Protein AF-0000000081911818 (afdb_homodimer)

InterPro domains:
  IPR008829 SepSecS/SepCysS family [PF05889] (25-423)
  IPR015421 Pyridoxal phosphate-dependent transferase, major domain [G3DSA:3.40.640.10] (1-427)
  IPR015424 Pyridoxal phosphate-dependent transferase [SSF53383] (3-424)
  IPR019872 O-phosphoseryl-tRNA(Sec) selenium transferase [PIRSF017689] (2-434)
  IPR019872 O-phosphoseryl-tRNA(Sec) selenium transferase [PTHR12944] (2-434)
  IPR019872 O-phosphoseryl-tRNA(Sec) selenium transferase [TIGR03531] (2-422)

Structure (mmCIF, N/CA/C/O backbone):
data_AF-0000000081911818-model_v1
#
loop_
_entity.id
_entity.type
_entity.pdbx_description
1 polymer 'O-phosphoseryl-tRNA(Sec) selenium transferase'
#
loop_
_atom_site.group_PDB
_atom_site.id
_atom_site.type_symbol
_atom_site.label_atom_id
_atom_site.label_alt_id
_atom_site.label_comp_id
_atom_site.label_asym_id
_atom_site.label_entity_id
_atom_site.label_seq_id
_atom_site.pdbx_PDB_ins_code
_atom_site.Cartn_x
_atom_site.Cartn_y
_atom_site.Cartn_z
_atom_site.occupancy
_atom_site.B_iso_or_equiv
_atom_site.auth_seq_id
_atom_site.auth_comp_id
_atom_site.auth_asym_id
_atom_site.auth_atom_id
_atom_site.pdbx_PDB_model_num
ATOM 1 N N . MET A 1 1 ? -21.469 -10.562 15.719 1 64.5 1 MET A N 1
ATOM 2 C CA . MET A 1 1 ? -20.5 -11.32 14.93 1 64.5 1 MET A CA 1
ATOM 3 C C . MET A 1 1 ? -19.344 -11.797 15.805 1 64.5 1 MET A C 1
ATOM 5 O O . MET A 1 1 ? -18.688 -12.781 15.477 1 64.5 1 MET A O 1
ATOM 9 N N . LYS A 1 2 ? -19.312 -11.328 17.125 1 68.12 2 LYS A N 1
ATOM 10 C CA . LYS A 1 2 ? -18.328 -11.68 18.141 1 68.12 2 LYS A CA 1
ATOM 11 C C . LYS A 1 2 ? -16.969 -11.984 17.516 1 68.12 2 LYS A C 1
ATOM 13 O O . LYS A 1 2 ? -16.312 -12.969 17.875 1 68.12 2 LYS A O 1
ATOM 18 N N . GLY A 1 3 ? -16.734 -11.398 16.344 1 78.81 3 GLY A N 1
ATOM 19 C CA . GLY A 1 3 ? -15.43 -11.477 15.703 1 78.81 3 GLY A CA 1
ATOM 20 C C . GLY A 1 3 ? -15.289 -12.68 14.789 1 78.81 3 GLY A C 1
ATOM 21 O O . GLY A 1 3 ? -14.203 -12.938 14.266 1 78.81 3 GLY A O 1
ATOM 22 N N . LYS A 1 4 ? -16.281 -13.406 14.57 1 90.69 4 LYS A N 1
ATOM 23 C CA . LYS A 1 4 ? -16.25 -14.594 13.719 1 90.69 4 LYS A CA 1
ATOM 24 C C . LYS A 1 4 ? -17.016 -14.359 12.422 1 90.69 4 LYS A C 1
ATOM 26 O O . LYS A 1 4 ? -17.938 -13.539 12.367 1 90.69 4 LYS A O 1
ATOM 31 N N . CYS A 1 5 ? -16.578 -15.109 11.43 1 95.88 5 CYS A N 1
ATOM 32 C CA . CYS A 1 5 ? -17.328 -15.086 10.172 1 95.88 5 CYS A CA 1
ATOM 33 C C . CYS A 1 5 ? -18.703 -15.742 10.344 1 95.88 5 CYS A C 1
ATOM 35 O O . CYS A 1 5 ? -18.797 -16.844 10.891 1 95.88 5 CYS A O 1
ATOM 37 N N . PRO A 1 6 ? -19.766 -15.062 9.945 1 97.06 6 PRO A N 1
ATOM 38 C CA . PRO A 1 6 ? -21.062 -15.727 10.008 1 97.06 6 PRO A CA 1
ATOM 39 C C . PRO A 1 6 ? -21.109 -17.031 9.219 1 97.06 6 PRO A C 1
ATOM 41 O O . PRO A 1 6 ? -20.5 -17.125 8.156 1 97.06 6 PRO A O 1
ATOM 44 N N . GLU A 1 7 ? -21.844 -17.969 9.719 1 97.19 7 GLU A N 1
ATOM 45 C CA . GLU A 1 7 ? -21.938 -19.266 9.047 1 97.19 7 GLU A CA 1
ATOM 46 C C . GLU A 1 7 ? -22.578 -19.141 7.676 1 97.19 7 GLU A C 1
ATOM 48 O O . GLU A 1 7 ? -22.062 -19.656 6.684 1 97.19 7 GLU A O 1
ATOM 53 N N . ASP A 1 8 ? -23.734 -18.438 7.664 1 97.56 8 ASP A N 1
ATOM 54 C CA . ASP A 1 8 ? -24.453 -18.234 6.414 1 97.56 8 ASP A CA 1
ATOM 55 C C . ASP A 1 8 ? -24.203 -16.828 5.863 1 97.56 8 ASP A C 1
ATOM 57 O O . ASP A 1 8 ? -24.109 -15.867 6.625 1 97.56 8 ASP A O 1
ATOM 61 N N . GLY A 1 9 ? -24.188 -16.75 4.543 1 97.62 9 GLY A N 1
ATOM 62 C CA . GLY A 1 9 ? -23.953 -15.469 3.877 1 97.62 9 GLY A CA 1
ATOM 63 C C . GLY A 1 9 ? -25.094 -14.492 4.062 1 97.62 9 GLY A C 1
ATOM 64 O O . GLY A 1 9 ? -26.25 -14.898 4.211 1 97.62 9 GLY A O 1
ATOM 65 N N . TRP A 1 10 ? -24.734 -13.211 4.09 1 98.06 10 TRP A N 1
ATOM 66 C CA . TRP A 1 10 ? -25.719 -12.133 4.129 1 98.06 10 TRP A CA 1
ATOM 67 C C . TRP A 1 10 ? -26.109 -11.695 2.721 1 98.06 10 TRP A C 1
ATOM 69 O O . TRP A 1 10 ? -25.312 -11.82 1.785 1 98.06 10 TRP A O 1
ATOM 79 N N . ASP A 1 11 ? -27.297 -11.258 2.535 1 97.69 11 ASP A N 1
ATOM 80 C CA . ASP A 1 11 ? -27.688 -10.688 1.245 1 97.69 11 ASP A CA 1
ATOM 81 C C . ASP A 1 11 ? -27.094 -9.289 1.064 1 97.69 11 ASP A C 1
ATOM 83 O O . ASP A 1 11 ? -26.672 -8.664 2.035 1 97.69 11 ASP A O 1
ATOM 87 N N . GLU A 1 12 ? -27.062 -8.797 -0.113 1 97.88 12 GLU A N 1
ATOM 88 C CA . GLU A 1 12 ? -26.391 -7.543 -0.457 1 97.88 12 GLU A CA 1
ATOM 89 C C . GLU A 1 12 ? -27 -6.367 0.304 1 97.88 12 GLU A C 1
ATOM 91 O O . GLU A 1 12 ? -26.281 -5.477 0.758 1 97.88 12 GLU A O 1
ATOM 96 N N . SER A 1 13 ? -28.328 -6.344 0.421 1 97.88 13 SER A N 1
ATOM 97 C CA . SER A 1 13 ? -29 -5.242 1.097 1 97.88 13 SER A CA 1
ATOM 98 C C . SER A 1 13 ? -28.594 -5.164 2.566 1 97.88 13 SER A C 1
ATOM 100 O O . SER A 1 13 ? -28.406 -4.074 3.107 1 97.88 13 SER A O 1
ATOM 102 N N . THR A 1 14 ? -28.531 -6.297 3.182 1 98.25 14 THR A N 1
ATOM 103 C CA . THR A 1 14 ? -28.141 -6.367 4.582 1 98.25 14 THR A CA 1
ATOM 104 C C . THR A 1 14 ? -26.688 -5.895 4.754 1 98.25 14 THR A C 1
ATOM 106 O O . THR A 1 14 ? -26.375 -5.168 5.699 1 98.25 14 THR A O 1
ATOM 109 N N . ILE A 1 15 ? -25.828 -6.285 3.879 1 98.56 15 ILE A N 1
ATOM 110 C CA . ILE A 1 15 ? -24.422 -5.887 3.932 1 98.56 15 ILE A CA 1
ATOM 111 C C . ILE A 1 15 ? -24.312 -4.371 3.77 1 98.56 15 ILE A C 1
ATOM 113 O O . ILE A 1 15 ? -23.578 -3.715 4.516 1 98.56 15 ILE A O 1
ATOM 117 N N . GLU A 1 16 ? -25 -3.799 2.811 1 98.12 16 GLU A N 1
ATOM 118 C CA . GLU A 1 16 ? -24.953 -2.357 2.582 1 98.12 16 GLU A CA 1
ATOM 119 C C . GLU A 1 16 ? -25.453 -1.59 3.797 1 98.12 16 GLU A C 1
ATOM 121 O O . GLU A 1 16 ? -24.891 -0.56 4.172 1 98.12 16 GLU A O 1
ATOM 126 N N . LEU A 1 17 ? -26.562 -2.111 4.395 1 98.06 17 LEU A N 1
ATOM 127 C CA . LEU A 1 17 ? -27.078 -1.487 5.605 1 98.06 17 LEU A CA 1
ATOM 128 C C . LEU A 1 17 ? -26.031 -1.496 6.715 1 98.06 17 LEU A C 1
ATOM 130 O O . LEU A 1 17 ? -25.844 -0.491 7.402 1 98.06 17 LEU A O 1
ATOM 134 N N . PHE A 1 18 ? -25.453 -2.623 6.867 1 98 18 PHE A N 1
ATOM 135 C CA . PHE A 1 18 ? -24.406 -2.777 7.867 1 98 18 PHE A CA 1
ATOM 136 C C . PHE A 1 18 ? -23.281 -1.78 7.629 1 98 18 PHE A C 1
ATOM 138 O O . PHE A 1 18 ? -22.812 -1.128 8.562 1 98 18 PHE A O 1
ATOM 145 N N . LEU A 1 19 ? -22.781 -1.618 6.371 1 98.44 19 LEU A N 1
ATOM 146 C CA . LEU A 1 19 ? -21.703 -0.699 6.02 1 98.44 19 LEU A CA 1
ATOM 147 C C . LEU A 1 19 ? -22.125 0.747 6.277 1 98.44 19 LEU A C 1
ATOM 149 O O . LEU A 1 19 ? -21.312 1.555 6.742 1 98.44 19 LEU A O 1
ATOM 153 N N . HIS A 1 20 ? -23.344 1.082 5.98 1 97.62 20 HIS A N 1
ATOM 154 C CA . HIS A 1 20 ? -23.844 2.43 6.238 1 97.62 20 HIS A CA 1
ATOM 155 C C . HIS A 1 20 ? -23.906 2.723 7.73 1 97.62 20 HIS A C 1
ATOM 157 O O . HIS A 1 20 ? -23.641 3.852 8.156 1 97.62 20 HIS A O 1
ATOM 163 N N . GLU A 1 21 ? -24.219 1.699 8.516 1 97 21 GLU A N 1
ATOM 164 C CA . GLU A 1 21 ? -24.219 1.85 9.961 1 97 21 GLU A CA 1
ATOM 165 C C . GLU A 1 21 ? -22.812 2.156 10.484 1 97 21 GLU A C 1
ATOM 167 O O . GLU A 1 21 ? -22.641 2.971 11.391 1 97 21 GLU A O 1
ATOM 172 N N . LEU A 1 22 ? -21.859 1.485 9.93 1 97.12 22 LEU A N 1
ATOM 173 C CA . LEU A 1 22 ? -20.484 1.77 10.312 1 97.12 22 LEU A CA 1
ATOM 174 C C . LEU A 1 22 ? -20.078 3.172 9.875 1 97.12 22 LEU A C 1
ATOM 176 O O . LEU A 1 22 ? -19.422 3.893 10.625 1 97.12 22 LEU A O 1
ATOM 180 N N . ALA A 1 23 ? -20.5 3.58 8.664 1 97.31 23 ALA A N 1
ATOM 181 C CA . ALA A 1 23 ? -20.078 4.844 8.055 1 97.31 23 ALA A CA 1
ATOM 182 C C . ALA A 1 23 ? -20.562 6.031 8.883 1 97.31 23 ALA A C 1
ATOM 184 O O . ALA A 1 23 ? -19.875 7.047 8.984 1 97.31 23 ALA A O 1
ATOM 185 N N . ILE A 1 24 ? -21.719 5.949 9.484 1 95.44 24 ILE A N 1
ATOM 186 C CA . ILE A 1 24 ? -22.297 7.074 10.203 1 95.44 24 ILE A CA 1
ATOM 187 C C . ILE A 1 24 ? -21.531 7.301 11.508 1 95.44 24 ILE A C 1
ATOM 189 O O . ILE A 1 24 ? -21.688 8.336 12.156 1 95.44 24 ILE A O 1
ATOM 193 N N . MET A 1 25 ? -20.641 6.375 11.867 1 94.56 25 MET A N 1
ATOM 194 C CA . MET A 1 25 ? -19.828 6.527 13.07 1 94.56 25 MET A CA 1
ATOM 195 C C . MET A 1 25 ? -18.594 7.375 12.781 1 94.56 25 MET A C 1
ATOM 197 O O . MET A 1 25 ? -17.891 7.789 13.711 1 94.56 25 MET A O 1
ATOM 201 N N . ASP A 1 26 ? -18.281 7.641 11.578 1 94 26 ASP A N 1
ATOM 202 C CA . ASP A 1 26 ? -17.141 8.484 11.195 1 94 26 ASP A CA 1
ATOM 203 C C . ASP A 1 26 ? -17.531 9.961 11.219 1 94 26 ASP A C 1
ATOM 205 O O . ASP A 1 26 ? -18.594 10.336 10.727 1 94 26 ASP A O 1
ATOM 209 N N . SER A 1 27 ? -16.688 10.805 11.703 1 90.94 27 SER A N 1
ATOM 210 C CA . SER A 1 27 ? -17 12.203 11.992 1 90.94 27 SER A CA 1
ATOM 211 C C . SER A 1 27 ? -17.344 12.969 10.719 1 90.94 27 SER A C 1
ATOM 213 O O . SER A 1 27 ? -18.141 13.906 10.742 1 90.94 27 SER A O 1
ATOM 215 N N . ASN A 1 28 ? -16.734 12.57 9.664 1 91.06 28 ASN A N 1
ATOM 216 C CA . ASN A 1 28 ? -16.984 13.281 8.414 1 91.06 28 ASN A CA 1
ATOM 217 C C . ASN A 1 28 ? -18.438 13.117 7.949 1 91.06 28 ASN A C 1
ATOM 219 O O . ASN A 1 28 ? -18.906 13.867 7.086 1 91.06 28 ASN A O 1
ATOM 223 N N . ASN A 1 29 ? -19.125 12.148 8.508 1 93.25 29 ASN A N 1
ATOM 224 C CA . ASN A 1 29 ? -20.5 11.898 8.102 1 93.25 29 ASN A CA 1
ATOM 225 C C . ASN A 1 29 ? -21.5 12.453 9.109 1 93.25 29 ASN A C 1
ATOM 227 O O . ASN A 1 29 ? -22.719 12.297 8.953 1 93.25 29 ASN A O 1
ATOM 231 N N . PHE A 1 30 ? -21.031 13.062 10.188 1 91.81 30 PHE A N 1
ATOM 232 C CA . PHE A 1 30 ? -21.906 13.656 11.18 1 91.81 30 PHE A CA 1
ATOM 233 C C . PHE A 1 30 ? -22.609 14.883 10.617 1 91.81 30 PHE A C 1
ATOM 235 O O . PHE A 1 30 ? -22.016 15.664 9.875 1 91.81 30 PHE A O 1
ATOM 242 N N . LEU A 1 31 ? -23.828 14.945 11.102 1 87.5 31 LEU A N 1
ATOM 243 C CA . LEU A 1 31 ? -24.547 16.172 10.773 1 87.5 31 LEU A CA 1
ATOM 244 C C . LEU A 1 31 ? -23.938 17.359 11.492 1 87.5 31 LEU A C 1
ATOM 246 O O . LEU A 1 31 ? -23.719 17.312 12.711 1 87.5 31 LEU A O 1
ATOM 250 N N . GLY A 1 32 ? -23.469 18.406 10.883 1 86.12 32 GLY A N 1
ATOM 251 C CA . GLY A 1 32 ? -22.938 19.609 11.508 1 86.12 32 GLY A CA 1
ATOM 252 C C . GLY A 1 32 ? -21.422 19.578 11.648 1 86.12 32 GLY A C 1
ATOM 253 O O . GLY A 1 32 ? -20.844 20.469 12.281 1 86.12 32 GLY A O 1
ATOM 254 N N . ASN A 1 33 ? -20.875 18.484 11.141 1 90.44 33 ASN A N 1
ATOM 255 C CA . ASN A 1 33 ? -19.422 18.438 11.195 1 90.44 33 ASN A CA 1
ATOM 256 C C . ASN A 1 33 ? -18.797 19.625 10.484 1 90.44 33 ASN A C 1
ATOM 258 O O . ASN A 1 33 ? -19.266 20.047 9.43 1 90.44 33 ASN A O 1
ATOM 262 N N . CYS A 1 34 ? -17.891 20.281 11.172 1 92.38 34 CYS A N 1
ATOM 263 C CA . CYS A 1 34 ? -17.094 21.328 10.547 1 92.38 34 CYS A CA 1
ATOM 264 C C . CYS A 1 34 ? -15.609 20.984 10.562 1 92.38 34 CYS A C 1
ATOM 266 O O . CYS A 1 34 ? -15.039 20.75 11.633 1 92.38 34 CYS A O 1
ATOM 268 N N . GLY A 1 35 ? -15 20.906 9.43 1 92.69 35 GLY A N 1
ATOM 269 C CA . GLY A 1 35 ? -13.617 20.484 9.289 1 92.69 35 GLY A CA 1
ATOM 270 C C . GLY A 1 35 ? -12.672 21.625 8.984 1 92.69 35 GLY A C 1
ATOM 271 O O . GLY A 1 35 ? -12.781 22.266 7.941 1 92.69 35 GLY A O 1
ATOM 272 N N . VAL A 1 36 ? -11.711 21.906 9.898 1 95.19 36 VAL A N 1
ATOM 273 C CA . VAL A 1 36 ? -10.719 22.969 9.703 1 95.19 36 VAL A CA 1
ATOM 274 C C . VAL A 1 36 ? -9.312 22.391 9.852 1 95.19 36 VAL A C 1
ATOM 276 O O . VAL A 1 36 ? -8.492 22.922 10.609 1 95.19 36 VAL A O 1
ATOM 279 N N . GLY A 1 37 ? -9.055 21.312 9.125 1 90.81 37 GLY A N 1
ATOM 280 C CA . GLY A 1 37 ? -7.781 20.609 9.094 1 90.81 37 GLY A CA 1
ATOM 281 C C . GLY A 1 37 ? -7.344 20.219 7.691 1 90.81 37 GLY A C 1
ATOM 282 O O . GLY A 1 37 ? -7.898 20.703 6.707 1 90.81 37 GLY A O 1
ATOM 283 N N . GLU A 1 38 ? -6.395 19.25 7.539 1 83.75 38 GLU A N 1
ATOM 284 C CA . GLU A 1 38 ? -5.742 18.906 6.281 1 83.75 38 GLU A CA 1
ATOM 285 C C . GLU A 1 38 ? -6.715 18.203 5.336 1 83.75 38 GLU A C 1
ATOM 287 O O . GLU A 1 38 ? -6.688 18.438 4.125 1 83.75 38 GLU A O 1
ATOM 292 N N . ARG A 1 39 ? -7.496 17.359 5.699 1 82.5 39 ARG A N 1
ATOM 293 C CA . ARG A 1 39 ? -8.383 16.641 4.789 1 82.5 39 ARG A CA 1
ATOM 294 C C . ARG A 1 39 ? -9.805 16.594 5.344 1 82.5 39 ARG A C 1
ATOM 296 O O . ARG A 1 39 ? -10.758 16.953 4.66 1 82.5 39 ARG A O 1
ATOM 303 N N . GLU A 1 40 ? -10.188 16.406 6.457 1 88.81 40 GLU A N 1
ATOM 304 C CA . GLU A 1 40 ? -11.438 16.344 7.215 1 88.81 40 GLU A CA 1
ATOM 305 C C . GLU A 1 40 ? -12.414 15.367 6.574 1 88.81 40 GLU A C 1
ATOM 307 O O . GLU A 1 40 ? -13.633 15.5 6.73 1 88.81 40 GLU A O 1
ATOM 312 N N . GLY A 1 41 ? -11.852 14.406 5.707 1 93 41 GLY A N 1
ATOM 313 C CA . GLY A 1 41 ? -12.68 13.398 5.07 1 93 41 GLY A CA 1
ATOM 314 C C . GLY A 1 41 ? -13.531 13.953 3.943 1 93 41 GLY A C 1
ATOM 315 O O . GLY A 1 41 ? -14.633 13.453 3.684 1 93 41 GLY A O 1
ATOM 316 N N . ARG A 1 42 ? -13.094 14.953 3.287 1 95.06 42 ARG A N 1
ATOM 317 C CA . ARG A 1 42 ? -13.836 15.562 2.188 1 95.06 42 ARG A CA 1
ATOM 318 C C . ARG A 1 42 ? -13.688 14.742 0.909 1 95.06 42 ARG A C 1
ATOM 320 O O . ARG A 1 42 ? -12.602 14.25 0.606 1 95.06 42 ARG A O 1
ATOM 327 N N . VAL A 1 43 ? -14.797 14.57 0.214 1 96.88 43 VAL A N 1
ATOM 328 C CA . VAL A 1 43 ? -14.82 13.867 -1.063 1 96.88 43 VAL A CA 1
ATOM 329 C C . VAL A 1 43 ? -15.586 14.695 -2.094 1 96.88 43 VAL A C 1
ATOM 331 O O . VAL A 1 43 ? -16.719 15.133 -1.834 1 96.88 43 VAL A O 1
ATOM 334 N N . ALA A 1 44 ? -15 14.867 -3.273 1 97.69 44 ALA A N 1
ATOM 335 C CA . ALA A 1 44 ? -15.602 15.742 -4.273 1 97.69 44 ALA A CA 1
ATOM 336 C C . ALA A 1 44 ? -16.625 14.984 -5.125 1 97.69 44 ALA A C 1
ATOM 338 O O . ALA A 1 44 ? -17.656 15.531 -5.484 1 97.69 44 ALA A O 1
ATOM 339 N N . SER A 1 45 ? -16.312 13.727 -5.461 1 98.31 45 SER A N 1
ATOM 340 C CA . SER A 1 45 ? -17.125 12.961 -6.391 1 98.31 45 SER A CA 1
ATOM 341 C C . SER A 1 45 ? -18.125 12.078 -5.652 1 98.31 45 SER A C 1
ATOM 343 O O . SER A 1 45 ? -17.734 11.289 -4.781 1 98.31 45 SER A O 1
ATOM 345 N N . GLY A 1 46 ? -19.375 12.164 -6.07 1 97.94 46 GLY A N 1
ATOM 346 C CA . GLY A 1 46 ? -20.391 11.273 -5.52 1 97.94 46 GLY A CA 1
ATOM 347 C C . GLY A 1 46 ? -20.125 9.812 -5.832 1 97.94 46 GLY A C 1
ATOM 348 O O . GLY A 1 46 ? -20.406 8.938 -5.008 1 97.94 46 GLY A O 1
ATOM 349 N N . LEU A 1 47 ? -19.594 9.492 -7.031 1 98.38 47 LEU A N 1
ATOM 350 C CA . LEU A 1 47 ? -19.25 8.133 -7.418 1 98.38 47 LEU A CA 1
ATOM 351 C C . LEU A 1 47 ? -18.219 7.539 -6.453 1 98.38 47 LEU A C 1
ATOM 353 O O . LEU A 1 47 ? -18.359 6.395 -6.02 1 98.38 47 LEU A O 1
ATOM 357 N N . VAL A 1 48 ? -17.188 8.406 -6.098 1 98.56 48 VAL A N 1
ATOM 358 C CA . VAL A 1 48 ? -16.141 7.961 -5.191 1 98.56 48 VAL A CA 1
ATOM 359 C C . VAL A 1 48 ? -16.719 7.762 -3.791 1 98.56 48 VAL A C 1
ATOM 361 O O . VAL A 1 48 ? -16.406 6.773 -3.121 1 98.56 48 VAL A O 1
ATOM 364 N N . ALA A 1 49 ? -17.578 8.68 -3.35 1 98.06 49 ALA A N 1
ATOM 365 C CA . ALA A 1 49 ? -18.219 8.562 -2.035 1 98.06 49 ALA A CA 1
ATOM 366 C C . ALA A 1 49 ? -19.016 7.273 -1.924 1 98.06 49 ALA A C 1
ATOM 368 O O . ALA A 1 49 ? -18.938 6.57 -0.914 1 98.06 49 ALA A O 1
ATOM 369 N N . ARG A 1 50 ? -19.719 6.926 -2.947 1 97.56 50 ARG A N 1
ATOM 370 C CA . ARG A 1 50 ? -20.594 5.762 -2.93 1 97.56 50 ARG A CA 1
ATOM 371 C C . ARG A 1 50 ? -19.797 4.465 -2.971 1 97.56 50 ARG A C 1
ATOM 373 O O . ARG A 1 50 ? -20.141 3.496 -2.291 1 97.56 50 ARG A O 1
ATOM 380 N N . ARG A 1 51 ? -18.766 4.461 -3.758 1 97 51 ARG A N 1
ATOM 381 C CA . ARG A 1 51 ? -18.047 3.199 -3.902 1 97 51 ARG A CA 1
ATOM 382 C C . ARG A 1 51 ? -17.297 2.838 -2.617 1 97 51 ARG A C 1
ATOM 384 O O . ARG A 1 51 ? -16.938 1.681 -2.412 1 97 51 ARG A O 1
ATOM 391 N N . HIS A 1 52 ? -17.156 3.857 -1.748 1 98.25 52 HIS A N 1
ATOM 392 C CA . HIS A 1 52 ? -16.5 3.588 -0.47 1 98.25 52 HIS A CA 1
ATOM 393 C C . HIS A 1 52 ? -17.516 3.588 0.671 1 98.25 52 HIS A C 1
ATOM 395 O O . HIS A 1 52 ? -17.141 3.555 1.844 1 98.25 52 HIS A O 1
ATOM 401 N N . TYR A 1 53 ? -18.828 3.705 0.369 1 98.06 53 TYR A N 1
ATOM 402 C CA . TYR A 1 53 ? -19.906 3.742 1.354 1 98.06 53 TYR A CA 1
ATOM 403 C C . TYR A 1 53 ? -19.688 4.871 2.355 1 98.06 53 TYR A C 1
ATOM 405 O O . TYR A 1 53 ? -20 4.73 3.537 1 98.06 53 TYR A O 1
ATOM 413 N N . ARG A 1 54 ? -18.891 5.918 1.953 1 97.12 54 ARG A N 1
ATOM 414 C CA . ARG A 1 54 ? -18.625 7.152 2.686 1 97.12 54 ARG A CA 1
ATOM 415 C C . ARG A 1 54 ? -17.641 6.91 3.826 1 97.12 54 ARG A C 1
ATOM 417 O O . ARG A 1 54 ? -17.5 7.746 4.719 1 97.12 54 ARG A O 1
ATOM 424 N N . LEU A 1 55 ? -17.031 5.77 3.848 1 97.69 55 LEU A N 1
ATOM 425 C CA . LEU A 1 55 ? -15.875 5.527 4.719 1 97.69 55 LEU A CA 1
ATOM 426 C C . LEU A 1 55 ? -14.602 6.09 4.105 1 97.69 55 LEU A C 1
ATOM 428 O O . LEU A 1 55 ? -13.906 5.395 3.363 1 97.69 55 LEU A O 1
ATOM 432 N N . ILE A 1 56 ? -14.234 7.285 4.527 1 96.81 56 ILE A N 1
ATOM 433 C CA . ILE A 1 56 ? -13.297 8.062 3.729 1 96.81 56 ILE A CA 1
ATOM 434 C C . ILE A 1 56 ? -11.969 8.188 4.473 1 96.81 56 ILE A C 1
ATOM 436 O O . ILE A 1 56 ? -10.938 8.523 3.873 1 96.81 56 ILE A O 1
ATOM 440 N N . HIS A 1 57 ? -11.82 7.758 5.676 1 95.88 57 HIS A N 1
ATOM 441 C CA . HIS A 1 57 ? -10.664 8.07 6.516 1 95.88 57 HIS A CA 1
ATOM 442 C C . HIS A 1 57 ? -9.586 6.996 6.391 1 95.88 57 HIS A C 1
ATOM 444 O O . HIS A 1 57 ? -8.523 7.105 7 1 95.88 57 HIS A O 1
ATOM 450 N N . GLY A 1 58 ? -9.844 5.953 5.617 1 96.25 58 GLY A N 1
ATOM 451 C CA . GLY A 1 58 ? -8.867 4.879 5.555 1 96.25 58 GLY A CA 1
ATOM 452 C C . GLY A 1 58 ? -8.727 4.121 6.859 1 96.25 58 GLY A C 1
ATOM 453 O O . GLY A 1 58 ? -9.672 4.055 7.648 1 96.25 58 GLY A O 1
ATOM 454 N N . ILE A 1 59 ? -7.59 3.453 6.992 1 95.75 59 ILE A N 1
ATOM 455 C CA . ILE A 1 59 ? -7.359 2.672 8.203 1 95.75 59 ILE A CA 1
ATOM 456 C C . ILE A 1 59 ? -6.043 3.098 8.852 1 95.75 59 ILE A C 1
ATOM 458 O O . ILE A 1 59 ? -5.145 3.602 8.172 1 95.75 59 ILE A O 1
ATOM 462 N N . GLY A 1 60 ? -5.996 2.873 10.164 1 93.44 60 GLY A N 1
ATOM 463 C CA . GLY A 1 60 ? -4.766 3.088 10.906 1 93.44 60 GLY A CA 1
ATOM 464 C C . GLY A 1 60 ? -4.512 4.547 11.242 1 93.44 60 GLY A C 1
ATOM 465 O O . GLY A 1 60 ? -5.34 5.41 10.93 1 93.44 60 GLY A O 1
ATOM 466 N N . ARG A 1 61 ? -3.43 4.723 11.992 1 91.06 61 ARG A N 1
ATOM 467 C CA . ARG A 1 61 ? -2.891 6.035 12.336 1 91.06 61 ARG A CA 1
ATOM 468 C C . ARG A 1 61 ? -1.405 6.121 11.992 1 91.06 61 ARG A C 1
ATOM 470 O O . ARG A 1 61 ? -0.831 5.176 11.453 1 91.06 61 ARG A O 1
ATOM 477 N N . SER A 1 62 ? -0.827 7.188 12.242 1 86.38 62 SER A N 1
ATOM 478 C CA . SER A 1 62 ? 0.554 7.469 11.859 1 86.38 62 SER A CA 1
ATOM 479 C C . SER A 1 62 ? 1.512 6.453 12.477 1 86.38 62 SER A C 1
ATOM 481 O O . SER A 1 62 ? 2.57 6.168 11.914 1 86.38 62 SER A O 1
ATOM 483 N N . GLY A 1 63 ? 1.097 5.781 13.578 1 84.75 63 GLY A N 1
ATOM 484 C CA . GLY A 1 63 ? 2.041 4.926 14.281 1 84.75 63 GLY A CA 1
ATOM 485 C C . GLY A 1 63 ? 1.756 3.447 14.094 1 84.75 63 GLY A C 1
ATOM 486 O O . GLY A 1 63 ? 2.623 2.607 14.344 1 84.75 63 GLY A O 1
ATOM 487 N N . ASP A 1 64 ? 0.571 3.18 13.695 1 90.31 64 ASP A N 1
ATOM 488 C CA . ASP A 1 64 ? 0.113 1.797 13.617 1 90.31 64 ASP A CA 1
ATOM 489 C C . ASP A 1 64 ? -1.067 1.664 12.656 1 90.31 64 ASP A C 1
ATOM 491 O O . ASP A 1 64 ? -2.127 2.252 12.883 1 90.31 64 ASP A O 1
ATOM 495 N N . ILE A 1 65 ? -0.915 0.762 11.688 1 92.56 65 ILE A N 1
ATOM 496 C CA . ILE A 1 65 ? -1.923 0.637 10.641 1 92.56 65 ILE A CA 1
ATOM 497 C C . ILE A 1 65 ? -3.172 -0.037 11.203 1 92.56 65 ILE A C 1
ATOM 499 O O . ILE A 1 65 ? -4.25 0.046 10.617 1 92.56 65 ILE A O 1
ATOM 503 N N . SER A 1 66 ? -3.08 -0.638 12.375 1 90.94 66 SER A N 1
ATOM 504 C CA . SER A 1 66 ? -4.227 -1.304 12.984 1 90.94 66 SER A CA 1
ATOM 505 C C . SER A 1 66 ? -4.836 -0.45 14.086 1 90.94 66 SER A C 1
ATOM 507 O O . SER A 1 66 ? -5.805 -0.859 14.734 1 90.94 66 SER A O 1
ATOM 509 N N . ALA A 1 67 ? -4.273 0.741 14.258 1 90.44 67 ALA A N 1
ATOM 510 C CA . ALA A 1 67 ? -4.723 1.599 15.352 1 90.44 67 ALA A CA 1
ATOM 511 C C . ALA A 1 67 ? -6.109 2.166 15.07 1 90.44 67 ALA A C 1
ATOM 513 O O . ALA A 1 67 ? -6.453 2.438 13.914 1 90.44 67 ALA A O 1
ATOM 514 N N . VAL A 1 68 ? -6.82 2.42 16.109 1 91.44 68 VAL A N 1
ATOM 515 C CA . VAL A 1 68 ? -8.148 3.023 16.031 1 91.44 68 VAL A CA 1
ATOM 516 C C . VAL A 1 68 ? -8.016 4.539 15.867 1 91.44 68 VAL A C 1
ATOM 518 O O . VAL A 1 68 ? -7.16 5.16 16.5 1 91.44 68 VAL A O 1
ATOM 521 N N . GLN A 1 69 ? -8.852 5.07 15.055 1 89.69 69 GLN A N 1
ATOM 522 C CA . GLN A 1 69 ? -8.938 6.512 14.852 1 89.69 69 GLN A CA 1
ATOM 523 C C . GLN A 1 69 ? -10.141 7.098 15.578 1 89.69 69 GLN A C 1
ATOM 525 O O . GLN A 1 69 ? -11.289 6.805 15.227 1 89.69 69 GLN A O 1
ATOM 530 N N . PRO A 1 70 ? -9.914 8.008 16.438 1 85.12 70 PRO A N 1
ATOM 531 C CA . PRO A 1 70 ? -11.047 8.602 17.156 1 85.12 70 PRO A CA 1
ATOM 532 C C . PRO A 1 70 ? -12.055 9.266 16.219 1 85.12 70 PRO A C 1
ATOM 534 O O . PRO A 1 70 ? -13.266 9.195 16.469 1 85.12 70 PRO A O 1
ATOM 537 N N . LYS A 1 71 ? -11.633 9.875 15.195 1 88.31 71 LYS A N 1
ATOM 538 C CA . LYS A 1 71 ? -12.531 10.562 14.266 1 88.31 71 LYS A CA 1
ATOM 539 C C . LYS A 1 71 ? -13.148 9.578 13.273 1 88.31 71 LYS A C 1
ATOM 541 O O . LYS A 1 71 ? -14.023 9.953 12.484 1 88.31 71 LYS A O 1
ATOM 546 N N . ALA A 1 72 ? -12.688 8.367 13.227 1 93.38 72 ALA A N 1
ATOM 547 C CA . ALA A 1 72 ? -13.125 7.367 12.266 1 93.38 72 ALA A CA 1
ATOM 548 C C . ALA A 1 72 ? -13.414 6.035 12.953 1 93.38 72 ALA A C 1
ATOM 550 O O . ALA A 1 72 ? -12.82 5.012 12.609 1 93.38 72 ALA A O 1
ATOM 551 N N . ALA A 1 73 ? -14.391 6.102 13.836 1 93.75 73 ALA A N 1
ATOM 552 C CA . ALA A 1 73 ? -14.734 4.926 14.633 1 93.75 73 ALA A CA 1
ATOM 553 C C . ALA A 1 73 ? -15.281 3.807 13.742 1 93.75 73 ALA A C 1
ATOM 555 O O . ALA A 1 73 ? -15 2.629 13.969 1 93.75 73 ALA A O 1
ATOM 556 N N . GLY A 1 74 ? -16.156 4.156 12.789 1 96.25 74 GLY A N 1
ATOM 557 C CA . GLY A 1 74 ? -16.719 3.17 11.875 1 96.25 74 GLY A CA 1
ATOM 558 C C . GLY A 1 74 ? -15.664 2.467 11.039 1 96.25 74 GLY A C 1
ATOM 559 O O . GLY A 1 74 ? -15.656 1.237 10.945 1 96.25 74 GLY A O 1
ATOM 560 N N . SER A 1 75 ? -14.789 3.268 10.43 1 96.38 75 SER A N 1
ATOM 561 C CA . SER A 1 75 ? -13.688 2.711 9.641 1 96.38 75 SER A CA 1
ATOM 562 C C . SER A 1 75 ? -12.789 1.821 10.492 1 96.38 75 SER A C 1
ATOM 564 O O . SER A 1 75 ? -12.328 0.776 10.031 1 96.38 75 SER A O 1
ATOM 566 N N . SER A 1 76 ? -12.539 2.273 11.719 1 96.5 76 SER A N 1
ATOM 567 C CA . SER A 1 76 ? -11.703 1.498 12.633 1 96.5 76 SER A CA 1
ATOM 568 C C . SER A 1 76 ? -12.359 0.167 12.984 1 96.5 76 SER A C 1
ATOM 570 O O . SER A 1 76 ? -11.695 -0.87 13.023 1 96.5 76 SER A O 1
ATOM 572 N N . LEU A 1 77 ? -13.633 0.239 13.273 1 96.25 77 LEU A N 1
ATOM 573 C CA . LEU A 1 77 ? -14.383 -0.972 13.594 1 96.25 77 LEU A CA 1
ATOM 574 C C . LEU A 1 77 ? -14.398 -1.93 12.406 1 96.25 77 LEU A C 1
ATOM 576 O O . LEU A 1 77 ? -14.273 -3.143 12.586 1 96.25 77 LEU A O 1
ATOM 580 N N . LEU A 1 78 ? -14.641 -1.397 11.266 1 97.19 78 LEU A N 1
ATOM 581 C CA . LEU A 1 78 ? -14.609 -2.209 10.055 1 97.19 78 LEU A CA 1
ATOM 582 C C . LEU A 1 78 ? -13.289 -2.953 9.922 1 97.19 78 LEU A C 1
ATOM 584 O O . LEU A 1 78 ? -13.266 -4.148 9.625 1 97.19 78 LEU A O 1
ATOM 588 N N . ASN A 1 79 ? -12.195 -2.256 10.094 1 97 79 ASN A N 1
ATOM 589 C CA . ASN A 1 79 ? -10.867 -2.857 9.984 1 97 79 ASN A CA 1
ATOM 590 C C . ASN A 1 79 ? -10.656 -3.951 11.023 1 97 79 ASN A C 1
ATOM 592 O O . ASN A 1 79 ? -10.148 -5.027 10.711 1 97 79 ASN A O 1
ATOM 596 N N . LYS A 1 80 ? -11.023 -3.666 12.242 1 96.56 80 LYS A N 1
ATOM 597 C CA . LYS A 1 80 ? -10.875 -4.633 13.328 1 96.56 80 LYS A CA 1
ATOM 598 C C . LYS A 1 80 ? -11.719 -5.879 13.07 1 96.56 80 LYS A C 1
ATOM 600 O O . LYS A 1 80 ? -11.25 -7 13.281 1 96.56 80 LYS A O 1
ATOM 605 N N . LEU A 1 81 ? -12.961 -5.641 12.703 1 97.12 81 LEU A N 1
ATOM 606 C CA . LEU A 1 81 ? -13.859 -6.742 12.391 1 97.12 81 LEU A CA 1
ATOM 607 C C . LEU A 1 81 ? -13.312 -7.594 11.25 1 97.12 81 LEU A C 1
ATOM 609 O O . LEU A 1 81 ? -13.375 -8.828 11.297 1 97.12 81 LEU A O 1
ATOM 613 N N . THR A 1 82 ? -12.844 -6.949 10.227 1 98.25 82 THR A N 1
ATOM 614 C CA . THR A 1 82 ? -12.266 -7.664 9.094 1 98.25 82 THR A CA 1
ATOM 615 C C . THR A 1 82 ? -11.125 -8.57 9.547 1 98.25 82 THR A C 1
ATOM 617 O O . THR A 1 82 ? -11.047 -9.727 9.141 1 98.25 82 THR A O 1
ATOM 620 N N . ASN A 1 83 ? -10.211 -8.023 10.336 1 98 83 ASN A N 1
ATOM 621 C CA . ASN A 1 83 ? -9.094 -8.812 10.836 1 98 83 ASN A CA 1
ATOM 622 C C . ASN A 1 83 ? -9.57 -10.039 11.617 1 98 83 ASN A C 1
ATOM 624 O O . ASN A 1 83 ? -9.008 -11.125 11.477 1 98 83 ASN A O 1
ATOM 628 N N . SER A 1 84 ? -10.586 -9.867 12.406 1 97.94 84 SER A N 1
ATOM 629 C CA . SER A 1 84 ? -11.141 -10.969 13.195 1 97.94 84 SER A CA 1
ATOM 630 C C . SER A 1 84 ? -11.781 -12.023 12.305 1 97.94 84 SER A C 1
ATOM 632 O O . SER A 1 84 ? -11.609 -13.227 12.531 1 97.94 84 SER A O 1
ATOM 634 N N . VAL A 1 85 ? -12.523 -11.57 11.352 1 98.38 85 VAL A N 1
ATOM 635 C CA . VAL A 1 85 ? -13.227 -12.469 10.438 1 98.38 85 VAL A CA 1
ATOM 636 C C . VAL A 1 85 ? -12.219 -13.266 9.617 1 98.38 85 VAL A C 1
ATOM 638 O O . VAL A 1 85 ? -12.375 -14.469 9.43 1 98.38 85 VAL A O 1
ATOM 641 N N . VAL A 1 86 ? -11.227 -12.625 9.164 1 98.44 86 VAL A N 1
ATOM 642 C CA . VAL A 1 86 ? -10.195 -13.281 8.352 1 98.44 86 VAL A CA 1
ATOM 643 C C . VAL A 1 86 ? -9.422 -14.281 9.211 1 98.44 86 VAL A C 1
ATOM 645 O O . VAL A 1 86 ? -9.078 -15.367 8.742 1 98.44 86 VAL A O 1
ATOM 648 N N . LEU A 1 87 ? -9.102 -13.867 10.422 1 98.44 87 LEU A N 1
ATOM 649 C CA . LEU A 1 87 ? -8.445 -14.797 11.344 1 98.44 87 LEU A CA 1
ATOM 650 C C . LEU A 1 87 ? -9.266 -16.062 11.516 1 98.44 87 LEU A C 1
ATOM 652 O O . LEU A 1 87 ? -8.711 -17.172 11.5 1 98.44 87 LEU A O 1
ATOM 656 N N . ASP A 1 88 ? -10.523 -15.922 11.695 1 98.31 88 ASP A N 1
ATOM 657 C CA . ASP A 1 88 ? -11.43 -17.047 11.836 1 98.31 88 ASP A CA 1
ATOM 658 C C . ASP A 1 88 ? -11.375 -17.953 10.602 1 98.31 88 ASP A C 1
ATOM 660 O O . ASP A 1 88 ? -11.336 -19.188 10.727 1 98.31 88 ASP A O 1
ATOM 664 N N . ILE A 1 89 ? -11.383 -17.375 9.469 1 98.56 89 ILE A N 1
ATOM 665 C CA . ILE A 1 89 ? -11.375 -18.125 8.211 1 98.56 89 ILE A CA 1
ATOM 666 C C . ILE A 1 89 ? -10.047 -18.875 8.062 1 98.56 89 ILE A C 1
ATOM 668 O O . ILE A 1 89 ? -10.016 -20 7.586 1 98.56 89 ILE A O 1
ATOM 672 N N . ILE A 1 90 ? -8.922 -18.219 8.406 1 98.56 90 ILE A N 1
ATOM 673 C CA . ILE A 1 90 ? -7.613 -18.844 8.328 1 98.56 90 ILE A CA 1
ATOM 674 C C . ILE A 1 90 ? -7.57 -20.062 9.25 1 98.56 90 ILE A C 1
ATOM 676 O O . ILE A 1 90 ? -7.035 -21.109 8.883 1 98.56 90 ILE A O 1
ATOM 680 N N . LYS A 1 91 ? -8.156 -19.938 10.445 1 98.12 91 LYS A N 1
ATOM 681 C CA . LYS A 1 91 ? -8.25 -21.062 11.367 1 98.12 91 LYS A CA 1
ATOM 682 C C . LYS A 1 91 ? -9.062 -22.203 10.758 1 98.12 91 LYS A C 1
ATOM 684 O O . LYS A 1 91 ? -8.641 -23.359 10.797 1 98.12 91 LYS A O 1
ATOM 689 N N . GLN A 1 92 ? -10.125 -21.875 10.172 1 97.5 92 GLN A N 1
ATOM 690 C CA . GLN A 1 92 ? -11.016 -22.875 9.578 1 97.5 92 GLN A CA 1
ATOM 691 C C . GLN A 1 92 ? -10.359 -23.531 8.367 1 97.5 92 GLN A C 1
ATOM 693 O O . GLN A 1 92 ? -10.641 -24.703 8.062 1 97.5 92 GLN A O 1
ATOM 698 N N . ALA A 1 93 ? -9.539 -22.797 7.707 1 97.75 93 ALA A N 1
ATOM 699 C CA . ALA A 1 93 ? -8.898 -23.297 6.496 1 97.75 93 ALA A CA 1
ATOM 700 C C . ALA A 1 93 ? -7.754 -24.25 6.832 1 97.75 93 ALA A C 1
ATOM 702 O O . ALA A 1 93 ? -7.219 -24.922 5.949 1 97.75 93 ALA A O 1
ATOM 703 N N . GLY A 1 94 ? -7.27 -24.25 8.148 1 97.62 94 GLY A N 1
ATOM 704 C CA . GLY A 1 94 ? -6.355 -25.344 8.469 1 97.62 94 GLY A CA 1
ATOM 705 C C . GLY A 1 94 ? -5.277 -24.938 9.461 1 97.62 94 GLY A C 1
ATOM 706 O O . GLY A 1 94 ? -4.566 -25.797 9.992 1 97.62 94 GLY A O 1
ATOM 707 N N . VAL A 1 95 ? -5.082 -23.656 9.664 1 98.5 95 VAL A N 1
ATOM 708 C CA . VAL A 1 95 ? -4.09 -23.234 10.641 1 98.5 95 VAL A CA 1
ATOM 709 C C . VAL A 1 95 ? -4.789 -22.828 11.945 1 98.5 95 VAL A C 1
ATOM 711 O O . VAL A 1 95 ? -4.906 -21.641 12.258 1 98.5 95 VAL A O 1
ATOM 714 N N . ARG A 1 96 ? -5.023 -23.75 12.75 1 97.88 96 ARG A N 1
ATOM 715 C CA . ARG A 1 96 ? -5.902 -23.609 13.906 1 97.88 96 ARG A CA 1
ATOM 716 C C . ARG A 1 96 ? -5.219 -22.828 15.023 1 97.88 96 ARG A C 1
ATOM 718 O O . ARG A 1 96 ? -5.879 -22.125 15.797 1 97.88 96 ARG A O 1
ATOM 725 N N . THR A 1 97 ? -3.934 -22.875 15.07 1 98.19 97 THR A N 1
ATOM 726 C CA . THR A 1 97 ? -3.225 -22.328 16.219 1 98.19 97 THR A CA 1
ATOM 727 C C . THR A 1 97 ? -2.777 -20.891 15.938 1 98.19 97 THR A C 1
ATOM 729 O O . THR A 1 97 ? -2.119 -20.266 16.781 1 98.19 97 THR A O 1
ATOM 732 N N . VAL A 1 98 ? -3.076 -20.406 14.742 1 98.44 98 VAL A N 1
ATOM 733 C CA . VAL A 1 98 ? -2.729 -19.016 14.453 1 98.44 98 VAL A CA 1
ATOM 734 C C . VAL A 1 98 ? -3.34 -18.094 15.508 1 98.44 98 VAL A C 1
ATOM 736 O O . VAL A 1 98 ? -4.473 -18.312 15.945 1 98.44 98 VAL A O 1
ATOM 739 N N . THR A 1 99 ? -2.627 -17.031 15.922 1 97.88 99 THR A N 1
ATOM 740 C CA . THR A 1 99 ? -3.102 -16.234 17.047 1 97.88 99 THR A CA 1
ATOM 741 C C . THR A 1 99 ? -3.475 -14.82 16.594 1 97.88 99 THR A C 1
ATOM 743 O O . THR A 1 99 ? -4.254 -14.133 17.25 1 97.88 99 THR A O 1
ATOM 746 N N . SER A 1 100 ? -2.814 -14.43 15.508 1 97.5 100 SER A N 1
ATOM 747 C CA . SER A 1 100 ? -3.018 -13.039 15.102 1 97.5 100 SER A CA 1
ATOM 748 C C . SER A 1 100 ? -2.822 -12.867 13.602 1 97.5 100 SER A C 1
ATOM 750 O O . SER A 1 100 ? -2.066 -13.617 12.977 1 97.5 100 SER A O 1
ATOM 752 N N . CYS A 1 101 ? -3.559 -11.992 13.078 1 98.38 101 CYS A N 1
ATOM 753 C CA . CYS A 1 101 ? -3.352 -11.57 11.695 1 98.38 101 CYS A CA 1
ATOM 754 C C . CYS A 1 101 ? -3.936 -10.188 11.453 1 98.38 101 CYS A C 1
ATOM 756 O O . CYS A 1 101 ? -4.652 -9.656 12.297 1 98.38 101 CYS A O 1
ATOM 758 N N . PHE A 1 102 ? -3.584 -9.578 10.391 1 98.44 102 PHE A N 1
ATOM 759 C CA . PHE A 1 102 ? -4.234 -8.352 9.93 1 98.44 102 PHE A CA 1
ATOM 760 C C . PHE A 1 102 ? -4.172 -8.242 8.414 1 98.44 102 PHE A C 1
ATOM 762 O O . PHE A 1 102 ? -3.262 -8.781 7.785 1 98.44 102 PHE A O 1
ATOM 769 N N . VAL A 1 103 ? -5.195 -7.625 7.879 1 98.56 103 VAL A N 1
ATOM 770 C CA . VAL A 1 103 ? -5.23 -7.316 6.453 1 98.56 103 VAL A CA 1
ATOM 771 C C . VAL A 1 103 ? -4.348 -6.102 6.168 1 98.56 103 VAL A C 1
ATOM 773 O O . VAL A 1 103 ? -4.48 -5.062 6.812 1 98.56 103 VAL A O 1
ATOM 776 N N . VAL A 1 104 ? -3.447 -6.27 5.258 1 97.81 104 VAL A N 1
ATOM 777 C CA . VAL A 1 104 ? -2.562 -5.176 4.875 1 97.81 104 VAL A CA 1
ATOM 778 C C . VAL A 1 104 ? -2.934 -4.676 3.48 1 97.81 104 VAL A C 1
ATOM 780 O O . VAL A 1 104 ? -3.125 -5.473 2.559 1 97.81 104 VAL A O 1
ATOM 783 N N . PRO A 1 105 ? -3.115 -3.377 3.299 1 96.62 105 PRO A N 1
ATOM 784 C CA . PRO A 1 105 ? -3.523 -2.828 2.004 1 96.62 105 PRO A CA 1
ATOM 785 C C . PRO A 1 105 ? -2.367 -2.732 1.012 1 96.62 105 PRO A C 1
ATOM 787 O O . PRO A 1 105 ? -2.186 -1.696 0.368 1 96.62 105 PRO A O 1
ATOM 790 N N . MET A 1 106 ? -1.602 -3.717 0.898 1 97.69 106 MET A N 1
ATOM 791 C CA . MET A 1 106 ? -0.541 -3.994 -0.065 1 97.69 106 MET A CA 1
ATOM 792 C C . MET A 1 106 ? -0.593 -5.445 -0.529 1 97.69 106 MET A C 1
ATOM 794 O O . MET A 1 106 ? -0.909 -6.34 0.257 1 97.69 106 MET A O 1
ATOM 798 N N . ALA A 1 107 ? -0.312 -5.621 -1.795 1 97.25 107 ALA A N 1
ATOM 799 C CA . ALA A 1 107 ? -0.285 -7 -2.283 1 97.25 107 ALA A CA 1
ATOM 800 C C . ALA A 1 107 ? 0.883 -7.773 -1.68 1 97.25 107 ALA A C 1
ATOM 802 O O . ALA A 1 107 ? 1.579 -7.266 -0.795 1 97.25 107 ALA A O 1
ATOM 803 N N . THR A 1 108 ? 1.092 -9.008 -2.105 1 97.12 108 THR A N 1
ATOM 804 C CA . THR A 1 108 ? 1.974 -9.977 -1.46 1 97.12 108 THR A CA 1
ATOM 805 C C . THR A 1 108 ? 3.402 -9.445 -1.397 1 97.12 108 THR A C 1
ATOM 807 O O . THR A 1 108 ? 4.035 -9.477 -0.338 1 97.12 108 THR A O 1
ATOM 810 N N . GLY A 1 109 ? 3.939 -8.922 -2.527 1 97.44 109 GLY A N 1
ATOM 811 C CA . GLY A 1 109 ? 5.328 -8.492 -2.59 1 97.44 109 GLY A CA 1
ATOM 812 C C . GLY A 1 109 ? 5.676 -7.441 -1.553 1 97.44 109 GLY A C 1
ATOM 813 O O . GLY A 1 109 ? 6.629 -7.609 -0.786 1 97.44 109 GLY A O 1
ATOM 814 N N . MET A 1 110 ? 4.918 -6.387 -1.504 1 98 110 MET A N 1
ATOM 815 C CA . MET A 1 110 ? 5.188 -5.297 -0.569 1 98 110 MET A CA 1
ATOM 816 C C . MET A 1 110 ? 4.91 -5.73 0.866 1 98 110 MET A C 1
ATOM 818 O O . MET A 1 110 ? 5.535 -5.227 1.803 1 98 110 MET A O 1
ATOM 822 N N . SER A 1 111 ? 3.98 -6.629 1.054 1 98.5 111 SER A N 1
ATOM 823 C CA . SER A 1 111 ? 3.721 -7.172 2.385 1 98.5 111 SER A CA 1
ATOM 824 C C . SER A 1 111 ? 4.914 -7.969 2.9 1 98.5 111 SER A C 1
ATOM 826 O O . SER A 1 111 ? 5.27 -7.875 4.078 1 98.5 111 SER A O 1
ATOM 828 N N . LEU A 1 112 ? 5.516 -8.758 2.029 1 98.75 112 LEU A N 1
ATOM 829 C CA . LEU A 1 112 ? 6.738 -9.469 2.391 1 98.75 112 LEU A CA 1
ATOM 830 C C . LEU A 1 112 ? 7.855 -8.484 2.738 1 98.75 112 LEU A C 1
ATOM 832 O O . LEU A 1 112 ? 8.562 -8.672 3.729 1 98.75 112 LEU A O 1
ATOM 836 N N . THR A 1 113 ? 7.977 -7.449 1.931 1 98.62 113 THR A N 1
ATOM 837 C CA . THR A 1 113 ? 8.969 -6.414 2.195 1 98.62 113 THR A CA 1
ATOM 838 C C . THR A 1 113 ? 8.797 -5.848 3.602 1 98.62 113 THR A C 1
ATOM 840 O O . THR A 1 113 ? 9.773 -5.672 4.328 1 98.62 113 THR A O 1
ATOM 843 N N . LEU A 1 114 ? 7.586 -5.547 3.945 1 98.44 114 LEU A N 1
ATOM 844 C CA . LEU A 1 114 ? 7.297 -5.004 5.27 1 98.44 114 LEU A CA 1
ATOM 845 C C . LEU A 1 114 ? 7.75 -5.965 6.363 1 98.44 114 LEU A C 1
ATOM 847 O O . LEU A 1 114 ? 8.281 -5.535 7.391 1 98.44 114 LEU A O 1
ATOM 851 N N . CYS A 1 115 ? 7.523 -7.266 6.156 1 98.81 115 CYS A N 1
ATOM 852 C CA . CYS A 1 115 ? 7.98 -8.266 7.109 1 98.81 115 CYS A CA 1
ATOM 853 C C . CYS A 1 115 ? 9.5 -8.234 7.25 1 98.81 115 CYS A C 1
ATOM 855 O O . CYS A 1 115 ? 10.023 -8.273 8.359 1 98.81 115 CYS A O 1
ATOM 857 N N . PHE A 1 116 ? 10.211 -8.172 6.133 1 98.81 116 PHE A N 1
ATOM 858 C CA . PHE A 1 116 ? 11.672 -8.164 6.148 1 98.81 116 PHE A CA 1
ATOM 859 C C . PHE A 1 116 ? 12.195 -6.906 6.836 1 98.81 116 PHE A C 1
ATOM 861 O O . PHE A 1 116 ? 13.141 -6.969 7.621 1 98.81 116 PHE A O 1
ATOM 868 N N . LEU A 1 117 ? 11.555 -5.797 6.523 1 98.19 117 LEU A N 1
ATOM 869 C CA . LEU A 1 117 ? 11.969 -4.543 7.141 1 98.19 117 LEU A CA 1
ATOM 870 C C . LEU A 1 117 ? 11.773 -4.586 8.656 1 98.19 117 LEU A C 1
ATOM 872 O O . LEU A 1 117 ? 12.57 -4.012 9.406 1 98.19 117 LEU A O 1
ATOM 876 N N . THR A 1 118 ? 10.734 -5.195 9.109 1 98.19 118 THR A N 1
ATOM 877 C CA . THR A 1 118 ? 10.492 -5.34 10.539 1 98.19 118 THR A CA 1
ATOM 878 C C . THR A 1 118 ? 11.578 -6.199 11.188 1 98.19 118 THR A C 1
ATOM 880 O O . THR A 1 118 ? 12.078 -5.863 12.258 1 98.19 118 THR A O 1
ATOM 883 N N . LEU A 1 119 ? 11.922 -7.301 10.508 1 98.5 119 LEU A N 1
ATOM 884 C CA . LEU A 1 119 ? 12.93 -8.211 11.031 1 98.5 119 LEU A CA 1
ATOM 885 C C . LEU A 1 119 ? 14.297 -7.523 11.102 1 98.5 119 LEU A C 1
ATOM 887 O O . LEU A 1 119 ? 15.125 -7.867 11.945 1 98.5 119 LEU A O 1
ATOM 891 N N . ARG A 1 120 ? 14.539 -6.57 10.195 1 96.81 120 ARG A N 1
ATOM 892 C CA . ARG A 1 120 ? 15.789 -5.82 10.219 1 96.81 120 ARG A CA 1
ATOM 893 C C . ARG A 1 120 ? 16.047 -5.211 11.594 1 96.81 120 ARG A C 1
ATOM 895 O O . ARG A 1 120 ? 17.172 -5.191 12.078 1 96.81 120 ARG A O 1
ATOM 902 N N . HIS A 1 121 ? 15.008 -4.691 12.172 1 93.25 121 HIS A N 1
ATOM 903 C CA . HIS A 1 121 ? 15.133 -4.023 13.461 1 93.25 121 HIS A CA 1
ATOM 904 C C . HIS A 1 121 ? 15.422 -5.027 14.578 1 93.25 121 HIS A C 1
ATOM 906 O O . HIS A 1 121 ? 16.016 -4.672 15.594 1 93.25 121 HIS A O 1
ATOM 912 N N . LYS A 1 122 ? 15.047 -6.258 14.352 1 94.56 122 LYS A N 1
ATOM 913 C CA . LYS A 1 122 ? 15.305 -7.316 15.32 1 94.56 122 LYS A CA 1
ATOM 914 C C . LYS A 1 122 ? 16.688 -7.926 15.109 1 94.56 122 LYS A C 1
ATOM 916 O O . LYS A 1 122 ? 17.297 -8.438 16.062 1 94.56 122 LYS A O 1
ATOM 921 N N . ARG A 1 123 ? 17.094 -7.891 13.883 1 97.12 123 ARG A N 1
ATOM 922 C CA . ARG A 1 123 ? 18.391 -8.43 13.508 1 97.12 123 ARG A CA 1
ATOM 923 C C . ARG A 1 123 ? 19.188 -7.426 12.688 1 97.12 123 ARG A C 1
ATOM 925 O O . ARG A 1 123 ? 19.422 -7.633 11.492 1 97.12 123 ARG A O 1
ATOM 932 N N . PRO A 1 124 ? 19.688 -6.41 13.289 1 93.12 124 PRO A N 1
ATOM 933 C CA . PRO A 1 124 ? 20.281 -5.281 12.57 1 93.12 124 PRO A CA 1
ATOM 934 C C . PRO A 1 124 ? 21.562 -5.664 11.828 1 93.12 124 PRO A C 1
ATOM 936 O O . PRO A 1 124 ? 21.953 -4.977 10.883 1 93.12 124 PRO A O 1
ATOM 939 N N . LYS A 1 125 ? 22.172 -6.793 12.172 1 94.56 125 LYS A N 1
ATOM 940 C CA . LYS A 1 125 ? 23.438 -7.191 11.539 1 94.56 125 LYS A CA 1
ATOM 941 C C . LYS A 1 125 ? 23.172 -8.133 10.367 1 94.56 125 LYS A C 1
ATOM 943 O O . LYS A 1 125 ? 24.078 -8.398 9.57 1 94.56 125 LYS A O 1
ATOM 948 N N . ALA A 1 126 ? 21.953 -8.594 10.273 1 97.81 126 ALA A N 1
ATOM 949 C CA . ALA A 1 126 ? 21.641 -9.594 9.258 1 97.81 126 ALA A CA 1
ATOM 950 C C . ALA A 1 126 ? 21.719 -9 7.855 1 97.81 126 ALA A C 1
ATOM 952 O O . ALA A 1 126 ? 21.328 -7.848 7.645 1 97.81 126 ALA A O 1
ATOM 953 N N . LYS A 1 127 ? 22.125 -9.836 6.922 1 97.38 127 LYS A N 1
ATOM 954 C CA . LYS A 1 127 ? 22.328 -9.375 5.551 1 97.38 127 LYS A CA 1
ATOM 955 C C . LYS A 1 127 ? 21.641 -10.297 4.551 1 97.38 127 LYS A C 1
ATOM 957 O O . LYS A 1 127 ? 21.25 -9.859 3.467 1 97.38 127 LYS A O 1
ATOM 962 N N . TYR A 1 128 ? 21.516 -11.531 4.895 1 98.75 128 TYR A N 1
ATOM 963 C CA . TYR A 1 128 ? 21.125 -12.547 3.92 1 98.75 128 TYR A CA 1
ATOM 964 C C . TYR A 1 128 ? 19.719 -13.055 4.18 1 98.75 128 TYR A C 1
ATOM 966 O O . TYR A 1 128 ? 19.25 -13.07 5.324 1 98.75 128 TYR A O 1
ATOM 974 N N . ILE A 1 129 ? 19.047 -13.383 3.172 1 98.88 129 ILE A N 1
ATOM 975 C CA . ILE A 1 129 ? 17.812 -14.148 3.236 1 98.88 129 ILE A CA 1
ATOM 976 C C . ILE A 1 129 ? 17.969 -15.461 2.48 1 98.88 129 ILE A C 1
ATOM 978 O O . ILE A 1 129 ? 18.281 -15.461 1.284 1 98.88 129 ILE A O 1
ATOM 982 N N . ILE A 1 130 ? 17.875 -16.547 3.15 1 98.94 130 ILE A N 1
ATOM 983 C CA . ILE A 1 130 ? 17.938 -17.859 2.506 1 98.94 130 ILE A CA 1
ATOM 984 C C . ILE A 1 130 ? 16.625 -18.141 1.781 1 98.94 130 ILE A C 1
ATOM 986 O O . ILE A 1 130 ? 15.547 -18.094 2.387 1 98.94 130 ILE A O 1
ATOM 990 N N . TRP A 1 131 ? 16.719 -18.484 0.53 1 98.75 131 TRP A N 1
ATOM 991 C CA . TRP A 1 131 ? 15.523 -18.516 -0.295 1 98.75 131 TRP A CA 1
ATOM 992 C C . TRP A 1 131 ? 15.539 -19.719 -1.235 1 98.75 131 TRP A C 1
ATOM 994 O O . TRP A 1 131 ? 16.156 -19.672 -2.301 1 98.75 131 TRP A O 1
ATOM 1004 N N . PRO A 1 132 ? 14.812 -20.859 -0.805 1 98.62 132 PRO A N 1
ATOM 1005 C CA . PRO A 1 132 ? 14.586 -21.859 -1.851 1 98.62 132 PRO A CA 1
ATOM 1006 C C . PRO A 1 132 ? 13.945 -21.266 -3.104 1 98.62 132 PRO A C 1
ATOM 1008 O O . PRO A 1 132 ? 12.914 -20.594 -3.014 1 98.62 132 PRO A O 1
ATOM 1011 N N . ARG A 1 133 ? 14.516 -21.516 -4.199 1 97.94 133 ARG A N 1
ATOM 1012 C CA . ARG A 1 133 ? 14.234 -20.812 -5.441 1 97.94 133 ARG A CA 1
ATOM 1013 C C . ARG A 1 133 ? 12.773 -20.969 -5.852 1 97.94 133 ARG A C 1
ATOM 1015 O O . ARG A 1 133 ? 12.234 -22.078 -5.824 1 97.94 133 ARG A O 1
ATOM 1022 N N . ILE A 1 134 ? 12.148 -19.922 -6.09 1 96.56 134 ILE A N 1
ATOM 1023 C CA . ILE A 1 134 ? 10.875 -19.828 -6.801 1 96.56 134 ILE A CA 1
ATOM 1024 C C . ILE A 1 134 ? 10.961 -18.734 -7.871 1 96.56 134 ILE A C 1
ATOM 1026 O O . ILE A 1 134 ? 11.438 -17.641 -7.609 1 96.56 134 ILE A O 1
ATOM 1030 N N . ASP A 1 135 ? 10.57 -19.109 -9.047 1 94.12 135 ASP A N 1
ATOM 1031 C CA . ASP A 1 135 ? 10.664 -18.156 -10.148 1 94.12 135 ASP A CA 1
ATOM 1032 C C . ASP A 1 135 ? 9.438 -17.25 -10.211 1 94.12 135 ASP A C 1
ATOM 1034 O O . ASP A 1 135 ? 8.672 -17.297 -11.18 1 94.12 135 ASP A O 1
ATOM 1038 N N . GLN A 1 136 ? 9.227 -16.469 -9.227 1 92 136 GLN A N 1
ATOM 1039 C CA . GLN A 1 136 ? 8.25 -15.398 -9.094 1 92 136 GLN A CA 1
ATOM 1040 C C . GLN A 1 136 ? 8.93 -14.062 -8.789 1 92 136 GLN A C 1
ATOM 1042 O O . GLN A 1 136 ? 9.484 -13.875 -7.707 1 92 136 GLN A O 1
ATOM 1047 N N . LYS A 1 137 ? 8.828 -13.164 -9.656 1 92.06 137 LYS A N 1
ATOM 1048 C CA . LYS A 1 137 ? 9.609 -11.93 -9.594 1 92.06 137 LYS A CA 1
ATOM 1049 C C . LYS A 1 137 ? 9.266 -11.125 -8.352 1 92.06 137 LYS A C 1
ATOM 1051 O O . LYS A 1 137 ? 10.148 -10.547 -7.711 1 92.06 137 LYS A O 1
ATOM 1056 N N . SER A 1 138 ? 7.969 -11.062 -7.969 1 93 138 SER A N 1
ATOM 1057 C CA . SER A 1 138 ? 7.543 -10.25 -6.832 1 93 138 SER A CA 1
ATOM 1058 C C . SER A 1 138 ? 8.211 -10.719 -5.543 1 93 138 SER A C 1
ATOM 1060 O O . SER A 1 138 ? 8.617 -9.898 -4.719 1 93 138 SER A O 1
ATOM 1062 N N . CYS A 1 139 ? 8.273 -12.023 -5.414 1 93.25 139 CYS A N 1
ATOM 1063 C CA . CYS A 1 139 ? 8.883 -12.594 -4.223 1 93.25 139 CYS A CA 1
ATOM 1064 C C . CYS A 1 139 ? 10.359 -12.242 -4.141 1 93.25 139 CYS A C 1
ATOM 1066 O O . CYS A 1 139 ? 10.844 -11.812 -3.094 1 93.25 139 CYS A O 1
ATOM 1068 N N . PHE A 1 140 ? 11.062 -12.453 -5.223 1 96.44 140 PHE A N 1
ATOM 1069 C CA . PHE A 1 140 ? 12.492 -12.156 -5.277 1 96.44 140 PHE A CA 1
ATOM 1070 C C . PHE A 1 140 ? 12.742 -10.664 -5.074 1 96.44 140 PHE A C 1
ATOM 1072 O O . PHE A 1 140 ? 13.602 -10.273 -4.289 1 96.44 140 PHE A O 1
ATOM 1079 N N . LYS A 1 141 ? 12.016 -9.852 -5.691 1 96.44 141 LYS A N 1
ATOM 1080 C CA . LYS A 1 141 ? 12.172 -8.398 -5.648 1 96.44 141 LYS A CA 1
ATOM 1081 C C . LYS A 1 141 ? 11.875 -7.859 -4.25 1 96.44 141 LYS A C 1
ATOM 1083 O O . LYS A 1 141 ? 12.438 -6.84 -3.842 1 96.44 141 LYS A O 1
ATOM 1088 N N . SER A 1 142 ? 10.953 -8.469 -3.564 1 97.88 142 SER A N 1
ATOM 1089 C CA . SER A 1 142 ? 10.633 -8.031 -2.209 1 97.88 142 SER A CA 1
ATOM 1090 C C . SER A 1 142 ? 11.867 -8.055 -1.315 1 97.88 142 SER A C 1
ATOM 1092 O O . SER A 1 142 ? 12.055 -7.164 -0.486 1 97.88 142 SER A O 1
ATOM 1094 N N . MET A 1 143 ? 12.742 -9.07 -1.49 1 98.25 143 MET A N 1
ATOM 1095 C CA . MET A 1 143 ? 13.969 -9.18 -0.703 1 98.25 143 MET A CA 1
ATOM 1096 C C . MET A 1 143 ? 14.961 -8.094 -1.083 1 98.25 143 MET A C 1
ATOM 1098 O O . MET A 1 143 ? 15.586 -7.484 -0.211 1 98.25 143 MET A O 1
ATOM 1102 N N . ILE A 1 144 ? 15.039 -7.863 -2.393 1 97.25 144 ILE A N 1
ATOM 1103 C CA . ILE A 1 144 ? 15.961 -6.852 -2.902 1 97.25 144 ILE A CA 1
ATOM 1104 C C . ILE A 1 144 ? 15.492 -5.465 -2.463 1 97.25 144 ILE A C 1
ATOM 1106 O O . ILE A 1 144 ? 16.297 -4.652 -1.996 1 97.25 144 ILE A O 1
ATOM 1110 N N . THR A 1 145 ? 14.25 -5.195 -2.631 1 97 145 THR A N 1
ATOM 1111 C CA . THR A 1 145 ? 13.672 -3.914 -2.242 1 97 145 THR A CA 1
ATOM 1112 C C . THR A 1 145 ? 13.922 -3.633 -0.763 1 97 145 THR A C 1
ATOM 1114 O O . THR A 1 145 ? 14.211 -2.496 -0.382 1 97 145 THR A O 1
ATOM 1117 N N . ALA A 1 146 ? 13.828 -4.668 0.042 1 97.38 146 ALA A N 1
ATOM 1118 C CA . ALA A 1 146 ? 14.055 -4.52 1.478 1 97.38 146 ALA A CA 1
ATOM 1119 C C . ALA A 1 146 ? 15.531 -4.289 1.782 1 97.38 146 ALA A C 1
ATOM 1121 O O . ALA A 1 146 ? 15.891 -3.928 2.904 1 97.38 146 ALA A O 1
ATOM 1122 N N . GLY A 1 147 ? 16.422 -4.492 0.778 1 95.81 147 GLY A N 1
ATOM 1123 C CA . GLY A 1 147 ? 17.828 -4.176 0.923 1 95.81 147 GLY A CA 1
ATOM 1124 C C . GLY A 1 147 ? 18.672 -5.355 1.385 1 95.81 147 GLY A C 1
ATOM 1125 O O . GLY A 1 147 ? 19.75 -5.18 1.95 1 95.81 147 GLY A O 1
ATOM 1126 N N . PHE A 1 148 ? 18.141 -6.574 1.202 1 97.56 148 PHE A N 1
ATOM 1127 C CA . PHE A 1 148 ? 18.859 -7.758 1.646 1 97.56 148 PHE A CA 1
ATOM 1128 C C . PHE A 1 148 ? 19.391 -8.539 0.454 1 97.56 148 PHE A C 1
ATOM 1130 O O . PHE A 1 148 ? 19.016 -8.281 -0.689 1 97.56 148 PHE A O 1
ATOM 1137 N N . GLU A 1 149 ? 20.297 -9.391 0.704 1 97.81 149 GLU A N 1
ATOM 1138 C CA . GLU A 1 149 ? 20.891 -10.25 -0.317 1 97.81 149 GLU A CA 1
ATOM 1139 C C . GLU A 1 149 ? 20.266 -11.641 -0.293 1 97.81 149 GLU A C 1
ATOM 1141 O O . GLU A 1 149 ? 20.547 -12.43 0.614 1 97.81 149 GLU A O 1
ATOM 1146 N N . PRO A 1 150 ? 19.531 -11.977 -1.298 1 98.25 150 PRO A N 1
ATOM 1147 C CA . PRO A 1 150 ? 18.969 -13.328 -1.359 1 98.25 150 PRO A CA 1
ATOM 1148 C C . PRO A 1 150 ? 20.047 -14.391 -1.603 1 98.25 150 PRO A C 1
ATOM 1150 O O . PRO A 1 150 ? 20.922 -14.203 -2.445 1 98.25 150 PRO A O 1
ATOM 1153 N N . VAL A 1 151 ? 20.031 -15.367 -0.804 1 98.62 151 VAL A N 1
ATOM 1154 C CA . VAL A 1 151 ? 20.828 -16.578 -1.02 1 98.62 151 VAL A CA 1
ATOM 1155 C C . VAL A 1 151 ? 19.953 -17.656 -1.64 1 98.62 151 VAL A C 1
ATOM 1157 O O . VAL A 1 151 ? 19.219 -18.359 -0.933 1 98.62 151 VAL A O 1
ATOM 1160 N N . VAL A 1 152 ? 20.141 -17.828 -2.939 1 98.31 152 VAL A N 1
ATOM 1161 C CA . VAL A 1 152 ? 19.281 -18.719 -3.717 1 98.31 152 VAL A CA 1
ATOM 1162 C C . VAL A 1 152 ? 19.703 -20.172 -3.506 1 98.31 152 VAL A C 1
ATOM 1164 O O . VAL A 1 152 ? 20.859 -20.516 -3.723 1 98.31 152 VAL A O 1
ATOM 1167 N N . ILE A 1 153 ? 18.797 -20.969 -3.062 1 98.69 153 ILE A N 1
ATOM 1168 C CA . ILE A 1 153 ? 19.016 -22.406 -2.93 1 98.69 153 ILE A CA 1
ATOM 1169 C C . ILE A 1 153 ? 18.359 -23.141 -4.086 1 98.69 153 ILE A C 1
ATOM 1171 O O . ILE A 1 153 ? 17.125 -23.125 -4.207 1 98.69 153 ILE A O 1
ATOM 1175 N N . GLU A 1 154 ? 19.109 -23.781 -4.902 1 98.12 154 GLU A N 1
ATOM 1176 C CA . GLU A 1 154 ? 18.578 -24.562 -6.02 1 98.12 154 GLU A CA 1
ATOM 1177 C C . GLU A 1 154 ? 17.734 -25.734 -5.523 1 98.12 154 GLU A C 1
ATOM 1179 O O . GLU A 1 154 ? 18.094 -26.391 -4.543 1 98.12 154 GLU A O 1
ATOM 1184 N N . ASN A 1 155 ? 16.656 -25.953 -6.203 1 98.06 155 ASN A N 1
ATOM 1185 C CA . ASN A 1 155 ? 15.812 -27.094 -5.848 1 98.06 155 ASN A CA 1
ATOM 1186 C C . ASN A 1 155 ? 16.422 -28.406 -6.324 1 98.06 155 ASN A C 1
ATOM 1188 O O . ASN A 1 155 ? 17.312 -28.406 -7.168 1 98.06 155 ASN A O 1
ATOM 1192 N N . VAL A 1 156 ? 15.93 -29.516 -5.734 1 97.88 156 VAL A N 1
ATOM 1193 C CA . VAL A 1 156 ? 16.359 -30.844 -6.137 1 97.88 156 VAL A CA 1
ATOM 1194 C C . VAL A 1 156 ? 15.219 -31.562 -6.855 1 97.88 156 VAL A C 1
ATOM 1196 O O . VAL A 1 156 ? 14.055 -31.438 -6.469 1 97.88 156 VAL A O 1
ATOM 1199 N N . LEU A 1 157 ? 15.562 -32.25 -7.922 1 97.94 157 LEU A N 1
ATOM 1200 C CA . LEU A 1 157 ? 14.578 -33 -8.688 1 97.94 157 LEU A CA 1
ATOM 1201 C C . LEU A 1 157 ? 14.344 -34.375 -8.07 1 97.94 157 LEU A C 1
ATOM 1203 O O . LEU A 1 157 ? 15.281 -35.156 -7.902 1 97.94 157 LEU A O 1
ATOM 1207 N N . GLU A 1 158 ? 13.25 -34.656 -7.609 1 97.81 158 GLU A N 1
ATOM 1208 C CA . GLU A 1 158 ? 12.781 -35.969 -7.16 1 97.81 158 GLU A CA 1
ATOM 1209 C C . GLU A 1 158 ? 11.617 -36.469 -8.016 1 97.81 158 GLU A C 1
ATOM 1211 O O . GLU A 1 158 ? 10.469 -36.094 -7.789 1 97.81 158 GLU A O 1
ATOM 1216 N N . GLY A 1 159 ? 11.922 -37.5 -8.914 1 97.5 159 GLY A N 1
ATOM 1217 C CA . GLY A 1 159 ? 10.922 -37.781 -9.93 1 97.5 159 GLY A CA 1
ATOM 1218 C C . GLY A 1 159 ? 10.641 -36.625 -10.844 1 97.5 159 GLY A C 1
ATOM 1219 O O . GLY A 1 159 ? 11.562 -36.062 -11.43 1 97.5 159 GLY A O 1
ATOM 1220 N N . ASP A 1 160 ? 9.367 -36.219 -10.922 1 98.19 160 ASP A N 1
ATOM 1221 C CA . ASP A 1 160 ? 9.016 -35.062 -11.703 1 98.19 160 ASP A CA 1
ATOM 1222 C C . ASP A 1 160 ? 8.984 -33.812 -10.828 1 98.19 160 ASP A C 1
ATOM 1224 O O . ASP A 1 160 ? 8.883 -32.688 -11.344 1 98.19 160 ASP A O 1
ATOM 1228 N N . GLU A 1 161 ? 9.133 -33.938 -9.562 1 98.06 161 GLU A N 1
ATOM 1229 C CA . GLU A 1 161 ? 8.891 -32.844 -8.641 1 98.06 161 GLU A CA 1
ATOM 1230 C C . GLU A 1 161 ? 10.188 -32.094 -8.32 1 98.06 161 GLU A C 1
ATOM 1232 O O . GLU A 1 161 ? 11.25 -32.719 -8.203 1 98.06 161 GLU A O 1
ATOM 1237 N N . LEU A 1 162 ? 10.156 -30.828 -8.312 1 98.25 162 LEU A N 1
ATOM 1238 C CA . LEU A 1 162 ? 11.211 -30 -7.746 1 98.25 162 LEU A CA 1
ATOM 1239 C C . LEU A 1 162 ? 10.961 -29.734 -6.266 1 98.25 162 LEU A C 1
ATOM 1241 O O . LEU A 1 162 ? 9.922 -29.188 -5.895 1 98.25 162 LEU A O 1
ATOM 1245 N N . ARG A 1 163 ? 11.922 -30.094 -5.426 1 98 163 ARG A N 1
ATOM 1246 C CA . ARG A 1 163 ? 11.727 -30.078 -3.982 1 98 163 ARG A CA 1
ATOM 1247 C C . ARG A 1 163 ? 12.828 -29.281 -3.291 1 98 163 ARG A C 1
ATOM 1249 O O . ARG A 1 163 ? 13.898 -29.078 -3.867 1 98 163 ARG A O 1
ATOM 1256 N N . THR A 1 164 ? 12.578 -28.906 -2.064 1 98.44 164 THR A N 1
ATOM 1257 C CA . THR A 1 164 ? 13.516 -28.125 -1.271 1 98.44 164 THR A CA 1
ATOM 1258 C C . THR A 1 164 ? 14.773 -28.922 -0.966 1 98.44 164 THR A C 1
ATOM 1260 O O . THR A 1 164 ? 14.695 -30.094 -0.57 1 98.44 164 THR A O 1
ATOM 1263 N N . ASP A 1 165 ? 15.898 -28.375 -1.194 1 98.69 165 ASP A N 1
ATOM 1264 C CA . ASP A 1 165 ? 17.172 -28.969 -0.8 1 98.69 165 ASP A CA 1
ATOM 1265 C C . ASP A 1 165 ? 17.516 -28.609 0.645 1 98.69 165 ASP A C 1
ATOM 1267 O O . ASP A 1 165 ? 18.281 -27.688 0.895 1 98.69 165 ASP A O 1
ATOM 1271 N N . ILE A 1 166 ? 17.109 -29.438 1.545 1 98.75 166 ILE A N 1
ATOM 1272 C CA . ILE A 1 166 ? 17.234 -29.172 2.973 1 98.75 166 ILE A CA 1
ATOM 1273 C C . ILE A 1 166 ? 18.719 -29.141 3.359 1 98.75 166 ILE A C 1
ATOM 1275 O O . ILE A 1 166 ? 19.141 -28.297 4.148 1 98.75 166 ILE A O 1
ATOM 1279 N N . GLU A 1 167 ? 19.453 -30.047 2.842 1 98.56 167 GLU A N 1
ATOM 1280 C CA . GLU A 1 167 ? 20.875 -30.109 3.158 1 98.56 167 GLU A CA 1
ATOM 1281 C C . GLU A 1 167 ? 21.594 -28.844 2.715 1 98.56 167 GLU A C 1
ATOM 1283 O O . GLU A 1 167 ? 22.438 -28.312 3.445 1 98.56 167 GLU A O 1
ATOM 1288 N N . ALA A 1 168 ? 21.281 -28.391 1.55 1 98.69 168 ALA A N 1
ATOM 1289 C CA . ALA A 1 168 ? 21.906 -27.172 1.039 1 98.69 168 ALA A CA 1
ATOM 1290 C C . ALA A 1 168 ? 21.531 -25.969 1.897 1 98.69 168 ALA A C 1
ATOM 1292 O O . ALA A 1 168 ? 22.359 -25.062 2.105 1 98.69 168 ALA A O 1
ATOM 1293 N N . VAL A 1 169 ? 20.297 -25.875 2.377 1 98.81 169 VAL A N 1
ATOM 1294 C CA . VAL A 1 169 ? 19.859 -24.781 3.24 1 98.81 169 VAL A CA 1
ATOM 1295 C C . VAL A 1 169 ? 20.672 -24.766 4.523 1 98.81 169 VAL A C 1
ATOM 1297 O O . VAL A 1 169 ? 21.219 -23.734 4.914 1 98.81 169 VAL A O 1
ATOM 1300 N N . GLU A 1 170 ? 20.75 -25.891 5.133 1 98.75 170 GLU A N 1
ATOM 1301 C CA . GLU A 1 170 ? 21.469 -25.969 6.402 1 98.75 170 GLU A CA 1
ATOM 1302 C C . GLU A 1 170 ? 22.953 -25.688 6.207 1 98.75 170 GLU A C 1
ATOM 1304 O O . GLU A 1 170 ? 23.594 -25.062 7.059 1 98.75 170 GLU A O 1
ATOM 1309 N N . ALA A 1 171 ? 23.5 -26.203 5.113 1 98.69 171 ALA A N 1
ATOM 1310 C CA . ALA A 1 171 ? 24.891 -25.922 4.809 1 98.69 171 ALA A CA 1
ATOM 1311 C C . ALA A 1 171 ? 25.141 -24.422 4.684 1 98.69 171 ALA A C 1
ATOM 1313 O O . ALA A 1 171 ? 26.172 -23.922 5.148 1 98.69 171 ALA A O 1
ATOM 1314 N N . LYS A 1 172 ? 24.25 -23.703 3.994 1 98.69 172 LYS A N 1
ATOM 1315 C CA . LYS A 1 172 ? 24.391 -22.266 3.842 1 98.69 172 LYS A CA 1
ATOM 1316 C C . LYS A 1 172 ? 24.25 -21.547 5.188 1 98.69 172 LYS A C 1
ATOM 1318 O O . LYS A 1 172 ? 24.922 -20.547 5.434 1 98.69 172 LYS A O 1
ATOM 1323 N N . VAL A 1 173 ? 23.312 -22.031 6.027 1 98.69 173 VAL A N 1
ATOM 1324 C CA . VAL A 1 173 ? 23.156 -21.469 7.363 1 98.69 173 VAL A CA 1
ATOM 1325 C C . VAL A 1 173 ? 24.469 -21.547 8.125 1 98.69 173 VAL A C 1
ATOM 1327 O O . VAL A 1 173 ? 24.891 -20.578 8.758 1 98.69 173 VAL A O 1
ATOM 1330 N N . LYS A 1 174 ? 25.109 -22.703 8.039 1 98.5 174 LYS A N 1
ATOM 1331 C CA . LYS A 1 174 ? 26.375 -22.922 8.734 1 98.5 174 LYS A CA 1
ATOM 1332 C C . LYS A 1 174 ? 27.484 -22.062 8.141 1 98.5 174 LYS A C 1
ATOM 1334 O O . LYS A 1 174 ? 28.281 -21.484 8.867 1 98.5 174 LYS A O 1
ATOM 1339 N N . THR A 1 175 ? 27.531 -21.953 6.863 1 98.56 175 THR A N 1
ATOM 1340 C CA . THR A 1 175 ? 28.594 -21.234 6.172 1 98.56 175 THR A CA 1
ATOM 1341 C C . THR A 1 175 ? 28.484 -19.734 6.414 1 98.56 175 THR A C 1
ATOM 1343 O O . THR A 1 175 ? 29.484 -19.062 6.633 1 98.56 175 THR A O 1
ATOM 1346 N N . LEU A 1 176 ? 27.312 -19.172 6.379 1 98.44 176 LEU A N 1
ATOM 1347 C CA . LEU A 1 176 ? 27.094 -17.734 6.477 1 98.44 176 LEU A CA 1
ATOM 1348 C C . LEU A 1 176 ? 27.047 -17.281 7.934 1 98.44 176 LEU A C 1
ATOM 1350 O O . LEU A 1 176 ? 27.359 -16.125 8.242 1 98.44 176 LEU A O 1
ATOM 1354 N N . GLY A 1 177 ? 26.672 -18.219 8.844 1 98.5 177 GLY A N 1
ATOM 1355 C CA . GLY A 1 177 ? 26.438 -17.859 10.227 1 98.5 177 GLY A CA 1
ATOM 1356 C C . GLY A 1 177 ? 25.016 -17.375 10.484 1 98.5 177 GLY A C 1
ATOM 1357 O O . GLY A 1 177 ? 24.547 -16.453 9.82 1 98.5 177 GLY A O 1
ATOM 1358 N N . ALA A 1 178 ? 24.375 -17.938 11.438 1 98.12 178 ALA A N 1
ATOM 1359 C CA . ALA A 1 178 ? 22.969 -17.672 11.734 1 98.12 178 ALA A CA 1
ATOM 1360 C C . ALA A 1 178 ? 22.734 -16.203 12.016 1 98.12 178 ALA A C 1
ATOM 1362 O O . ALA A 1 178 ? 21.672 -15.656 11.688 1 98.12 178 ALA A O 1
ATOM 1363 N N . GLU A 1 179 ? 23.672 -15.516 12.617 1 97.81 179 GLU A N 1
ATOM 1364 C CA . GLU A 1 179 ? 23.516 -14.117 13.008 1 97.81 179 GLU A CA 1
ATOM 1365 C C . GLU A 1 179 ? 23.484 -13.203 11.789 1 97.81 179 GLU A C 1
ATOM 1367 O O . GLU A 1 179 ? 22.969 -12.086 11.859 1 97.81 179 GLU A O 1
ATOM 1372 N N . ASN A 1 180 ? 24 -13.672 10.648 1 98.5 180 ASN A N 1
ATOM 1373 C CA . ASN A 1 180 ? 24.078 -12.883 9.43 1 98.5 180 ASN A CA 1
ATOM 1374 C C . ASN A 1 180 ? 22.859 -13.117 8.539 1 98.5 180 ASN A C 1
ATOM 1376 O O . ASN A 1 180 ? 22.719 -12.477 7.496 1 98.5 180 ASN A O 1
ATOM 1380 N N . ILE A 1 181 ? 22 -14 8.969 1 98.81 181 ILE A N 1
ATOM 1381 C CA . ILE A 1 181 ? 20.828 -14.359 8.18 1 98.81 181 ILE A CA 1
ATOM 1382 C C . ILE A 1 181 ? 19.578 -13.68 8.766 1 98.81 181 ILE A C 1
ATOM 1384 O O . ILE A 1 181 ? 19.297 -13.828 9.953 1 98.81 181 ILE A O 1
ATOM 1388 N N . LEU A 1 182 ? 18.938 -12.906 7.934 1 98.81 182 LEU A N 1
ATOM 1389 C CA . LEU A 1 182 ? 17.719 -12.25 8.375 1 98.81 182 LEU A CA 1
ATOM 1390 C C . LEU A 1 182 ? 16.609 -13.266 8.641 1 98.81 182 LEU A C 1
ATOM 1392 O O . LEU A 1 182 ? 15.969 -13.234 9.688 1 98.81 182 LEU A O 1
ATOM 1396 N N . CYS A 1 183 ? 16.406 -14.133 7.629 1 98.94 183 CYS A N 1
ATOM 1397 C CA . CYS A 1 183 ? 15.367 -15.148 7.746 1 98.94 183 CYS A CA 1
ATOM 1398 C C . CYS A 1 183 ? 15.492 -16.203 6.645 1 98.94 183 CYS A C 1
ATOM 1400 O O . CYS A 1 183 ? 16.297 -16.031 5.723 1 98.94 183 CYS A O 1
ATOM 1402 N N . VAL A 1 184 ? 14.828 -17.297 6.828 1 98.94 184 VAL A N 1
ATOM 1403 C CA . VAL A 1 184 ? 14.492 -18.219 5.75 1 98.94 184 VAL A CA 1
ATOM 1404 C C . VAL A 1 184 ? 13.148 -17.844 5.137 1 98.94 184 VAL A C 1
ATOM 1406 O O . VAL A 1 184 ? 12.164 -17.625 5.859 1 98.94 184 VAL A O 1
ATOM 1409 N N . HIS A 1 185 ? 13.172 -17.641 3.859 1 98.88 185 HIS A N 1
ATOM 1410 C CA . HIS A 1 185 ? 11.961 -17.266 3.129 1 98.88 185 HIS A CA 1
ATOM 1411 C C . HIS A 1 185 ? 11.461 -18.406 2.262 1 98.88 185 HIS A C 1
ATOM 1413 O O . HIS A 1 185 ? 11.922 -18.594 1.133 1 98.88 185 HIS A O 1
ATOM 1419 N N . SER A 1 186 ? 10.5 -19.172 2.762 1 98.75 186 SER A N 1
ATOM 1420 C CA . SER A 1 186 ? 9.992 -20.344 2.061 1 98.75 186 SER A CA 1
ATOM 1421 C C . SER A 1 186 ? 8.641 -20.062 1.406 1 98.75 186 SER A C 1
ATOM 1423 O O . SER A 1 186 ? 8.062 -19 1.614 1 98.75 186 SER A O 1
ATOM 1425 N N . THR A 1 187 ? 8.203 -20.969 0.567 1 98.44 187 THR A N 1
ATOM 1426 C CA . THR A 1 187 ? 6.961 -20.812 -0.185 1 98.44 187 THR A CA 1
ATOM 1427 C C . THR A 1 187 ? 6.133 -22.094 -0.142 1 98.44 187 THR A C 1
ATOM 1429 O O . THR A 1 187 ? 6.668 -23.188 -0.316 1 98.44 187 THR A O 1
ATOM 1432 N N . THR A 1 188 ? 4.883 -22.047 0.132 1 97 188 THR A N 1
ATOM 1433 C CA . THR A 1 188 ? 3.996 -23.203 0.147 1 97 188 THR A CA 1
ATOM 1434 C C . THR A 1 188 ? 3.504 -23.531 -1.262 1 97 188 THR A C 1
ATOM 1436 O O . THR A 1 188 ? 3.877 -24.547 -1.834 1 97 188 THR A O 1
ATOM 1439 N N . SER A 1 189 ? 2.709 -22.656 -1.837 1 89.25 189 SER A N 1
ATOM 1440 C CA . SER A 1 189 ? 2.102 -22.938 -3.135 1 89.25 189 SER A CA 1
ATOM 1441 C C . SER A 1 189 ? 2.812 -22.172 -4.25 1 89.25 189 SER A C 1
ATOM 1443 O O . SER A 1 189 ? 3.209 -21.031 -4.07 1 89.25 189 SER A O 1
ATOM 1445 N N . CYS A 1 190 ? 2.996 -22.906 -5.312 1 89.56 190 CYS A N 1
ATOM 1446 C CA . CYS A 1 190 ? 3.59 -22.406 -6.547 1 89.56 190 CYS A CA 1
ATOM 1447 C C . CYS A 1 190 ? 3.174 -23.25 -7.742 1 89.56 190 CYS A C 1
ATOM 1449 O O . CYS A 1 190 ? 2.346 -24.156 -7.605 1 89.56 190 CYS A O 1
ATOM 1451 N N . PHE A 1 191 ? 3.701 -22.922 -8.898 1 95.19 191 PHE A N 1
ATOM 1452 C CA . PHE A 1 191 ? 3.328 -23.672 -10.102 1 95.19 191 PHE A CA 1
ATOM 1453 C C . PHE A 1 191 ? 4.109 -24.969 -10.195 1 95.19 191 PHE A C 1
ATOM 1455 O O . PHE A 1 191 ? 5.297 -25.016 -9.875 1 95.19 191 PHE A O 1
ATOM 1462 N N . ALA A 1 192 ? 3.344 -26.031 -10.531 1 96.94 192 ALA A N 1
ATOM 1463 C CA . ALA A 1 192 ? 4.008 -27.297 -10.859 1 96.94 192 ALA A CA 1
ATOM 1464 C C . ALA A 1 192 ? 5.031 -27.109 -11.977 1 96.94 192 ALA A C 1
ATOM 1466 O O . ALA A 1 192 ? 4.863 -26.234 -12.836 1 96.94 192 ALA A O 1
ATOM 1467 N N . PRO A 1 193 ? 6.188 -27.875 -11.93 1 97.38 193 PRO A N 1
ATOM 1468 C CA . PRO A 1 193 ? 6.402 -29.109 -11.156 1 97.38 193 PRO A CA 1
ATOM 1469 C C . PRO A 1 193 ? 6.969 -28.844 -9.766 1 97.38 193 PRO A C 1
ATOM 1471 O O . PRO A 1 193 ? 7.246 -29.781 -9.016 1 97.38 193 PRO A O 1
ATOM 1474 N N . ARG A 1 194 ? 7.18 -27.594 -9.461 1 97.56 194 ARG A N 1
ATOM 1475 C CA . ARG A 1 194 ? 7.605 -27.281 -8.102 1 97.56 194 ARG A CA 1
ATOM 1476 C C . ARG A 1 194 ? 6.496 -27.578 -7.098 1 97.56 194 ARG A C 1
ATOM 1478 O O . ARG A 1 194 ? 5.312 -27.406 -7.406 1 97.56 194 ARG A O 1
ATOM 1485 N N . VAL A 1 195 ? 6.867 -28.094 -5.977 1 97.88 195 VAL A N 1
ATOM 1486 C CA . VAL A 1 195 ? 5.914 -28.391 -4.914 1 97.88 195 VAL A CA 1
ATOM 1487 C C . VAL A 1 195 ? 6.219 -27.547 -3.684 1 97.88 195 VAL A C 1
ATOM 1489 O O . VAL A 1 195 ? 7.23 -26.844 -3.643 1 97.88 195 VAL A O 1
ATOM 1492 N N . PRO A 1 196 ? 5.289 -27.453 -2.676 1 98 196 PRO A N 1
ATOM 1493 C CA . PRO A 1 196 ? 5.562 -26.656 -1.475 1 98 196 PRO A CA 1
ATOM 1494 C C . PRO A 1 196 ? 6.91 -26.984 -0.843 1 98 196 PRO A C 1
ATOM 1496 O O . PRO A 1 196 ? 7.344 -28.141 -0.876 1 98 196 PRO A O 1
ATOM 1499 N N . ASP A 1 197 ? 7.539 -25.984 -0.308 1 98.56 197 ASP A N 1
ATOM 1500 C CA . ASP A 1 197 ? 8.766 -26.219 0.442 1 98.56 197 ASP A CA 1
ATOM 1501 C C . ASP A 1 197 ? 8.531 -27.203 1.597 1 98.56 197 ASP A C 1
ATOM 1503 O O . ASP A 1 197 ? 7.398 -27.344 2.062 1 98.56 197 ASP A O 1
ATOM 1507 N N . ARG A 1 198 ? 9.641 -27.891 1.931 1 98.25 198 ARG A N 1
ATOM 1508 C CA . ARG A 1 198 ? 9.602 -28.766 3.096 1 98.25 198 ARG A CA 1
ATOM 1509 C C . ARG A 1 198 ? 9.562 -27.953 4.391 1 98.25 198 ARG A C 1
ATOM 1511 O O . ARG A 1 198 ? 10.539 -27.922 5.141 1 98.25 198 ARG A O 1
ATOM 1518 N N . LEU A 1 199 ? 8.375 -27.391 4.699 1 98.62 199 LEU A N 1
ATOM 1519 C CA . LEU A 1 199 ? 8.195 -26.391 5.75 1 98.62 199 LEU A CA 1
ATOM 1520 C C . LEU A 1 199 ? 8.562 -26.969 7.113 1 98.62 199 LEU A C 1
ATOM 1522 O O . LEU A 1 199 ? 9.141 -26.281 7.953 1 98.62 199 LEU A O 1
ATOM 1526 N N . GLU A 1 200 ? 8.227 -28.25 7.355 1 98.44 200 GLU A N 1
ATOM 1527 C CA . GLU A 1 200 ? 8.531 -28.859 8.648 1 98.44 200 GLU A CA 1
ATOM 1528 C C . GLU A 1 200 ? 10.031 -28.891 8.898 1 98.44 200 GLU A C 1
ATOM 1530 O O . GLU A 1 200 ? 10.5 -28.453 9.953 1 98.44 200 GLU A O 1
ATOM 1535 N N . GLU A 1 201 ? 10.766 -29.406 7.953 1 98.75 201 GLU A N 1
ATOM 1536 C CA . GLU A 1 201 ? 12.211 -29.5 8.086 1 98.75 201 GLU A CA 1
ATOM 1537 C C . GLU A 1 201 ? 12.852 -28.125 8.172 1 98.75 201 GLU A C 1
ATOM 1539 O O . GLU A 1 201 ? 13.766 -27.906 8.961 1 98.75 201 GLU A O 1
ATOM 1544 N N . LEU A 1 202 ? 12.398 -27.188 7.324 1 98.88 202 LEU A N 1
ATOM 1545 C CA . LEU A 1 202 ? 12.914 -25.828 7.363 1 98.88 202 LEU A CA 1
ATOM 1546 C C . LEU A 1 202 ? 12.641 -25.172 8.711 1 98.88 202 LEU A C 1
ATOM 1548 O O . LEU A 1 202 ? 13.484 -24.453 9.25 1 98.88 202 LEU A O 1
ATOM 1552 N N . ALA A 1 203 ? 11.398 -25.391 9.227 1 98.88 203 ALA A N 1
ATOM 1553 C CA . ALA A 1 203 ? 11.023 -24.828 10.516 1 98.88 203 ALA A CA 1
ATOM 1554 C C . ALA A 1 203 ? 11.945 -25.328 11.625 1 98.88 203 ALA A C 1
ATOM 1556 O O . ALA A 1 203 ? 12.297 -24.578 12.539 1 98.88 203 ALA A O 1
ATOM 1557 N N . ILE A 1 204 ? 12.297 -26.594 11.57 1 98.88 204 ILE A N 1
ATOM 1558 C CA . ILE A 1 204 ? 13.195 -27.188 12.547 1 98.88 204 ILE A CA 1
ATOM 1559 C C . ILE A 1 204 ? 14.57 -26.531 12.453 1 98.88 204 ILE A C 1
ATOM 1561 O O . ILE A 1 204 ? 15.172 -26.203 13.477 1 98.88 204 ILE A O 1
ATOM 1565 N N . ILE A 1 205 ? 15.078 -26.375 11.242 1 98.88 205 ILE A N 1
ATOM 1566 C CA . ILE A 1 205 ? 16.359 -25.703 11.039 1 98.88 205 ILE A CA 1
ATOM 1567 C C . ILE A 1 205 ? 16.297 -24.297 11.625 1 98.88 205 ILE A C 1
ATOM 1569 O O . ILE A 1 205 ? 17.219 -23.875 12.328 1 98.88 205 ILE A O 1
ATOM 1573 N N . CYS A 1 206 ? 15.227 -23.578 11.336 1 98.88 206 CYS A N 1
ATOM 1574 C CA . CYS A 1 206 ? 15.062 -22.219 11.82 1 98.88 206 CYS A CA 1
ATOM 1575 C C . CYS A 1 206 ? 15.055 -22.188 13.344 1 98.88 206 CYS A C 1
ATOM 1577 O O . CYS A 1 206 ? 15.664 -21.297 13.953 1 98.88 206 CYS A O 1
ATOM 1579 N N . ALA A 1 207 ? 14.352 -23.109 13.93 1 98.81 207 ALA A N 1
ATOM 1580 C CA . ALA A 1 207 ? 14.305 -23.188 15.391 1 98.81 207 ALA A CA 1
ATOM 1581 C C . ALA A 1 207 ? 15.68 -23.5 15.969 1 98.81 207 ALA A C 1
ATOM 1583 O O . ALA A 1 207 ? 16.109 -22.891 16.953 1 98.81 207 ALA A O 1
ATOM 1584 N N . ASN A 1 208 ? 16.359 -24.469 15.375 1 98.75 208 ASN A N 1
ATOM 1585 C CA . ASN A 1 208 ? 17.656 -24.922 15.867 1 98.75 208 ASN A CA 1
ATOM 1586 C C . ASN A 1 208 ? 18.688 -23.812 15.812 1 98.75 208 ASN A C 1
ATOM 1588 O O . ASN A 1 208 ? 19.547 -23.703 16.703 1 98.75 208 ASN A O 1
ATOM 1592 N N . TYR A 1 209 ? 18.656 -23 14.82 1 98.62 209 TYR A N 1
ATOM 1593 C CA . TYR A 1 209 ? 19.688 -21.984 14.617 1 98.62 209 TYR A CA 1
ATOM 1594 C C . TYR A 1 209 ? 19.172 -20.609 15 1 98.62 209 TYR A C 1
ATOM 1596 O O . TYR A 1 209 ? 19.875 -19.609 14.82 1 98.62 209 TYR A O 1
ATOM 1604 N N . ASP A 1 210 ? 17.938 -20.5 15.492 1 98.38 210 ASP A N 1
ATOM 1605 C CA . ASP A 1 210 ? 17.297 -19.266 15.922 1 98.38 210 ASP A CA 1
ATOM 1606 C C . ASP A 1 210 ? 17.25 -18.25 14.781 1 98.38 210 ASP A C 1
ATOM 1608 O O . ASP A 1 210 ? 17.703 -17.109 14.938 1 98.38 210 ASP A O 1
ATOM 1612 N N . ILE A 1 211 ? 16.812 -18.672 13.656 1 98.75 211 ILE A N 1
ATOM 1613 C CA . ILE A 1 211 ? 16.625 -17.844 12.469 1 98.75 211 ILE A CA 1
ATOM 1614 C C . ILE A 1 211 ? 15.133 -17.641 12.203 1 98.75 211 ILE A C 1
ATOM 1616 O O . ILE A 1 211 ? 14.367 -18.609 12.18 1 98.75 211 ILE A O 1
ATOM 1620 N N . PRO A 1 212 ? 14.688 -16.359 12.062 1 98.88 212 PRO A N 1
ATOM 1621 C CA . PRO A 1 212 ? 13.273 -16.141 11.719 1 98.88 212 PRO A CA 1
ATOM 1622 C C . PRO A 1 212 ? 12.859 -16.859 10.438 1 98.88 212 PRO A C 1
ATOM 1624 O O . PRO A 1 212 ? 13.688 -17.078 9.547 1 98.88 212 PRO A O 1
ATOM 1627 N N . HIS A 1 213 ? 11.625 -17.234 10.367 1 98.94 213 HIS A N 1
ATOM 1628 C CA . HIS A 1 213 ? 11.055 -17.953 9.234 1 98.94 213 HIS A CA 1
ATOM 1629 C C . HIS A 1 213 ? 9.812 -17.25 8.695 1 98.94 213 HIS A C 1
ATOM 1631 O O . HIS A 1 213 ? 8.797 -17.172 9.391 1 98.94 213 HIS A O 1
ATOM 1637 N N . ILE A 1 214 ? 9.898 -16.703 7.496 1 98.94 214 ILE A N 1
ATOM 1638 C CA . ILE A 1 214 ? 8.773 -16.062 6.812 1 98.94 214 ILE A CA 1
ATOM 16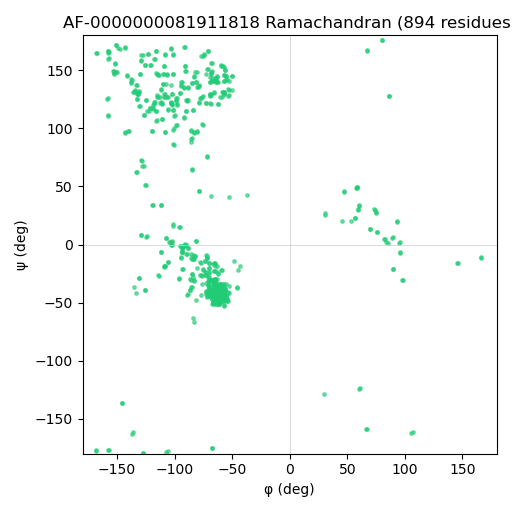39 C C . ILE A 1 214 ? 8.289 -16.953 5.672 1 98.94 214 ILE A C 1
ATOM 1641 O O . ILE A 1 214 ? 9.078 -17.344 4.801 1 98.94 214 ILE A O 1
ATOM 1645 N N . VAL A 1 215 ? 7.02 -17.25 5.633 1 98.88 215 VAL A N 1
ATOM 1646 C CA . VAL A 1 215 ? 6.473 -18.172 4.637 1 98.88 215 VAL A CA 1
ATOM 1647 C C . VAL A 1 215 ? 5.59 -17.391 3.656 1 98.88 215 VAL A C 1
ATOM 1649 O O . VAL A 1 215 ? 4.656 -16.703 4.062 1 98.88 215 VAL A O 1
ATOM 1652 N N . ASN A 1 216 ? 5.934 -17.453 2.393 1 98.56 216 ASN A N 1
ATOM 1653 C CA . ASN A 1 216 ? 5.043 -16.984 1.332 1 98.56 216 ASN A CA 1
ATOM 1654 C C . ASN A 1 216 ? 3.92 -17.984 1.07 1 98.56 216 ASN A C 1
ATOM 1656 O O . ASN A 1 216 ? 4.141 -19.016 0.435 1 98.56 216 ASN A O 1
ATOM 1660 N N . ASN A 1 217 ? 2.76 -17.734 1.512 1 98.38 217 ASN A N 1
ATOM 1661 C CA . ASN A 1 217 ? 1.569 -18.547 1.327 1 98.38 217 ASN A CA 1
ATOM 1662 C C . ASN A 1 217 ? 0.542 -17.859 0.436 1 98.38 217 ASN A C 1
ATOM 1664 O O . ASN A 1 217 ? -0.664 -18.031 0.622 1 98.38 217 ASN A O 1
ATOM 1668 N N . ALA A 1 218 ? 1.006 -17.094 -0.538 1 96.44 218 ALA A N 1
ATOM 1669 C CA . ALA A 1 218 ? 0.183 -16.234 -1.373 1 96.44 218 ALA A CA 1
ATOM 1670 C C . ALA A 1 218 ? -1.065 -16.953 -1.863 1 96.44 218 ALA A C 1
ATOM 1672 O O . ALA A 1 218 ? -2.15 -16.375 -1.916 1 96.44 218 ALA A O 1
ATOM 1673 N N . TYR A 1 219 ? -1.027 -18.156 -2.162 1 93.94 219 TYR A N 1
ATOM 1674 C CA . TYR A 1 219 ? -2.156 -18.859 -2.768 1 93.94 219 TYR A CA 1
ATOM 1675 C C . TYR A 1 219 ? -2.543 -20.078 -1.951 1 93.94 219 TYR A C 1
ATOM 1677 O O . TYR A 1 219 ? -3.447 -20.828 -2.33 1 93.94 219 TYR A O 1
ATOM 1685 N N . GLY A 1 220 ? -1.992 -20.312 -0.831 1 96.94 220 GLY A N 1
ATOM 1686 C CA . GLY A 1 220 ? -2.016 -21.594 -0.143 1 96.94 220 GLY A CA 1
ATOM 1687 C C . GLY A 1 220 ? -3.248 -21.781 0.722 1 96.94 220 GLY A C 1
ATOM 1688 O O . GLY A 1 220 ? -3.562 -22.906 1.124 1 96.94 220 GLY A O 1
ATOM 1689 N N . VAL A 1 221 ? -4.02 -20.719 0.953 1 98 221 VAL A N 1
ATOM 1690 C CA . VAL A 1 221 ? -5.152 -20.828 1.865 1 98 221 VAL A CA 1
ATOM 1691 C C . VAL A 1 221 ? -6.191 -21.781 1.285 1 98 221 VAL A C 1
ATOM 1693 O O . VAL A 1 221 ? -6.879 -22.5 2.027 1 98 221 VAL A O 1
ATOM 1696 N N . GLN A 1 222 ? -6.254 -21.844 -0.015 1 97.44 222 GLN A N 1
ATOM 1697 C CA . GLN A 1 222 ? -7.285 -22.625 -0.69 1 97.44 222 GLN A CA 1
ATOM 1698 C C . GLN A 1 222 ? -6.906 -24.109 -0.753 1 97.44 222 GLN A C 1
ATOM 1700 O O . GLN A 1 222 ? -7.633 -24.906 -1.331 1 97.44 222 GLN A O 1
ATOM 1705 N N . SER A 1 223 ? -5.773 -24.484 -0.163 1 97.12 223 SER A N 1
ATOM 1706 C CA . SER A 1 223 ? -5.32 -25.859 -0.105 1 97.12 223 SER A CA 1
ATOM 1707 C C . SER A 1 223 ? -5.141 -26.328 1.338 1 97.12 223 SER A C 1
ATOM 1709 O O . SER A 1 223 ? -4.27 -25.828 2.053 1 97.12 223 SER A O 1
ATOM 1711 N N . SER A 1 224 ? -5.902 -27.328 1.725 1 96.88 224 SER A N 1
ATOM 1712 C CA . SER A 1 224 ? -5.77 -27.859 3.072 1 96.88 224 SER A CA 1
ATOM 1713 C C . SER A 1 224 ? -4.367 -28.406 3.312 1 96.88 224 SER A C 1
ATOM 1715 O O . SER A 1 224 ? -3.855 -28.344 4.434 1 96.88 224 SER A O 1
ATOM 1717 N N . LYS A 1 225 ? -3.748 -28.953 2.336 1 96.88 225 LYS A N 1
ATOM 1718 C CA . LYS A 1 225 ? -2.391 -29.484 2.451 1 96.88 225 LYS A CA 1
ATOM 1719 C C . LYS A 1 225 ? -1.395 -28.375 2.779 1 96.88 225 LYS A C 1
ATOM 1721 O O . LYS A 1 225 ? -0.552 -28.531 3.664 1 96.88 225 LYS A O 1
ATOM 1726 N N . CYS A 1 226 ? -1.464 -27.281 2.037 1 97.69 226 CYS A N 1
ATOM 1727 C CA . CYS A 1 226 ? -0.575 -26.156 2.283 1 97.69 226 CYS A CA 1
ATOM 1728 C C . CYS A 1 226 ? -0.766 -25.594 3.691 1 97.69 226 CYS A C 1
ATOM 1730 O O . CYS A 1 226 ? 0.209 -25.328 4.395 1 97.69 226 CYS A O 1
ATOM 1732 N N . MET A 1 227 ? -2.021 -25.438 4.098 1 98.56 227 MET A N 1
ATOM 1733 C CA . MET A 1 227 ? -2.326 -24.906 5.422 1 98.56 227 MET A CA 1
ATOM 1734 C C . MET A 1 227 ? -1.839 -25.859 6.512 1 98.56 227 MET A C 1
ATOM 1736 O O . MET A 1 227 ? -1.354 -25.406 7.555 1 98.56 227 MET A O 1
ATOM 1740 N N . HIS A 1 228 ? -1.946 -27.125 6.234 1 98.06 228 HIS A N 1
ATOM 1741 C CA . HIS A 1 228 ? -1.456 -28.125 7.172 1 98.06 228 HIS A CA 1
ATOM 1742 C C . HIS A 1 228 ? 0.058 -28.047 7.332 1 98.06 228 HIS A C 1
ATOM 1744 O O . HIS A 1 228 ? 0.582 -28.203 8.438 1 98.06 228 HIS A O 1
ATOM 1750 N N . LEU A 1 229 ? 0.775 -27.859 6.273 1 98.44 229 LEU A N 1
ATOM 1751 C CA . LEU A 1 229 ? 2.225 -27.719 6.328 1 98.44 229 LEU A CA 1
ATOM 1752 C C . LEU A 1 229 ? 2.619 -26.562 7.246 1 98.44 229 LEU A C 1
ATOM 1754 O O . LEU A 1 229 ? 3.584 -26.672 8.008 1 98.44 229 LEU A O 1
ATOM 1758 N N . ILE A 1 230 ? 1.896 -25.438 7.141 1 98.75 230 ILE A N 1
ATOM 1759 C CA . ILE A 1 230 ? 2.166 -24.281 7.984 1 98.75 230 ILE A CA 1
ATOM 1760 C C . ILE A 1 230 ? 1.891 -24.625 9.445 1 98.75 230 ILE A C 1
ATOM 1762 O O . ILE A 1 230 ? 2.709 -24.344 10.32 1 98.75 230 ILE A O 1
ATOM 1766 N N . GLN A 1 231 ? 0.733 -25.266 9.695 1 98.62 231 GLN A N 1
ATOM 1767 C CA . GLN A 1 231 ? 0.356 -25.672 11.047 1 98.62 231 GLN A CA 1
ATOM 1768 C C . GLN A 1 231 ? 1.412 -26.594 11.648 1 98.62 231 GLN A C 1
ATOM 1770 O O . GLN A 1 231 ? 1.837 -26.391 12.789 1 98.62 231 GLN A O 1
ATOM 1775 N N . GLN A 1 232 ? 1.836 -27.562 10.891 1 98.44 232 GLN A N 1
ATOM 1776 C CA . GLN A 1 232 ? 2.809 -28.547 11.367 1 98.44 232 GLN A CA 1
ATOM 1777 C C . GLN A 1 232 ? 4.188 -27.906 11.547 1 98.44 232 GLN A C 1
ATOM 1779 O O . GLN A 1 232 ? 4.895 -28.219 12.508 1 98.44 232 GLN A O 1
ATOM 1784 N N . GLY A 1 233 ? 4.57 -27.062 10.555 1 98.69 233 GLY A N 1
ATOM 1785 C CA . GLY A 1 233 ? 5.84 -26.375 10.688 1 98.69 233 GLY A CA 1
ATOM 1786 C C . GLY A 1 233 ? 5.938 -25.547 11.961 1 98.69 233 GLY A C 1
ATOM 1787 O O . GLY A 1 233 ? 6.969 -25.547 12.633 1 98.69 233 GLY A O 1
ATOM 1788 N N . ALA A 1 234 ? 4.836 -24.828 12.242 1 98.5 234 ALA A N 1
ATOM 1789 C CA . ALA A 1 234 ? 4.801 -24.0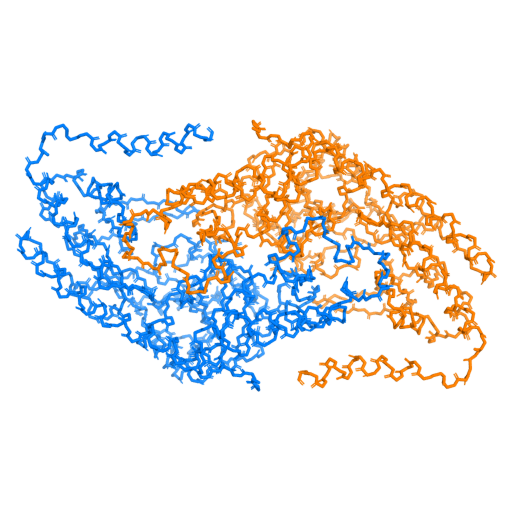16 13.453 1 98.5 234 ALA A CA 1
ATOM 1790 C C . ALA A 1 234 ? 4.875 -24.891 14.703 1 98.5 234 ALA A C 1
ATOM 1792 O O . ALA A 1 234 ? 5.438 -24.469 15.719 1 98.5 234 ALA A O 1
ATOM 1793 N N . ARG A 1 235 ? 4.324 -26.047 14.664 1 98.25 235 ARG A N 1
ATOM 1794 C CA . ARG A 1 235 ? 4.273 -26.953 15.805 1 98.25 235 ARG A CA 1
ATOM 1795 C C . ARG A 1 235 ? 5.656 -27.531 16.094 1 98.25 235 ARG A C 1
ATOM 1797 O O . ARG A 1 235 ? 6.07 -27.594 17.266 1 98.25 235 ARG A O 1
ATOM 1804 N N . VAL A 1 236 ? 6.375 -27.969 15.086 1 98.56 236 VAL A N 1
ATOM 1805 C CA . VAL A 1 236 ? 7.594 -28.734 15.297 1 98.56 236 VAL A CA 1
ATOM 1806 C C . VAL A 1 236 ? 8.805 -27.812 15.312 1 98.56 236 VAL A C 1
ATOM 1808 O O . VAL A 1 236 ? 9.875 -28.188 15.797 1 98.56 236 VAL A O 1
ATOM 1811 N N . GLY A 1 237 ? 8.664 -26.672 14.758 1 98.62 237 GLY A N 1
ATOM 1812 C CA . GLY A 1 237 ? 9.766 -25.734 14.648 1 98.62 237 GLY A CA 1
ATOM 1813 C C . GLY A 1 237 ? 9.32 -24.281 14.766 1 98.62 237 GLY A C 1
ATOM 1814 O O . GLY A 1 237 ? 8.547 -23.938 15.664 1 98.62 237 GLY A O 1
ATOM 1815 N N . ARG A 1 238 ? 9.898 -23.453 13.844 1 98.56 238 ARG A N 1
ATOM 1816 C CA . ARG A 1 238 ? 9.656 -22.016 13.969 1 98.56 238 ARG A CA 1
ATOM 1817 C C . ARG A 1 238 ? 9.086 -21.453 12.68 1 98.56 238 ARG A C 1
ATOM 1819 O O . ARG A 1 238 ? 9.648 -21.656 11.602 1 98.56 238 ARG A O 1
ATOM 1826 N N . ILE A 1 239 ? 7.969 -20.812 12.742 1 98.81 239 ILE A N 1
ATOM 1827 C CA . ILE A 1 239 ? 7.395 -19.953 11.719 1 98.81 239 ILE A CA 1
ATOM 1828 C C . ILE A 1 239 ? 6.969 -18.625 12.336 1 98.81 239 ILE A C 1
ATOM 1830 O O . ILE A 1 239 ? 6.121 -18.594 13.227 1 98.81 239 ILE A O 1
ATOM 1834 N N . ASP A 1 240 ? 7.531 -17.562 11.891 1 98.81 240 ASP A N 1
ATOM 1835 C CA . ASP A 1 240 ? 7.27 -16.266 12.5 1 98.81 240 ASP A CA 1
ATOM 1836 C C . ASP A 1 240 ? 6.062 -15.586 11.859 1 98.81 240 ASP A C 1
ATOM 1838 O O . ASP A 1 240 ? 5.258 -14.953 12.547 1 98.81 240 ASP A O 1
ATOM 1842 N N . ALA A 1 241 ? 5.93 -15.625 10.578 1 98.88 241 ALA A N 1
ATOM 1843 C CA . ALA A 1 241 ? 4.793 -15.062 9.852 1 98.88 241 ALA A CA 1
ATOM 1844 C C . ALA A 1 241 ? 4.566 -15.781 8.531 1 98.88 241 ALA A C 1
ATOM 1846 O O . ALA A 1 241 ? 5.496 -16.359 7.965 1 98.88 241 ALA A O 1
ATOM 1847 N N . PHE A 1 242 ? 3.387 -15.852 8.086 1 98.88 242 PHE A N 1
ATOM 1848 C CA . PHE A 1 242 ? 3.043 -16.344 6.758 1 98.88 242 PHE A CA 1
ATOM 1849 C C . PHE A 1 242 ? 2.055 -15.406 6.074 1 98.88 242 PHE A C 1
ATOM 1851 O O . PHE A 1 242 ? 1.169 -14.844 6.723 1 98.88 242 PHE A O 1
ATOM 1858 N N . VAL A 1 243 ? 2.234 -15.125 4.812 1 98.75 243 VAL A N 1
ATOM 1859 C CA . VAL A 1 243 ? 1.56 -14.055 4.082 1 98.75 243 VAL A CA 1
ATOM 1860 C C . VAL A 1 243 ? 0.665 -14.656 2.998 1 98.75 243 VAL A C 1
ATOM 1862 O O . VAL A 1 243 ? 1.113 -15.477 2.199 1 98.75 243 VAL A O 1
ATOM 1865 N N . GLN A 1 244 ? -0.655 -14.242 2.959 1 97.88 244 GLN A N 1
ATOM 1866 C CA . GLN A 1 244 ? -1.608 -14.703 1.952 1 97.88 244 GLN A CA 1
ATOM 1867 C C . GLN A 1 244 ? -2.066 -13.547 1.065 1 97.88 244 GLN A C 1
ATOM 1869 O O . GLN A 1 244 ? -2.191 -12.414 1.53 1 97.88 244 GLN A O 1
ATOM 1874 N N . SER A 1 245 ? -2.32 -13.867 -0.161 1 97.69 245 SER A N 1
ATOM 1875 C CA . SER A 1 245 ? -2.873 -12.891 -1.09 1 97.69 245 SER A CA 1
ATOM 1876 C C . SER A 1 245 ? -4.398 -12.883 -1.05 1 97.69 245 SER A C 1
ATOM 1878 O O . SER A 1 245 ? -5.027 -13.945 -1.104 1 97.69 245 SER A O 1
ATOM 1880 N N . LEU A 1 246 ? -5.008 -11.734 -1.006 1 98.38 246 LEU A N 1
ATOM 1881 C CA . LEU A 1 246 ? -6.465 -11.656 -0.938 1 98.38 246 LEU A CA 1
ATOM 1882 C C . LEU A 1 246 ? -7.094 -12.047 -2.27 1 98.38 246 LEU A C 1
ATOM 1884 O O . LEU A 1 246 ? -8.062 -12.812 -2.301 1 98.38 246 LEU A O 1
ATOM 1888 N N . ASP A 1 247 ? -6.523 -11.586 -3.387 1 97.19 247 ASP A N 1
ATOM 1889 C CA . ASP A 1 247 ? -7.133 -11.812 -4.691 1 97.19 247 ASP A CA 1
ATOM 1890 C C . ASP A 1 247 ? -7.023 -13.281 -5.098 1 97.19 247 ASP A C 1
ATOM 1892 O O . ASP A 1 247 ? -7.875 -13.797 -5.832 1 97.19 247 ASP A O 1
ATOM 1896 N N . LYS A 1 248 ? -6.02 -13.938 -4.617 1 96.94 248 LYS A N 1
ATOM 1897 C CA . LYS A 1 248 ? -5.777 -15.328 -5.016 1 96.94 248 LYS A CA 1
ATOM 1898 C C . LYS A 1 248 ? -6.637 -16.281 -4.199 1 96.94 248 LYS A C 1
ATOM 1900 O O . LYS A 1 248 ? -7.047 -17.344 -4.699 1 96.94 248 LYS A O 1
ATOM 1905 N N . ASN A 1 249 ? -6.93 -15.906 -2.928 1 98 249 ASN A N 1
ATOM 1906 C CA . ASN A 1 249 ? -7.562 -16.859 -2.023 1 98 249 ASN A CA 1
ATOM 1907 C C . ASN A 1 249 ? -9.016 -16.484 -1.737 1 98 249 ASN A C 1
ATOM 1909 O O . ASN A 1 249 ? -9.797 -17.312 -1.286 1 98 249 ASN A O 1
ATOM 1913 N N . PHE A 1 250 ? -9.43 -15.211 -1.995 1 98.25 250 PHE A N 1
ATOM 1914 C CA . PHE A 1 250 ? -10.703 -14.789 -1.431 1 98.25 250 PHE A CA 1
ATOM 1915 C C . PHE A 1 250 ? -11.594 -14.164 -2.504 1 98.25 250 PHE A C 1
ATOM 1917 O O . PHE A 1 250 ? -12.617 -13.562 -2.193 1 98.25 250 PHE A O 1
ATOM 1924 N N . MET A 1 251 ? -11.164 -14.266 -3.736 1 97.5 251 MET A N 1
ATOM 1925 C CA . MET A 1 251 ? -11.977 -13.836 -4.871 1 97.5 251 MET A CA 1
ATOM 1926 C C . MET A 1 251 ? -12.352 -12.359 -4.746 1 97.5 251 MET A C 1
ATOM 1928 O O . MET A 1 251 ? -13.523 -12 -4.828 1 97.5 251 MET A O 1
ATOM 1932 N N . VAL A 1 252 ? -11.414 -11.523 -4.496 1 98.38 252 VAL A N 1
ATOM 1933 C CA . VAL A 1 252 ? -11.508 -10.07 -4.48 1 98.38 252 VAL A CA 1
ATOM 1934 C C . VAL A 1 252 ? -10.5 -9.477 -5.461 1 98.38 252 VAL A C 1
ATOM 1936 O O . VAL A 1 252 ? -9.602 -10.172 -5.938 1 98.38 252 VAL A O 1
ATOM 1939 N N . PRO A 1 253 ? -10.633 -8.188 -5.84 1 97.88 253 PRO A N 1
ATOM 1940 C CA . PRO A 1 253 ? -9.633 -7.555 -6.711 1 97.88 253 PRO A CA 1
ATOM 1941 C C . PRO A 1 253 ? -8.234 -7.555 -6.102 1 97.88 253 PRO A C 1
ATOM 1943 O O . PRO A 1 253 ? -8.094 -7.586 -4.875 1 97.88 253 PRO A O 1
ATOM 1946 N N . VAL A 1 254 ? -7.25 -7.504 -6.969 1 97.62 254 VAL A N 1
ATOM 1947 C CA . VAL A 1 254 ? -5.863 -7.391 -6.52 1 97.62 254 VAL A CA 1
ATOM 1948 C C . VAL A 1 254 ? -5.703 -6.137 -5.664 1 97.62 254 VAL A C 1
ATOM 1950 O O . VAL A 1 254 ? -6.188 -5.062 -6.031 1 97.62 254 VAL A O 1
ATOM 1953 N N . GLY A 1 255 ? -5.039 -6.312 -4.438 1 95.81 255 GLY A N 1
ATOM 1954 C CA . GLY A 1 255 ? -4.793 -5.059 -3.746 1 95.81 255 GLY A CA 1
ATOM 1955 C C . GLY A 1 255 ? -4.391 -5.242 -2.297 1 95.81 255 GLY A C 1
ATOM 1956 O O . GLY A 1 255 ? -3.879 -4.312 -1.666 1 95.81 255 GLY A O 1
ATOM 1957 N N . GLY A 1 256 ? -4.555 -6.453 -1.813 1 97.75 256 GLY A N 1
ATOM 1958 C CA . GLY A 1 256 ? -4.266 -6.652 -0.402 1 97.75 256 GLY A CA 1
ATOM 1959 C C . GLY A 1 256 ? -3.723 -8.031 -0.094 1 97.75 256 GLY A C 1
ATOM 1960 O O . GLY A 1 256 ? -3.713 -8.914 -0.962 1 97.75 256 GLY A O 1
ATOM 1961 N N . ALA A 1 257 ? -3.227 -8.156 1.124 1 98.62 257 ALA A N 1
ATOM 1962 C CA . ALA A 1 257 ? -2.711 -9.414 1.656 1 98.62 257 ALA A CA 1
ATOM 1963 C C . ALA A 1 257 ? -3.055 -9.562 3.135 1 98.62 257 ALA A C 1
ATOM 1965 O O . ALA A 1 257 ? -3.66 -8.672 3.732 1 98.62 257 ALA A O 1
ATOM 1966 N N . ILE A 1 258 ? -2.852 -10.688 3.691 1 98.88 258 ILE A N 1
ATOM 1967 C CA . ILE A 1 258 ? -2.979 -10.961 5.117 1 98.88 258 ILE A CA 1
ATOM 1968 C C . ILE A 1 258 ? -1.626 -11.391 5.684 1 98.88 258 ILE A C 1
ATOM 1970 O O . ILE A 1 258 ? -0.977 -12.289 5.145 1 98.88 258 ILE A O 1
ATOM 1974 N N . ILE A 1 259 ? -1.166 -10.703 6.629 1 98.88 259 ILE A N 1
ATOM 1975 C CA . ILE A 1 259 ? -0.01 -11.156 7.395 1 98.88 259 ILE A CA 1
ATOM 1976 C C . ILE A 1 259 ? -0.476 -11.828 8.688 1 98.88 259 ILE A C 1
ATOM 1978 O O . ILE A 1 259 ? -1.19 -11.219 9.484 1 98.88 259 ILE A O 1
ATOM 1982 N N . ALA A 1 260 ? -0.145 -13.039 8.883 1 98.88 260 ALA A N 1
ATOM 1983 C CA . ALA A 1 260 ? -0.586 -13.836 10.023 1 98.88 260 ALA A CA 1
ATOM 1984 C C . ALA A 1 260 ? 0.597 -14.508 10.719 1 98.88 260 ALA A C 1
ATOM 1986 O O . ALA A 1 260 ? 1.675 -14.633 10.133 1 98.88 260 ALA A O 1
ATOM 1987 N N . GLY A 1 261 ? 0.451 -14.859 11.898 1 98.69 261 GLY A N 1
ATOM 1988 C CA . GLY A 1 261 ? 1.51 -15.555 12.617 1 98.69 261 GLY A CA 1
ATOM 1989 C C . GLY A 1 261 ? 1.046 -16.156 13.938 1 98.69 261 GLY A C 1
ATOM 1990 O O . GLY A 1 261 ? -0.146 -16.125 14.25 1 98.69 261 GLY A O 1
ATOM 1991 N N . PHE A 1 262 ? 1.953 -16.734 14.641 1 98.56 262 PHE A N 1
ATOM 1992 C CA . PHE A 1 262 ? 1.683 -17.516 15.844 1 98.56 262 PHE A CA 1
ATOM 1993 C C . PHE A 1 262 ? 2.098 -16.75 17.094 1 98.56 262 PHE A C 1
ATOM 1995 O O . PHE A 1 262 ? 1.762 -17.141 18.203 1 98.56 262 PHE A O 1
ATOM 2002 N N . ASN A 1 263 ? 2.855 -15.734 16.891 1 97.81 263 ASN A N 1
ATOM 2003 C CA . ASN A 1 263 ? 3.275 -14.812 17.938 1 97.81 263 ASN A CA 1
ATOM 2004 C C . ASN A 1 263 ? 2.635 -13.438 17.766 1 97.81 263 ASN A C 1
ATOM 2006 O O . ASN A 1 263 ? 3.066 -12.648 16.922 1 97.81 263 ASN A O 1
ATOM 2010 N N . GLU A 1 264 ? 1.693 -13.117 18.625 1 97.25 264 GLU A N 1
ATOM 2011 C CA . GLU A 1 264 ? 0.917 -11.883 18.5 1 97.25 264 GLU A CA 1
ATOM 2012 C C . GLU A 1 264 ? 1.817 -10.656 18.578 1 97.25 264 GLU A C 1
ATOM 2014 O O . GLU A 1 264 ? 1.589 -9.672 17.859 1 97.25 264 GLU A O 1
ATOM 2019 N N . SER A 1 265 ? 2.756 -10.656 19.438 1 97.38 265 SER A N 1
ATOM 2020 C CA . SER A 1 265 ? 3.658 -9.523 19.625 1 97.38 265 SER A CA 1
ATOM 2021 C C . SER A 1 265 ? 4.41 -9.203 18.328 1 97.38 265 SER A C 1
ATOM 2023 O O . SER A 1 265 ? 4.535 -8.039 17.953 1 97.38 265 SER A O 1
ATOM 2025 N N . PHE A 1 266 ? 4.898 -10.219 17.641 1 97.75 266 PHE A N 1
ATOM 2026 C CA . PHE A 1 266 ? 5.645 -9.992 16.422 1 97.75 266 PHE A CA 1
ATOM 2027 C C . PHE A 1 266 ? 4.73 -9.438 15.328 1 97.75 266 PHE A C 1
ATOM 2029 O O . PHE A 1 266 ? 5.129 -8.547 14.57 1 97.75 266 PHE A O 1
ATOM 2036 N N . ILE A 1 267 ? 3.549 -10.016 15.211 1 98.38 267 ILE A N 1
ATOM 2037 C CA . ILE A 1 267 ? 2.594 -9.531 14.219 1 98.38 267 ILE A CA 1
ATOM 2038 C C . ILE A 1 267 ? 2.25 -8.07 14.5 1 98.38 267 ILE A C 1
ATOM 2040 O O . ILE A 1 267 ? 2.127 -7.27 13.578 1 98.38 267 ILE A O 1
ATOM 2044 N N . GLN A 1 268 ? 2.111 -7.691 15.742 1 97.06 268 GLN A N 1
ATOM 2045 C CA . GLN A 1 268 ? 1.869 -6.305 16.125 1 97.06 268 GLN A CA 1
ATOM 2046 C C . GLN A 1 268 ? 3.053 -5.418 15.758 1 97.06 268 GLN A C 1
ATOM 2048 O O . GLN A 1 268 ? 2.871 -4.258 15.375 1 97.06 268 GLN A O 1
ATOM 2053 N N . GLU A 1 269 ? 4.227 -5.953 15.93 1 97.19 269 GLU A N 1
ATOM 2054 C CA . GLU A 1 269 ? 5.414 -5.199 15.539 1 97.19 269 GLU A CA 1
ATOM 2055 C C . GLU A 1 269 ? 5.398 -4.879 14.047 1 97.19 269 GLU A C 1
ATOM 2057 O O . GLU A 1 269 ? 5.812 -3.791 13.633 1 97.19 269 GLU A O 1
ATOM 2062 N N . ILE A 1 270 ? 4.938 -5.84 13.25 1 98 270 ILE A N 1
ATOM 2063 C CA . ILE A 1 270 ? 4.863 -5.613 11.812 1 98 270 ILE A CA 1
ATOM 2064 C C . ILE A 1 270 ? 3.855 -4.504 11.516 1 98 270 ILE A C 1
ATOM 2066 O O . ILE A 1 270 ? 4.125 -3.609 10.711 1 98 270 ILE A O 1
ATOM 2070 N N . SER A 1 271 ? 2.682 -4.574 12.125 1 97.06 271 SER A N 1
ATOM 2071 C CA . SER A 1 271 ? 1.657 -3.559 11.906 1 97.06 271 SER A CA 1
ATOM 2072 C C . SER A 1 271 ? 2.145 -2.18 12.344 1 97.06 271 SER A C 1
ATOM 2074 O O . SER A 1 271 ? 1.838 -1.176 11.695 1 97.06 271 SER A O 1
ATOM 2076 N N . LYS A 1 272 ? 2.928 -2.131 13.398 1 95.56 272 LYS A N 1
ATOM 2077 C CA . LYS A 1 272 ? 3.465 -0.875 13.914 1 95.56 272 LYS A CA 1
ATOM 2078 C C . LYS A 1 272 ? 4.574 -0.341 13.008 1 95.56 272 LYS A C 1
ATOM 2080 O O . LYS A 1 272 ? 4.867 0.856 13.016 1 95.56 272 LYS A O 1
ATOM 2085 N N . MET A 1 273 ? 5.152 -1.25 12.289 1 96.31 273 MET A N 1
ATOM 2086 C CA . MET A 1 273 ? 6.25 -0.846 11.414 1 96.31 273 MET A CA 1
ATOM 2087 C C . MET A 1 273 ? 5.73 -0.073 10.203 1 96.31 273 MET A C 1
ATOM 2089 O O . MET A 1 273 ? 6.453 0.734 9.617 1 96.31 273 MET A O 1
ATOM 2093 N N . TYR A 1 274 ? 4.477 -0.325 9.812 1 96.81 274 TYR A N 1
ATOM 2094 C CA . TYR A 1 274 ? 3.867 0.394 8.695 1 96.81 274 TYR A CA 1
ATOM 2095 C C . TYR A 1 274 ? 3.779 1.886 8.992 1 96.81 274 TYR A C 1
ATOM 2097 O O . TYR A 1 274 ? 3.143 2.295 9.969 1 96.81 274 TYR A O 1
ATOM 2105 N N . PRO A 1 275 ? 4.391 2.723 8.172 1 95.88 275 PRO A N 1
ATOM 2106 C CA . PRO A 1 275 ? 4.414 4.152 8.492 1 95.88 275 PRO A CA 1
ATOM 2107 C C . PRO A 1 275 ? 3.178 4.891 7.988 1 95.88 275 PRO A C 1
ATOM 2109 O O . PRO A 1 275 ? 3.154 5.359 6.848 1 95.88 275 PRO A O 1
ATOM 2112 N N . GLY A 1 276 ? 2.223 5.07 8.906 1 94.19 276 GLY A N 1
ATOM 2113 C CA . GLY A 1 276 ? 1.118 5.953 8.57 1 94.19 276 GLY A CA 1
ATOM 2114 C C . GLY A 1 276 ? -0.176 5.215 8.289 1 94.19 276 GLY A C 1
ATOM 2115 O O . GLY A 1 276 ? -0.333 4.055 8.68 1 94.19 276 GLY A O 1
ATOM 2116 N N . ARG A 1 277 ? -1.131 5.871 7.613 1 95.81 277 ARG A N 1
ATOM 2117 C CA . ARG A 1 277 ? -2.461 5.363 7.293 1 95.81 277 ARG A CA 1
ATOM 2118 C C . ARG A 1 277 ? -2.471 4.672 5.934 1 95.81 277 ARG A C 1
ATOM 2120 O O . ARG A 1 277 ? -1.471 4.699 5.211 1 95.81 277 ARG A O 1
ATOM 2127 N N . ALA A 1 278 ? -3.566 4.016 5.664 1 96.94 278 ALA A N 1
ATOM 2128 C CA . ALA A 1 278 ? -3.643 3.273 4.406 1 96.94 278 ALA A CA 1
ATOM 2129 C C . ALA A 1 278 ? -5.082 3.178 3.912 1 96.94 278 ALA A C 1
ATOM 2131 O O . ALA A 1 278 ? -6.016 3.584 4.613 1 96.94 278 ALA A O 1
ATOM 2132 N N . SER A 1 279 ? -5.207 2.684 2.705 1 97.56 279 SER A N 1
ATOM 2133 C CA . SER A 1 279 ? -6.512 2.475 2.092 1 97.56 279 SER A CA 1
ATOM 2134 C C . SER A 1 279 ? -7.316 1.422 2.846 1 97.56 279 SER A C 1
ATOM 2136 O O . SER A 1 279 ? -6.77 0.407 3.279 1 97.56 279 SER A O 1
ATOM 2138 N N . ALA A 1 280 ? -8.586 1.65 2.982 1 97.62 280 ALA A N 1
ATOM 2139 C CA . ALA A 1 280 ? -9.477 0.673 3.602 1 97.62 280 ALA A CA 1
ATOM 2140 C C . ALA A 1 280 ? -10.023 -0.303 2.564 1 97.62 280 ALA A C 1
ATOM 2142 O O . ALA A 1 280 ? -10.695 -1.279 2.912 1 97.62 280 ALA A O 1
ATOM 2143 N N . SER A 1 281 ? -9.711 -0.137 1.319 1 98.12 281 SER A N 1
ATOM 2144 C CA . SER A 1 281 ? -10.391 -0.821 0.223 1 98.12 281 SER A CA 1
ATOM 2145 C C . SER A 1 281 ? -10.195 -2.332 0.31 1 98.12 281 SER A C 1
ATOM 2147 O O . SER A 1 281 ? -11.156 -3.094 0.174 1 98.12 281 SER A O 1
ATOM 2149 N N . PRO A 1 282 ? -8.977 -2.82 0.527 1 98.19 282 PRO A N 1
ATOM 2150 C CA . PRO A 1 282 ? -8.828 -4.273 0.617 1 98.19 282 PRO A CA 1
ATOM 2151 C C . PRO A 1 282 ? -9.609 -4.879 1.781 1 98.19 282 PRO A C 1
ATOM 2153 O O . PRO A 1 282 ? -10.203 -5.949 1.64 1 98.19 282 PRO A O 1
ATOM 2156 N N . SER A 1 283 ? -9.602 -4.211 2.928 1 98.38 283 SER A N 1
ATOM 2157 C CA . SER A 1 283 ? -10.375 -4.68 4.074 1 98.38 283 SER A CA 1
ATOM 2158 C C . SER A 1 283 ? -11.867 -4.699 3.766 1 98.38 283 SER A C 1
ATOM 2160 O O . SER A 1 283 ? -12.57 -5.645 4.125 1 98.38 283 SER A O 1
ATOM 2162 N N . LEU A 1 284 ? -12.305 -3.641 3.135 1 98.56 284 LEU A N 1
ATOM 2163 C CA . LEU A 1 284 ? -13.703 -3.541 2.742 1 98.56 284 LEU A CA 1
ATOM 2164 C C . LEU A 1 284 ? -14.086 -4.676 1.797 1 98.56 284 LEU A C 1
ATOM 2166 O O . LEU A 1 284 ? -15.117 -5.32 1.979 1 98.56 284 LEU A O 1
ATOM 2170 N N . ASP A 1 285 ? -13.297 -4.941 0.827 1 98.75 285 ASP A N 1
ATOM 2171 C CA . ASP A 1 285 ? -13.562 -5.949 -0.191 1 98.75 285 ASP A CA 1
ATOM 2172 C C . ASP A 1 285 ? -13.672 -7.34 0.43 1 98.75 285 ASP A C 1
ATOM 2174 O O . ASP A 1 285 ? -14.609 -8.086 0.134 1 98.75 285 ASP A O 1
ATOM 2178 N N . VAL A 1 286 ? -12.695 -7.691 1.223 1 98.75 286 VAL A N 1
ATOM 2179 C CA . VAL A 1 286 ? -12.68 -9.047 1.758 1 98.75 286 VAL A CA 1
ATOM 2180 C C . VAL A 1 286 ? -13.789 -9.211 2.787 1 98.75 286 VAL A C 1
ATOM 2182 O O . VAL A 1 286 ? -14.391 -10.289 2.896 1 98.75 286 VAL A O 1
ATOM 2185 N N . LEU A 1 287 ? -14.094 -8.148 3.564 1 98.69 287 LEU A N 1
ATOM 2186 C CA . LEU A 1 287 ? -15.195 -8.234 4.516 1 98.69 287 LEU A CA 1
ATOM 2187 C C . LEU A 1 287 ? -16.516 -8.453 3.797 1 98.69 287 LEU A C 1
ATOM 2189 O O . LEU A 1 287 ? -17.281 -9.344 4.16 1 98.69 287 LEU A O 1
ATOM 2193 N N . ILE A 1 288 ? -16.797 -7.613 2.773 1 98.81 288 ILE A N 1
ATOM 2194 C CA . ILE A 1 288 ? -18.016 -7.746 2.002 1 98.81 288 ILE A CA 1
ATOM 2195 C C . ILE A 1 288 ? -18.125 -9.164 1.435 1 98.81 288 ILE A C 1
ATOM 2197 O O . ILE A 1 288 ? -19.188 -9.789 1.51 1 98.81 288 ILE A O 1
ATOM 2201 N N . THR A 1 289 ? -17.062 -9.664 0.899 1 98.88 289 THR A N 1
ATOM 2202 C CA . THR A 1 289 ? -17.031 -10.969 0.244 1 98.88 289 THR A CA 1
ATOM 2203 C C . THR A 1 289 ? -17.328 -12.086 1.245 1 98.88 289 THR A C 1
ATOM 2205 O O . THR A 1 289 ? -18.141 -12.961 0.979 1 98.88 289 THR A O 1
ATOM 2208 N N . LEU A 1 290 ? -16.641 -12.023 2.385 1 98.81 290 LEU A N 1
ATOM 2209 C CA . LEU A 1 290 ? -16.812 -13.078 3.379 1 98.81 290 LEU A CA 1
ATOM 2210 C C . LEU A 1 290 ? -18.203 -13.008 4.012 1 98.81 290 LEU A C 1
ATOM 2212 O O . LEU A 1 290 ? -18.781 -14.039 4.359 1 98.81 290 LEU A O 1
ATOM 2216 N N . LEU A 1 291 ? -18.719 -11.766 4.18 1 98.69 291 LEU A N 1
ATOM 2217 C CA . LEU A 1 291 ? -20.094 -11.633 4.656 1 98.69 291 LEU A CA 1
ATOM 2218 C C . LEU A 1 291 ? -21.078 -12.18 3.625 1 98.69 291 LEU A C 1
ATOM 2220 O O . LEU A 1 291 ? -22.109 -12.742 3.988 1 98.69 291 LEU A O 1
ATOM 2224 N N . SER A 1 292 ? -20.812 -12.008 2.346 1 98.69 292 SER A N 1
ATOM 2225 C CA . SER A 1 292 ? -21.672 -12.484 1.271 1 98.69 292 SER A CA 1
ATOM 2226 C C . SER A 1 292 ? -21.656 -14.008 1.177 1 98.69 292 SER A C 1
ATOM 2228 O O . SER A 1 292 ? -22.688 -14.633 0.924 1 98.69 292 SER A O 1
ATOM 2230 N N . LEU A 1 293 ? -20.484 -14.602 1.399 1 98.38 293 LEU A N 1
ATOM 2231 C CA . LEU A 1 293 ? -20.312 -16.047 1.27 1 98.38 293 LEU A CA 1
ATOM 2232 C C . LEU A 1 293 ? -20.703 -16.766 2.559 1 98.38 293 LEU A C 1
ATOM 2234 O O . LEU A 1 293 ? -21.297 -17.844 2.521 1 98.38 293 LEU A O 1
ATOM 2238 N N . GLY A 1 294 ? -20.359 -16.078 3.713 1 98.25 294 GLY A N 1
ATOM 2239 C CA . GLY A 1 294 ? -20.359 -16.797 4.973 1 98.25 294 GLY A CA 1
ATOM 2240 C C . GLY A 1 294 ? -19.281 -17.859 5.043 1 98.25 294 GLY A C 1
ATOM 2241 O O . GLY A 1 294 ? -18.656 -18.188 4.031 1 98.25 294 GLY A O 1
ATOM 2242 N N . ALA A 1 295 ? -19.062 -18.375 6.27 1 98.12 295 ALA A N 1
ATOM 2243 C CA . ALA A 1 295 ? -18.094 -19.438 6.434 1 98.12 295 ALA A CA 1
ATOM 2244 C C . ALA A 1 295 ? -18.453 -20.656 5.594 1 98.12 295 ALA A C 1
ATOM 2246 O O . ALA A 1 295 ? -17.594 -21.312 5 1 98.12 295 ALA A O 1
ATOM 2247 N N . SER A 1 296 ? -19.719 -21 5.496 1 98.31 296 SER A N 1
ATOM 2248 C CA . SER A 1 296 ? -20.203 -22.156 4.75 1 98.31 296 SER A CA 1
ATOM 2249 C C . SER A 1 296 ? -19.953 -21.984 3.254 1 98.31 296 SER A C 1
ATOM 2251 O O . SER A 1 296 ? -19.547 -22.938 2.576 1 98.31 296 SER A O 1
ATOM 2253 N N . GLY A 1 297 ? -20.297 -20.797 2.779 1 98.5 297 GLY A N 1
ATOM 2254 C CA . GLY A 1 297 ? -20.062 -20.531 1.37 1 98.5 297 GLY A CA 1
ATOM 2255 C C . GLY A 1 297 ? -18.594 -20.594 0.989 1 98.5 297 GLY A C 1
ATOM 2256 O O . GLY A 1 297 ? -18.25 -21.109 -0.077 1 98.5 297 GLY A O 1
ATOM 2257 N N . TYR A 1 298 ? -17.766 -20.109 1.818 1 98.44 298 TYR A N 1
ATOM 2258 C CA . TYR A 1 298 ? -16.344 -20.172 1.566 1 98.44 298 TYR A CA 1
ATOM 2259 C C . TYR A 1 298 ? -15.836 -21.609 1.58 1 98.44 298 TYR A C 1
ATOM 2261 O O . TYR A 1 298 ? -15.062 -22.016 0.707 1 98.44 298 TYR A O 1
ATOM 2269 N N . LYS A 1 299 ? -16.25 -22.359 2.547 1 98.12 299 LYS A N 1
ATOM 2270 C CA . LYS A 1 299 ? -15.875 -23.781 2.648 1 98.12 299 LYS A CA 1
ATOM 2271 C C . LYS A 1 299 ? -16.328 -24.562 1.422 1 98.12 299 LYS A C 1
ATOM 2273 O O . LYS A 1 299 ? -15.625 -25.438 0.944 1 98.12 299 LYS A O 1
ATOM 2278 N N . GLN A 1 300 ? -17.469 -24.25 0.963 1 98.31 300 GLN A N 1
ATOM 2279 C CA . GLN A 1 300 ? -17.984 -24.906 -0.233 1 98.31 300 GLN A CA 1
ATOM 2280 C C . GLN A 1 300 ? -17.109 -24.609 -1.445 1 98.31 300 GLN A C 1
ATOM 2282 O O . GLN A 1 300 ? -16.875 -25.5 -2.273 1 98.31 300 GLN A O 1
ATOM 2287 N N . LEU A 1 301 ? -16.672 -23.391 -1.546 1 97.88 301 LEU A N 1
ATOM 2288 C CA . LEU A 1 301 ? -15.773 -23.016 -2.639 1 97.88 301 LEU A CA 1
ATOM 2289 C C . LEU A 1 301 ? -14.477 -23.812 -2.57 1 97.88 301 LEU A C 1
ATOM 2291 O O . LEU A 1 301 ? -13.945 -24.234 -3.602 1 97.88 301 LEU A O 1
ATOM 2295 N N . LEU A 1 302 ? -13.938 -23.969 -1.358 1 97.94 302 LEU A N 1
ATOM 2296 C CA . LEU A 1 302 ? -12.719 -24.75 -1.181 1 97.94 302 LEU A CA 1
ATOM 2297 C C . LEU A 1 302 ? -12.93 -26.188 -1.626 1 97.94 302 LEU A C 1
ATOM 2299 O O . LEU A 1 302 ? -12.062 -26.781 -2.279 1 97.94 302 LEU A O 1
ATOM 2303 N N . LYS A 1 303 ? -14.055 -26.719 -1.264 1 98 303 LYS A N 1
ATOM 2304 C CA . LYS A 1 303 ? -14.391 -28.094 -1.644 1 98 303 LYS A CA 1
ATOM 2305 C C . LYS A 1 303 ? -14.508 -28.234 -3.158 1 98 303 LYS A C 1
ATOM 2307 O O . LYS A 1 303 ? -13.969 -29.172 -3.746 1 98 303 LYS A O 1
ATOM 2312 N N . GLU A 1 304 ? -15.203 -27.328 -3.74 1 97.88 304 GLU A N 1
ATOM 2313 C CA . GLU A 1 304 ? -15.383 -27.328 -5.191 1 97.88 304 GLU A CA 1
ATOM 2314 C C . GLU A 1 304 ? -14.039 -27.234 -5.91 1 97.88 304 GLU A C 1
ATOM 2316 O O . GLU A 1 304 ? -13.82 -27.891 -6.926 1 97.88 304 GLU A O 1
ATOM 2321 N N . ARG A 1 305 ? -13.219 -26.391 -5.418 1 97.62 305 ARG A N 1
ATOM 2322 C CA . ARG A 1 305 ? -11.891 -26.219 -6.008 1 97.62 305 ARG A CA 1
ATOM 2323 C C . ARG A 1 305 ? -11.125 -27.531 -6.016 1 97.62 305 ARG A C 1
ATOM 2325 O O . ARG A 1 305 ? -10.477 -27.875 -7.008 1 97.62 305 ARG A O 1
ATOM 2332 N N . LYS A 1 306 ? -11.156 -28.25 -4.914 1 97.44 306 LYS A N 1
ATOM 2333 C CA . LYS A 1 306 ? -10.484 -29.547 -4.797 1 97.44 306 LYS A CA 1
ATOM 2334 C C . LYS A 1 306 ? -11.047 -30.547 -5.793 1 97.44 306 LYS A C 1
ATOM 2336 O O . LYS A 1 306 ? -10.297 -31.297 -6.422 1 97.44 306 LYS A O 1
ATOM 2341 N N . GLU A 1 307 ? -12.336 -30.547 -5.918 1 98.31 307 GLU A N 1
ATOM 2342 C CA . GLU A 1 307 ? -13 -31.422 -6.879 1 98.31 307 GLU A CA 1
ATOM 2343 C C . GLU A 1 307 ? -12.586 -31.094 -8.305 1 98.31 307 GLU A C 1
ATOM 2345 O O . GLU A 1 307 ? -12.32 -31.984 -9.109 1 98.31 307 GLU A O 1
ATOM 2350 N N . MET A 1 308 ? -12.57 -29.812 -8.57 1 98.06 308 MET A N 1
ATOM 2351 C CA . MET A 1 308 ? -12.203 -29.375 -9.914 1 98.06 308 MET A CA 1
ATOM 2352 C C . MET A 1 308 ? -10.734 -29.672 -10.203 1 98.06 308 MET A C 1
ATOM 2354 O O . MET A 1 308 ? -10.367 -29.953 -11.344 1 98.06 308 MET A O 1
ATOM 2358 N N . PHE A 1 309 ? -9.914 -29.641 -9.164 1 97.75 309 PHE A N 1
ATOM 2359 C CA . PHE A 1 309 ? -8.516 -30.016 -9.344 1 97.75 309 PHE A CA 1
ATOM 2360 C C . PHE A 1 309 ? -8.398 -31.469 -9.805 1 97.75 309 PHE A C 1
ATOM 2362 O O . PHE A 1 309 ? -7.637 -31.766 -10.727 1 97.75 309 PHE A O 1
ATOM 2369 N N . SER A 1 310 ? -9.094 -32.344 -9.18 1 98.31 310 SER A N 1
ATOM 2370 C CA . SER A 1 310 ? -9.094 -33.75 -9.547 1 98.31 310 SER A CA 1
ATOM 2371 C C . SER A 1 310 ? -9.617 -33.938 -10.961 1 98.31 310 SER A C 1
ATOM 2373 O O . SER A 1 310 ? -9.062 -34.75 -11.734 1 98.31 310 SER A O 1
ATOM 2375 N N . TYR A 1 311 ? -10.664 -33.25 -11.227 1 98.62 311 TYR A N 1
ATOM 2376 C CA . TYR A 1 311 ? -11.25 -33.312 -12.562 1 98.62 311 TYR A CA 1
ATOM 2377 C C . TYR A 1 311 ? -10.266 -32.812 -13.617 1 98.62 311 TYR A C 1
ATOM 2379 O O . TYR A 1 311 ? -10.062 -33.5 -14.641 1 98.62 311 TYR A O 1
ATOM 2387 N N . LEU A 1 312 ? -9.68 -31.672 -13.375 1 98.5 312 LEU A N 1
ATOM 2388 C CA . LEU A 1 312 ? -8.688 -31.109 -14.289 1 98.5 312 LEU A CA 1
ATOM 2389 C C . LEU A 1 312 ? -7.52 -32.062 -14.477 1 98.5 312 LEU A C 1
ATOM 2391 O O . LEU A 1 312 ? -7.039 -32.25 -15.594 1 98.5 312 LEU A O 1
ATOM 2395 N N . SER A 1 313 ? -7.055 -3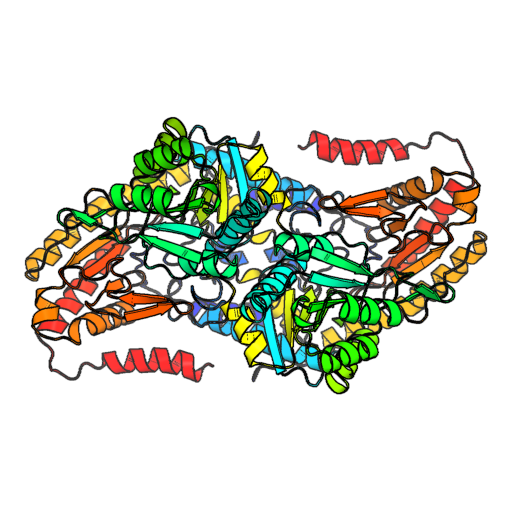2.656 -13.398 1 98.56 313 SER A N 1
ATOM 2396 C CA . SER A 1 313 ? -5.941 -33.594 -13.438 1 98.56 313 SER A CA 1
ATOM 2397 C C . SER A 1 313 ? -6.266 -34.812 -14.312 1 98.56 313 SER A C 1
ATOM 2399 O O . SER A 1 313 ? -5.469 -35.188 -15.172 1 98.56 313 SER A O 1
ATOM 2401 N N . SER A 1 314 ? -7.41 -35.375 -14.133 1 98.5 314 SER A N 1
ATOM 2402 C CA . SER A 1 314 ? -7.824 -36.562 -14.867 1 98.5 314 SER A CA 1
ATOM 2403 C C . SER A 1 314 ? -7.969 -36.281 -16.359 1 98.5 314 SER A C 1
ATOM 2405 O O . SER A 1 314 ? -7.461 -37 -17.203 1 98.5 314 SER A O 1
ATOM 2407 N N . GLU A 1 315 ? -8.656 -35.188 -16.656 1 98.56 315 GLU A N 1
ATOM 2408 C CA . GLU A 1 315 ? -8.93 -34.844 -18.062 1 98.56 315 GLU A CA 1
ATOM 2409 C C . GLU A 1 315 ? -7.66 -34.406 -18.781 1 98.56 315 GLU A C 1
ATOM 2411 O O . GLU A 1 315 ? -7.484 -34.688 -19.969 1 98.56 315 GLU A O 1
ATOM 2416 N N . LEU A 1 316 ? -6.836 -33.656 -18.094 1 98.62 316 LEU A N 1
ATOM 2417 C CA . LEU A 1 316 ? -5.578 -33.219 -18.688 1 98.62 316 LEU A CA 1
ATOM 2418 C C . LEU A 1 316 ? -4.668 -34.406 -18.969 1 98.62 316 LEU A C 1
ATOM 2420 O O . LEU A 1 316 ? -3.932 -34.406 -19.953 1 98.62 316 LEU A O 1
ATOM 2424 N N . LYS A 1 317 ? -4.641 -35.406 -18.094 1 98.56 317 LYS A N 1
ATOM 2425 C CA . LYS A 1 317 ? -3.869 -36.625 -18.312 1 98.56 317 LYS A CA 1
ATOM 2426 C C . LYS A 1 317 ? -4.32 -37.375 -19.578 1 98.56 317 LYS A C 1
ATOM 2428 O O . LYS A 1 317 ? -3.49 -37.781 -20.375 1 98.56 317 LYS A O 1
ATOM 2433 N N . LYS A 1 318 ? -5.613 -37.5 -19.734 1 98.5 318 LYS A N 1
ATOM 2434 C CA . LYS A 1 318 ? -6.16 -38.125 -20.938 1 98.5 318 LYS A CA 1
ATOM 2435 C C . LYS A 1 318 ? -5.727 -37.375 -22.203 1 98.5 318 LYS A C 1
ATOM 2437 O O . LYS A 1 318 ? -5.332 -38 -23.188 1 98.5 318 LYS A O 1
ATOM 2442 N N . LEU A 1 319 ? -5.906 -36.062 -22.109 1 98.38 319 LEU A N 1
ATOM 2443 C CA . LEU A 1 319 ? -5.535 -35.25 -23.266 1 98.38 319 LEU A CA 1
ATOM 2444 C C . LEU A 1 319 ? -4.047 -35.406 -23.578 1 98.38 319 LEU A C 1
ATOM 2446 O O . LEU A 1 319 ? -3.654 -35.469 -24.734 1 98.38 319 LEU A O 1
ATOM 2450 N N . ALA A 1 320 ? -3.25 -35.375 -22.531 1 98.19 320 ALA A N 1
ATOM 2451 C CA . ALA A 1 320 ? -1.811 -35.531 -22.703 1 98.19 320 ALA A CA 1
ATOM 2452 C C . ALA A 1 320 ? -1.502 -36.844 -23.422 1 98.19 320 ALA A C 1
ATOM 2454 O O . ALA A 1 320 ? -0.67 -36.875 -24.328 1 98.19 320 ALA A O 1
ATOM 2455 N N . ASP A 1 321 ? -2.15 -37.906 -23.094 1 97.75 321 ASP A N 1
ATOM 2456 C CA . ASP A 1 321 ? -1.949 -39.219 -23.688 1 97.75 321 ASP A CA 1
ATOM 2457 C C . ASP A 1 321 ? -2.293 -39.219 -25.188 1 97.75 321 ASP A C 1
ATOM 2459 O O . ASP A 1 321 ? -1.584 -39.812 -26 1 97.75 321 ASP A O 1
ATOM 2463 N N . ILE A 1 322 ? -3.332 -38.594 -25.453 1 96.94 322 ILE A N 1
ATOM 2464 C CA . ILE A 1 322 ? -3.799 -38.5 -26.828 1 96.94 322 ILE A CA 1
ATOM 2465 C C . ILE A 1 322 ? -2.729 -37.812 -27.688 1 96.94 322 ILE A C 1
ATOM 2467 O O . ILE A 1 322 ? -2.549 -38.188 -28.859 1 96.94 322 ILE A O 1
ATOM 2471 N N . HIS A 1 323 ? -2.043 -36.906 -27.172 1 95.62 323 HIS A N 1
ATOM 2472 C CA . HIS A 1 323 ? -1.067 -36.156 -27.938 1 95.62 323 HIS A CA 1
ATOM 2473 C C . HIS A 1 323 ? 0.351 -36.656 -27.672 1 95.62 323 HIS A C 1
ATOM 2475 O O . HIS A 1 323 ? 1.322 -35.938 -27.953 1 95.62 323 HIS A O 1
ATOM 2481 N N . ASN A 1 324 ? 0.513 -37.844 -27.125 1 95.25 324 ASN A N 1
ATOM 2482 C CA . ASN A 1 324 ? 1.793 -38.469 -26.828 1 95.25 324 ASN A CA 1
ATOM 2483 C C . ASN A 1 324 ? 2.637 -37.625 -25.875 1 95.25 324 ASN A C 1
ATOM 2485 O O . ASN A 1 324 ? 3.84 -37.469 -26.094 1 95.25 324 ASN A O 1
ATOM 2489 N N . GLU A 1 325 ? 2.014 -36.875 -25.031 1 97.06 325 GLU A N 1
ATOM 2490 C CA . GLU A 1 325 ? 2.613 -36.188 -23.891 1 97.06 325 GLU A CA 1
ATOM 2491 C C . GLU A 1 325 ? 2.234 -36.875 -22.578 1 97.06 325 GLU A C 1
ATOM 2493 O O . GLU A 1 325 ? 1.566 -37.906 -22.578 1 97.06 325 GLU A O 1
ATOM 2498 N N . ARG A 1 326 ? 2.656 -36.344 -21.531 1 97.31 326 ARG A N 1
ATOM 2499 C CA . ARG A 1 326 ? 2.285 -36.938 -20.25 1 97.31 326 ARG A CA 1
ATOM 2500 C C . ARG A 1 326 ? 2.002 -35.875 -19.219 1 97.31 326 ARG A C 1
ATOM 2502 O O . ARG A 1 326 ? 2.592 -34.781 -19.25 1 97.31 326 ARG A O 1
ATOM 2509 N N . LEU A 1 327 ? 1.105 -36.094 -18.391 1 98.56 327 LEU A N 1
ATOM 2510 C CA . LEU A 1 327 ? 0.947 -35.281 -17.188 1 98.56 327 LEU A CA 1
ATOM 2511 C C . LEU A 1 327 ? 2.057 -35.594 -16.172 1 98.56 327 LEU A C 1
ATOM 2513 O O . LEU A 1 327 ? 2.273 -36.75 -15.812 1 98.56 327 LEU A O 1
ATOM 2517 N N . LEU A 1 328 ? 2.822 -34.562 -15.805 1 98.5 328 LEU A N 1
ATOM 2518 C CA . LEU A 1 328 ? 3.912 -34.75 -14.859 1 98.5 328 LEU A CA 1
ATOM 2519 C C . LEU A 1 328 ? 3.381 -35.219 -13.508 1 98.5 328 LEU A C 1
ATOM 2521 O O . LEU A 1 328 ? 2.32 -34.781 -13.062 1 98.5 328 LEU A O 1
ATOM 2525 N N . ASP A 1 329 ? 4.102 -36.156 -12.898 1 98.12 329 ASP A N 1
ATOM 2526 C CA . ASP A 1 329 ? 3.703 -36.719 -11.609 1 98.12 329 ASP A CA 1
ATOM 2527 C C . ASP A 1 329 ? 4.168 -35.812 -10.469 1 98.12 329 ASP A C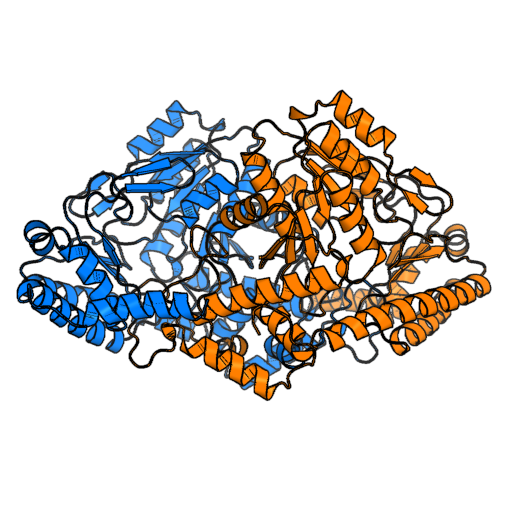 1
ATOM 2529 O O . ASP A 1 329 ? 5.297 -35.938 -9.992 1 98.12 329 ASP A O 1
ATOM 2533 N N . THR A 1 330 ? 3.293 -34.969 -10 1 97.56 330 THR A N 1
ATOM 2534 C CA . THR A 1 330 ? 3.576 -34.031 -8.914 1 97.56 330 THR A CA 1
ATOM 2535 C C . THR A 1 330 ? 2.525 -34.125 -7.812 1 97.56 330 THR A C 1
ATOM 2537 O O . THR A 1 330 ? 1.805 -33.188 -7.535 1 97.56 330 THR A O 1
ATOM 2540 N N . PRO A 1 331 ? 2.514 -35.25 -7.133 1 96.5 331 PRO A N 1
ATOM 2541 C CA . PRO A 1 331 ? 1.442 -35.531 -6.176 1 96.5 331 PRO A CA 1
ATOM 2542 C C . PRO A 1 331 ? 1.427 -34.531 -5.004 1 96.5 331 PRO A C 1
ATOM 2544 O O . PRO A 1 331 ? 0.408 -34.406 -4.32 1 96.5 331 PRO A O 1
ATOM 2547 N N . HIS A 1 332 ? 2.484 -33.844 -4.777 1 96.94 332 HIS A N 1
ATOM 2548 C CA . HIS A 1 332 ? 2.535 -32.969 -3.611 1 96.94 332 HIS A CA 1
ATOM 2549 C C . HIS A 1 332 ? 2.107 -31.547 -3.969 1 96.94 332 HIS A C 1
ATOM 2551 O O . HIS A 1 332 ? 2.064 -30.672 -3.104 1 96.94 332 HIS A O 1
ATOM 2557 N N . ASN A 1 333 ? 1.873 -31.234 -5.242 1 97.06 333 ASN A N 1
ATOM 2558 C CA . ASN A 1 333 ? 1.316 -29.938 -5.617 1 97.06 333 ASN A CA 1
ATOM 2559 C C . ASN A 1 333 ? -0.207 -29.984 -5.691 1 97.06 333 ASN A C 1
ATOM 2561 O O . ASN A 1 333 ? -0.77 -30.609 -6.598 1 97.06 333 ASN A O 1
ATOM 2565 N N . PRO A 1 334 ? -0.833 -29.359 -4.797 1 95.56 334 PRO A N 1
ATOM 2566 C CA . PRO A 1 334 ? -2.281 -29.547 -4.691 1 95.56 334 PRO A CA 1
ATOM 2567 C C . PRO A 1 334 ? -3.066 -28.547 -5.527 1 95.56 334 PRO A C 1
ATOM 2569 O O . PRO A 1 334 ? -4.301 -28.562 -5.527 1 95.56 334 PRO A O 1
ATOM 2572 N N . ILE A 1 335 ? -2.457 -27.625 -6.25 1 96 335 ILE A N 1
ATOM 2573 C CA . ILE A 1 335 ? -3.18 -26.531 -6.891 1 96 335 ILE A CA 1
ATOM 2574 C C . ILE A 1 335 ? -2.854 -26.5 -8.383 1 96 335 ILE A C 1
ATOM 2576 O O . ILE A 1 335 ? -3.736 -26.281 -9.211 1 96 335 ILE A O 1
ATOM 2580 N N . SER A 1 336 ? -1.599 -26.75 -8.719 1 96.94 336 SER A N 1
ATOM 2581 C CA . SER A 1 336 ? -1.116 -26.594 -10.086 1 96.94 336 SER A CA 1
ATOM 2582 C C . SER A 1 336 ? -0.714 -27.938 -10.695 1 96.94 336 SER A C 1
ATOM 2584 O O . SER A 1 336 ? -0.262 -28.828 -9.984 1 96.94 336 SER A O 1
ATOM 2586 N N . LEU A 1 337 ? -0.931 -28.078 -11.984 1 98.19 337 LEU A N 1
ATOM 2587 C CA . LEU A 1 337 ? -0.54 -29.234 -12.773 1 98.19 337 LEU A CA 1
ATOM 2588 C C . LEU A 1 337 ? 0.396 -28.828 -13.914 1 98.19 337 LEU A C 1
ATOM 2590 O O . LEU A 1 337 ? 0.434 -27.656 -14.297 1 98.19 337 LEU A O 1
ATOM 2594 N N . ALA A 1 338 ? 1.194 -29.75 -14.352 1 98.25 338 ALA A N 1
ATOM 2595 C CA . ALA A 1 338 ? 2.072 -29.516 -15.5 1 98.25 338 ALA A CA 1
ATOM 2596 C C . ALA A 1 338 ? 1.993 -30.672 -16.5 1 98.25 338 ALA A C 1
ATOM 2598 O O . ALA A 1 338 ? 2.074 -31.844 -16.109 1 98.25 338 ALA A O 1
ATOM 2599 N N . MET A 1 339 ? 1.703 -30.375 -17.703 1 98.38 339 MET A N 1
ATOM 2600 C CA . MET A 1 339 ? 1.716 -31.328 -18.812 1 98.38 339 MET A CA 1
ATOM 2601 C C . MET A 1 339 ? 2.969 -31.156 -19.656 1 98.38 339 MET A C 1
ATOM 2603 O O . MET A 1 339 ? 3.303 -30.031 -20.062 1 98.38 339 MET A O 1
ATOM 2607 N N . SER A 1 340 ? 3.676 -32.25 -19.922 1 97.81 340 SER A N 1
ATOM 2608 C CA . SER A 1 340 ? 4.895 -32.156 -20.719 1 97.81 340 SER A CA 1
ATOM 2609 C C . SER A 1 340 ? 4.598 -31.672 -22.125 1 97.81 340 SER A C 1
ATOM 2611 O O . SER A 1 340 ? 3.49 -31.844 -22.641 1 97.81 340 SER A O 1
ATOM 2613 N N . LEU A 1 341 ? 5.449 -30.938 -22.656 1 96.56 341 LEU A N 1
ATOM 2614 C CA . LEU A 1 341 ? 5.473 -30.547 -24.062 1 96.56 341 LEU A CA 1
ATOM 2615 C C . LEU A 1 341 ? 6.762 -31.016 -24.734 1 96.56 341 LEU A C 1
ATOM 2617 O O . LEU A 1 341 ? 7.352 -30.281 -25.531 1 96.56 341 LEU A O 1
ATOM 2621 N N . LYS A 1 342 ? 7.215 -32.125 -24.297 1 93.62 342 LYS A N 1
ATOM 2622 C CA . LYS A 1 342 ? 8.484 -32.688 -24.75 1 93.62 342 LYS A CA 1
ATOM 2623 C C . LYS A 1 342 ? 8.445 -32.938 -26.266 1 93.62 342 LYS A C 1
ATOM 2625 O O . LYS A 1 342 ? 9.383 -32.562 -26.984 1 93.62 342 LYS A O 1
ATOM 2630 N N . ASN A 1 343 ? 7.457 -33.594 -26.781 1 90.06 343 ASN A N 1
ATOM 2631 C CA . ASN A 1 343 ? 7.324 -33.906 -28.188 1 90.06 343 ASN A CA 1
ATOM 2632 C C . ASN A 1 343 ? 7.18 -32.656 -29.047 1 90.06 343 ASN A C 1
ATOM 2634 O O . ASN A 1 343 ? 7.672 -32.625 -30.188 1 90.06 343 ASN A O 1
ATOM 2638 N N . LEU A 1 344 ? 6.461 -31.781 -28.531 1 87.12 344 LEU A N 1
ATOM 2639 C CA . LEU A 1 344 ? 6.293 -30.516 -29.25 1 87.12 344 LEU A CA 1
ATOM 2640 C C . LEU A 1 344 ? 7.613 -29.766 -29.344 1 87.12 344 LEU A C 1
ATOM 2642 O O . LEU A 1 344 ? 7.922 -29.188 -30.391 1 87.12 344 LEU A O 1
ATOM 2646 N N . ASP A 1 345 ? 8.344 -29.719 -28.234 1 87 345 ASP A N 1
ATOM 2647 C CA . ASP A 1 345 ? 9.617 -29 -28.156 1 87 345 ASP A CA 1
ATOM 2648 C C . ASP A 1 345 ? 10.656 -29.641 -29.078 1 87 345 ASP A C 1
ATOM 2650 O O . ASP A 1 345 ? 11.422 -28.922 -29.734 1 87 345 ASP A O 1
ATOM 2654 N N . GLU A 1 346 ? 10.812 -30.906 -29.188 1 82.31 346 GLU A N 1
ATOM 2655 C CA . GLU A 1 346 ? 11.781 -31.641 -30 1 82.31 346 GLU A CA 1
ATOM 2656 C C . GLU A 1 346 ? 11.523 -31.438 -31.5 1 82.31 346 GLU A C 1
ATOM 2658 O O . GLU A 1 346 ? 12.453 -31.469 -32.312 1 82.31 346 GLU A O 1
ATOM 2663 N N . ASN A 1 347 ? 10.391 -31.109 -31.734 1 71.62 347 ASN A N 1
ATOM 2664 C CA . ASN A 1 347 ? 10.023 -31.016 -33.156 1 71.62 347 ASN A CA 1
ATOM 2665 C C . ASN A 1 347 ? 10.148 -29.578 -33.656 1 71.62 347 ASN A C 1
ATOM 2667 O O . ASN A 1 347 ? 10.32 -29.359 -34.844 1 71.62 347 ASN A O 1
ATOM 2671 N N . ASN A 1 348 ? 9.945 -28.641 -32.75 1 74.56 348 ASN A N 1
ATOM 2672 C CA . ASN A 1 348 ? 9.945 -27.234 -33.125 1 74.56 348 ASN A CA 1
ATOM 2673 C C . ASN A 1 348 ? 10.234 -26.328 -31.922 1 74.56 348 ASN A C 1
ATOM 2675 O O . ASN A 1 348 ? 9.375 -26.141 -31.062 1 74.56 348 ASN A O 1
ATOM 2679 N N . ASP A 1 349 ? 11.273 -25.75 -31.906 1 69.25 349 ASP A N 1
ATOM 2680 C CA . ASP A 1 349 ? 11.75 -24.922 -30.797 1 69.25 349 ASP A CA 1
ATOM 2681 C C . ASP A 1 349 ? 10.789 -23.781 -30.5 1 69.25 349 ASP A C 1
ATOM 2683 O O . ASP A 1 349 ? 10.539 -23.438 -29.344 1 69.25 349 ASP A O 1
ATOM 2687 N N . ALA A 1 350 ? 10.242 -23.25 -31.516 1 81.38 350 ALA A N 1
ATOM 2688 C CA . ALA A 1 350 ? 9.375 -22.078 -31.391 1 81.38 350 ALA A CA 1
ATOM 2689 C C . ALA A 1 350 ? 7.945 -22.5 -31.078 1 81.38 350 ALA A C 1
ATOM 2691 O O . ALA A 1 350 ? 7.137 -21.672 -30.641 1 81.38 350 ALA A O 1
ATOM 2692 N N . ALA A 1 351 ? 7.699 -23.766 -31.141 1 84.44 351 ALA A N 1
ATOM 2693 C CA . ALA A 1 351 ? 6.332 -24.281 -31.047 1 84.44 351 ALA A CA 1
ATOM 2694 C C . ALA A 1 351 ? 5.777 -24.125 -29.641 1 84.44 351 ALA A C 1
ATOM 2696 O O . ALA A 1 351 ? 4.582 -23.859 -29.469 1 84.44 351 ALA A O 1
ATOM 2697 N N . VAL A 1 352 ? 6.625 -24.219 -28.672 1 88.81 352 VAL A N 1
ATOM 2698 C CA . VAL A 1 352 ? 6.191 -24.141 -27.281 1 88.81 352 VAL A CA 1
ATOM 2699 C C . VAL A 1 352 ? 5.66 -22.75 -26.984 1 88.81 352 VAL A C 1
ATOM 2701 O O . VAL A 1 352 ? 4.551 -22.594 -26.469 1 88.81 352 VAL A O 1
ATOM 2704 N N . THR A 1 353 ? 6.348 -21.781 -27.281 1 88.19 353 THR A N 1
ATOM 2705 C CA . THR A 1 353 ? 5.934 -20.406 -27.016 1 88.19 353 THR A CA 1
ATOM 2706 C C . THR A 1 353 ? 4.695 -20.047 -27.844 1 88.19 353 THR A C 1
ATOM 2708 O O . THR A 1 353 ? 3.832 -19.312 -27.375 1 88.19 353 THR A O 1
ATOM 2711 N N . GLN A 1 354 ? 4.664 -20.578 -29.031 1 91 354 GLN A N 1
ATOM 2712 C CA . GLN A 1 354 ? 3.512 -20.328 -29.891 1 91 354 GLN A CA 1
ATOM 2713 C C . GLN A 1 354 ? 2.236 -20.906 -29.281 1 91 354 GLN A C 1
ATOM 2715 O O . GLN A 1 354 ? 1.157 -20.328 -29.422 1 91 354 GLN A O 1
ATOM 2720 N N . LEU A 1 355 ? 2.377 -22.047 -28.672 1 93.44 355 LEU A N 1
ATOM 2721 C CA . LEU A 1 355 ? 1.226 -22.656 -28.016 1 93.44 355 LEU A CA 1
ATOM 2722 C C . LEU A 1 355 ? 0.632 -21.719 -26.969 1 93.44 355 LEU A C 1
ATOM 2724 O O . LEU A 1 355 ? -0.591 -21.609 -26.859 1 93.44 355 LEU A O 1
ATOM 2728 N N . GLY A 1 356 ? 1.491 -21.047 -26.203 1 91.94 356 GLY A N 1
ATOM 2729 C CA . GLY A 1 356 ? 1.026 -20.078 -25.234 1 91.94 356 GLY A CA 1
ATOM 2730 C C . GLY A 1 356 ? 0.236 -18.938 -25.844 1 91.94 356 GLY A C 1
ATOM 2731 O O . GLY A 1 356 ? -0.814 -18.547 -25.344 1 91.94 356 GLY A O 1
ATOM 2732 N N . SER A 1 357 ? 0.734 -18.453 -26.891 1 90.31 357 SER A N 1
ATOM 2733 C CA . SER A 1 357 ? 0.068 -17.375 -27.609 1 90.31 357 SER A CA 1
ATOM 2734 C C . SER A 1 357 ? -1.278 -17.828 -28.156 1 90.31 357 SER A C 1
ATOM 2736 O O . SER A 1 357 ? -2.256 -17.078 -28.125 1 90.31 357 SER A O 1
ATOM 2738 N N . MET A 1 358 ? -1.321 -19.031 -28.688 1 93.38 358 MET A N 1
ATOM 2739 C CA . MET A 1 358 ? -2.549 -19.594 -29.234 1 93.38 358 MET A CA 1
ATOM 2740 C C . MET A 1 358 ? -3.629 -19.703 -28.172 1 93.38 358 MET A C 1
ATOM 2742 O O . MET A 1 358 ? -4.785 -19.359 -28.406 1 93.38 358 MET A O 1
ATOM 2746 N N . LEU A 1 359 ? -3.215 -20.172 -27.078 1 93.5 359 LEU A N 1
ATOM 2747 C CA . LEU A 1 359 ? -4.168 -20.328 -25.984 1 93.5 359 LEU A CA 1
ATOM 2748 C C . LEU A 1 359 ? -4.695 -18.969 -25.531 1 93.5 359 LEU A C 1
ATOM 2750 O O . LEU A 1 359 ? -5.898 -18.812 -25.297 1 93.5 359 LEU A O 1
ATOM 2754 N N . PHE A 1 360 ? -3.83 -18.031 -25.406 1 89.5 360 PHE A N 1
ATOM 2755 C CA . PHE A 1 360 ? -4.211 -16.703 -24.953 1 89.5 360 PHE A CA 1
ATOM 2756 C C . PHE A 1 360 ? -5.195 -16.062 -25.938 1 89.5 360 PHE A C 1
ATOM 2758 O O . PHE A 1 360 ? -6.184 -15.453 -25.516 1 89.5 360 PHE A O 1
ATOM 2765 N N . THR A 1 361 ? -4.906 -16.156 -27.141 1 90.19 361 THR A N 1
ATOM 2766 C CA . THR A 1 361 ? -5.762 -15.555 -28.172 1 90.19 361 THR A CA 1
ATOM 2767 C C . THR A 1 361 ? -7.133 -16.219 -28.188 1 90.19 361 THR A C 1
ATOM 2769 O O . THR A 1 361 ? -8.117 -15.633 -28.641 1 90.19 361 THR A O 1
ATOM 2772 N N . ARG A 1 362 ? -7.188 -17.391 -27.703 1 91.94 362 ARG A N 1
ATOM 2773 C CA . ARG A 1 362 ? -8.453 -18.125 -27.625 1 91.94 362 ARG A CA 1
ATOM 2774 C C . ARG A 1 362 ? -9.086 -17.969 -26.25 1 91.94 362 ARG A C 1
ATOM 2776 O O . ARG A 1 362 ? -9.859 -18.828 -25.828 1 91.94 362 ARG A O 1
ATOM 2783 N N . GLN A 1 363 ? -8.625 -16.984 -25.422 1 91.88 363 GLN A N 1
ATOM 2784 C CA . GLN A 1 363 ? -9.242 -16.516 -24.188 1 91.88 363 GLN A CA 1
ATOM 2785 C C . GLN A 1 363 ? -9.031 -17.516 -23.047 1 91.88 363 GLN A C 1
ATOM 2787 O O . GLN A 1 363 ? -9.914 -17.703 -22.219 1 91.88 363 GLN A O 1
ATOM 2792 N N . VAL A 1 364 ? -7.938 -18.234 -23.203 1 93.75 364 VAL A N 1
ATOM 2793 C CA . VAL A 1 364 ? -7.5 -19.016 -22.062 1 93.75 364 VAL A CA 1
ATOM 2794 C C . VAL A 1 364 ? -6.555 -18.203 -21.188 1 93.75 364 VAL A C 1
ATOM 2796 O O . VAL A 1 364 ? -5.484 -17.781 -21.641 1 93.75 364 VAL A O 1
ATOM 2799 N N . SER A 1 365 ? -7.016 -17.938 -19.984 1 91.81 365 SER A N 1
ATOM 2800 C CA . SER A 1 365 ? -6.172 -17.188 -19.062 1 91.81 365 SER A CA 1
ATOM 2801 C C . SER A 1 365 ? -5.609 -18.094 -17.969 1 91.81 365 SER A C 1
ATOM 2803 O O . SER A 1 365 ? -6.234 -19.078 -17.578 1 91.81 365 SER A O 1
ATOM 2805 N N . GLY A 1 366 ? -4.348 -17.781 -17.516 1 91.12 366 GLY A N 1
ATOM 2806 C CA . GLY A 1 366 ? -3.768 -18.469 -16.375 1 91.12 366 GLY A CA 1
ATOM 2807 C C . GLY A 1 366 ? -2.836 -19.594 -16.75 1 91.12 366 GLY A C 1
ATOM 2808 O O . GLY A 1 366 ? -1.912 -19.938 -16.016 1 91.12 366 GLY A O 1
ATOM 2809 N N . ALA A 1 367 ? -3.131 -20.234 -17.938 1 93.75 367 ALA A N 1
ATOM 2810 C CA . ALA A 1 367 ? -2.213 -21.266 -18.391 1 93.75 367 ALA A CA 1
ATOM 2811 C C . ALA A 1 367 ? -0.879 -20.672 -18.828 1 93.75 367 ALA A C 1
ATOM 2813 O O . ALA A 1 367 ? -0.845 -19.594 -19.453 1 93.75 367 ALA A O 1
ATOM 2814 N N . ARG A 1 368 ? 0.186 -21.359 -18.469 1 92.5 368 ARG A N 1
ATOM 2815 C CA . ARG A 1 368 ? 1.506 -20.844 -18.828 1 92.5 368 ARG A CA 1
ATOM 2816 C C . ARG A 1 368 ? 2.367 -21.938 -19.453 1 92.5 368 ARG A C 1
ATOM 2818 O O . ARG A 1 368 ? 2.447 -23.062 -18.922 1 92.5 368 ARG A O 1
ATOM 2825 N N . VAL A 1 369 ? 2.932 -21.578 -20.594 1 94.88 369 VAL A N 1
ATOM 2826 C CA . VAL A 1 369 ? 3.895 -22.484 -21.219 1 94.88 369 VAL A CA 1
ATOM 2827 C C . VAL A 1 369 ? 5.305 -22.141 -20.75 1 94.88 369 VAL A C 1
ATOM 2829 O O . VAL A 1 369 ? 5.656 -20.969 -20.641 1 94.88 369 VAL A O 1
ATOM 2832 N N . VAL A 1 370 ? 6.078 -23.141 -20.406 1 94.75 370 VAL A N 1
ATOM 2833 C CA . VAL A 1 370 ? 7.438 -22.969 -19.906 1 94.75 370 VAL A CA 1
ATOM 2834 C C . VAL A 1 370 ? 8.43 -23.672 -20.828 1 94.75 370 VAL A C 1
ATOM 2836 O O . VAL A 1 370 ? 8.609 -24.891 -20.719 1 94.75 370 VAL A O 1
ATOM 2839 N N . PRO A 1 371 ? 9.016 -22.875 -21.703 1 93.12 371 PRO A N 1
ATOM 2840 C CA . PRO A 1 371 ? 10.062 -23.484 -22.531 1 93.12 371 PRO A CA 1
ATOM 2841 C C . PRO A 1 371 ? 11.328 -23.812 -21.75 1 93.12 371 PRO A C 1
ATOM 2843 O O . PRO A 1 371 ? 11.508 -23.328 -20.625 1 93.12 371 PRO A O 1
ATOM 2846 N N . ARG A 1 372 ? 12.195 -24.578 -22.312 1 91.38 372 ARG A N 1
ATOM 2847 C CA . ARG A 1 372 ? 13.477 -24.891 -21.688 1 91.38 372 ARG A CA 1
ATOM 2848 C C . ARG A 1 372 ? 14.492 -23.781 -21.953 1 91.38 372 ARG A C 1
ATOM 2850 O O . ARG A 1 372 ? 14.438 -23.125 -22.984 1 91.38 372 ARG A O 1
ATOM 2857 N N . GLY A 1 373 ? 15.305 -23.531 -20.984 1 87.31 373 GLY A N 1
ATOM 2858 C CA . GLY A 1 373 ? 16.5 -22.75 -21.219 1 87.31 373 GLY A CA 1
ATOM 2859 C C . GLY A 1 373 ? 16.266 -21.25 -21.141 1 87.31 373 GLY A C 1
ATOM 2860 O O . GLY A 1 373 ? 17.172 -20.453 -21.375 1 87.31 373 GLY A O 1
ATOM 2861 N N . SER A 1 374 ? 15.031 -20.812 -20.844 1 89.62 374 SER A N 1
ATOM 2862 C CA . SER A 1 374 ? 14.773 -19.391 -20.703 1 89.62 374 SER A CA 1
ATOM 2863 C C . SER A 1 374 ? 15.672 -18.766 -19.641 1 89.62 374 SER A C 1
ATOM 2865 O O . SER A 1 374 ? 15.852 -19.344 -18.562 1 89.62 374 SER A O 1
ATOM 2867 N N . VAL A 1 375 ? 16.297 -17.656 -20.016 1 94.19 375 VAL A N 1
ATOM 2868 C CA . VAL A 1 375 ? 17.156 -16.938 -19.078 1 94.19 375 VAL A CA 1
ATOM 2869 C C . VAL A 1 375 ? 16.531 -15.586 -18.719 1 94.19 375 VAL A C 1
ATOM 2871 O O . VAL A 1 375 ? 16.016 -14.891 -19.594 1 94.19 375 VAL A O 1
ATOM 2874 N N . GLN A 1 376 ? 16.5 -15.242 -17.453 1 93.44 376 GLN A N 1
ATOM 2875 C CA . GLN A 1 376 ? 15.93 -13.984 -16.984 1 93.44 376 GLN A CA 1
ATOM 2876 C C . GLN A 1 376 ? 16.828 -13.336 -15.938 1 93.44 376 GLN A C 1
ATOM 2878 O O . GLN A 1 376 ? 17.359 -14.016 -15.055 1 93.44 376 GLN A O 1
ATOM 2883 N N . THR A 1 377 ? 17.109 -12.078 -16.094 1 92.88 377 THR A N 1
ATOM 2884 C CA . THR A 1 377 ? 17.844 -11.32 -15.07 1 92.88 377 THR A CA 1
ATOM 2885 C C . THR A 1 377 ? 16.891 -10.445 -14.266 1 92.88 377 THR A C 1
ATOM 2887 O O . THR A 1 377 ? 16.125 -9.656 -14.828 1 92.88 377 THR A O 1
ATOM 2890 N N . VAL A 1 378 ? 16.844 -10.672 -12.992 1 89.19 378 VAL A N 1
ATOM 2891 C CA . VAL A 1 378 ? 16.031 -9.898 -12.062 1 89.19 378 VAL A CA 1
ATOM 2892 C C . VAL A 1 378 ? 16.938 -9.172 -11.07 1 89.19 378 VAL A C 1
ATOM 2894 O O . VAL A 1 378 ? 17.578 -9.805 -10.227 1 89.19 378 VAL A O 1
ATOM 2897 N N . ASN A 1 379 ? 16.984 -7.824 -11.07 1 87.44 379 ASN A N 1
ATOM 2898 C CA . ASN A 1 379 ? 17.812 -7.008 -10.195 1 87.44 379 ASN A CA 1
ATOM 2899 C C . ASN A 1 379 ? 19.25 -7.523 -10.148 1 87.44 379 ASN A C 1
ATOM 2901 O O . ASN A 1 379 ? 19.797 -7.766 -9.07 1 87.44 379 ASN A O 1
ATOM 2905 N N . ASN A 1 380 ? 19.891 -7.855 -11.242 1 87.5 380 ASN A N 1
ATOM 2906 C CA . ASN A 1 380 ? 21.297 -8.219 -11.414 1 87.5 380 ASN A CA 1
ATOM 2907 C C . ASN A 1 380 ? 21.547 -9.68 -11.062 1 87.5 380 ASN A C 1
ATOM 2909 O O . ASN A 1 380 ? 22.703 -10.102 -10.922 1 87.5 380 ASN A O 1
ATOM 2913 N N . TYR A 1 381 ? 20.516 -10.5 -10.742 1 93.69 381 TYR A N 1
ATOM 2914 C CA . TYR A 1 381 ? 20.609 -11.945 -10.602 1 93.69 381 TYR A CA 1
ATOM 2915 C C . TYR A 1 381 ? 20.125 -12.648 -11.859 1 93.69 381 TYR A C 1
ATOM 2917 O O . TYR A 1 381 ? 19 -12.406 -12.32 1 93.69 381 TYR A O 1
ATOM 2925 N N . THR A 1 382 ? 20.938 -13.422 -12.383 1 96.12 382 THR A N 1
ATOM 2926 C CA . THR A 1 382 ? 20.562 -14.141 -13.594 1 96.12 382 THR A CA 1
ATOM 2927 C C . THR A 1 382 ? 20.094 -15.555 -13.266 1 96.12 382 THR A C 1
ATOM 2929 O O . THR A 1 382 ? 20.828 -16.312 -12.609 1 96.12 382 THR A O 1
ATOM 2932 N N . PHE A 1 383 ? 18.953 -15.898 -13.695 1 96.44 383 PHE A N 1
ATOM 2933 C CA . PHE A 1 383 ? 18.375 -17.219 -13.469 1 96.44 383 PHE A CA 1
ATOM 2934 C C . PHE A 1 383 ? 18.266 -18 -14.773 1 96.44 383 PHE A C 1
ATOM 2936 O O . PHE A 1 383 ? 17.656 -17.531 -15.734 1 96.44 383 PHE A O 1
ATOM 2943 N N . LYS A 1 384 ? 18.891 -19.125 -14.805 1 96.44 384 LYS A N 1
ATOM 2944 C CA . LYS A 1 384 ? 18.688 -20.062 -15.914 1 96.44 384 LYS A CA 1
ATOM 2945 C C . LYS A 1 384 ? 17.406 -20.875 -15.727 1 96.44 384 LYS A C 1
ATOM 2947 O O . LYS A 1 384 ? 17.031 -21.188 -14.602 1 96.44 384 LYS A O 1
ATOM 2952 N N . GLY A 1 385 ? 16.828 -21.203 -16.875 1 95.38 385 GLY A N 1
ATOM 2953 C CA . GLY A 1 385 ? 15.586 -21.953 -16.797 1 95.38 385 GLY A CA 1
ATOM 2954 C C . GLY A 1 385 ? 14.484 -21.219 -16.047 1 95.38 385 GLY A C 1
ATOM 2955 O O . GLY A 1 385 ? 13.742 -21.828 -15.273 1 95.38 385 GLY A O 1
ATOM 2956 N N . PHE A 1 386 ? 14.477 -19.938 -16.172 1 93.88 386 PHE A N 1
ATOM 2957 C CA . PHE A 1 386 ? 13.508 -19.141 -15.43 1 93.88 386 PHE A CA 1
ATOM 2958 C C . PHE A 1 386 ? 12.086 -19.578 -15.75 1 93.88 386 PHE A C 1
ATOM 2960 O O . PHE A 1 386 ? 11.773 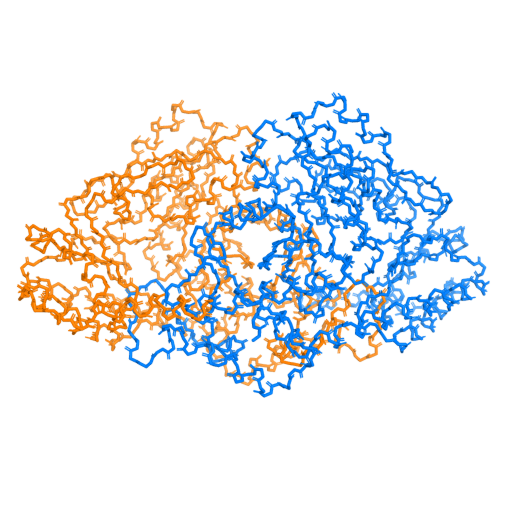-19.875 -16.906 1 93.88 386 PHE A O 1
ATOM 2967 N N . MET A 1 387 ? 11.227 -19.609 -14.727 1 93.38 387 MET A N 1
ATOM 2968 C CA . MET A 1 387 ? 9.836 -20.047 -14.711 1 93.38 387 MET A CA 1
ATOM 2969 C C . MET A 1 387 ? 9.742 -21.531 -14.391 1 93.38 387 MET A C 1
ATOM 2971 O O . MET A 1 387 ? 8.688 -22.031 -13.992 1 93.38 387 MET A O 1
ATOM 2975 N N . SER A 1 388 ? 10.828 -22.266 -14.602 1 95.38 388 SER A N 1
ATOM 2976 C CA . SER A 1 388 ? 10.797 -23.688 -14.305 1 95.38 388 SER A CA 1
ATOM 2977 C C . SER A 1 388 ? 11.219 -23.969 -12.867 1 95.38 388 SER A C 1
ATOM 2979 O O . SER A 1 388 ? 11.125 -25.094 -12.391 1 95.38 388 SER A O 1
ATOM 2981 N N . HIS A 1 389 ? 11.727 -22.906 -12.094 1 96.88 389 HIS A N 1
ATOM 2982 C CA . HIS A 1 389 ? 12.141 -23 -10.703 1 96.88 389 HIS A CA 1
ATOM 2983 C C . HIS A 1 389 ? 13.414 -23.812 -10.555 1 96.88 389 HIS A C 1
ATOM 2985 O O . HIS A 1 389 ? 13.719 -24.312 -9.469 1 96.88 389 HIS A O 1
ATOM 2991 N N . ALA A 1 390 ? 14.086 -24.078 -11.617 1 96.69 390 ALA A N 1
ATOM 2992 C CA . ALA A 1 390 ? 15.336 -24.828 -11.648 1 96.69 390 ALA A CA 1
ATOM 2993 C C . ALA A 1 390 ? 16.203 -24.406 -12.836 1 96.69 390 ALA A C 1
ATOM 2995 O O . ALA A 1 390 ? 15.68 -23.891 -13.828 1 96.69 390 ALA A O 1
ATOM 2996 N N . ASN A 1 391 ? 17.484 -24.625 -12.703 1 96 391 ASN A N 1
ATOM 2997 C CA . ASN A 1 391 ? 18.391 -24.281 -13.805 1 96 391 ASN A CA 1
ATOM 2998 C C . ASN A 1 391 ? 18.109 -25.141 -15.039 1 96 391 ASN A C 1
ATOM 3000 O O . ASN A 1 391 ? 18.234 -24.672 -16.172 1 96 391 ASN A O 1
ATOM 3004 N N . ASP A 1 392 ? 17.828 -26.406 -14.695 1 93.44 392 ASP A N 1
ATOM 3005 C CA . ASP A 1 392 ? 17.641 -27.328 -15.805 1 93.44 392 ASP A CA 1
ATOM 3006 C C . ASP A 1 392 ? 16.547 -28.344 -15.492 1 93.44 392 ASP A C 1
ATOM 3008 O O . ASP A 1 392 ? 16.828 -29.391 -14.898 1 93.44 392 ASP A O 1
ATOM 3012 N N . TYR A 1 393 ? 15.375 -28.094 -15.922 1 95.44 393 TYR A N 1
ATOM 3013 C CA . TYR A 1 393 ? 14.32 -29.094 -15.844 1 95.44 393 TYR A CA 1
ATOM 3014 C C . TYR A 1 393 ? 14.273 -29.938 -17.109 1 95.44 393 TYR A C 1
ATOM 3016 O O . TYR A 1 393 ? 14.656 -29.469 -18.188 1 95.44 393 TYR A O 1
ATOM 3024 N N . SER A 1 394 ? 13.828 -31.109 -17.125 1 93.5 394 SER A N 1
ATOM 3025 C CA . SER A 1 394 ? 14.07 -32.156 -18.125 1 93.5 394 SER A CA 1
ATOM 3026 C C . SER A 1 394 ? 13.289 -31.906 -19.406 1 93.5 394 SER A C 1
ATOM 3028 O O . SER A 1 394 ? 13.672 -32.375 -20.469 1 93.5 394 SER A O 1
ATOM 3030 N N . CYS A 1 395 ? 12.188 -31.094 -19.344 1 95 395 CYS A N 1
ATOM 3031 C CA . CYS A 1 395 ? 11.391 -30.875 -20.547 1 95 395 CYS A CA 1
ATOM 3032 C C . CYS A 1 395 ? 10.594 -29.578 -20.438 1 95 395 CYS A C 1
ATOM 3034 O O . CYS A 1 395 ? 10.43 -29.031 -19.344 1 95 395 CYS A O 1
ATOM 3036 N N . ALA A 1 396 ? 10.164 -29.047 -21.594 1 95.75 396 ALA A N 1
ATOM 3037 C CA . ALA A 1 396 ? 9.172 -27.984 -21.609 1 95.75 396 ALA A CA 1
ATOM 3038 C C . ALA A 1 396 ? 7.812 -28.484 -21.125 1 95.75 396 ALA A C 1
ATOM 3040 O O . ALA A 1 396 ? 7.531 -29.688 -21.188 1 95.75 396 ALA A O 1
ATOM 3041 N N . TYR A 1 397 ? 7.02 -27.609 -20.656 1 97.19 397 TYR A N 1
ATOM 3042 C CA . TYR A 1 397 ? 5.723 -28.062 -20.156 1 97.19 397 TYR A CA 1
ATOM 3043 C C . TYR A 1 397 ? 4.723 -26.922 -20.141 1 97.19 397 TYR A C 1
ATOM 3045 O O . TYR A 1 397 ? 5.086 -25.766 -20.359 1 97.19 397 TYR A O 1
ATOM 3053 N N . LEU A 1 398 ? 3.449 -27.172 -19.984 1 97.25 398 LEU A N 1
ATOM 3054 C CA . LEU A 1 398 ? 2.33 -26.266 -19.812 1 97.25 398 LEU A CA 1
ATOM 3055 C C . LEU A 1 398 ? 1.721 -26.391 -18.422 1 97.25 398 LEU A C 1
ATOM 3057 O O . LEU A 1 398 ? 1.411 -27.5 -17.984 1 97.25 398 LEU A O 1
ATOM 3061 N N . ASN A 1 399 ? 1.615 -25.25 -17.75 1 97 399 ASN A N 1
ATOM 3062 C CA . ASN A 1 399 ? 0.979 -25.25 -16.438 1 97 399 AS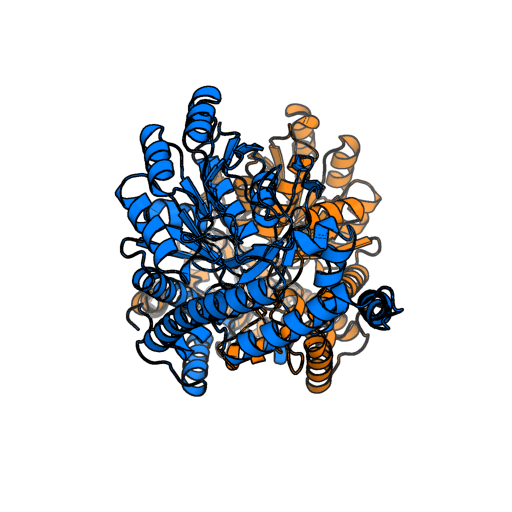N A CA 1
ATOM 3063 C C . ASN A 1 399 ? -0.507 -24.906 -16.531 1 97 399 ASN A C 1
ATOM 3065 O O . ASN A 1 399 ? -0.905 -24.062 -17.328 1 97 399 ASN A O 1
ATOM 3069 N N . ALA A 1 400 ? -1.284 -25.547 -15.797 1 97.56 400 ALA A N 1
ATOM 3070 C CA . ALA A 1 400 ? -2.68 -25.203 -15.523 1 97.56 400 ALA A CA 1
ATOM 3071 C C . ALA A 1 400 ? -3.008 -25.406 -14.047 1 97.56 400 ALA A C 1
ATOM 3073 O O . ALA A 1 400 ? -2.521 -26.344 -13.414 1 97.56 400 ALA A O 1
ATOM 3074 N N . ALA A 1 401 ? -3.773 -24.484 -13.492 1 97 401 ALA A N 1
ATOM 3075 C CA . ALA A 1 401 ? -4.043 -24.547 -12.062 1 97 401 ALA A CA 1
ATOM 3076 C C . ALA A 1 401 ? -5.539 -24.438 -11.781 1 97 401 ALA A C 1
ATOM 3078 O O . ALA A 1 401 ? -6.281 -23.828 -12.555 1 97 401 ALA A O 1
ATOM 3079 N N . SER A 1 402 ? -5.957 -25.094 -10.773 1 96.56 402 SER A N 1
ATOM 3080 C CA . SER A 1 402 ? -7.309 -25 -10.234 1 96.56 402 SER A CA 1
ATOM 3081 C C . SER A 1 402 ? -7.352 -24.094 -9.008 1 96.56 402 SER A C 1
ATOM 3083 O O . SER A 1 402 ? -6.996 -24.516 -7.906 1 96.56 402 SER A O 1
ATOM 3085 N N . ALA A 1 403 ? -7.77 -22.891 -9.211 1 95.88 403 ALA A N 1
ATOM 3086 C CA . ALA A 1 403 ? -7.887 -21.938 -8.117 1 95.88 403 ALA A CA 1
ATOM 3087 C C . ALA A 1 403 ? -9.336 -21.797 -7.66 1 95.88 403 ALA A C 1
ATOM 3089 O O . ALA A 1 403 ? -10.258 -22.203 -8.375 1 95.88 403 ALA A O 1
ATOM 3090 N N . ILE A 1 404 ? -9.508 -21.25 -6.512 1 96.88 404 ILE A N 1
ATOM 3091 C CA . ILE A 1 404 ? -10.828 -21.062 -5.918 1 96.88 404 ILE A CA 1
ATOM 3092 C C . ILE A 1 404 ? -11.734 -20.328 -6.902 1 96.88 404 ILE A C 1
ATOM 3094 O O . ILE A 1 404 ? -11.312 -19.359 -7.555 1 96.88 404 ILE A O 1
ATOM 3098 N N . GLY A 1 405 ? -12.961 -20.828 -7.074 1 95.94 405 GLY A N 1
ATOM 3099 C CA . GLY A 1 405 ? -13.93 -20.219 -7.969 1 95.94 405 GLY A CA 1
ATOM 3100 C C . GLY A 1 405 ? -13.953 -20.859 -9.344 1 95.94 405 GLY A C 1
ATOM 3101 O O . GLY A 1 405 ? -14.828 -20.562 -10.164 1 95.94 405 GLY A O 1
ATOM 3102 N N . ILE A 1 406 ? -13.031 -21.766 -9.633 1 96.75 406 ILE A N 1
ATOM 3103 C CA . ILE A 1 406 ? -13.016 -22.453 -10.914 1 96.75 406 ILE A CA 1
ATOM 3104 C C . ILE A 1 406 ? -14.281 -23.297 -11.07 1 96.75 406 ILE A C 1
ATOM 3106 O O . ILE A 1 406 ? -14.797 -23.844 -10.094 1 96.75 406 ILE A O 1
ATOM 3110 N N . LYS A 1 407 ? -14.773 -23.344 -12.258 1 95.56 407 LYS A N 1
ATOM 3111 C CA . LYS A 1 407 ? -15.961 -24.125 -12.57 1 95.56 407 LYS A CA 1
ATOM 3112 C C . LYS A 1 407 ? -15.648 -25.219 -13.578 1 95.56 407 LYS A C 1
ATOM 3114 O O . LYS A 1 407 ? -14.641 -25.156 -14.273 1 95.56 407 LYS A O 1
ATOM 3119 N N . LYS A 1 408 ? -16.531 -26.219 -13.586 1 97.5 408 LYS A N 1
ATOM 3120 C CA . LYS A 1 408 ? -16.359 -27.328 -14.516 1 97.5 408 LYS A CA 1
ATOM 3121 C C . LYS A 1 408 ? -16.297 -26.828 -15.961 1 97.5 408 LYS A C 1
ATOM 3123 O O . LYS A 1 408 ? -15.531 -27.359 -16.766 1 97.5 408 LYS A O 1
ATOM 3128 N N . GLN A 1 409 ? -17.078 -25.828 -16.234 1 96.31 409 GLN A N 1
ATOM 3129 C CA . GLN A 1 409 ? -17.109 -25.25 -17.578 1 96.31 409 GLN A CA 1
ATOM 3130 C C . GLN A 1 409 ? -15.742 -24.656 -17.938 1 96.31 409 GLN A C 1
ATOM 3132 O O . GLN A 1 409 ? -15.336 -24.719 -19.109 1 96.31 409 GLN A O 1
ATOM 3137 N N . ASP A 1 410 ? -15.07 -24.047 -16.984 1 96 410 ASP A N 1
ATOM 3138 C CA . ASP A 1 410 ? -13.734 -23.516 -17.234 1 96 410 ASP A CA 1
ATOM 3139 C C . ASP A 1 410 ? -12.781 -24.641 -17.688 1 96 410 ASP A C 1
ATOM 3141 O O . ASP A 1 410 ? -12.023 -24.469 -18.641 1 96 410 ASP A O 1
ATOM 3145 N N . VAL A 1 411 ? -12.891 -25.766 -17.016 1 97.5 411 VAL A N 1
ATOM 3146 C CA . VAL A 1 411 ? -12.008 -26.891 -17.297 1 97.5 411 VAL A CA 1
ATOM 3147 C C . VAL A 1 411 ? -12.328 -27.469 -18.672 1 97.5 411 VAL A C 1
ATOM 3149 O O . VAL A 1 411 ? -11.422 -27.703 -19.484 1 97.5 411 VAL A O 1
ATOM 3152 N N . ASP A 1 412 ? -13.602 -27.609 -18.953 1 97.88 412 ASP A N 1
ATOM 3153 C CA . ASP A 1 412 ? -14.031 -28.188 -20.219 1 97.88 412 ASP A CA 1
ATOM 3154 C C . ASP A 1 412 ? -13.602 -27.328 -21.406 1 97.88 412 ASP A C 1
ATOM 3156 O O . ASP A 1 412 ? -13.078 -27.844 -22.391 1 97.88 412 ASP A O 1
ATOM 3160 N N . ILE A 1 413 ? -13.836 -26.078 -21.297 1 97.19 413 ILE A N 1
ATOM 3161 C CA . ILE A 1 413 ? -13.5 -25.156 -22.375 1 97.19 413 ILE A CA 1
ATOM 3162 C C . ILE A 1 413 ? -11.992 -25.109 -22.562 1 97.19 413 ILE A C 1
ATOM 3164 O O . ILE A 1 413 ? -11.5 -25.078 -23.688 1 97.19 413 ILE A O 1
ATOM 3168 N N . PHE A 1 414 ? -11.305 -25.094 -21.5 1 97.62 414 PHE A N 1
ATOM 3169 C CA . PHE A 1 414 ? -9.844 -25.078 -21.562 1 97.62 414 PHE A CA 1
ATOM 3170 C C . PHE A 1 414 ? -9.328 -26.312 -22.297 1 97.62 414 PHE A C 1
ATOM 3172 O O . PHE A 1 414 ? -8.5 -26.188 -23.219 1 97.62 414 PHE A O 1
ATOM 3179 N N . LEU A 1 415 ? -9.812 -27.484 -21.953 1 98.25 415 LEU A N 1
ATOM 3180 C CA . LEU A 1 415 ? -9.352 -28.75 -22.547 1 98.25 415 LEU A CA 1
ATOM 3181 C C . LEU A 1 415 ? -9.664 -28.781 -24.031 1 98.25 415 LEU A C 1
ATOM 3183 O O . LEU A 1 415 ? -8.828 -29.234 -24.828 1 98.25 415 LEU A O 1
ATOM 3187 N N . LYS A 1 416 ? -10.82 -28.312 -24.328 1 98 416 LYS A N 1
ATOM 3188 C CA . LYS A 1 416 ? -11.211 -28.266 -25.734 1 98 416 LYS A CA 1
ATOM 3189 C C . LYS A 1 416 ? -10.289 -27.344 -26.531 1 98 416 LYS A C 1
ATOM 3191 O O . LYS A 1 416 ? -9.828 -27.719 -27.609 1 98 416 LYS A O 1
ATOM 3196 N N . ARG A 1 417 ? -10.039 -26.219 -26 1 97.38 417 ARG A N 1
ATOM 3197 C CA . ARG A 1 417 ? -9.195 -25.234 -26.703 1 97.38 417 ARG A CA 1
ATOM 3198 C C . ARG A 1 417 ? -7.746 -25.703 -26.734 1 97.38 417 ARG A C 1
ATOM 3200 O O . ARG A 1 417 ? -7.047 -25.484 -27.734 1 97.38 417 ARG A O 1
ATOM 3207 N N . LEU A 1 418 ? -7.273 -26.312 -25.688 1 97.75 418 LEU A N 1
ATOM 3208 C CA . LEU A 1 418 ? -5.922 -26.859 -25.672 1 97.75 418 LEU A CA 1
ATOM 3209 C C . LEU A 1 418 ? -5.777 -27.953 -26.719 1 97.75 418 LEU A C 1
ATOM 3211 O O . LEU A 1 418 ? -4.773 -28 -27.438 1 97.75 418 LEU A O 1
ATOM 3215 N N . ASP A 1 419 ? -6.742 -28.844 -26.797 1 97.69 419 ASP A N 1
ATOM 3216 C CA . ASP A 1 419 ? -6.738 -29.922 -27.781 1 97.69 419 ASP A CA 1
ATOM 3217 C C . ASP A 1 419 ? -6.641 -29.344 -29.203 1 97.69 419 ASP A C 1
ATOM 3219 O O . ASP A 1 419 ? -5.84 -29.812 -30.016 1 97.69 419 ASP A O 1
ATOM 3223 N N . LYS A 1 420 ? -7.449 -28.344 -29.438 1 96.5 420 LYS A N 1
ATOM 3224 C CA . LYS A 1 420 ? -7.445 -27.703 -30.75 1 96.5 420 LYS A CA 1
ATOM 3225 C C . LYS A 1 420 ? -6.078 -27.094 -31.047 1 96.5 420 LYS A C 1
ATOM 3227 O O . LYS A 1 420 ? -5.582 -27.203 -32.188 1 96.5 420 LYS A O 1
ATOM 3232 N N . CYS A 1 421 ? -5.527 -26.391 -30.062 1 95.38 421 CYS A N 1
ATOM 3233 C CA . CYS A 1 421 ? -4.238 -25.734 -30.25 1 95.38 421 CYS A CA 1
ATOM 3234 C C . CYS A 1 421 ? -3.133 -26.766 -30.469 1 95.38 421 CYS A C 1
ATOM 3236 O O . CYS A 1 421 ? -2.234 -26.547 -31.281 1 95.38 421 CYS A O 1
ATOM 3238 N N . LEU A 1 422 ? -3.195 -27.906 -29.766 1 95.12 422 LEU A N 1
ATOM 3239 C CA . LEU A 1 422 ? -2.191 -28.953 -29.922 1 95.12 422 LEU A CA 1
ATOM 3240 C C . LEU A 1 422 ? -2.283 -29.609 -31.297 1 95.12 422 LEU A C 1
ATOM 3242 O O . LEU A 1 422 ? -1.261 -29.906 -31.906 1 95.12 422 LEU A O 1
ATOM 3246 N N . LYS A 1 423 ? -3.475 -29.859 -31.766 1 94 423 LYS A N 1
ATOM 3247 C CA . LYS A 1 423 ? -3.678 -30.422 -33.094 1 94 423 LYS A CA 1
ATOM 3248 C C . LYS A 1 423 ? -3.158 -29.469 -34.188 1 94 423 LYS A C 1
ATOM 3250 O O . LYS A 1 423 ? -2.527 -29.906 -35.156 1 94 423 LYS A O 1
ATOM 3255 N N . ALA A 1 424 ? -3.473 -28.219 -33.938 1 90.25 424 ALA A N 1
ATOM 3256 C CA . ALA A 1 424 ? -3.023 -27.219 -34.906 1 90.25 424 ALA A CA 1
ATOM 3257 C C . ALA A 1 424 ? -1.501 -27.125 -34.938 1 90.25 424 ALA A C 1
ATOM 3259 O O . ALA A 1 424 ? -0.906 -26.891 -36 1 90.25 424 ALA A O 1
ATOM 3260 N N . SER A 1 425 ? -0.922 -27.141 -33.812 1 87.56 425 SER A N 1
ATOM 3261 C CA . SER A 1 425 ? 0.53 -27.047 -33.719 1 87.56 425 SER A CA 1
ATOM 3262 C C . SER A 1 425 ? 1.22 -28.219 -34.406 1 87.56 425 SER A C 1
ATOM 3264 O O . SER A 1 425 ? 2.344 -28.078 -34.875 1 87.56 425 SER A O 1
ATOM 3266 N N . ARG A 1 426 ? 0.601 -29.344 -34.531 1 80 426 ARG A N 1
ATOM 3267 C CA . ARG A 1 426 ? 1.153 -30.516 -35.188 1 80 426 ARG A CA 1
ATOM 3268 C C . ARG A 1 426 ? 0.996 -30.422 -36.688 1 80 426 ARG A C 1
ATOM 3270 O O . ARG A 1 426 ? 1.843 -30.906 -37.438 1 80 426 ARG A O 1
ATOM 3277 N N . LYS A 1 427 ? -0.333 -30.047 -37.188 1 67.88 427 LYS A N 1
ATOM 3278 C CA . LYS A 1 427 ? -0.602 -29.969 -38.625 1 67.88 427 LYS A CA 1
ATOM 3279 C C . LYS A 1 427 ? 0.184 -28.828 -39.25 1 67.88 427 LYS A C 1
ATOM 3281 O O . LYS A 1 427 ? 0.473 -28.875 -40.469 1 67.88 427 LYS A O 1
ATOM 3286 N N . GLY A 1 428 ? 0.207 -27.484 -38.688 1 54.97 428 GLY A N 1
ATOM 3287 C CA . GLY A 1 428 ? 0.426 -26.234 -39.375 1 54.97 428 GLY A CA 1
ATOM 3288 C C . GLY A 1 428 ? 1.896 -25.875 -39.531 1 54.97 428 GLY A C 1
ATOM 3289 O O . GLY A 1 428 ? 2.529 -25.391 -38.594 1 54.97 428 GLY A O 1
ATOM 3290 N N . LYS A 1 429 ? 2.773 -26.062 -40.281 1 49.47 429 LYS A N 1
ATOM 3291 C CA . LYS A 1 429 ? 3.42 -25.078 -41.125 1 49.47 429 LYS A CA 1
ATOM 3292 C C . LYS A 1 429 ? 2.389 -24.156 -41.781 1 49.47 429 LYS A C 1
ATOM 3294 O O . LYS A 1 429 ? 2.723 -23.391 -42.688 1 49.47 429 LYS A O 1
ATOM 3299 N N . GLU A 1 430 ? 1.117 -24.281 -41.969 1 35.59 430 GLU A N 1
ATOM 3300 C CA . GLU A 1 430 ? 0.298 -23.344 -42.719 1 35.59 430 GLU A CA 1
ATOM 3301 C C . GLU A 1 430 ? 0.092 -22.047 -41.938 1 35.59 430 GLU A C 1
ATOM 3303 O O . GLU A 1 430 ? 0.096 -22.047 -40.719 1 35.59 430 GLU A O 1
ATOM 3308 N N . LYS A 1 431 ? -0.026 -20.781 -42.656 1 45.44 431 LYS A N 1
ATOM 3309 C CA . LYS A 1 431 ? -0.062 -19.344 -42.375 1 45.44 431 LYS A CA 1
ATOM 3310 C C . LYS A 1 431 ? -1.127 -19.031 -41.312 1 45.44 431 LYS A C 1
ATOM 3312 O O . LYS A 1 431 ? -2.297 -18.844 -41.656 1 45.44 431 LYS A O 1
ATOM 3317 N N . SER A 1 432 ? -1.324 -19.703 -40.344 1 36.56 432 SER A N 1
ATOM 3318 C CA . SER A 1 432 ? -2.49 -19.328 -39.562 1 36.56 432 SER A CA 1
ATOM 3319 C C . SER A 1 432 ? -2.496 -17.828 -39.25 1 36.56 432 SER A C 1
ATOM 3321 O O . SER A 1 432 ? -1.445 -17.234 -39 1 36.56 432 SER A O 1
ATOM 3323 N N . GLU A 1 433 ? -3.625 -17.062 -39.438 1 37.72 433 GLU A N 1
ATOM 3324 C CA . GLU A 1 433 ? -4.246 -15.773 -39.188 1 37.72 433 GLU A CA 1
ATOM 3325 C C . GLU A 1 433 ? -4.051 -15.32 -37.75 1 37.72 433 GLU A C 1
ATOM 3327 O O . GLU A 1 433 ? -4.391 -14.195 -37.375 1 37.72 433 GLU A O 1
ATOM 3332 N N . ASP A 1 434 ? -3.795 -16.188 -36.875 1 39.09 434 ASP A N 1
ATOM 3333 C CA . ASP A 1 434 ? -3.871 -15.906 -35.438 1 39.09 434 ASP A CA 1
ATOM 3334 C C . ASP A 1 434 ? -2.637 -15.141 -34.969 1 39.09 434 ASP A C 1
ATOM 3336 O O . ASP A 1 434 ? -2.537 -14.773 -33.812 1 39.09 434 ASP A O 1
ATOM 3340 N N . ALA A 1 435 ? -1.59 -15.266 -35.594 1 40.09 435 ALA A N 1
ATOM 3341 C CA . ALA A 1 435 ? -0.445 -14.422 -35.281 1 40.09 435 ALA A CA 1
ATOM 3342 C C . ALA A 1 435 ? -0.818 -12.945 -35.375 1 40.09 435 ALA A C 1
ATOM 3344 O O . ALA A 1 435 ? -0.153 -12.094 -34.781 1 40.09 435 ALA A O 1
ATOM 3345 N N . LEU A 1 436 ? -1.719 -12.578 -36.312 1 36.38 436 LEU A N 1
ATOM 3346 C CA . LEU A 1 436 ? -2.168 -11.203 -36.531 1 36.38 436 LEU A CA 1
ATOM 3347 C C . LEU A 1 436 ? -2.896 -10.688 -35.281 1 36.38 436 LEU A C 1
ATOM 3349 O O . LEU A 1 436 ? -2.812 -9.5 -34.969 1 36.38 436 LEU A O 1
ATOM 3353 N N . LEU A 1 437 ? -3.623 -11.516 -34.688 1 37.56 437 LEU A N 1
ATOM 3354 C CA . LEU A 1 437 ? -4.426 -11.016 -33.562 1 37.56 437 LEU A CA 1
ATOM 3355 C C . LEU A 1 437 ? -3.549 -10.719 -32.344 1 37.56 437 LEU A C 1
ATOM 3357 O O . LEU A 1 437 ? -3.891 -9.859 -31.531 1 37.56 437 LEU A O 1
ATOM 3361 N N . PHE A 1 438 ? -2.553 -11.469 -32.188 1 39.5 438 PHE A N 1
ATOM 3362 C CA . PHE A 1 438 ? -1.664 -11.156 -31.062 1 39.5 438 PHE A CA 1
ATOM 3363 C C . PHE A 1 438 ? -0.911 -9.859 -31.328 1 39.5 438 PHE A C 1
ATOM 3365 O O . PHE A 1 438 ? -0.697 -9.062 -30.406 1 39.5 438 PHE A O 1
ATOM 3372 N N . GLU A 1 439 ? -0.413 -9.688 -32.562 1 40.53 439 GLU A N 1
ATOM 3373 C CA . GLU A 1 439 ? 0.156 -8.398 -32.938 1 40.53 439 GLU A CA 1
ATOM 3374 C C . GLU A 1 439 ? -0.879 -7.281 -32.812 1 40.53 439 GLU A C 1
ATOM 3376 O O . GLU A 1 439 ? -0.542 -6.152 -32.438 1 40.53 439 GLU A O 1
ATOM 3381 N N . VAL A 1 440 ? -2.037 -7.602 -33.125 1 37.97 440 VAL A N 1
ATOM 3382 C CA . VAL A 1 440 ? -3.125 -6.641 -32.969 1 37.97 440 VAL A CA 1
ATOM 3383 C C . VAL A 1 440 ? -3.402 -6.395 -31.484 1 37.97 440 VAL A C 1
ATOM 3385 O O . VAL A 1 440 ? -3.635 -5.258 -31.062 1 37.97 440 VAL A O 1
ATOM 3388 N N . CYS A 1 441 ? -3.424 -7.469 -30.75 1 39.38 441 CYS A N 1
ATOM 3389 C CA . CYS A 1 441 ? -3.619 -7.25 -29.312 1 39.38 441 CYS A CA 1
ATOM 3390 C C . CYS A 1 441 ? -2.426 -6.527 -28.703 1 39.38 441 CYS A C 1
ATOM 3392 O O . CYS A 1 441 ? -2.588 -5.711 -27.797 1 39.38 441 CYS A O 1
ATOM 3394 N N . GLN A 1 442 ? -1.283 -6.902 -29.078 1 40.75 442 GLN A N 1
ATOM 3395 C CA . GLN A 1 442 ? -0.133 -6.09 -28.703 1 40.75 442 GLN A CA 1
ATOM 3396 C C . GLN A 1 442 ? -0.243 -4.684 -29.281 1 40.75 442 GLN A C 1
ATOM 3398 O O . GLN A 1 442 ? 0.138 -3.705 -28.641 1 40.75 442 GLN A O 1
ATOM 3403 N N . VAL A 1 443 ? -0.584 -4.531 -30.578 1 35.78 443 VAL A N 1
ATOM 3404 C CA . VAL A 1 443 ? -0.808 -3.27 -31.281 1 35.78 443 VAL A CA 1
ATOM 3405 C C . VAL A 1 443 ? -1.995 -2.539 -30.656 1 35.78 443 VAL A C 1
ATOM 3407 O O . VAL A 1 443 ? -1.952 -1.322 -30.453 1 35.78 443 VAL A O 1
ATOM 3410 N N . CYS A 1 444 ? -3.115 -3.168 -30.469 1 36.09 444 CYS A N 1
ATOM 3411 C CA . CYS A 1 444 ? -4.23 -2.459 -29.844 1 36.09 444 CYS A CA 1
ATOM 3412 C C . CYS A 1 444 ? -3.842 -1.93 -28.469 1 36.09 444 CYS A C 1
ATOM 3414 O O . CYS A 1 444 ? -4.344 -0.89 -28.047 1 36.09 444 CYS A O 1
ATOM 3416 N N . ILE A 1 445 ? -3.189 -2.725 -27.766 1 38.47 445 ILE A N 1
ATOM 3417 C CA . ILE A 1 445 ? -2.652 -2.168 -26.516 1 38.47 445 ILE A CA 1
ATOM 3418 C C . ILE A 1 445 ? -1.609 -1.101 -26.844 1 38.47 445 ILE A C 1
ATOM 3420 O O . ILE A 1 445 ? -1.535 -0.07 -26.172 1 38.47 445 ILE A O 1
ATOM 3424 N N . GLY A 1 446 ? -0.811 -1.311 -27.859 1 35.47 446 GLY A N 1
ATOM 3425 C CA . GLY A 1 446 ? 0.085 -0.289 -28.375 1 35.47 446 GLY A CA 1
ATOM 3426 C C . GLY A 1 446 ? -0.646 0.913 -28.953 1 35.47 446 GLY A C 1
ATOM 3427 O O . GLY A 1 446 ? -0.185 2.049 -28.812 1 35.47 446 GLY A O 1
ATOM 3428 N N . LEU A 1 447 ? -1.597 0.739 -29.828 1 34.25 447 LEU A N 1
ATOM 3429 C CA . LEU A 1 447 ? -2.361 1.811 -30.453 1 34.25 447 LEU A CA 1
ATOM 3430 C C . LEU A 1 447 ? -3.168 2.582 -29.406 1 34.25 447 LEU A C 1
ATOM 3432 O O . LEU A 1 447 ? -3.576 3.721 -29.656 1 34.25 447 LEU A O 1
ATOM 3436 N N . ALA A 1 448 ? -3.844 1.916 -28.516 1 32.88 448 ALA A N 1
ATOM 3437 C CA . ALA A 1 448 ? -4.559 2.748 -27.547 1 32.88 448 ALA A CA 1
ATOM 3438 C C . ALA A 1 448 ? -3.584 3.545 -26.688 1 32.88 448 ALA A C 1
ATOM 3440 O O . ALA A 1 448 ? -3.996 4.43 -25.922 1 32.88 448 ALA A O 1
ATOM 3441 N N . LEU A 1 449 ? -2.365 3.004 -26.344 1 31.39 449 LEU A N 1
ATOM 3442 C CA . LEU A 1 449 ? -1.409 3.863 -25.641 1 31.39 449 LEU A CA 1
ATOM 3443 C C . LEU A 1 449 ? -0.84 4.914 -26.594 1 31.39 449 LEU A C 1
ATOM 3445 O O . LEU A 1 449 ? -0.413 4.59 -27.703 1 31.39 449 LEU A O 1
ATOM 3449 N N . MET B 1 1 ? -8.469 12.438 -24.688 1 64.25 1 MET B N 1
ATOM 3450 C CA . MET B 1 1 ? -7.949 13.102 -23.484 1 64.25 1 MET B CA 1
ATOM 3451 C C . MET B 1 1 ? -6.457 13.367 -23.625 1 64.25 1 MET B C 1
ATOM 3453 O O . MET B 1 1 ? -5.918 14.258 -22.953 1 64.25 1 MET B O 1
ATOM 3457 N N . LYS B 1 2 ? -5.812 12.828 -24.75 1 68.5 2 LYS B N 1
ATOM 3458 C CA . LYS B 1 2 ? -4.406 12.992 -25.094 1 68.5 2 LYS B CA 1
ATOM 3459 C C . LYS B 1 2 ? -3.541 13.141 -23.844 1 68.5 2 LYS B C 1
ATOM 3461 O O . LYS B 1 2 ? -2.666 14.008 -23.797 1 68.5 2 LYS B O 1
ATOM 3466 N N . GLY B 1 3 ? -4.02 12.57 -22.75 1 78.75 3 GLY B N 1
ATOM 3467 C CA . GLY B 1 3 ? -3.234 12.492 -21.531 1 78.75 3 GLY B CA 1
ATOM 3468 C C . GLY B 1 3 ? -3.41 13.703 -20.625 1 78.75 3 GLY B C 1
ATOM 3469 O O . GLY B 1 3 ? -2.729 13.828 -19.609 1 78.75 3 GLY B O 1
ATOM 3470 N N . LYS B 1 4 ? -4.262 14.578 -20.922 1 90.5 4 LYS B N 1
ATOM 3471 C CA . LYS B 1 4 ? -4.504 15.781 -20.125 1 90.5 4 LYS B CA 1
ATOM 3472 C C . LYS B 1 4 ? -5.852 15.711 -19.422 1 90.5 4 LYS B C 1
ATOM 3474 O O . LYS B 1 4 ? -6.766 15.023 -19.875 1 90.5 4 LYS B O 1
ATOM 3479 N N . CYS B 1 5 ? -5.895 16.438 -18.312 1 95.75 5 CYS B N 1
ATOM 3480 C CA . CYS B 1 5 ? -7.172 16.562 -17.625 1 95.75 5 CYS B CA 1
ATOM 3481 C C . CYS B 1 5 ? -8.148 17.406 -18.453 1 95.75 5 CYS B C 1
ATOM 3483 O O . CYS B 1 5 ? -7.801 18.484 -18.938 1 95.75 5 CYS B O 1
ATOM 3485 N N . PRO B 1 6 ? -9.352 16.891 -18.672 1 96.94 6 PRO B N 1
ATOM 3486 C CA . PRO B 1 6 ? -10.328 17.719 -19.375 1 96.94 6 PRO B CA 1
ATOM 3487 C C . PRO B 1 6 ? -10.586 19.047 -18.672 1 96.94 6 PRO B C 1
ATOM 3489 O O . PRO B 1 6 ? -10.602 19.109 -17.438 1 96.94 6 PRO B O 1
ATOM 3492 N N . GLU B 1 7 ? -10.828 20.062 -19.438 1 97.12 7 GLU B N 1
ATOM 3493 C CA . GLU B 1 7 ? -11.062 21.375 -18.859 1 97.12 7 GLU B CA 1
ATOM 3494 C C . GLU B 1 7 ? -12.336 21.391 -18.016 1 97.12 7 GLU B C 1
ATOM 3496 O O . GLU B 1 7 ? -12.328 21.875 -16.891 1 97.12 7 GLU B O 1
ATOM 3501 N N . ASP B 1 8 ? -13.414 20.875 -18.641 1 97.5 8 ASP B N 1
ATOM 3502 C CA . ASP B 1 8 ? -14.695 20.828 -17.938 1 97.5 8 ASP B CA 1
ATOM 3503 C C . ASP B 1 8 ? -14.969 19.422 -17.406 1 97.5 8 ASP B C 1
ATOM 3505 O O . ASP B 1 8 ? -14.641 18.422 -18.047 1 97.5 8 ASP B O 1
ATOM 3509 N N . GLY B 1 9 ? -15.641 19.375 -16.25 1 97.56 9 GLY B N 1
ATOM 3510 C CA . GLY B 1 9 ? -15.969 18.109 -15.625 1 97.56 9 GLY B CA 1
ATOM 3511 C C . GLY B 1 9 ? -16.984 17.297 -16.406 1 97.56 9 GLY B C 1
ATOM 3512 O O . GLY B 1 9 ? -17.828 17.859 -17.109 1 97.56 9 GLY B O 1
ATOM 3513 N N . TRP B 1 10 ? -16.844 15.984 -16.281 1 98.06 10 TRP B N 1
ATOM 3514 C CA . TRP B 1 10 ? -17.812 15.055 -16.875 1 98.06 10 TRP B CA 1
ATOM 3515 C C . TRP B 1 10 ? -18.922 14.727 -15.883 1 98.06 10 TRP B C 1
ATOM 3517 O O . TRP B 1 10 ? -18.703 14.781 -14.664 1 98.06 10 TRP B O 1
ATOM 3527 N N . ASP B 1 11 ? -20.094 14.469 -16.359 1 97.69 11 ASP B N 1
ATOM 3528 C CA . ASP B 1 11 ? -21.156 14.016 -15.477 1 97.69 11 ASP B CA 1
ATOM 3529 C C . ASP B 1 11 ? -20.938 12.555 -15.07 1 97.69 11 ASP B C 1
ATOM 3531 O O . ASP B 1 11 ? -20.172 11.836 -15.711 1 97.69 11 ASP B O 1
ATOM 3535 N N . GLU B 1 12 ? -21.594 12.102 -14.07 1 97.81 12 GLU B N 1
ATOM 3536 C CA . GLU B 1 12 ? -21.391 10.789 -13.477 1 97.81 12 GLU B CA 1
ATOM 3537 C C . GLU B 1 12 ? -21.672 9.68 -14.484 1 97.81 12 GLU B C 1
ATOM 3539 O O . GLU B 1 12 ? -20.953 8.68 -14.539 1 97.81 12 GLU B O 1
ATOM 3544 N N . SER B 1 13 ? -22.734 9.844 -15.258 1 97.88 13 SER B N 1
ATOM 3545 C CA . SER B 1 13 ? -23.109 8.812 -16.219 1 97.88 13 SER B CA 1
ATOM 3546 C C . SER B 1 13 ? -22.016 8.617 -17.281 1 97.88 13 SER B C 1
ATOM 3548 O O . SER B 1 13 ? -21.734 7.492 -17.688 1 97.88 13 SER B O 1
ATOM 3550 N N . THR B 1 14 ? -21.5 9.703 -17.75 1 98.25 14 THR B N 1
ATOM 3551 C CA . THR B 1 14 ? -20.422 9.664 -18.734 1 98.25 14 THR B CA 1
ATOM 3552 C C . THR B 1 14 ? -19.188 8.984 -18.156 1 98.25 14 THR B C 1
ATOM 3554 O O . THR B 1 14 ? -18.531 8.188 -18.828 1 98.25 14 THR B O 1
ATOM 3557 N N . ILE B 1 15 ? -18.844 9.289 -16.938 1 98.56 15 ILE B N 1
ATOM 3558 C CA . ILE B 1 15 ? -17.688 8.695 -16.281 1 98.56 15 ILE B CA 1
ATOM 3559 C C . ILE B 1 15 ? -17.875 7.191 -16.141 1 98.56 15 ILE B C 1
ATOM 3561 O O . ILE B 1 15 ? -16.969 6.41 -16.422 1 98.56 15 ILE B O 1
ATOM 3565 N N . GLU B 1 16 ? -19.031 6.758 -15.695 1 98.12 16 GLU B N 1
ATOM 3566 C CA . GLU B 1 16 ? -19.312 5.336 -15.531 1 98.12 16 GLU B CA 1
ATOM 3567 C C . GLU B 1 16 ? -19.234 4.598 -16.859 1 98.12 16 GLU B C 1
ATOM 3569 O O . GLU B 1 16 ? -18.703 3.488 -16.938 1 98.12 16 GLU B O 1
ATOM 3574 N N . LEU B 1 17 ? -19.781 5.238 -17.922 1 98.06 17 LEU B N 1
ATOM 3575 C CA . LEU B 1 17 ? -19.688 4.645 -19.25 1 98.06 17 LEU B CA 1
ATOM 3576 C C . LEU B 1 17 ? -18.234 4.465 -19.656 1 98.06 17 LEU B C 1
ATOM 3578 O O . LEU B 1 17 ? -17.859 3.416 -20.188 1 98.06 17 LEU B O 1
ATOM 3582 N N . PHE B 1 18 ? -17.5 5.496 -19.453 1 98 18 PHE B N 1
ATOM 3583 C CA . PHE B 1 18 ? -16.078 5.461 -19.766 1 98 18 PHE B CA 1
ATOM 3584 C C . PHE B 1 18 ? -15.391 4.328 -19.016 1 98 18 PHE B C 1
ATOM 3586 O O . PHE B 1 18 ? -14.602 3.58 -19.609 1 98 18 PHE B O 1
ATOM 3593 N N . LEU B 1 19 ? -15.633 4.145 -17.688 1 98.44 19 LEU B N 1
ATOM 3594 C CA . LEU B 1 19 ? -15.031 3.1 -16.875 1 98.44 19 LEU B CA 1
ATOM 3595 C C . LEU B 1 19 ? -15.453 1.716 -17.359 1 98.44 19 LEU B C 1
ATOM 3597 O O . LEU B 1 19 ? -14.648 0.786 -17.375 1 98.44 19 LEU B O 1
ATOM 3601 N N . HIS B 1 20 ? -16.688 1.562 -17.75 1 97.62 20 HIS B N 1
ATOM 3602 C CA . HIS B 1 20 ? -17.172 0.288 -18.266 1 97.62 20 HIS B CA 1
ATOM 3603 C C . HIS B 1 20 ? -16.484 -0.052 -19.594 1 97.62 20 HIS B C 1
ATOM 3605 O O . HIS B 1 20 ? -16.203 -1.221 -19.859 1 97.62 20 HIS B O 1
ATOM 3611 N N . GLU B 1 21 ? -16.219 0.975 -20.375 1 96.94 21 GLU B N 1
ATOM 3612 C CA . GLU B 1 21 ? -15.484 0.768 -21.625 1 96.94 21 GLU B CA 1
ATOM 3613 C C . GLU B 1 21 ? -14.078 0.247 -21.359 1 96.94 21 GLU B C 1
ATOM 3615 O O . GLU B 1 21 ? -13.578 -0.618 -22.094 1 96.94 21 GLU B O 1
ATOM 3620 N N . LEU B 1 22 ? -13.469 0.804 -20.375 1 97.12 22 LEU B N 1
ATOM 3621 C CA . LEU B 1 22 ? -12.148 0.317 -20.016 1 97.12 22 LEU B CA 1
ATOM 3622 C C . LEU B 1 22 ? -12.219 -1.11 -19.484 1 97.12 22 LEU B C 1
ATOM 3624 O O . LEU B 1 22 ? -11.375 -1.945 -19.812 1 97.12 22 LEU B O 1
ATOM 3628 N N . ALA B 1 23 ? -13.25 -1.414 -18.672 1 97.25 23 ALA B N 1
ATOM 3629 C CA . ALA B 1 23 ? -13.383 -2.697 -17.984 1 97.25 23 ALA B CA 1
ATOM 3630 C C . ALA B 1 23 ? -13.531 -3.84 -18.984 1 97.25 23 ALA B C 1
ATOM 3632 O O . ALA B 1 23 ? -13.031 -4.945 -18.75 1 97.25 23 ALA B O 1
ATOM 3633 N N . ILE B 1 24 ? -14.195 -3.621 -20.078 1 95.38 24 ILE B N 1
ATOM 3634 C CA . ILE B 1 24 ? -14.469 -4.684 -21.047 1 95.38 24 ILE B CA 1
ATOM 3635 C C . ILE B 1 24 ? -13.188 -5.062 -21.781 1 95.38 24 ILE B C 1
ATOM 3637 O O . ILE B 1 24 ? -13.133 -6.09 -22.469 1 95.38 24 ILE B O 1
ATOM 3641 N N . MET B 1 25 ? -12.125 -4.285 -21.609 1 94.5 25 MET B N 1
ATOM 3642 C CA . MET B 1 25 ? -10.836 -4.594 -22.219 1 94.5 25 MET B CA 1
ATOM 3643 C C . MET B 1 25 ? -10.055 -5.594 -21.375 1 94.5 25 MET B C 1
ATOM 3645 O O . MET B 1 25 ? -9.047 -6.141 -21.828 1 94.5 25 MET B O 1
ATOM 3649 N N . ASP B 1 26 ? -10.445 -5.859 -20.188 1 94 26 ASP B N 1
ATOM 3650 C CA . ASP B 1 26 ? -9.797 -6.832 -19.312 1 94 26 ASP B CA 1
ATOM 3651 C C . ASP B 1 26 ? -10.32 -8.242 -19.578 1 94 26 ASP B C 1
ATOM 3653 O O . ASP B 1 26 ? -11.523 -8.453 -19.719 1 94 26 ASP B O 1
ATOM 3657 N N . SER B 1 27 ? -9.461 -9.211 -19.578 1 90.88 27 SER B N 1
ATOM 3658 C CA . SER B 1 27 ? -9.773 -10.562 -20.047 1 90.88 27 SER B CA 1
ATOM 3659 C C . SER B 1 27 ? -10.82 -11.227 -19.141 1 90.88 27 SER B C 1
ATOM 3661 O O . SER B 1 27 ? -11.617 -12.039 -19.609 1 90.88 27 SER B O 1
ATOM 3663 N N . ASN B 1 28 ? -10.812 -10.875 -17.922 1 90.88 28 ASN B N 1
ATOM 3664 C CA . ASN B 1 28 ? -11.766 -11.492 -17 1 90.88 28 ASN B CA 1
ATOM 3665 C C . ASN B 1 28 ? -13.203 -11.117 -17.344 1 90.88 28 ASN B C 1
ATOM 3667 O O . ASN B 1 28 ? -14.148 -11.75 -16.875 1 90.88 28 ASN B O 1
ATOM 3671 N N . ASN B 1 29 ? -13.367 -10.078 -18.156 1 93.19 29 ASN B N 1
ATOM 3672 C CA . ASN B 1 29 ? -14.711 -9.617 -18.5 1 93.19 29 ASN B CA 1
ATOM 3673 C C . ASN B 1 29 ? -15.102 -10.078 -19.906 1 93.19 29 ASN B C 1
ATOM 3675 O O . ASN B 1 29 ? -16.188 -9.75 -20.391 1 93.19 29 ASN B O 1
ATOM 3679 N N . PHE B 1 30 ? -14.227 -10.781 -20.609 1 91.81 30 PHE B N 1
ATOM 3680 C CA . PHE B 1 30 ? -14.539 -11.297 -21.938 1 91.81 30 PHE B CA 1
ATOM 3681 C C . PHE B 1 30 ? -15.602 -12.383 -21.859 1 91.81 30 PHE B C 1
ATOM 3683 O O . PHE B 1 30 ? -15.586 -13.219 -20.953 1 91.81 30 PHE B O 1
ATOM 3690 N N . LEU B 1 31 ? -16.406 -12.297 -22.891 1 87.44 31 LEU B N 1
ATOM 3691 C CA . LEU B 1 31 ? -17.359 -13.391 -23.031 1 87.44 31 LEU B CA 1
ATOM 3692 C C . LEU B 1 31 ? -16.641 -14.695 -23.391 1 87.44 31 LEU B C 1
ATOM 3694 O O . LEU B 1 31 ? -15.82 -14.727 -24.312 1 87.44 31 LEU B O 1
ATOM 3698 N N . GLY B 1 32 ? -16.703 -15.758 -22.672 1 86.19 32 GLY B N 1
ATOM 3699 C CA . GLY B 1 32 ? -16.094 -17.047 -22.969 1 86.19 32 GLY B CA 1
ATOM 3700 C C . GLY B 1 32 ? -14.742 -17.234 -22.312 1 86.19 32 GLY B C 1
ATOM 3701 O O . GLY B 1 32 ? -14.047 -18.219 -22.594 1 86.19 32 GLY B O 1
ATOM 3702 N N . ASN B 1 33 ? -14.375 -16.203 -21.562 1 90.38 33 ASN B N 1
ATOM 3703 C CA . ASN B 1 33 ? -13.109 -16.359 -20.859 1 90.38 33 ASN B CA 1
ATOM 3704 C C . ASN B 1 33 ? -13.109 -17.594 -19.969 1 90.38 33 ASN B C 1
ATOM 3706 O O . ASN B 1 33 ? -14.117 -17.906 -19.328 1 90.38 33 ASN B O 1
ATOM 3710 N N . CYS B 1 34 ? -12.078 -18.391 -20.109 1 92.38 34 CYS B N 1
ATOM 3711 C CA . CYS B 1 34 ? -11.875 -19.531 -19.219 1 92.38 34 CYS B CA 1
ATOM 3712 C C . CYS B 1 34 ? -10.562 -19.391 -18.453 1 92.38 34 CYS B C 1
ATOM 3714 O O . CYS B 1 34 ? -9.492 -19.281 -19.062 1 92.38 34 CYS B O 1
ATOM 3716 N N . GLY B 1 35 ? -10.625 -19.359 -17.172 1 92.56 35 GLY B N 1
ATOM 3717 C CA . GLY B 1 35 ? -9.469 -19.109 -16.312 1 92.56 35 GLY B CA 1
ATOM 3718 C C . GLY B 1 35 ? -8.977 -20.359 -15.609 1 92.56 35 GLY B C 1
ATOM 3719 O O . GLY B 1 35 ? -9.695 -20.938 -14.797 1 92.56 35 GLY B O 1
ATOM 3720 N N . VAL B 1 36 ? -7.734 -20.812 -15.914 1 95.12 36 VAL B N 1
ATOM 3721 C CA . VAL B 1 36 ? -7.141 -21.984 -15.289 1 95.12 36 VAL B CA 1
ATOM 3722 C C . VAL B 1 36 ? -5.793 -21.625 -14.672 1 95.12 36 VAL B C 1
ATOM 3724 O O . VAL B 1 36 ? -4.785 -22.281 -14.914 1 95.12 36 VAL B O 1
ATOM 3727 N N . GLY B 1 37 ? -5.801 -20.578 -13.867 1 90.81 37 GLY B N 1
ATOM 3728 C CA . GLY B 1 37 ? -4.645 -20.062 -13.156 1 90.81 37 GLY B CA 1
ATOM 3729 C C . GLY B 1 37 ? -4.949 -19.688 -11.719 1 90.81 37 GLY B C 1
ATOM 3730 O O . GLY B 1 37 ? -6.012 -20.031 -11.195 1 90.81 37 GLY B O 1
ATOM 3731 N N . GLU B 1 38 ? -4.082 -18.875 -11.047 1 83.44 38 GLU B N 1
ATOM 3732 C CA . GLU B 1 38 ? -4.148 -18.562 -9.625 1 83.44 38 GLU B CA 1
ATOM 3733 C C . GLU B 1 38 ? -5.324 -17.656 -9.312 1 83.44 38 GLU B C 1
ATOM 3735 O O . GLU B 1 38 ? -5.965 -17.781 -8.266 1 83.44 38 GLU B O 1
ATOM 3740 N N . ARG B 1 39 ? -5.672 -16.719 -10.023 1 82 39 ARG B N 1
ATOM 3741 C CA . ARG B 1 39 ? -6.738 -15.797 -9.664 1 82 39 ARG B CA 1
ATOM 3742 C C . ARG B 1 39 ? -7.66 -15.539 -10.852 1 82 39 ARG B C 1
ATOM 3744 O O . ARG B 1 39 ? -8.875 -15.711 -10.742 1 82 39 ARG B O 1
ATOM 3751 N N . GLU B 1 40 ? -7.434 -15.438 -11.992 1 88.19 40 GLU B N 1
ATOM 3752 C CA . GLU B 1 40 ? -8.109 -15.227 -13.266 1 88.19 40 GLU B CA 1
ATOM 3753 C C . GLU B 1 40 ? -9.141 -14.109 -13.164 1 88.19 40 GLU B C 1
ATOM 3755 O O . GLU B 1 40 ? -10.102 -14.07 -13.938 1 88.19 40 GLU B O 1
ATOM 3760 N N . GLY B 1 41 ? -8.984 -13.219 -12.094 1 92.81 41 GLY B N 1
ATOM 3761 C CA . GLY B 1 41 ? -9.875 -12.078 -11.93 1 92.81 41 GLY B CA 1
ATOM 3762 C C . GLY B 1 41 ? -11.258 -12.469 -11.445 1 92.81 41 GLY B C 1
ATOM 3763 O O . GLY B 1 41 ? -12.25 -11.828 -11.797 1 92.81 41 GLY B O 1
ATOM 3764 N N . ARG B 1 42 ? -11.367 -13.492 -10.703 1 94.81 42 ARG B N 1
ATOM 3765 C CA . ARG B 1 42 ? -12.648 -13.953 -10.172 1 94.81 42 ARG B CA 1
ATOM 3766 C C . ARG B 1 42 ? -13.07 -13.117 -8.969 1 94.81 42 ARG B C 1
ATOM 3768 O O . ARG B 1 42 ? -12.25 -12.781 -8.117 1 94.81 42 ARG B O 1
ATOM 3775 N N . VAL B 1 43 ? -14.344 -12.766 -8.945 1 96.75 43 VAL B N 1
ATOM 3776 C CA . VAL B 1 43 ? -14.922 -12.016 -7.832 1 96.75 43 VAL B CA 1
ATOM 3777 C C . VAL B 1 43 ? -16.219 -12.688 -7.375 1 96.75 43 VAL B C 1
ATOM 3779 O O . VAL B 1 43 ? -17.094 -12.977 -8.188 1 96.75 43 VAL B O 1
ATOM 3782 N N . ALA B 1 44 ? -16.344 -12.883 -6.07 1 97.62 44 ALA B N 1
ATOM 3783 C CA . ALA B 1 44 ? -17.484 -13.625 -5.547 1 97.62 44 ALA B CA 1
ATOM 3784 C C . ALA B 1 44 ? -18.688 -12.695 -5.309 1 97.62 44 ALA B C 1
ATOM 3786 O O . ALA B 1 44 ? -19.828 -13.07 -5.555 1 97.62 44 ALA B O 1
ATOM 3787 N N . SER B 1 45 ? -18.406 -11.484 -4.816 1 98.25 45 SER B N 1
ATOM 3788 C CA . SER B 1 45 ? -19.469 -10.57 -4.41 1 98.25 45 SER B CA 1
ATOM 3789 C C . SER B 1 45 ? -19.812 -9.586 -5.523 1 98.25 45 SER B C 1
ATOM 3791 O O . SER B 1 45 ? -18.922 -8.891 -6.035 1 98.25 45 SER B O 1
ATOM 3793 N N . GLY B 1 46 ? -21.094 -9.477 -5.812 1 97.94 46 GLY B N 1
ATOM 3794 C CA . GLY B 1 46 ? -21.547 -8.484 -6.77 1 97.94 46 GLY B CA 1
ATOM 3795 C C . GLY B 1 46 ? -21.281 -7.059 -6.316 1 97.94 46 GLY B C 1
ATOM 3796 O O . GLY B 1 46 ? -20.969 -6.188 -7.133 1 97.94 46 GLY B O 1
ATOM 3797 N N . LEU B 1 47 ? -21.406 -6.773 -5 1 98.38 47 LEU B N 1
ATOM 3798 C CA . LEU B 1 47 ? -21.109 -5.457 -4.438 1 98.38 47 LEU B CA 1
ATOM 3799 C C . LEU B 1 47 ? -19.672 -5.055 -4.711 1 98.38 47 LEU B C 1
ATOM 3801 O O . LEU B 1 47 ? -19.406 -3.918 -5.113 1 98.38 47 LEU B O 1
ATOM 3805 N N . VAL B 1 48 ? -18.734 -6.066 -4.512 1 98.56 48 VAL B N 1
ATOM 3806 C CA . VAL B 1 48 ? -17.312 -5.809 -4.73 1 98.56 48 VAL B CA 1
ATOM 3807 C C . VAL B 1 48 ? -17.062 -5.586 -6.219 1 98.56 48 VAL B C 1
ATOM 3809 O O . VAL B 1 48 ? -16.312 -4.672 -6.598 1 98.56 48 VAL B O 1
ATOM 3812 N N . ALA B 1 49 ? -17.688 -6.391 -7.082 1 98.06 49 ALA B N 1
ATOM 3813 C CA . ALA B 1 49 ? -17.531 -6.234 -8.523 1 98.06 49 ALA B CA 1
ATOM 3814 C C . ALA B 1 49 ? -17.969 -4.848 -8.984 1 98.06 49 ALA B C 1
ATOM 3816 O O . ALA B 1 49 ? -17.281 -4.203 -9.781 1 98.06 49 ALA B O 1
ATOM 3817 N N . ARG B 1 50 ? -19.047 -4.367 -8.453 1 97.5 50 ARG B N 1
ATOM 3818 C CA . ARG B 1 50 ? -19.625 -3.098 -8.875 1 97.5 50 ARG B CA 1
ATOM 3819 C C . ARG B 1 50 ? -18.781 -1.923 -8.375 1 97.5 50 ARG B C 1
ATOM 3821 O O . ARG B 1 50 ? -18.594 -0.943 -9.102 1 97.5 50 ARG B O 1
ATOM 3828 N N . ARG B 1 51 ? -18.312 -2.025 -7.168 1 97 51 ARG B N 1
ATOM 3829 C CA . ARG B 1 51 ? -17.609 -0.866 -6.629 1 97 51 ARG B CA 1
ATOM 3830 C C . ARG B 1 51 ? -16.266 -0.665 -7.324 1 97 51 ARG B C 1
ATOM 3832 O O . ARG B 1 51 ? -15.68 0.418 -7.258 1 97 51 ARG B O 1
ATOM 3839 N N . HIS B 1 52 ? -15.836 -1.732 -8.031 1 98.25 52 HIS B N 1
ATOM 3840 C CA . HIS B 1 52 ? -14.586 -1.606 -8.773 1 98.25 52 HIS B CA 1
ATOM 3841 C C . HIS B 1 52 ? -14.852 -1.513 -10.273 1 98.25 52 HIS B C 1
ATOM 3843 O O . HIS B 1 52 ? -13.922 -1.581 -11.078 1 98.25 52 HIS B O 1
ATOM 3849 N N . TYR B 1 53 ? -16.125 -1.434 -10.703 1 98.06 53 TYR B N 1
ATOM 3850 C CA . TYR B 1 53 ? -16.531 -1.357 -12.102 1 98.06 53 TYR B CA 1
ATOM 3851 C C . TYR B 1 53 ? -15.992 -2.543 -12.891 1 98.06 53 TYR B C 1
ATOM 3853 O O . TYR B 1 53 ? -15.633 -2.406 -14.062 1 98.06 53 TYR B O 1
ATOM 3861 N N . ARG B 1 54 ? -15.68 -3.678 -12.18 1 97.12 54 ARG B N 1
ATOM 3862 C CA . ARG B 1 54 ? -15.25 -4.965 -12.719 1 97.12 54 ARG B CA 1
ATOM 3863 C C . ARG B 1 54 ? -13.797 -4.91 -13.172 1 97.12 54 ARG B C 1
ATOM 3865 O O . ARG B 1 54 ? -13.336 -5.793 -13.898 1 97.12 54 ARG B O 1
ATOM 3872 N N . LEU B 1 55 ? -13.102 -3.871 -12.836 1 97.69 55 LEU B N 1
ATOM 3873 C CA . LEU B 1 55 ? -11.648 -3.83 -12.984 1 97.69 55 LEU B CA 1
ATOM 3874 C C . LEU B 1 55 ? -10.969 -4.543 -11.82 1 97.69 55 LEU B C 1
ATOM 3876 O O . LEU B 1 55 ? -10.656 -3.924 -10.797 1 97.69 55 LEU B O 1
ATOM 3880 N N . ILE B 1 56 ? -10.602 -5.789 -12.047 1 96.88 56 ILE B N 1
ATOM 3881 C CA . ILE B 1 56 ? -10.32 -6.66 -10.914 1 96.88 56 ILE B CA 1
ATOM 3882 C C . ILE B 1 56 ? -8.828 -6.988 -10.875 1 96.88 56 ILE B C 1
ATOM 3884 O O . ILE B 1 56 ? -8.312 -7.441 -9.844 1 96.88 56 ILE B O 1
ATOM 3888 N N . HIS B 1 57 ? -8.031 -6.633 -11.805 1 95.81 57 HIS B N 1
ATOM 3889 C CA . HIS B 1 57 ? -6.668 -7.129 -11.953 1 95.81 57 HIS B CA 1
ATOM 3890 C C . HIS B 1 57 ? -5.672 -6.211 -11.25 1 95.81 57 HIS B C 1
ATOM 3892 O O . HIS B 1 57 ? -4.469 -6.492 -11.227 1 95.81 57 HIS B O 1
ATOM 3898 N N . GLY B 1 58 ? -6.141 -5.121 -10.672 1 96.25 58 GLY B N 1
ATOM 3899 C CA . GLY B 1 58 ? -5.195 -4.191 -10.078 1 96.25 58 GLY B CA 1
ATOM 3900 C C . GLY B 1 58 ? -4.301 -3.512 -11.094 1 96.25 58 GLY B C 1
ATOM 3901 O O . GLY B 1 58 ? -4.684 -3.344 -12.25 1 96.25 58 GLY B O 1
ATOM 3902 N N . ILE B 1 59 ? -3.172 -3.014 -10.602 1 95.81 59 ILE B N 1
ATOM 3903 C CA . ILE B 1 59 ? -2.246 -2.324 -11.492 1 95.81 59 ILE B CA 1
ATOM 3904 C C . ILE B 1 59 ? -0.86 -2.957 -11.391 1 95.81 59 ILE B C 1
ATOM 3906 O O . ILE B 1 59 ? -0.521 -3.557 -10.367 1 95.81 59 ILE B O 1
ATOM 3910 N N . GLY B 1 60 ? -0.11 -2.799 -12.484 1 93.56 60 GLY B N 1
ATOM 3911 C CA . GLY B 1 60 ? 1.284 -3.211 -12.492 1 93.56 60 GLY B CA 1
ATOM 3912 C C . GLY B 1 60 ? 1.464 -4.703 -12.711 1 93.56 60 GLY B C 1
ATOM 3913 O O . GLY B 1 60 ? 0.487 -5.43 -12.891 1 93.56 60 GLY B O 1
ATOM 3914 N N . ARG B 1 61 ? 2.744 -5.051 -12.805 1 91.19 61 ARG B N 1
ATOM 3915 C CA . ARG B 1 61 ? 3.193 -6.441 -12.867 1 91.19 61 ARG B CA 1
ATOM 3916 C C . ARG B 1 61 ? 4.258 -6.719 -11.812 1 91.19 61 ARG B C 1
ATOM 3918 O O . ARG B 1 61 ? 4.594 -5.84 -11.016 1 91.19 61 ARG B O 1
ATOM 3925 N N . SER B 1 62 ? 4.73 -7.871 -11.773 1 86.31 62 SER B N 1
ATOM 3926 C CA . SER B 1 62 ? 5.66 -8.328 -10.742 1 86.31 62 SER B CA 1
ATOM 3927 C C . SER B 1 62 ? 6.93 -7.48 -10.734 1 86.31 62 SER B C 1
ATOM 3929 O O . SER B 1 62 ? 7.566 -7.32 -9.688 1 86.31 62 SER B O 1
ATOM 3931 N N . GLY B 1 63 ? 7.246 -6.805 -11.859 1 84.81 63 GLY B N 1
ATOM 3932 C CA . GLY B 1 63 ? 8.523 -6.117 -11.93 1 84.81 63 GLY B CA 1
ATOM 3933 C C . GLY B 1 63 ? 8.398 -4.605 -11.859 1 84.81 63 GLY B C 1
ATOM 3934 O O . GLY B 1 63 ? 9.375 -3.906 -11.586 1 84.81 63 GLY B O 1
ATOM 3935 N N . ASP B 1 64 ? 7.223 -4.16 -12.125 1 90.38 64 ASP B N 1
ATOM 3936 C CA . ASP B 1 64 ? 6.988 -2.723 -12.242 1 90.38 64 ASP B CA 1
ATOM 3937 C C . ASP B 1 64 ? 5.512 -2.389 -12.023 1 90.38 64 ASP B C 1
ATOM 3939 O O . ASP B 1 64 ? 4.652 -2.832 -12.781 1 90.38 64 ASP B O 1
ATOM 3943 N N . ILE B 1 65 ? 5.277 -1.479 -11.086 1 92.62 65 ILE B N 1
ATOM 3944 C CA . ILE B 1 65 ? 3.902 -1.177 -10.703 1 92.62 65 ILE B CA 1
ATOM 3945 C C . ILE B 1 65 ? 3.232 -0.354 -11.797 1 92.62 65 ILE B C 1
ATOM 3947 O O . ILE B 1 65 ? 2.002 -0.264 -11.852 1 92.62 65 ILE B O 1
ATOM 3951 N N . SER B 1 66 ? 3.992 0.187 -12.719 1 91.19 66 SER B N 1
ATOM 3952 C CA . SER B 1 66 ? 3.434 0.984 -13.805 1 91.19 66 SER B CA 1
ATOM 3953 C C . SER B 1 66 ? 3.367 0.184 -15.102 1 91.19 66 SER B C 1
ATOM 3955 O O . SER B 1 66 ? 2.936 0.699 -16.141 1 91.19 66 SER B O 1
ATOM 3957 N N . ALA B 1 67 ? 3.77 -1.083 -15.008 1 90.75 67 ALA B N 1
ATOM 3958 C CA . ALA B 1 67 ? 3.832 -1.91 -16.203 1 90.75 67 ALA B CA 1
ATOM 3959 C C . ALA B 1 67 ? 2.434 -2.264 -16.703 1 90.75 67 ALA B C 1
ATOM 3961 O O . ALA B 1 67 ? 1.511 -2.438 -15.906 1 90.75 67 ALA B O 1
ATOM 3962 N N . VAL B 1 68 ? 2.328 -2.455 -17.969 1 91.56 68 VAL B N 1
ATOM 3963 C CA . VAL B 1 68 ? 1.079 -2.863 -18.609 1 91.56 68 VAL B CA 1
ATOM 3964 C C . VAL B 1 68 ? 0.897 -4.375 -18.469 1 91.56 68 VAL B C 1
ATOM 3966 O O . VAL B 1 68 ? 1.858 -5.137 -18.594 1 91.56 68 VAL B O 1
ATOM 3969 N N . GLN B 1 69 ? -0.308 -4.75 -18.219 1 89.75 69 GLN B N 1
ATOM 3970 C CA . GLN B 1 69 ? -0.686 -6.16 -18.141 1 89.75 69 GLN B CA 1
ATOM 3971 C C . GLN B 1 69 ? -1.416 -6.605 -19.406 1 89.75 69 GLN B C 1
ATOM 3973 O O . GLN B 1 69 ? -2.523 -6.141 -19.688 1 89.75 69 GLN B O 1
ATOM 3978 N N . PRO B 1 70 ? -0.911 -7.57 -20.047 1 85 70 PRO B N 1
ATOM 3979 C CA . PRO B 1 70 ? -1.573 -8.031 -21.266 1 85 70 PRO B CA 1
ATOM 3980 C C . PRO B 1 70 ? -3.002 -8.508 -21.031 1 85 70 PRO B C 1
ATOM 3982 O O . PRO B 1 70 ? -3.887 -8.281 -21.859 1 85 70 PRO B O 1
ATOM 3985 N N . LYS B 1 71 ? -3.262 -9.133 -19.938 1 88.12 71 LYS B N 1
ATOM 3986 C CA . LYS B 1 71 ? -4.594 -9.648 -19.641 1 88.12 71 LYS B CA 1
ATOM 3987 C C . LYS B 1 71 ? -5.492 -8.555 -19.078 1 88.12 71 LYS B C 1
ATOM 3989 O O . LYS B 1 71 ? -6.688 -8.773 -18.859 1 88.12 71 LYS B O 1
ATOM 3994 N N . ALA B 1 72 ? -4.953 -7.422 -18.75 1 93.38 72 ALA B N 1
ATOM 3995 C CA . ALA B 1 72 ? -5.684 -6.328 -18.109 1 93.38 72 ALA B CA 1
ATOM 3996 C C . ALA B 1 72 ? -5.395 -4.996 -18.797 1 93.38 72 ALA B C 1
ATOM 3998 O O . ALA B 1 72 ? -4.922 -4.051 -18.156 1 93.38 72 ALA B O 1
ATOM 3999 N N . ALA B 1 73 ? -5.773 -4.957 -20.062 1 93.75 73 ALA B N 1
ATOM 4000 C CA . ALA B 1 73 ? -5.496 -3.779 -20.875 1 93.75 73 ALA B CA 1
ATOM 4001 C C . ALA B 1 73 ? -6.262 -2.562 -20.359 1 93.75 73 ALA B C 1
ATOM 4003 O O . ALA B 1 73 ? -5.738 -1.445 -20.359 1 93.75 73 ALA B O 1
ATOM 4004 N N . GLY B 1 74 ? -7.535 -2.75 -20 1 96.31 74 GLY B N 1
ATOM 4005 C CA . GLY B 1 74 ? -8.344 -1.662 -19.469 1 96.31 74 GLY B CA 1
ATOM 4006 C C . GLY B 1 74 ? -7.785 -1.077 -18.172 1 96.31 74 GLY B C 1
ATOM 4007 O O . GLY B 1 74 ? -7.66 0.142 -18.047 1 96.31 74 GLY B O 1
ATOM 4008 N N . SER B 1 75 ? -7.461 -1.969 -17.234 1 96.38 75 SER B N 1
ATOM 4009 C CA . SER B 1 75 ? -6.859 -1.537 -15.984 1 96.38 75 SER B CA 1
ATOM 4010 C C . SER B 1 75 ? -5.539 -0.814 -16.219 1 96.38 75 SER B C 1
ATOM 4012 O O . SER B 1 75 ? -5.238 0.175 -15.547 1 96.38 75 SER B O 1
ATOM 4014 N N . SER B 1 76 ? -4.758 -1.348 -17.156 1 96.56 76 SER B N 1
ATOM 4015 C CA . SER B 1 76 ? -3.475 -0.731 -17.484 1 96.56 76 SER B CA 1
ATOM 4016 C C . SER B 1 76 ? -3.664 0.662 -18.078 1 96.56 76 SER B C 1
ATOM 4018 O O . SER B 1 76 ? -2.938 1.594 -17.719 1 96.56 76 SER B O 1
ATOM 4020 N N . LEU B 1 77 ? -4.613 0.763 -18.969 1 96.31 77 LEU B N 1
ATOM 4021 C CA . LEU B 1 77 ? -4.914 2.053 -19.594 1 96.31 77 LEU B CA 1
ATOM 4022 C C . LEU B 1 77 ? -5.402 3.049 -18.547 1 96.31 77 LEU B C 1
ATOM 4024 O O . LEU B 1 77 ? -5.035 4.227 -18.578 1 96.31 77 LEU B O 1
ATOM 4028 N N . LEU B 1 78 ? -6.262 2.602 -17.703 1 97.25 78 LEU B N 1
ATOM 4029 C CA . LEU B 1 78 ? -6.75 3.449 -16.625 1 97.25 78 LEU B CA 1
ATOM 4030 C C . LEU B 1 78 ? -5.586 4.004 -15.805 1 97.25 78 LEU B C 1
ATOM 4032 O O . LEU B 1 78 ? -5.555 5.199 -15.492 1 97.25 78 LEU B O 1
ATOM 4036 N N . ASN B 1 79 ? -4.672 3.154 -15.414 1 97.06 79 ASN B N 1
ATOM 4037 C CA . ASN B 1 79 ? -3.523 3.568 -14.609 1 97.06 79 ASN B CA 1
ATOM 4038 C C . ASN B 1 79 ? -2.654 4.578 -15.352 1 97.06 79 ASN B C 1
ATOM 4040 O O . ASN B 1 79 ? -2.232 5.582 -14.781 1 97.06 79 ASN B O 1
ATOM 4044 N N . LYS B 1 80 ? -2.381 4.305 -16.594 1 96.56 80 LYS B N 1
ATOM 4045 C CA . LYS B 1 80 ? -1.562 5.195 -17.422 1 96.56 80 LYS B CA 1
ATOM 4046 C C . LYS B 1 80 ? -2.23 6.555 -17.578 1 96.56 80 LYS B C 1
ATOM 4048 O O . LYS B 1 80 ? -1.57 7.594 -17.484 1 96.56 80 LYS B O 1
ATOM 4053 N N . LEU B 1 81 ? -3.5 6.516 -17.906 1 97.12 81 LEU B N 1
ATOM 4054 C CA . LEU B 1 81 ? -4.273 7.742 -18.062 1 97.12 81 LEU B CA 1
ATOM 4055 C C . LEU B 1 81 ? -4.27 8.547 -16.766 1 97.12 81 LEU B C 1
ATOM 4057 O O . LEU B 1 81 ? -4.125 9.773 -16.797 1 97.12 81 LEU B O 1
ATOM 4061 N N . THR B 1 82 ? -4.492 7.879 -15.672 1 98.25 82 THR B N 1
ATOM 4062 C CA . THR B 1 82 ? -4.492 8.555 -14.383 1 98.25 82 THR B CA 1
ATOM 4063 C C . THR B 1 82 ? -3.164 9.266 -14.141 1 98.25 82 THR B C 1
ATOM 4065 O O . THR B 1 82 ? -3.141 10.422 -13.711 1 98.25 82 THR B O 1
ATOM 4068 N N . ASN B 1 83 ? -2.061 8.57 -14.367 1 98 83 ASN B N 1
ATOM 4069 C CA . ASN B 1 83 ? -0.744 9.172 -14.195 1 98 83 ASN B CA 1
ATOM 4070 C C . ASN B 1 83 ? -0.581 10.422 -15.062 1 98 83 ASN B C 1
ATOM 4072 O O . ASN B 1 83 ? -0.022 11.422 -14.609 1 98 83 ASN B O 1
ATOM 4076 N N . SER B 1 84 ? -1.056 10.375 -16.266 1 97.94 84 SER B N 1
ATOM 4077 C CA . SER B 1 84 ? -0.959 11.508 -17.188 1 97.94 84 SER B CA 1
ATOM 4078 C C . SER B 1 84 ? -1.812 12.68 -16.703 1 97.94 84 SER B C 1
ATOM 4080 O O . SER B 1 84 ? -1.381 13.828 -16.766 1 97.94 84 SER B O 1
ATOM 4082 N N . VAL B 1 85 ? -2.998 12.367 -16.297 1 98.38 85 VAL B N 1
ATOM 4083 C CA . VAL B 1 85 ? -3.934 13.391 -15.844 1 98.38 85 VAL B CA 1
ATOM 4084 C C . VAL B 1 85 ? -3.393 14.07 -14.586 1 98.38 85 VAL B C 1
ATOM 4086 O O . VAL B 1 85 ? -3.451 15.297 -14.461 1 98.38 85 VAL B O 1
ATOM 4089 N N . VAL B 1 86 ? -2.865 13.312 -13.711 1 98.44 86 VAL B N 1
ATOM 4090 C CA . VAL B 1 86 ? -2.326 13.852 -12.469 1 98.44 86 VAL B CA 1
ATOM 4091 C C . VAL B 1 86 ? -1.089 14.695 -12.758 1 98.44 86 VAL B C 1
ATOM 4093 O O . VAL B 1 86 ? -0.881 15.742 -12.133 1 98.44 86 VAL B O 1
ATOM 4096 N N . LEU B 1 87 ? -0.254 14.203 -13.648 1 98.44 87 LEU B N 1
ATOM 4097 C CA . LEU B 1 87 ? 0.906 14.984 -14.062 1 98.44 87 LEU B CA 1
ATOM 4098 C C . LEU B 1 87 ? 0.479 16.359 -14.586 1 98.44 87 LEU B C 1
ATOM 4100 O O . LEU B 1 87 ? 1.093 17.375 -14.25 1 98.44 87 LEU B O 1
ATOM 4104 N N . ASP B 1 88 ? -0.515 16.375 -15.391 1 98.31 88 ASP B N 1
ATOM 4105 C CA . ASP B 1 88 ? -1.056 17.609 -15.938 1 98.31 88 ASP B CA 1
ATOM 4106 C C . ASP B 1 88 ? -1.512 18.547 -14.812 1 98.31 88 ASP B C 1
ATOM 4108 O O . ASP B 1 88 ? -1.245 19.75 -14.859 1 98.31 88 ASP B O 1
ATOM 4112 N N . ILE B 1 89 ? -2.178 18.016 -13.867 1 98.5 89 ILE B N 1
ATOM 4113 C CA . ILE B 1 89 ? -2.711 18.812 -12.758 1 98.5 89 ILE B CA 1
ATOM 4114 C C . ILE B 1 89 ? -1.562 19.359 -11.922 1 98.5 89 ILE B C 1
ATOM 4116 O O . ILE B 1 89 ? -1.62 20.5 -11.453 1 98.5 89 ILE B O 1
ATOM 4120 N N . ILE B 1 90 ? -0.524 18.547 -11.664 1 98.56 90 ILE B N 1
ATOM 4121 C CA . ILE B 1 90 ? 0.635 18.984 -10.898 1 98.56 90 ILE B CA 1
ATOM 4122 C C . ILE B 1 90 ? 1.316 20.141 -11.625 1 98.56 90 ILE B C 1
ATOM 4124 O O . ILE B 1 90 ? 1.729 21.125 -10.992 1 98.56 90 ILE B O 1
ATOM 4128 N N . LYS B 1 91 ? 1.418 20.062 -12.945 1 98.12 91 LYS B N 1
ATOM 4129 C CA . LYS B 1 91 ? 1.969 21.156 -13.742 1 98.12 91 LYS B CA 1
ATOM 4130 C C . LYS B 1 91 ? 1.13 22.422 -13.594 1 98.12 91 LYS B C 1
ATOM 4132 O O . LYS B 1 91 ? 1.67 23.5 -13.367 1 98.12 91 LYS B O 1
ATOM 4137 N N . GLN B 1 92 ? -0.118 22.266 -13.656 1 97.5 92 GLN B N 1
ATOM 4138 C CA . GLN B 1 92 ? -1.033 23.406 -13.562 1 97.5 92 GLN B CA 1
ATOM 4139 C C . GLN B 1 92 ? -1.011 24.016 -12.164 1 97.5 92 GLN B C 1
ATOM 4141 O O . GLN B 1 92 ? -1.234 25.219 -12 1 97.5 92 GLN B O 1
ATOM 4146 N N . ALA B 1 93 ? -0.756 23.188 -11.211 1 97.75 93 ALA B N 1
ATOM 4147 C CA . ALA B 1 93 ? -0.766 23.641 -9.82 1 97.75 93 ALA B CA 1
ATOM 4148 C C . ALA B 1 93 ? 0.512 24.406 -9.484 1 97.75 93 ALA B C 1
ATOM 4150 O O . ALA B 1 93 ? 0.602 25.047 -8.43 1 97.75 93 ALA B O 1
ATOM 4151 N N . GLY B 1 94 ? 1.602 24.297 -10.367 1 97.56 94 GLY B N 1
ATOM 4152 C CA . GLY B 1 94 ? 2.691 25.234 -10.125 1 97.56 94 GLY B CA 1
ATOM 4153 C C . GLY B 1 94 ? 4.055 24.641 -10.43 1 97.56 94 GLY B C 1
ATOM 4154 O O . GLY B 1 94 ? 5.051 25.375 -10.484 1 97.56 94 GLY B O 1
ATOM 4155 N N . VAL B 1 95 ? 4.145 23.344 -10.555 1 98.5 95 VAL B N 1
ATOM 4156 C CA . VAL B 1 95 ? 5.426 22.734 -10.898 1 98.5 95 VAL B CA 1
ATOM 4157 C C . VAL B 1 95 ? 5.449 22.391 -12.383 1 98.5 95 VAL B C 1
ATOM 4159 O O . VAL B 1 95 ? 5.332 21.219 -12.758 1 98.5 95 VAL B O 1
ATOM 4162 N N . ARG B 1 96 ? 5.801 23.297 -13.164 1 97.81 96 ARG B N 1
ATOM 4163 C CA . ARG B 1 96 ? 5.629 23.234 -14.609 1 97.81 96 ARG B CA 1
ATOM 4164 C C . ARG B 1 96 ? 6.676 22.328 -15.242 1 97.81 96 ARG B C 1
ATOM 4166 O O . ARG B 1 96 ? 6.414 21.703 -16.281 1 97.81 96 ARG B O 1
ATOM 4173 N N . THR B 1 97 ? 7.793 22.188 -14.625 1 98.19 97 THR B N 1
ATOM 4174 C CA . THR B 1 97 ? 8.906 21.484 -15.258 1 98.19 97 THR B CA 1
ATOM 4175 C C . THR B 1 97 ? 8.938 20.016 -14.852 1 98.19 97 THR B C 1
ATOM 4177 O O . THR B 1 97 ? 9.836 19.281 -15.25 1 98.19 97 THR B O 1
ATOM 4180 N N . VAL B 1 98 ? 8.008 19.641 -14 1 98.44 98 VAL B N 1
ATOM 4181 C CA . VAL B 1 98 ? 7.949 18.234 -13.625 1 98.44 98 VAL B CA 1
ATOM 4182 C C . VAL B 1 98 ? 7.848 17.359 -14.875 1 98.44 98 VAL B C 1
ATOM 4184 O O . VAL B 1 98 ? 7.148 17.719 -15.828 1 98.44 98 VAL B O 1
ATOM 4187 N N . THR B 1 99 ? 8.516 16.188 -14.906 1 97.88 99 THR B N 1
ATOM 4188 C CA . THR B 1 99 ? 8.578 15.422 -16.141 1 97.88 99 THR B CA 1
ATOM 4189 C C . THR B 1 99 ? 7.824 14.102 -16 1 97.88 99 THR B C 1
ATOM 4191 O O . THR B 1 99 ? 7.406 13.508 -17 1 97.88 99 THR B O 1
ATOM 4194 N N . SER B 1 100 ? 7.766 13.656 -14.75 1 97.56 100 SER B N 1
ATOM 4195 C CA . SER B 1 100 ? 7.184 12.328 -14.57 1 97.56 100 SER B CA 1
ATOM 4196 C C . SER B 1 100 ? 6.551 12.188 -13.188 1 97.56 100 SER B C 1
ATOM 4198 O O . SER B 1 100 ? 6.977 12.852 -12.234 1 97.56 100 SER B O 1
ATOM 4200 N N . CYS B 1 101 ? 5.543 11.445 -13.148 1 98.38 101 CYS B N 1
ATOM 4201 C CA . CYS B 1 101 ? 4.945 11.062 -11.875 1 98.38 101 CYS B CA 1
ATOM 4202 C C . CYS B 1 101 ? 4.129 9.781 -12.016 1 98.38 101 CYS B C 1
ATOM 4204 O O . CYS B 1 101 ? 3.879 9.32 -13.133 1 98.38 101 CYS B O 1
ATOM 4206 N N . PHE B 1 102 ? 3.795 9.172 -10.953 1 98.44 102 PHE B N 1
ATOM 4207 C CA . PHE B 1 102 ? 2.838 8.07 -10.945 1 98.44 102 PHE B CA 1
ATOM 4208 C C . PHE B 1 102 ? 2.094 8.008 -9.617 1 98.44 102 PHE B C 1
ATOM 4210 O O . PHE B 1 102 ? 2.617 8.438 -8.586 1 98.44 102 PHE B O 1
ATOM 4217 N N . VAL B 1 103 ? 0.863 7.562 -9.703 1 98.56 103 VAL B N 1
ATOM 4218 C CA . VAL B 1 103 ? 0.055 7.32 -8.516 1 98.56 103 VAL B CA 1
ATOM 4219 C C . VAL B 1 103 ? 0.478 6.008 -7.863 1 98.56 103 VAL B C 1
ATOM 4221 O O . VAL B 1 103 ? 0.552 4.973 -8.531 1 98.56 103 VAL B O 1
ATOM 4224 N N . VAL B 1 104 ? 0.793 6.078 -6.613 1 97.88 104 VAL B N 1
ATOM 4225 C CA . VAL B 1 104 ? 1.185 4.883 -5.871 1 97.88 104 VAL B CA 1
ATOM 4226 C C . VAL B 1 104 ? 0.085 4.508 -4.879 1 97.88 104 VAL B C 1
ATOM 4228 O O . VAL B 1 104 ? -0.426 5.363 -4.156 1 97.88 104 VAL B O 1
ATOM 4231 N N . PRO B 1 105 ? -0.363 3.258 -4.863 1 96.75 105 PRO B N 1
ATOM 4232 C CA . PRO B 1 105 ? -1.452 2.84 -3.98 1 96.75 105 PRO B CA 1
ATOM 4233 C C . PRO B 1 105 ? -0.991 2.615 -2.541 1 96.75 105 PRO B C 1
ATOM 4235 O O . PRO B 1 105 ? -1.323 1.595 -1.935 1 96.75 105 PRO B O 1
ATOM 4238 N N . MET B 1 106 ? -0.251 3.482 -2.016 1 97.69 106 MET B N 1
ATOM 4239 C CA . MET B 1 106 ? 0.194 3.648 -0.634 1 97.69 106 MET B CA 1
ATOM 4240 C C . MET B 1 106 ? 0.117 5.109 -0.208 1 97.69 106 MET B C 1
ATOM 4242 O O . MET B 1 106 ? 0.391 6.008 -1.007 1 97.69 106 MET B O 1
ATOM 4246 N N . ALA B 1 107 ? -0.281 5.297 1.021 1 97.31 107 ALA B N 1
ATOM 4247 C CA . ALA B 1 107 ? -0.312 6.676 1.506 1 97.31 107 ALA B CA 1
ATOM 4248 C C . ALA B 1 107 ? 1.097 7.246 1.62 1 97.31 107 ALA B C 1
ATOM 4250 O O . ALA B 1 107 ? 2.068 6.613 1.201 1 97.31 107 ALA B O 1
ATOM 4251 N N . THR B 1 108 ? 1.234 8.453 2.135 1 97.19 108 THR B N 1
ATOM 4252 C CA . THR B 1 108 ? 2.449 9.258 2.07 1 97.19 108 THR B CA 1
ATOM 4253 C C . THR B 1 108 ? 3.615 8.531 2.732 1 97.19 108 THR B C 1
ATOM 4255 O O . THR B 1 108 ? 4.695 8.422 2.148 1 97.19 108 THR B O 1
ATOM 4258 N N . GLY B 1 109 ? 3.416 7.988 3.965 1 97.44 109 GLY B N 1
ATOM 4259 C CA . GLY B 1 109 ? 4.496 7.375 4.719 1 97.44 109 GLY B CA 1
ATOM 4260 C C . GLY B 1 109 ? 5.176 6.242 3.975 1 97.44 109 GLY B C 1
ATOM 4261 O O . GLY B 1 109 ? 6.398 6.246 3.812 1 97.44 109 GLY B O 1
ATOM 4262 N N . MET B 1 110 ? 4.41 5.305 3.5 1 98 110 MET B N 1
ATOM 4263 C CA . MET B 1 110 ? 4.965 4.152 2.799 1 98 110 MET B CA 1
ATOM 4264 C C . MET B 1 110 ? 5.527 4.559 1.442 1 98 110 MET B C 1
ATOM 4266 O O . MET B 1 110 ? 6.469 3.938 0.945 1 98 110 MET B O 1
ATOM 4270 N N . SER B 1 111 ? 4.969 5.566 0.829 1 98.5 111 SER B N 1
ATOM 4271 C CA . SER B 1 111 ? 5.512 6.078 -0.425 1 98.5 111 SER B CA 1
ATOM 4272 C C . SER B 1 111 ? 6.898 6.68 -0.223 1 98.5 111 SER B C 1
ATOM 4274 O O . SER B 1 111 ? 7.789 6.492 -1.053 1 98.5 111 SER B O 1
ATOM 4276 N N . LEU B 1 112 ? 7.074 7.414 0.866 1 98.75 112 LEU B N 1
ATOM 4277 C CA . LEU B 1 112 ? 8.391 7.934 1.214 1 98.75 112 LEU B CA 1
ATOM 4278 C C . LEU B 1 112 ? 9.375 6.797 1.455 1 98.75 112 LEU B C 1
ATOM 4280 O O . LEU B 1 112 ? 10.516 6.844 0.98 1 98.75 112 LEU B O 1
ATOM 4284 N N . THR B 1 113 ? 8.914 5.785 2.168 1 98.62 113 THR B N 1
ATOM 4285 C CA . THR B 1 113 ? 9.742 4.609 2.414 1 98.62 113 THR B CA 1
ATOM 4286 C C . THR B 1 113 ? 10.242 4.016 1.099 1 98.62 113 THR B C 1
ATOM 4288 O O . THR B 1 113 ? 11.422 3.676 0.972 1 98.62 113 THR B O 1
ATOM 4291 N N . LEU B 1 114 ? 9.359 3.873 0.172 1 98.44 114 LEU B N 1
ATOM 4292 C CA . LEU B 1 114 ? 9.719 3.32 -1.128 1 98.44 114 LEU B CA 1
ATOM 4293 C C . LEU B 1 114 ? 10.805 4.164 -1.795 1 98.44 114 LEU B C 1
ATOM 4295 O O . LEU B 1 114 ? 11.719 3.627 -2.418 1 98.44 114 LEU B O 1
ATOM 4299 N N . CYS B 1 115 ? 10.688 5.492 -1.687 1 98.81 115 CYS B N 1
ATOM 4300 C CA . CYS B 1 115 ? 11.703 6.379 -2.23 1 98.81 115 CYS B CA 1
ATOM 4301 C C . CYS B 1 115 ? 13.055 6.133 -1.569 1 98.81 115 CYS B C 1
ATOM 4303 O O . CYS B 1 115 ? 14.078 6.047 -2.25 1 98.81 115 CYS B O 1
ATOM 4305 N N . PHE B 1 116 ? 13.078 6.012 -0.247 1 98.81 116 PHE B N 1
ATOM 4306 C CA . PHE B 1 116 ? 14.312 5.793 0.49 1 98.81 116 PHE B CA 1
ATOM 4307 C C . PHE B 1 116 ? 14.93 4.449 0.12 1 98.81 116 PHE B C 1
ATOM 4309 O O . PHE B 1 116 ? 16.141 4.352 -0.061 1 98.81 116 PHE B O 1
ATOM 4316 N N . LEU B 1 117 ? 14.078 3.457 0.016 1 98.19 117 LEU B N 1
ATOM 4317 C CA . LEU B 1 117 ? 14.57 2.133 -0.346 1 98.19 117 LEU B CA 1
ATOM 4318 C C . LEU B 1 117 ? 15.188 2.146 -1.74 1 98.19 117 LEU B C 1
ATOM 4320 O O . LEU B 1 117 ? 16.172 1.438 -1.996 1 98.19 117 LEU B O 1
ATOM 4324 N N . THR B 1 118 ? 14.625 2.875 -2.641 1 98.19 118 THR B N 1
ATOM 4325 C CA . THR B 1 118 ? 15.172 2.996 -3.986 1 98.19 118 THR B CA 1
ATOM 4326 C C . THR B 1 118 ? 16.547 3.664 -3.951 1 98.19 118 THR B C 1
ATOM 4328 O O . THR B 1 118 ? 17.484 3.217 -4.625 1 98.19 118 THR B O 1
ATOM 4331 N N . LEU B 1 119 ? 16.641 4.734 -3.15 1 98.5 119 LEU B N 1
ATOM 4332 C CA . LEU B 1 119 ? 17.906 5.469 -3.043 1 98.5 119 LEU B CA 1
ATOM 4333 C C . LEU B 1 119 ? 18.984 4.598 -2.426 1 98.5 119 LEU B C 1
ATOM 4335 O O . LEU B 1 119 ? 20.172 4.789 -2.703 1 98.5 119 LEU B O 1
ATOM 4339 N N . ARG B 1 120 ? 18.594 3.652 -1.561 1 96.81 120 ARG B N 1
ATOM 4340 C CA . ARG B 1 120 ? 19.562 2.732 -0.963 1 96.81 120 ARG B CA 1
ATOM 4341 C C . ARG B 1 120 ? 20.391 2.037 -2.037 1 96.81 120 ARG B C 1
ATOM 4343 O O . ARG B 1 120 ? 21.594 1.838 -1.866 1 96.81 120 ARG B O 1
ATOM 4350 N N . HIS B 1 121 ? 19.75 1.652 -3.088 1 93.31 121 HIS B N 1
ATOM 4351 C CA . HIS B 1 121 ? 20.422 0.923 -4.156 1 93.31 121 HIS B CA 1
ATOM 4352 C C . HIS B 1 121 ? 21.375 1.828 -4.918 1 93.31 121 HIS B C 1
ATOM 4354 O O . HIS B 1 121 ? 22.359 1.353 -5.5 1 93.31 121 HIS B O 1
ATOM 4360 N N . LYS B 1 122 ? 21.109 3.102 -4.875 1 94.5 122 LYS B N 1
ATOM 4361 C CA . LYS B 1 122 ? 21.984 4.074 -5.531 1 94.5 122 LYS B CA 1
ATOM 4362 C C . LYS B 1 122 ? 23.141 4.488 -4.617 1 94.5 122 LYS B C 1
ATOM 4364 O O . LYS B 1 122 ? 24.203 4.867 -5.094 1 94.5 122 LYS B O 1
ATOM 4369 N N . ARG B 1 123 ? 22.844 4.457 -3.357 1 97.12 123 ARG B N 1
ATOM 4370 C CA . ARG B 1 123 ? 23.828 4.824 -2.344 1 97.12 123 ARG B CA 1
ATOM 4371 C C . ARG B 1 123 ? 23.938 3.746 -1.27 1 97.12 123 ARG B C 1
ATOM 4373 O O . ARG B 1 123 ? 23.547 3.969 -0.121 1 97.12 123 ARG B O 1
ATOM 4380 N N . PRO B 1 124 ? 24.5 2.641 -1.571 1 93.12 124 PRO B N 1
ATOM 4381 C CA . PRO B 1 124 ? 24.484 1.47 -0.69 1 93.12 124 PRO B CA 1
ATOM 4382 C C . PRO B 1 124 ? 25.234 1.695 0.617 1 93.12 124 PRO B C 1
ATOM 4384 O O . PRO B 1 124 ? 24.984 0.999 1.604 1 93.12 124 PRO B O 1
ATOM 4387 N N . LYS B 1 125 ? 26.109 2.709 0.682 1 94.62 125 LYS B N 1
ATOM 4388 C CA . LYS B 1 125 ? 26.891 2.951 1.885 1 94.62 125 LYS B CA 1
ATOM 4389 C C . LYS B 1 125 ? 26.219 3.971 2.795 1 94.62 125 LYS B C 1
ATOM 4391 O O . LYS B 1 125 ? 26.609 4.133 3.953 1 94.62 125 LYS B O 1
ATOM 4396 N N . ALA B 1 126 ? 25.188 4.609 2.258 1 97.81 126 ALA B N 1
ATOM 4397 C CA . ALA B 1 126 ? 24.547 5.688 3.006 1 97.81 126 ALA B CA 1
ATOM 4398 C C . ALA B 1 126 ? 23.812 5.145 4.223 1 97.81 126 ALA B C 1
ATOM 4400 O O . ALA B 1 126 ? 23.203 4.07 4.164 1 97.81 126 ALA B O 1
ATOM 4401 N N . LYS B 1 127 ? 23.781 5.945 5.266 1 97.38 127 LYS B N 1
ATOM 4402 C CA . LYS B 1 127 ? 23.188 5.52 6.527 1 97.38 127 LYS B CA 1
ATOM 4403 C C . LYS B 1 127 ? 22.219 6.57 7.062 1 97.38 127 LYS B C 1
ATOM 4405 O O . LYS B 1 127 ? 21.266 6.238 7.77 1 97.38 127 LYS B O 1
ATOM 4410 N N . TYR B 1 128 ? 22.453 7.797 6.746 1 98.75 128 TYR B N 1
ATOM 4411 C CA . TYR B 1 128 ? 21.781 8.891 7.43 1 98.75 128 TYR B CA 1
ATOM 4412 C C . TYR B 1 128 ? 20.781 9.578 6.5 1 98.75 128 TYR B C 1
ATOM 4414 O O . TYR B 1 128 ? 20.984 9.617 5.285 1 98.75 128 TYR B O 1
ATOM 4422 N N . ILE B 1 129 ? 19.75 10.031 7.031 1 98.88 129 ILE B N 1
ATOM 4423 C CA . ILE B 1 129 ? 18.844 10.961 6.367 1 98.88 129 ILE B CA 1
ATOM 4424 C C . ILE B 1 129 ? 18.781 12.266 7.152 1 98.88 129 ILE B C 1
ATOM 4426 O O . ILE B 1 129 ? 18.422 12.273 8.336 1 98.88 129 ILE B O 1
ATOM 4430 N N . ILE B 1 130 ? 19.188 13.344 6.562 1 98.94 130 ILE B N 1
ATOM 4431 C CA . ILE B 1 130 ? 19.109 14.648 7.199 1 98.94 130 ILE B CA 1
ATOM 4432 C C . ILE B 1 130 ? 17.656 15.141 7.156 1 98.94 130 ILE B C 1
ATOM 4434 O O . ILE B 1 130 ? 17.047 15.219 6.086 1 98.94 130 ILE B O 1
ATOM 4438 N N . TRP B 1 131 ? 17.141 15.508 8.305 1 98.75 131 TRP B N 1
ATOM 4439 C CA . TRP B 1 131 ? 15.703 15.742 8.391 1 98.75 131 TRP B CA 1
ATOM 4440 C C . TRP B 1 131 ? 15.406 16.969 9.25 1 98.75 131 TRP B C 1
ATOM 4442 O O . TRP B 1 131 ? 15.375 16.875 10.477 1 98.75 131 TRP B O 1
ATOM 4452 N N . PRO B 1 132 ? 15.172 18.188 8.555 1 98.62 132 PRO B N 1
ATOM 4453 C CA . PRO B 1 132 ? 14.586 19.25 9.375 1 98.62 132 PRO B CA 1
ATOM 4454 C C . PRO B 1 132 ? 13.312 18.812 10.094 1 98.62 132 PRO B C 1
ATOM 4456 O O . PRO B 1 132 ? 12.391 18.281 9.461 1 98.62 132 PRO B O 1
ATOM 4459 N N . ARG B 1 133 ? 13.273 19 11.328 1 97.94 133 ARG B N 1
ATOM 4460 C CA . ARG B 1 133 ? 12.297 18.391 12.219 1 97.94 133 ARG B CA 1
ATOM 4461 C C . ARG B 1 133 ? 10.875 18.766 11.82 1 97.94 133 ARG B C 1
ATOM 4463 O O . ARG B 1 133 ? 10.586 19.938 11.57 1 97.94 133 ARG B O 1
ATOM 4470 N N . ILE B 1 134 ? 10.07 17.828 11.656 1 96.62 134 ILE B N 1
ATOM 4471 C CA . ILE B 1 134 ? 8.617 17.953 11.609 1 96.62 134 ILE B CA 1
ATOM 4472 C C . ILE B 1 134 ? 7.984 16.906 12.531 1 96.62 134 ILE B C 1
ATOM 4474 O O . ILE B 1 134 ? 8.352 15.734 12.5 1 96.62 134 ILE B O 1
ATOM 4478 N N . ASP B 1 135 ? 7.102 17.375 13.359 1 94.25 135 ASP B N 1
ATOM 4479 C CA . ASP B 1 135 ? 6.48 16.469 14.32 1 94.25 135 ASP B CA 1
ATOM 4480 C C . ASP B 1 135 ? 5.281 15.75 13.703 1 94.25 135 ASP B C 1
ATOM 4482 O O . ASP B 1 135 ? 4.145 15.953 14.133 1 94.25 135 ASP B O 1
ATOM 4486 N N . GLN B 1 136 ? 5.504 14.953 12.734 1 92.12 136 GLN B N 1
ATOM 4487 C CA . GLN B 1 136 ? 4.59 14.031 12.078 1 92.12 136 GLN B CA 1
ATOM 4488 C C . GLN B 1 136 ? 5.129 12.602 12.117 1 92.12 136 GLN B C 1
ATOM 4490 O O . GLN B 1 136 ? 6.129 12.297 11.461 1 92.12 136 GLN B O 1
ATOM 4495 N N . LYS B 1 137 ? 4.48 11.773 12.766 1 92.19 137 LYS B N 1
ATOM 4496 C CA . LYS B 1 137 ? 4.992 10.438 13.062 1 92.19 137 LYS B CA 1
ATOM 4497 C C . LYS B 1 137 ? 5.227 9.641 11.789 1 92.19 137 LYS B C 1
ATOM 4499 O O . LYS B 1 137 ? 6.227 8.922 11.672 1 92.19 137 LYS B O 1
ATOM 4504 N N . SER B 1 138 ? 4.324 9.727 10.797 1 93.19 138 SER B N 1
ATOM 4505 C CA . SER B 1 138 ? 4.441 8.945 9.57 1 93.19 138 SER B CA 1
ATOM 4506 C C . SER B 1 138 ? 5.738 9.266 8.828 1 93.19 138 SER B C 1
ATOM 4508 O O . SER B 1 138 ? 6.391 8.367 8.297 1 93.19 138 SER B O 1
ATOM 4510 N N . CYS B 1 139 ? 6.023 10.547 8.797 1 93.44 139 CYS B N 1
ATOM 4511 C CA . CYS B 1 139 ? 7.234 10.992 8.117 1 93.44 139 CYS B CA 1
ATOM 4512 C C . CYS B 1 139 ? 8.477 10.43 8.789 1 93.44 139 CYS B C 1
ATOM 4514 O O . CYS B 1 139 ? 9.367 9.898 8.125 1 93.44 139 CYS B O 1
ATOM 4516 N N . PHE B 1 140 ? 8.547 10.578 10.094 1 96.5 140 PHE B N 1
ATOM 4517 C CA . PHE B 1 140 ? 9.688 10.086 10.859 1 96.5 140 PHE B CA 1
ATOM 4518 C C . PHE B 1 140 ? 9.789 8.57 10.75 1 96.5 140 PHE B C 1
ATOM 4520 O O . PHE B 1 140 ? 10.875 8.031 10.508 1 96.5 140 PHE B O 1
ATOM 4527 N N . LYS B 1 141 ? 8.742 7.887 10.875 1 96.5 141 LYS B N 1
ATOM 4528 C CA . LYS B 1 141 ? 8.703 6.43 10.859 1 96.5 141 LYS B CA 1
ATOM 4529 C C . LYS B 1 141 ? 9.094 5.883 9.492 1 96.5 141 LYS B C 1
ATOM 4531 O O . LYS B 1 141 ? 9.641 4.781 9.391 1 96.5 141 LYS B O 1
ATOM 4536 N N . SER B 1 142 ? 8.742 6.586 8.453 1 97.94 142 SER B N 1
ATOM 4537 C CA . SER B 1 142 ? 9.109 6.145 7.105 1 97.94 142 SER B CA 1
ATOM 4538 C C . SER B 1 142 ? 10.617 5.957 6.977 1 97.94 142 SER B C 1
ATOM 4540 O O . SER B 1 142 ? 11.07 5.016 6.324 1 97.94 142 SER B O 1
ATOM 4542 N N . MET B 1 143 ? 11.422 6.844 7.613 1 98.31 143 MET B N 1
ATOM 4543 C CA . MET B 1 143 ? 12.875 6.754 7.57 1 98.31 143 MET B CA 1
ATOM 4544 C C . MET B 1 143 ? 13.367 5.551 8.367 1 98.31 143 MET B C 1
ATOM 4546 O O . MET B 1 143 ? 14.258 4.824 7.918 1 98.31 143 MET B O 1
ATOM 4550 N N . ILE B 1 144 ? 12.727 5.367 9.523 1 97.31 144 ILE B N 1
ATOM 4551 C CA . ILE B 1 144 ? 13.102 4.254 10.391 1 97.31 144 ILE B CA 1
ATOM 4552 C C . ILE B 1 144 ? 12.734 2.932 9.727 1 97.31 144 ILE B C 1
ATOM 4554 O O . ILE B 1 144 ? 13.539 1.996 9.703 1 97.31 144 ILE B O 1
ATOM 4558 N N . THR B 1 145 ? 11.555 2.846 9.219 1 97 145 THR B N 1
ATOM 4559 C CA . THR B 1 145 ? 11.086 1.642 8.539 1 97 145 THR B CA 1
ATOM 4560 C C . THR B 1 145 ? 12.023 1.268 7.391 1 97 145 THR B C 1
ATOM 4562 O O . THR B 1 145 ? 12.297 0.087 7.168 1 97 145 THR B O 1
ATOM 4565 N N . ALA B 1 146 ? 12.5 2.273 6.688 1 97.38 146 ALA B N 1
ATOM 4566 C CA . ALA B 1 146 ? 13.406 2.037 5.566 1 97.38 146 ALA B CA 1
ATOM 4567 C C . ALA B 1 146 ? 14.781 1.587 6.055 1 97.38 146 ALA B C 1
ATOM 4569 O O . ALA B 1 146 ? 15.609 1.13 5.266 1 97.38 146 ALA B O 1
ATOM 4570 N N . GLY B 1 147 ? 15.039 1.707 7.383 1 95.88 147 GLY B N 1
ATOM 4571 C CA . GLY B 1 147 ? 16.266 1.188 7.969 1 95.88 147 GLY B CA 1
ATOM 4572 C C . GLY B 1 147 ? 17.375 2.221 8.055 1 95.88 147 GLY B C 1
ATOM 4573 O O . GLY B 1 147 ? 18.547 1.871 8.125 1 95.88 147 GLY B O 1
ATOM 4574 N N . PHE B 1 148 ? 17 3.502 7.98 1 97.56 148 PHE B N 1
ATOM 4575 C CA . PHE B 1 148 ? 18.016 4.559 8.023 1 97.56 148 PHE B CA 1
ATOM 4576 C C . PHE B 1 148 ? 17.969 5.301 9.352 1 97.56 148 PHE B C 1
ATOM 4578 O O . PHE B 1 148 ? 17.016 5.137 10.125 1 97.56 148 PHE B O 1
ATOM 4585 N N . GLU B 1 149 ? 18.969 6.012 9.633 1 97.81 149 GLU B N 1
ATOM 4586 C CA . GLU B 1 149 ? 19.062 6.816 10.844 1 97.81 149 GLU B CA 1
ATOM 4587 C C . GLU B 1 149 ? 18.75 8.281 10.562 1 97.81 149 GLU B C 1
ATOM 4589 O O . GLU B 1 149 ? 19.562 8.992 9.969 1 97.81 149 GLU B O 1
ATOM 4594 N N . PRO B 1 150 ? 17.656 8.75 11.047 1 98.25 150 PRO B N 1
ATOM 4595 C CA . PRO B 1 150 ? 17.359 10.172 10.867 1 98.25 150 PRO B CA 1
ATOM 4596 C C . PRO B 1 150 ? 18.281 11.078 11.664 1 98.25 150 PRO B C 1
ATOM 4598 O O . PRO B 1 150 ? 18.562 10.805 12.836 1 98.25 150 PRO B O 1
ATOM 4601 N N . VAL B 1 151 ? 18.828 12.016 11.016 1 98.62 151 VAL B N 1
ATOM 4602 C CA . VAL B 1 151 ? 19.562 13.102 11.656 1 98.62 151 VAL B CA 1
ATOM 4603 C C . VAL B 1 151 ? 18.656 14.328 11.789 1 98.62 151 VAL B C 1
ATOM 4605 O O . VAL B 1 151 ? 18.5 15.094 10.836 1 98.62 151 VAL B O 1
ATOM 4608 N N . VAL B 1 152 ? 18.172 14.523 13.008 1 98.31 152 VAL B N 1
ATOM 4609 C CA . VAL B 1 152 ? 17.172 15.547 13.266 1 98.31 152 VAL B CA 1
ATOM 4610 C C . VAL B 1 152 ? 17.828 16.922 13.352 1 98.31 152 VAL B C 1
ATOM 4612 O O . VAL B 1 152 ? 18.75 17.109 14.148 1 98.31 152 VAL B O 1
ATOM 4615 N N . ILE B 1 153 ? 17.406 17.812 12.531 1 98.69 153 ILE B N 1
ATOM 4616 C CA . ILE B 1 153 ? 17.859 19.203 12.594 1 98.69 153 ILE B CA 1
ATOM 4617 C C . ILE B 1 153 ? 16.812 20.062 13.266 1 98.69 153 ILE B C 1
ATOM 4619 O O . ILE B 1 153 ? 15.703 20.234 12.75 1 98.69 153 ILE B O 1
ATOM 4623 N N . GLU B 1 154 ? 17.109 20.625 14.383 1 98.12 154 GLU B N 1
ATOM 4624 C CA . GLU B 1 154 ? 16.203 21.516 15.102 1 98.12 154 GLU B CA 1
ATOM 4625 C C . GLU B 1 154 ? 15.906 22.766 14.289 1 98.12 154 GLU B C 1
ATOM 4627 O O . GLU B 1 154 ? 16.812 23.328 13.656 1 98.12 154 GLU B O 1
ATOM 4632 N N . ASN B 1 155 ? 14.68 23.172 14.336 1 98.12 155 ASN B N 1
ATOM 4633 C CA . ASN B 1 155 ? 14.312 24.406 13.648 1 98.12 155 ASN B CA 1
ATOM 4634 C C . ASN B 1 155 ? 14.758 25.641 14.422 1 98.12 155 ASN B C 1
ATOM 4636 O O . ASN B 1 155 ? 15.086 25.547 15.609 1 98.12 155 ASN B O 1
ATOM 4640 N N . VAL B 1 156 ? 14.797 26.781 13.711 1 97.88 156 VAL B N 1
ATOM 4641 C CA . VAL B 1 156 ? 15.141 28.047 14.328 1 97.88 156 VAL B CA 1
ATOM 4642 C C . VAL B 1 156 ? 13.906 28.953 14.383 1 97.88 156 VAL B C 1
ATOM 4644 O O . VAL B 1 156 ? 13.109 28.969 13.445 1 97.88 156 VAL B O 1
ATOM 4647 N N . LEU B 1 157 ? 13.742 29.625 15.492 1 97.94 157 LEU B N 1
ATOM 4648 C CA . LEU B 1 157 ? 12.617 30.547 15.664 1 97.94 157 LEU B CA 1
ATOM 4649 C C . LEU B 1 157 ? 12.93 31.906 15.07 1 97.94 157 LEU B C 1
ATOM 4651 O O . LEU B 1 157 ? 13.922 32.531 15.445 1 97.94 157 LEU B O 1
ATOM 4655 N N . GLU B 1 158 ? 12.281 32.312 14.117 1 97.81 158 GLU B N 1
ATOM 4656 C CA . GLU B 1 158 ? 12.297 33.656 13.547 1 97.81 158 GLU B CA 1
ATOM 4657 C C . GLU B 1 158 ? 10.938 34.344 13.703 1 97.81 158 GLU B C 1
ATOM 4659 O O . GLU B 1 158 ? 10.031 34.125 12.906 1 97.81 158 GLU B O 1
ATOM 4664 N N . GLY B 1 159 ? 10.883 35.375 14.672 1 97.5 159 GLY B N 1
ATOM 4665 C CA . GLY B 1 159 ? 9.562 35.844 15.039 1 97.5 159 GLY B CA 1
ATOM 4666 C C . GLY B 1 159 ? 8.688 34.75 15.633 1 97.5 159 GLY B C 1
ATOM 4667 O O . GLY B 1 159 ? 9.086 34.094 16.578 1 97.5 159 GLY B O 1
ATOM 4668 N N . ASP B 1 160 ? 7.516 34.562 15.023 1 98.19 160 ASP B N 1
ATOM 4669 C CA . ASP B 1 160 ? 6.648 33.469 15.469 1 98.19 160 ASP B CA 1
ATOM 4670 C C . ASP B 1 160 ? 6.895 32.219 14.656 1 98.19 160 ASP B C 1
ATOM 4672 O O . ASP B 1 160 ? 6.383 31.141 14.992 1 98.19 160 ASP B O 1
ATOM 4676 N N . GLU B 1 161 ? 7.695 32.281 13.648 1 98.12 161 GLU B N 1
ATOM 4677 C CA . GLU B 1 161 ? 7.812 31.172 12.688 1 98.12 161 GLU B CA 1
ATOM 4678 C C . GLU B 1 161 ? 8.969 30.25 13.055 1 98.12 161 GLU B C 1
ATOM 4680 O O . GLU B 1 161 ? 10.016 30.703 13.516 1 98.12 161 GLU B O 1
ATOM 4685 N N . LEU B 1 162 ? 8.766 29 12.977 1 98.31 162 LEU B N 1
ATOM 4686 C CA . LEU B 1 162 ? 9.836 28 13 1 98.31 162 LEU B CA 1
ATOM 4687 C C . LEU B 1 162 ? 10.344 27.734 11.594 1 98.31 162 LEU B C 1
ATOM 4689 O O . LEU B 1 162 ? 9.578 27.328 10.719 1 98.31 162 LEU B O 1
ATOM 4693 N N . ARG B 1 163 ? 11.656 27.906 11.398 1 98 163 ARG B N 1
ATOM 4694 C CA . ARG B 1 163 ? 12.227 27.844 10.055 1 98 163 ARG B CA 1
ATOM 4695 C C . ARG B 1 163 ? 13.414 26.891 10.008 1 98 163 ARG B C 1
ATOM 4697 O O . ARG B 1 163 ? 13.992 26.547 11.047 1 98 163 ARG B O 1
ATOM 4704 N N . THR B 1 164 ? 13.766 26.5 8.812 1 98.44 164 THR B N 1
ATOM 4705 C CA . THR B 1 164 ? 14.859 25.562 8.586 1 98.44 164 THR B CA 1
ATOM 4706 C C . THR B 1 164 ? 16.188 26.172 9 1 98.44 164 THR B C 1
ATOM 4708 O O . THR B 1 164 ? 16.484 27.312 8.664 1 98.44 164 THR B O 1
ATOM 4711 N N . ASP B 1 165 ? 16.953 25.469 9.75 1 98.69 165 ASP B N 1
ATOM 4712 C CA . ASP B 1 165 ? 18.312 25.859 10.086 1 98.69 165 ASP B CA 1
ATOM 4713 C C . ASP B 1 165 ? 19.312 25.406 9.016 1 98.69 165 ASP B C 1
ATOM 4715 O O . ASP B 1 165 ? 19.953 24.375 9.164 1 98.69 165 ASP B O 1
ATOM 4719 N N . ILE B 1 166 ? 19.531 26.25 8.07 1 98.75 166 ILE B N 1
ATOM 4720 C CA . ILE B 1 166 ? 20.344 25.906 6.902 1 98.75 166 ILE B CA 1
ATOM 4721 C C . ILE B 1 166 ? 21.781 25.656 7.328 1 98.75 166 ILE B C 1
ATOM 4723 O O . ILE B 1 166 ? 22.438 24.719 6.836 1 98.75 166 ILE B O 1
ATOM 4727 N N . GLU B 1 167 ? 22.266 26.469 8.188 1 98.56 167 GLU B N 1
ATOM 4728 C CA . GLU B 1 167 ? 23.641 26.328 8.648 1 98.56 167 GLU B CA 1
ATOM 4729 C C . GLU B 1 167 ? 23.859 24.984 9.352 1 98.56 167 GLU B C 1
ATOM 4731 O O . GLU B 1 167 ? 24.875 24.312 9.133 1 98.56 167 GLU B O 1
ATOM 4736 N N . ALA B 1 168 ? 22.922 24.625 10.164 1 98.69 168 ALA B N 1
ATOM 4737 C CA . ALA B 1 168 ? 23.016 23.344 10.867 1 98.69 168 ALA B CA 1
ATOM 4738 C C . ALA B 1 168 ? 22.969 22.172 9.898 1 98.69 168 ALA B C 1
ATOM 4740 O O . ALA B 1 168 ? 23.641 21.172 10.102 1 98.69 168 ALA B O 1
ATOM 4741 N N . VAL B 1 169 ? 22.172 22.234 8.844 1 98.81 169 VAL B N 1
ATOM 4742 C CA . VAL B 1 169 ? 22.078 21.188 7.836 1 98.81 169 VAL B CA 1
ATOM 4743 C C . VAL B 1 169 ? 23.438 21.016 7.16 1 98.81 169 VAL B C 1
ATOM 4745 O O . VAL B 1 169 ? 23.938 19.891 7.062 1 98.81 169 VAL B O 1
ATOM 4748 N N . GLU B 1 170 ? 23.969 22.094 6.723 1 98.75 170 GLU B N 1
ATOM 4749 C CA . GLU B 1 170 ? 25.234 22.016 6.008 1 98.75 170 GLU B CA 1
ATOM 4750 C C . GLU B 1 170 ? 26.359 21.547 6.93 1 98.75 170 GLU B C 1
ATOM 4752 O O . GLU B 1 170 ? 27.25 20.797 6.508 1 98.75 170 GLU B O 1
ATOM 4757 N N . ALA B 1 171 ? 26.312 22.016 8.164 1 98.69 171 ALA B N 1
ATOM 4758 C CA . ALA B 1 171 ? 27.312 21.547 9.141 1 98.69 171 ALA B CA 1
ATOM 4759 C C . ALA B 1 171 ? 27.25 20.047 9.312 1 98.69 171 ALA B C 1
ATOM 4761 O O . ALA B 1 171 ? 28.281 19.375 9.422 1 98.69 171 ALA B O 1
ATOM 4762 N N . LYS B 1 172 ? 26.031 19.484 9.414 1 98.69 172 LYS B N 1
ATOM 4763 C CA . LYS B 1 172 ? 25.875 18.031 9.562 1 98.69 172 LYS B CA 1
ATOM 4764 C C . LYS B 1 172 ? 26.344 17.297 8.312 1 98.69 172 LYS B C 1
ATOM 4766 O O . LYS B 1 172 ? 26.891 16.203 8.398 1 98.69 172 LYS B O 1
ATOM 4771 N N . VAL B 1 173 ? 26.047 17.875 7.125 1 98.69 173 VAL B N 1
ATOM 4772 C CA . VAL B 1 173 ? 26.531 17.297 5.871 1 98.69 173 VAL B CA 1
ATOM 4773 C C . VAL B 1 173 ? 28.047 17.172 5.902 1 98.69 173 VAL B C 1
ATOM 4775 O O . VAL B 1 173 ? 28.594 16.125 5.539 1 98.69 173 VAL B O 1
ATOM 4778 N N . LYS B 1 174 ? 28.703 18.219 6.352 1 98.5 174 LYS B N 1
ATOM 4779 C CA . LYS B 1 174 ? 30.156 18.234 6.41 1 98.5 174 LYS B CA 1
ATOM 4780 C C . LYS B 1 174 ? 30.672 17.25 7.465 1 98.5 174 LYS B C 1
ATOM 4782 O O . LYS B 1 174 ? 31.641 16.531 7.227 1 98.5 174 LYS B O 1
ATOM 4787 N N . THR B 1 175 ? 30.031 17.188 8.57 1 98.56 175 THR B N 1
ATOM 4788 C CA . THR B 1 175 ? 30.484 16.344 9.688 1 98.56 175 THR B CA 1
ATOM 4789 C C . THR B 1 175 ? 30.297 14.867 9.359 1 98.56 175 THR B C 1
ATOM 4791 O O . THR B 1 175 ? 31.156 14.047 9.672 1 98.56 175 THR B O 1
ATOM 4794 N N . LEU B 1 176 ? 29.219 14.469 8.773 1 98.44 176 LEU B N 1
ATOM 4795 C CA . LEU B 1 176 ? 28.875 13.07 8.523 1 98.44 176 LEU B CA 1
ATOM 4796 C C . LEU B 1 176 ? 29.516 12.578 7.23 1 98.44 176 LEU B C 1
ATOM 4798 O O . LEU B 1 176 ? 29.781 11.383 7.082 1 98.44 176 LEU B O 1
ATOM 4802 N N . GLY B 1 177 ? 29.812 13.523 6.293 1 98.5 177 GLY B N 1
ATOM 4803 C CA . GLY B 1 177 ? 30.281 13.141 4.969 1 98.5 177 GLY B CA 1
ATOM 4804 C C . GLY B 1 177 ? 29.141 12.859 4 1 98.5 177 GLY B C 1
ATOM 4805 O O . GLY B 1 177 ? 28.266 12.039 4.289 1 98.5 177 GLY B O 1
ATOM 4806 N N . ALA B 1 178 ? 29.156 13.469 2.879 1 98.12 178 ALA B N 1
ATOM 4807 C CA . ALA B 1 178 ? 28.094 13.398 1.888 1 98.12 178 ALA B CA 1
ATOM 4808 C C . ALA B 1 178 ? 27.828 11.953 1.464 1 98.12 178 ALA B C 1
ATOM 4810 O O . ALA B 1 178 ? 26.688 11.578 1.183 1 98.12 178 ALA B O 1
ATOM 4811 N N . GLU B 1 179 ? 28.828 11.133 1.413 1 97.81 179 GLU B N 1
ATOM 4812 C CA . GLU B 1 179 ? 28.719 9.758 0.942 1 97.81 179 GLU B CA 1
ATOM 4813 C C . GLU B 1 179 ? 27.938 8.898 1.933 1 97.81 179 GLU B C 1
ATOM 4815 O O . GLU B 1 179 ? 27.375 7.863 1.563 1 97.81 179 GLU B O 1
ATOM 4820 N N . ASN B 1 180 ? 27.844 9.336 3.191 1 98.5 180 ASN B N 1
ATOM 4821 C CA . ASN B 1 180 ? 27.156 8.586 4.246 1 98.5 180 ASN B CA 1
ATOM 4822 C C . ASN B 1 180 ? 25.703 9.023 4.391 1 98.5 180 ASN B C 1
ATOM 4824 O O . ASN B 1 180 ? 24.953 8.445 5.18 1 98.5 180 ASN B O 1
ATOM 4828 N N . ILE B 1 181 ? 25.328 10.008 3.621 1 98.81 181 ILE B N 1
ATOM 4829 C CA . ILE B 1 181 ? 23.969 10.555 3.703 1 98.81 181 ILE B CA 1
ATOM 4830 C C . ILE B 1 181 ? 23.141 10.039 2.539 1 98.81 181 ILE B C 1
ATOM 4832 O O . ILE B 1 181 ? 23.531 10.172 1.376 1 98.81 181 ILE B O 1
ATOM 4836 N N . LEU B 1 182 ? 22.047 9.398 2.885 1 98.81 182 LEU B N 1
ATOM 4837 C CA . LEU B 1 182 ? 21.156 8.898 1.85 1 98.81 182 LEU B CA 1
ATOM 4838 C C . LEU B 1 182 ? 20.5 10.055 1.099 1 98.81 182 LEU B C 1
ATOM 4840 O O . LEU B 1 182 ? 20.484 10.07 -0.134 1 98.81 182 LEU B O 1
ATOM 4844 N N . CYS B 1 183 ? 19.922 10.977 1.891 1 98.94 183 CYS B N 1
ATOM 4845 C CA . CYS B 1 183 ? 19.25 12.117 1.293 1 98.94 183 CYS B CA 1
ATOM 4846 C C . CYS B 1 183 ? 18.938 13.18 2.344 1 98.94 183 CYS B C 1
ATOM 4848 O O . CYS B 1 183 ? 19.125 12.945 3.539 1 98.94 183 CYS B O 1
ATOM 4850 N N . VAL B 1 184 ? 18.625 14.359 1.884 1 98.94 184 VAL B N 1
ATOM 4851 C CA . VAL B 1 184 ? 17.906 15.359 2.668 1 98.94 184 VAL B CA 1
ATOM 4852 C C . VAL B 1 184 ? 16.406 15.195 2.482 1 98.94 184 VAL B C 1
ATOM 4854 O O . VAL B 1 184 ? 15.922 15.094 1.353 1 98.94 184 VAL B O 1
ATOM 4857 N N . HIS B 1 185 ? 15.734 15.039 3.578 1 98.88 185 HIS B N 1
ATOM 4858 C CA . HIS B 1 185 ? 14.289 14.867 3.568 1 98.88 185 HIS B CA 1
ATOM 4859 C C . HIS B 1 185 ? 13.578 16.109 4.102 1 98.88 185 HIS B C 1
ATOM 4861 O O . HIS B 1 185 ? 13.422 16.266 5.312 1 98.88 185 HIS B O 1
ATOM 4867 N N . SER B 1 186 ? 13.125 16.984 3.203 1 98.75 186 SER B N 1
ATOM 4868 C CA . SER B 1 186 ? 12.5 18.25 3.588 1 98.75 186 SER B CA 1
ATOM 4869 C C . SER B 1 186 ? 10.984 18.188 3.443 1 98.75 186 SER B C 1
ATOM 4871 O O . SER B 1 186 ? 10.445 17.203 2.924 1 98.75 186 SER B O 1
ATOM 4873 N N . THR B 1 187 ? 10.305 19.156 3.969 1 98.44 187 THR B N 1
ATOM 4874 C CA . THR B 1 187 ? 8.852 19.203 3.967 1 98.44 187 THR B CA 1
ATOM 4875 C C . THR B 1 187 ? 8.352 20.594 3.555 1 98.44 187 THR B C 1
ATOM 4877 O O . THR B 1 187 ? 8.867 21.609 4.031 1 98.44 187 THR B O 1
ATOM 4880 N N . THR B 1 188 ? 7.426 20.719 2.678 1 97.19 188 THR B N 1
ATOM 4881 C CA . THR B 1 188 ? 6.863 22 2.244 1 97.19 188 THR B CA 1
ATOM 4882 C C . THR B 1 188 ? 5.777 22.453 3.207 1 97.19 188 THR B C 1
ATOM 4884 O O . THR B 1 188 ? 5.91 23.5 3.844 1 97.19 188 THR B O 1
ATOM 4887 N N . SER B 1 189 ? 4.707 21.688 3.32 1 89.62 189 SER B N 1
ATOM 4888 C CA . SER B 1 189 ? 3.566 22.109 4.125 1 89.62 189 SER B CA 1
ATOM 4889 C C . SER B 1 189 ? 3.473 21.297 5.414 1 89.62 189 SER B C 1
ATOM 4891 O O . SER B 1 189 ? 3.736 20.094 5.418 1 89.62 189 SER B O 1
ATOM 4893 N N . CYS B 1 190 ? 3.168 22.047 6.445 1 89.56 190 CYS B N 1
ATOM 4894 C CA . CYS B 1 190 ? 2.945 21.516 7.781 1 89.56 190 CYS B CA 1
ATOM 4895 C C . CYS B 1 190 ? 2.1 22.469 8.617 1 89.56 190 CYS B C 1
ATOM 4897 O O . CYS B 1 190 ? 1.61 23.469 8.117 1 89.56 190 CYS B O 1
ATOM 4899 N N . PHE B 1 191 ? 1.895 22.109 9.867 1 95.25 191 PHE B N 1
ATOM 4900 C CA . PHE B 1 191 ? 1.064 22.938 10.734 1 95.25 191 PHE B CA 1
ATOM 4901 C C . PHE B 1 191 ? 1.855 24.125 11.258 1 95.25 191 PHE B C 1
ATOM 4903 O O . PHE B 1 191 ? 3.033 24 11.602 1 95.25 191 PHE B O 1
ATOM 4910 N N . ALA B 1 192 ? 1.167 25.297 11.195 1 97.06 192 ALA B N 1
ATOM 4911 C CA . ALA B 1 192 ? 1.74 26.469 11.867 1 97.06 192 ALA B CA 1
ATOM 4912 C C . ALA B 1 192 ? 2.012 26.188 13.336 1 97.06 192 ALA B C 1
ATOM 4914 O O . ALA B 1 192 ? 1.316 25.375 13.961 1 97.06 192 ALA B O 1
ATOM 4915 N N . PRO B 1 193 ? 3.135 26.781 13.906 1 97.44 193 PRO B N 1
ATOM 4916 C CA . PRO B 1 193 ? 3.879 27.938 13.414 1 97.44 193 PRO B CA 1
ATOM 4917 C C . PRO B 1 193 ? 5.039 27.547 12.5 1 97.44 193 PRO B C 1
ATOM 4919 O O . PRO B 1 193 ? 5.785 28.422 12.039 1 97.44 193 PRO B O 1
ATOM 4922 N N . ARG B 1 194 ? 5.203 26.266 12.289 1 97.56 194 ARG B N 1
ATOM 4923 C CA . ARG B 1 194 ? 6.227 25.844 11.336 1 97.56 194 ARG B CA 1
ATOM 4924 C C . ARG B 1 194 ? 5.844 26.25 9.914 1 97.56 194 ARG B C 1
ATOM 4926 O O . ARG B 1 194 ? 4.664 26.266 9.562 1 97.56 194 ARG B O 1
ATOM 4933 N N . VAL B 1 195 ? 6.809 26.672 9.164 1 97.88 195 VAL B N 1
ATOM 4934 C CA . VAL B 1 195 ? 6.598 27.062 7.777 1 97.88 195 VAL B CA 1
ATOM 4935 C C . VAL B 1 195 ? 7.367 26.125 6.852 1 97.88 195 VAL B C 1
ATOM 4937 O O . VAL B 1 195 ? 8.141 25.281 7.312 1 97.88 195 VAL B O 1
ATOM 4940 N N . PRO B 1 196 ? 7.102 26.125 5.504 1 98 196 PRO B N 1
ATOM 4941 C CA . PRO B 1 196 ? 7.84 25.25 4.59 1 98 196 PRO B CA 1
ATOM 4942 C C . PRO B 1 196 ? 9.352 25.359 4.766 1 98 196 PRO B C 1
ATOM 4944 O O . PRO B 1 196 ? 9.867 26.438 5.07 1 98 196 PRO B O 1
ATOM 4947 N N . ASP B 1 197 ? 10.008 24.25 4.59 1 98.56 197 ASP B N 1
ATOM 4948 C CA . ASP B 1 197 ? 11.461 24.281 4.594 1 98.56 197 ASP B CA 1
ATOM 4949 C C . ASP B 1 197 ? 12 25.234 3.52 1 98.56 197 ASP B C 1
ATOM 4951 O O . ASP B 1 197 ? 11.305 25.531 2.547 1 98.56 197 ASP B O 1
ATOM 4955 N N . ARG B 1 198 ? 13.211 25.734 3.832 1 98.25 198 ARG B N 1
ATOM 4956 C CA . ARG B 1 198 ? 13.906 26.578 2.855 1 98.25 198 ARG B CA 1
ATOM 4957 C C . ARG B 1 198 ? 14.414 25.734 1.688 1 98.25 198 ARG B C 1
ATOM 4959 O O . ARG B 1 198 ? 15.625 25.531 1.545 1 98.25 198 ARG B O 1
ATOM 4966 N N . LEU B 1 199 ? 13.5 25.328 0.792 1 98.62 199 LEU B N 1
ATOM 4967 C CA . LEU B 1 199 ? 13.742 24.328 -0.242 1 98.62 199 LEU B CA 1
ATOM 4968 C C . LEU B 1 199 ? 14.836 24.797 -1.196 1 98.62 199 LEU B C 1
ATOM 4970 O O . LEU B 1 199 ? 15.656 23.984 -1.641 1 98.62 199 LEU B O 1
ATOM 4974 N N . GLU B 1 200 ? 14.852 26.094 -1.538 1 98.5 200 GLU B N 1
ATOM 4975 C CA . GLU B 1 200 ? 15.867 26.609 -2.461 1 98.5 200 GLU B CA 1
ATOM 4976 C C . GLU B 1 200 ? 17.266 26.422 -1.901 1 98.5 200 GLU B C 1
ATOM 4978 O O . GLU B 1 200 ? 18.141 25.875 -2.578 1 98.5 200 GLU B O 1
ATOM 4983 N N . GLU B 1 201 ? 17.469 26.859 -0.694 1 98.75 201 GLU B N 1
ATOM 4984 C CA . GLU B 1 201 ? 18.766 26.75 -0.057 1 98.75 201 GLU B CA 1
ATOM 4985 C C . GLU B 1 201 ? 19.156 25.281 0.151 1 98.75 201 GLU B C 1
ATOM 4987 O O . GLU B 1 201 ? 20.312 24.906 -0.069 1 98.75 201 GLU B O 1
ATOM 4992 N N . LEU B 1 202 ? 18.219 24.453 0.597 1 98.88 202 LEU B N 1
ATOM 4993 C CA . LEU B 1 202 ? 18.484 23.031 0.778 1 98.88 202 LEU B CA 1
ATOM 4994 C C . LEU B 1 202 ? 18.859 22.375 -0.547 1 98.88 202 LEU B C 1
ATOM 4996 O O . LEU B 1 202 ? 19.75 21.516 -0.597 1 98.88 202 LEU B O 1
ATOM 5000 N N . ALA B 1 203 ? 18.094 22.734 -1.612 1 98.88 203 ALA B N 1
ATOM 5001 C CA . ALA B 1 203 ? 18.359 22.188 -2.938 1 98.88 203 ALA B CA 1
ATOM 5002 C C . ALA B 1 203 ? 19.781 22.516 -3.393 1 98.88 203 ALA B C 1
ATOM 5004 O O . ALA B 1 203 ? 20.453 21.688 -4.02 1 98.88 203 ALA B O 1
ATOM 5005 N N . ILE B 1 204 ? 20.219 23.719 -3.109 1 98.88 204 ILE B N 1
ATOM 5006 C CA . ILE B 1 204 ? 21.578 24.141 -3.465 1 98.88 204 ILE B CA 1
ATOM 5007 C C . ILE B 1 204 ? 22.594 23.297 -2.703 1 98.88 204 ILE B C 1
ATOM 5009 O O . ILE B 1 204 ? 23.578 22.844 -3.277 1 98.88 204 ILE B O 1
ATOM 5013 N N . ILE B 1 205 ? 22.391 23.109 -1.41 1 98.88 205 ILE B N 1
ATOM 5014 C CA . ILE B 1 205 ? 23.266 22.281 -0.602 1 98.88 205 ILE B CA 1
ATOM 5015 C C . ILE B 1 205 ? 23.328 20.875 -1.189 1 98.88 205 ILE B C 1
ATOM 5017 O O . ILE B 1 205 ? 24.406 20.297 -1.342 1 98.88 205 ILE B O 1
ATOM 5021 N N . CYS B 1 206 ? 22.172 20.328 -1.522 1 98.88 206 CYS B N 1
ATOM 5022 C CA . CYS B 1 206 ? 22.094 18.984 -2.08 1 98.88 206 CYS B CA 1
ATOM 5023 C C . CYS B 1 206 ? 22.859 18.891 -3.391 1 98.88 206 CYS B C 1
ATOM 5025 O O . CYS B 1 206 ? 23.562 17.906 -3.633 1 98.88 206 CYS B O 1
ATOM 5027 N N . ALA B 1 207 ? 22.703 19.891 -4.215 1 98.81 207 ALA B N 1
ATOM 5028 C CA . ALA B 1 207 ? 23.422 19.922 -5.484 1 98.81 207 ALA B CA 1
ATOM 5029 C C . ALA B 1 207 ? 24.922 20.016 -5.258 1 98.81 207 ALA B C 1
ATOM 5031 O O . ALA B 1 207 ? 25.703 19.312 -5.902 1 98.81 207 ALA B O 1
ATOM 5032 N N . ASN B 1 208 ? 25.328 20.891 -4.359 1 98.75 208 ASN B N 1
ATOM 5033 C CA . ASN B 1 208 ? 26.734 21.141 -4.094 1 98.75 208 ASN B CA 1
ATOM 5034 C C . ASN B 1 208 ? 27.438 19.891 -3.559 1 98.75 208 ASN B C 1
ATOM 5036 O O . ASN B 1 208 ? 28.594 19.641 -3.877 1 98.75 208 ASN B O 1
ATOM 5040 N N . TYR B 1 209 ? 26.781 19.141 -2.764 1 98.69 209 TYR B N 1
ATOM 5041 C CA . TYR B 1 209 ? 27.406 18 -2.104 1 98.69 209 TYR B CA 1
ATOM 5042 C C . TYR B 1 209 ? 26.984 16.688 -2.752 1 98.69 209 TYR B C 1
ATOM 5044 O O . TYR B 1 209 ? 27.328 15.609 -2.273 1 98.69 209 TYR B O 1
ATOM 5052 N N . ASP B 1 210 ? 26.172 16.734 -3.811 1 98.31 210 ASP B N 1
ATOM 5053 C CA . ASP B 1 210 ? 25.672 15.586 -4.555 1 98.31 210 ASP B CA 1
ATOM 5054 C C . ASP B 1 210 ? 24.891 14.633 -3.643 1 98.31 210 ASP B C 1
ATOM 5056 O O . ASP B 1 210 ? 25.188 13.438 -3.594 1 98.31 210 ASP B O 1
ATOM 5060 N N . ILE B 1 211 ? 24 15.156 -2.893 1 98.75 211 ILE B N 1
ATOM 5061 C CA . ILE B 1 211 ? 23.125 14.414 -2.004 1 98.75 211 ILE B CA 1
ATOM 5062 C C . ILE B 1 211 ? 21.688 14.445 -2.551 1 98.75 211 ILE B C 1
ATOM 5064 O O . ILE B 1 211 ? 21.172 15.508 -2.885 1 98.75 211 ILE B O 1
ATOM 5068 N N . PRO B 1 212 ? 21.062 13.25 -2.709 1 98.88 212 PRO B N 1
ATOM 5069 C CA . PRO B 1 212 ? 19.672 13.242 -3.154 1 98.88 212 PRO B CA 1
ATOM 5070 C C . PRO B 1 212 ? 18.75 14.055 -2.24 1 98.88 212 PRO B C 1
ATOM 5072 O O . PRO B 1 212 ? 19.031 14.188 -1.046 1 98.88 212 PRO B O 1
ATOM 5075 N N . HIS B 1 213 ? 17.719 14.609 -2.805 1 98.94 213 HIS B N 1
ATOM 5076 C CA . HIS B 1 213 ? 16.766 15.453 -2.098 1 98.94 213 HIS B CA 1
ATOM 5077 C C . HIS B 1 213 ? 15.336 14.953 -2.305 1 98.94 213 HIS B C 1
ATOM 5079 O O . HIS B 1 213 ? 14.82 14.977 -3.426 1 98.94 213 HIS B O 1
ATOM 5085 N N . ILE B 1 214 ? 14.719 14.438 -1.257 1 98.94 214 ILE B N 1
ATOM 5086 C CA . ILE B 1 214 ? 13.328 13.992 -1.269 1 98.94 214 ILE B CA 1
ATOM 5087 C C . ILE B 1 214 ? 12.461 14.992 -0.509 1 98.94 214 ILE B C 1
ATOM 5089 O O . ILE B 1 214 ? 12.727 15.297 0.657 1 98.94 214 ILE B O 1
ATOM 5093 N N . VAL B 1 215 ? 11.398 15.469 -1.121 1 98.88 215 VAL B N 1
ATOM 5094 C CA . VAL B 1 215 ? 10.547 16.484 -0.512 1 98.88 215 VAL B CA 1
ATOM 5095 C C . VAL B 1 215 ? 9.188 15.883 -0.156 1 98.88 215 VAL B C 1
ATOM 5097 O O . VAL B 1 215 ? 8.516 15.312 -1.016 1 98.88 215 VAL B O 1
ATOM 5100 N N . ASN B 1 216 ? 8.836 15.93 1.106 1 98.56 216 ASN B N 1
ATOM 5101 C CA . ASN B 1 216 ? 7.477 15.648 1.539 1 98.56 216 ASN B CA 1
ATOM 5102 C C . ASN B 1 216 ? 6.531 16.797 1.222 1 98.56 216 ASN B C 1
ATOM 5104 O O . ASN B 1 216 ? 6.531 17.812 1.922 1 98.56 216 ASN B O 1
ATOM 5108 N N . ASN B 1 217 ? 5.75 16.688 0.228 1 98.38 217 ASN B N 1
ATOM 5109 C CA . ASN B 1 217 ? 4.762 17.688 -0.199 1 98.38 217 ASN B CA 1
ATOM 5110 C C . ASN B 1 217 ? 3.338 17.188 0.018 1 98.38 217 ASN B C 1
ATOM 5112 O O . ASN B 1 217 ? 2.436 17.516 -0.752 1 98.38 217 ASN B O 1
ATOM 5116 N N . ALA B 1 218 ? 3.119 16.406 1.066 1 96.44 218 ALA B N 1
ATOM 5117 C CA . ALA B 1 218 ? 1.87 15.695 1.33 1 96.44 218 ALA B CA 1
ATOM 5118 C C . ALA B 1 218 ? 0.666 16.609 1.132 1 96.44 218 ALA B C 1
ATOM 5120 O O . ALA B 1 218 ? -0.36 16.188 0.591 1 96.44 218 ALA B O 1
ATOM 5121 N N . TYR B 1 219 ? 0.691 17.797 1.462 1 94 219 TYR B N 1
ATOM 5122 C CA . TYR B 1 219 ? -0.482 18.672 1.398 1 94 219 TYR B CA 1
ATOM 5123 C C . TYR B 1 219 ? -0.205 19.906 0.553 1 94 219 TYR B C 1
ATOM 5125 O O . TYR B 1 219 ? -1.058 20.781 0.436 1 94 219 TYR B O 1
ATOM 5133 N N . GLY B 1 220 ? 0.892 20.016 -0.108 1 96.94 220 GLY B N 1
ATOM 5134 C CA . GLY B 1 220 ? 1.407 21.25 -0.666 1 96.94 220 GLY B CA 1
ATOM 5135 C C . GLY B 1 220 ? 0.832 21.578 -2.031 1 96.94 220 GLY B C 1
ATOM 5136 O O . GLY B 1 220 ? 0.924 22.719 -2.494 1 96.94 220 GLY B O 1
ATOM 5137 N N . VAL B 1 221 ? 0.144 20.609 -2.668 1 98 221 VAL B N 1
ATOM 5138 C CA . VAL B 1 221 ? -0.333 20.844 -4.027 1 98 221 VAL B CA 1
ATOM 5139 C C . VAL B 1 221 ? -1.376 21.969 -4.023 1 98 221 VAL B C 1
ATOM 5141 O O . VAL B 1 221 ? -1.479 22.719 -4.988 1 98 221 VAL B O 1
ATOM 5144 N N . GLN B 1 222 ? -2.082 22.078 -2.947 1 97.5 222 GLN B N 1
ATOM 5145 C CA . GLN B 1 222 ? -3.191 23.031 -2.865 1 97.5 222 GLN B CA 1
ATOM 5146 C C . GLN B 1 222 ? -2.693 24.438 -2.557 1 97.5 222 GLN B C 1
ATOM 5148 O O . GLN B 1 222 ? -3.492 25.359 -2.404 1 97.5 222 GLN B O 1
ATOM 5153 N N . SER B 1 223 ? -1.385 24.625 -2.469 1 97.12 223 SER B N 1
ATOM 5154 C CA . SER B 1 223 ? -0.773 25.922 -2.229 1 97.12 223 SER B CA 1
ATOM 5155 C C . SER B 1 223 ? 0.182 26.297 -3.354 1 97.12 223 SER B C 1
ATOM 5157 O O . SER B 1 223 ? 1.217 25.656 -3.539 1 97.12 223 SER B O 1
ATOM 5159 N N . SER B 1 224 ? -0.121 27.375 -4.035 1 96.88 224 SER B N 1
ATOM 5160 C CA . SER B 1 224 ? 0.758 27.844 -5.102 1 96.88 224 SER B CA 1
ATOM 5161 C C . SER B 1 224 ? 2.146 28.188 -4.566 1 96.88 224 SER B C 1
ATOM 5163 O O . SER B 1 224 ? 3.146 28 -5.266 1 96.88 224 SER B O 1
ATOM 5165 N N . LYS B 1 225 ? 2.242 28.672 -3.383 1 96.88 225 LYS B N 1
ATOM 5166 C CA . LYS B 1 225 ? 3.523 29 -2.764 1 96.88 225 LYS B CA 1
ATOM 5167 C C . LYS B 1 225 ? 4.379 27.734 -2.576 1 96.88 225 LYS B C 1
ATOM 5169 O O . LYS B 1 225 ? 5.566 27.734 -2.9 1 96.88 225 LYS B O 1
ATOM 5174 N N . CYS B 1 226 ? 3.789 26.703 -2.018 1 97.75 226 CYS B N 1
ATOM 5175 C CA . CYS B 1 226 ? 4.508 25.438 -1.813 1 97.75 226 CYS B CA 1
ATOM 5176 C C . CYS B 1 226 ? 4.996 24.875 -3.141 1 97.75 226 CYS B C 1
ATOM 5178 O O . CYS B 1 226 ? 6.145 24.438 -3.252 1 97.75 226 CYS B O 1
ATOM 5180 N N . MET B 1 227 ? 4.117 24.875 -4.145 1 98.56 227 MET B N 1
ATOM 5181 C CA . MET B 1 227 ? 4.469 24.344 -5.457 1 98.56 227 MET B CA 1
ATOM 5182 C C . MET B 1 227 ? 5.574 25.172 -6.102 1 98.56 227 MET B C 1
ATOM 5184 O O . MET B 1 227 ? 6.461 24.625 -6.762 1 98.56 227 MET B O 1
ATOM 5188 N N . HIS B 1 228 ? 5.52 26.453 -5.867 1 98.06 228 HIS B N 1
ATOM 5189 C CA . HIS B 1 228 ? 6.559 27.344 -6.383 1 98.06 228 HIS B CA 1
ATOM 5190 C C . HIS B 1 228 ? 7.91 27.031 -5.738 1 98.06 228 HIS B C 1
ATOM 5192 O O . HIS B 1 228 ? 8.945 27.094 -6.406 1 98.06 228 HIS B O 1
ATOM 5198 N N . LEU B 1 229 ? 7.945 26.797 -4.469 1 98.44 229 LEU B N 1
ATOM 5199 C CA . LEU B 1 229 ? 9.18 26.438 -3.775 1 98.44 229 LEU B CA 1
ATOM 5200 C C . LEU B 1 229 ? 9.82 25.219 -4.402 1 98.44 229 LEU B C 1
ATOM 5202 O O . LEU B 1 229 ? 11.047 25.156 -4.543 1 98.44 229 LEU B O 1
ATOM 5206 N N . ILE B 1 230 ? 8.992 24.203 -4.73 1 98.75 230 ILE B N 1
ATOM 5207 C CA . ILE B 1 230 ? 9.492 22.984 -5.359 1 98.75 230 ILE B CA 1
ATOM 5208 C C . ILE B 1 230 ? 10.062 23.312 -6.738 1 98.75 230 ILE B C 1
ATOM 5210 O O . ILE B 1 230 ? 11.164 22.875 -7.078 1 98.75 230 ILE B O 1
ATOM 5214 N N . GLN B 1 231 ? 9.305 24.094 -7.52 1 98.62 231 GLN B N 1
ATOM 5215 C CA . GLN B 1 231 ? 9.734 24.5 -8.852 1 98.62 231 GLN B CA 1
ATOM 5216 C C . GLN B 1 231 ? 11.07 25.234 -8.789 1 98.62 231 GLN B C 1
ATOM 5218 O O . GLN B 1 231 ? 11.992 24.938 -9.555 1 98.62 231 GLN B O 1
ATOM 5223 N N . GLN B 1 232 ? 11.18 26.172 -7.883 1 98.44 232 GLN B N 1
ATOM 5224 C CA . GLN B 1 232 ? 12.383 26.984 -7.75 1 98.44 232 GLN B CA 1
ATOM 5225 C C . GLN B 1 232 ? 13.547 26.156 -7.215 1 98.44 232 GLN B C 1
ATOM 5227 O O . GLN B 1 232 ? 14.688 26.328 -7.656 1 98.44 232 GLN B O 1
ATOM 5232 N N . GLY B 1 233 ? 13.242 25.312 -6.203 1 98.69 233 GLY B N 1
ATOM 5233 C CA . GLY B 1 233 ? 14.289 24.438 -5.688 1 98.69 233 GLY B CA 1
ATOM 5234 C C . GLY B 1 233 ? 14.906 23.547 -6.758 1 98.69 233 GLY B C 1
ATOM 5235 O O . GLY B 1 233 ? 16.125 23.375 -6.797 1 98.69 233 GLY B O 1
ATOM 5236 N N . ALA B 1 234 ? 14.023 23 -7.594 1 98.5 234 ALA B N 1
ATOM 5237 C CA . ALA B 1 234 ? 14.5 22.141 -8.68 1 98.5 234 ALA B CA 1
ATOM 5238 C C . ALA B 1 234 ? 15.328 22.938 -9.68 1 98.5 234 ALA B C 1
ATOM 5240 O O . ALA B 1 234 ? 16.281 22.422 -10.273 1 98.5 234 ALA B O 1
ATOM 5241 N N . ARG B 1 235 ? 15.008 24.172 -9.891 1 98.25 235 ARG B N 1
ATOM 5242 C CA . ARG B 1 235 ? 15.688 25.031 -10.852 1 98.25 235 ARG B CA 1
ATOM 5243 C C . ARG B 1 235 ? 17.078 25.406 -10.367 1 98.25 235 ARG B C 1
ATOM 5245 O O . ARG B 1 235 ? 18.047 25.359 -11.141 1 98.25 235 ARG B O 1
ATOM 5252 N N . VAL B 1 236 ? 17.234 25.766 -9.117 1 98.56 236 VAL B N 1
ATOM 5253 C CA . VAL B 1 236 ? 18.484 26.344 -8.633 1 98.56 236 VAL B CA 1
ATOM 5254 C C . VAL B 1 236 ? 19.375 25.266 -8.062 1 98.56 236 VAL B C 1
ATOM 5256 O O . VAL B 1 236 ? 20.594 25.469 -7.902 1 98.56 236 VAL B O 1
ATOM 5259 N N . GLY B 1 237 ? 18.812 24.172 -7.703 1 98.62 237 GLY B N 1
ATOM 5260 C CA . GLY B 1 237 ? 19.547 23.094 -7.082 1 98.62 237 GLY B CA 1
ATOM 5261 C C . GLY B 1 237 ? 19.031 21.719 -7.473 1 98.62 237 GLY B C 1
ATOM 5262 O O . GLY B 1 237 ? 18.781 21.453 -8.648 1 98.62 237 GLY B O 1
ATOM 5263 N N . ARG B 1 238 ? 18.938 20.859 -6.414 1 98.56 238 ARG B N 1
ATOM 5264 C CA . ARG B 1 238 ? 18.594 19.469 -6.707 1 98.56 238 ARG B CA 1
ATOM 5265 C C . ARG B 1 238 ? 17.359 19.031 -5.918 1 98.56 238 ARG B C 1
ATOM 5267 O O . ARG B 1 238 ? 17.312 19.203 -4.699 1 98.56 238 ARG B O 1
ATOM 5274 N N . ILE B 1 239 ? 16.359 18.562 -6.586 1 98.81 239 ILE B N 1
ATOM 5275 C CA . ILE B 1 239 ? 15.227 17.828 -6.035 1 98.81 239 ILE B CA 1
ATOM 5276 C C . ILE B 1 239 ? 15 16.547 -6.836 1 98.81 239 ILE B C 1
ATOM 5278 O O . ILE B 1 239 ? 14.742 16.594 -8.039 1 98.81 239 ILE B O 1
ATOM 5282 N N . ASP B 1 240 ? 15.094 15.445 -6.207 1 98.81 240 ASP B N 1
ATOM 5283 C CA . ASP B 1 240 ? 15.008 14.172 -6.914 1 98.81 240 ASP B CA 1
ATOM 5284 C C . ASP B 1 240 ? 13.555 13.695 -7.012 1 98.81 240 ASP B C 1
ATOM 5286 O O . ASP B 1 240 ? 13.141 13.156 -8.039 1 98.81 240 ASP B O 1
ATOM 5290 N N . ALA B 1 241 ? 12.789 13.797 -5.973 1 98.88 241 ALA B N 1
ATOM 5291 C CA . ALA B 1 241 ? 11.383 13.422 -5.965 1 98.88 241 ALA B CA 1
ATOM 5292 C C . ALA B 1 241 ? 10.609 14.227 -4.922 1 98.88 241 ALA B C 1
ATOM 5294 O O . ALA B 1 241 ? 11.188 14.688 -3.934 1 98.88 241 ALA B O 1
ATOM 5295 N N . PHE B 1 242 ? 9.398 14.484 -5.148 1 98.88 242 PHE B N 1
ATOM 5296 C CA . PHE B 1 242 ? 8.492 15.07 -4.172 1 98.88 242 PHE B CA 1
ATOM 5297 C C . PHE B 1 242 ? 7.172 14.312 -4.129 1 98.88 242 PHE B C 1
ATOM 5299 O O . PHE B 1 242 ? 6.68 13.852 -5.164 1 98.88 242 PHE B O 1
ATOM 5306 N N . VAL B 1 243 ? 6.637 14.062 -2.961 1 98.81 243 VAL B N 1
ATOM 5307 C CA . VAL B 1 243 ? 5.539 13.125 -2.725 1 98.81 243 VAL B CA 1
ATOM 5308 C C . VAL B 1 243 ? 4.316 13.891 -2.225 1 98.81 243 VAL B C 1
ATOM 5310 O O . VAL B 1 243 ? 4.406 14.664 -1.27 1 98.81 243 VAL B O 1
ATOM 5313 N N . GLN B 1 244 ? 3.127 13.711 -2.877 1 97.94 244 GLN B N 1
ATOM 5314 C CA . GLN B 1 244 ? 1.88 14.344 -2.463 1 97.94 244 GLN B CA 1
ATOM 5315 C C . GLN B 1 244 ? 0.85 13.305 -2.031 1 97.94 244 GLN B C 1
ATOM 5317 O O . GLN B 1 244 ? 0.805 12.203 -2.58 1 97.94 244 GLN B O 1
ATOM 5322 N N . SER B 1 245 ? 0.042 13.664 -1.094 1 97.69 245 SER B N 1
ATOM 5323 C CA . SER B 1 245 ? -1.042 12.812 -0.625 1 97.69 245 SER B CA 1
ATOM 5324 C C . SER B 1 245 ? -2.309 13.023 -1.445 1 97.69 245 SER B C 1
ATOM 5326 O O . SER B 1 245 ? -2.713 14.164 -1.69 1 97.69 245 SER B O 1
ATOM 5328 N N . LEU B 1 246 ? -2.973 11.961 -1.832 1 98.38 246 LEU B N 1
ATOM 5329 C CA . LEU B 1 246 ? -4.18 12.086 -2.641 1 98.38 246 LEU B CA 1
ATOM 5330 C C . LEU B 1 246 ? -5.34 12.617 -1.806 1 98.38 246 LEU B C 1
ATOM 5332 O O . LEU B 1 246 ? -6.062 13.516 -2.242 1 98.38 246 LEU B O 1
ATOM 5336 N N . ASP B 1 247 ? -5.5 12.125 -0.578 1 97.25 247 ASP B N 1
ATOM 5337 C CA . ASP B 1 247 ? -6.652 12.492 0.238 1 97.25 247 ASP B CA 1
ATOM 5338 C C . ASP B 1 247 ? -6.566 13.945 0.697 1 97.25 247 ASP B C 1
ATOM 5340 O O . ASP B 1 247 ? -7.59 14.602 0.899 1 97.25 247 ASP B O 1
ATOM 5344 N N . LYS B 1 248 ? -5.375 14.438 0.83 1 96.94 248 LY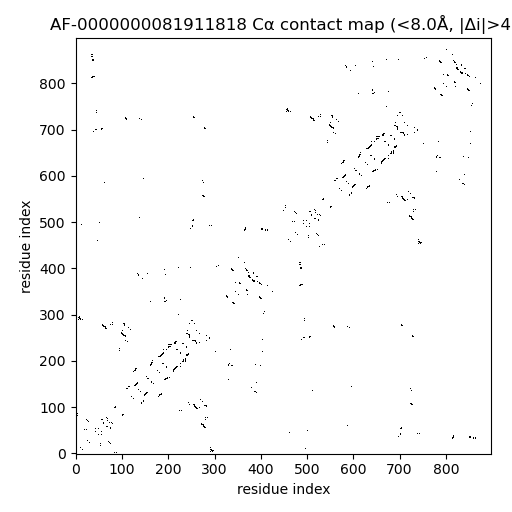S B N 1
ATOM 5345 C CA . LYS B 1 248 ? -5.18 15.781 1.35 1 96.94 248 LYS B CA 1
ATOM 5346 C C . LYS B 1 248 ? -5.348 16.828 0.249 1 96.94 248 LYS B C 1
ATOM 5348 O O . LYS B 1 248 ? -5.785 17.953 0.512 1 96.94 248 LYS B O 1
ATOM 5353 N N . ASN B 1 249 ? -5.004 16.438 -1.01 1 98.06 249 ASN B N 1
ATOM 5354 C CA . ASN B 1 249 ? -4.941 17.422 -2.074 1 98.06 249 ASN B CA 1
ATOM 5355 C C . ASN B 1 249 ? -6.078 17.25 -3.076 1 98.06 249 ASN B C 1
ATOM 5357 O O . ASN B 1 249 ? -6.391 18.172 -3.834 1 98.06 249 ASN B O 1
ATOM 5361 N N . PHE B 1 250 ? -6.738 16.062 -3.123 1 98.31 250 PHE B N 1
ATOM 5362 C CA . PHE B 1 250 ? -7.59 15.797 -4.277 1 98.31 250 PHE B CA 1
ATOM 5363 C C . PHE B 1 250 ? -8.977 15.352 -3.834 1 98.31 250 PHE B C 1
ATOM 5365 O O . PHE B 1 250 ? -9.781 14.898 -4.652 1 98.31 250 PHE B O 1
ATOM 5372 N N . MET B 1 251 ? -9.234 15.438 -2.557 1 97.56 251 MET B N 1
ATOM 5373 C CA . MET B 1 251 ? -10.562 15.172 -2.018 1 97.56 251 MET B CA 1
ATOM 5374 C C . MET B 1 251 ? -11.023 13.758 -2.373 1 97.56 251 MET B C 1
ATOM 5376 O O . MET B 1 251 ? -12.109 13.578 -2.922 1 97.56 251 MET B O 1
ATOM 5380 N N . VAL B 1 252 ? -10.219 12.797 -2.137 1 98.44 252 VAL B N 1
ATOM 5381 C CA . VAL B 1 252 ? -10.5 11.367 -2.256 1 98.44 252 VAL B CA 1
ATOM 5382 C C . VAL B 1 252 ? -10.234 10.68 -0.92 1 98.44 252 VAL B C 1
ATOM 5384 O O . VAL B 1 252 ? -9.617 11.258 -0.024 1 98.44 252 VAL B O 1
ATOM 5387 N N . PRO B 1 253 ? -10.727 9.438 -0.713 1 97.94 253 PRO B N 1
ATOM 5388 C CA . PRO B 1 253 ? -10.422 8.703 0.518 1 97.94 253 PRO B CA 1
ATOM 5389 C C . PRO B 1 253 ? -8.922 8.484 0.716 1 97.94 253 PRO B C 1
ATOM 5391 O O . PRO B 1 253 ? -8.172 8.438 -0.258 1 97.94 253 PRO B O 1
ATOM 5394 N N . VAL B 1 254 ? -8.539 8.344 1.974 1 97.62 254 VAL B N 1
ATOM 5395 C CA . VAL B 1 254 ? -7.152 8.016 2.295 1 97.62 254 VAL B CA 1
ATOM 5396 C C . VAL B 1 254 ? -6.754 6.719 1.598 1 97.62 254 VAL B C 1
ATOM 5398 O O . VAL B 1 254 ? -7.5 5.738 1.621 1 97.62 254 VAL B O 1
ATOM 5401 N N . GLY B 1 255 ? -5.539 6.75 0.889 1 95.88 255 GLY B N 1
ATOM 5402 C CA . GLY B 1 255 ? -5.156 5.445 0.372 1 95.88 255 GLY B CA 1
ATOM 5403 C C . GLY B 1 255 ? -4.043 5.512 -0.657 1 95.88 255 GLY B C 1
ATOM 5404 O O . GLY B 1 255 ? -3.43 4.496 -0.983 1 95.88 255 GLY B O 1
ATOM 5405 N N . GLY B 1 256 ? -3.744 6.715 -1.098 1 97.81 256 GLY B N 1
ATOM 5406 C CA . GLY B 1 256 ? -2.746 6.812 -2.15 1 97.81 256 GLY B CA 1
ATOM 5407 C C . GLY B 1 256 ? -1.934 8.094 -2.086 1 97.81 256 GLY B C 1
ATOM 5408 O O . GLY B 1 256 ? -2.244 8.992 -1.302 1 97.81 256 GLY B O 1
ATOM 5409 N N . ALA B 1 257 ? -0.873 8.102 -2.877 1 98.62 257 ALA B N 1
ATOM 5410 C CA . ALA B 1 257 ? 0.015 9.25 -3.023 1 98.62 257 ALA B CA 1
ATOM 5411 C C . ALA B 1 257 ? 0.508 9.383 -4.461 1 98.62 257 ALA B C 1
ATOM 5413 O O . ALA B 1 257 ? 0.183 8.555 -5.316 1 98.62 257 ALA B O 1
ATOM 5414 N N . ILE B 1 258 ? 1.122 10.445 -4.793 1 98.88 258 ILE B N 1
ATOM 5415 C CA . ILE B 1 258 ? 1.788 10.664 -6.07 1 98.88 258 ILE B CA 1
ATOM 5416 C C . ILE B 1 258 ? 3.283 10.875 -5.844 1 98.88 258 ILE B C 1
ATOM 5418 O O . ILE B 1 258 ? 3.686 11.695 -5.016 1 98.88 258 ILE B O 1
ATOM 5422 N N . ILE B 1 259 ? 4.062 10.094 -6.445 1 98.88 259 ILE B N 1
ATOM 5423 C CA . ILE B 1 259 ? 5.5 10.344 -6.488 1 98.88 259 ILE B CA 1
ATOM 5424 C C . ILE B 1 259 ? 5.863 11.023 -7.805 1 98.88 259 ILE B C 1
ATOM 5426 O O . ILE B 1 259 ? 5.586 10.492 -8.883 1 98.88 259 ILE B O 1
ATOM 5430 N N . ALA B 1 260 ? 6.41 12.164 -7.754 1 98.88 260 ALA B N 1
ATOM 5431 C CA . ALA B 1 260 ? 6.738 12.969 -8.93 1 98.88 260 ALA B CA 1
ATOM 5432 C C . ALA B 1 260 ? 8.188 13.438 -8.891 1 98.88 260 ALA B C 1
ATOM 5434 O O . ALA B 1 260 ? 8.82 13.43 -7.824 1 98.88 260 ALA B O 1
ATOM 5435 N N . GLY B 1 261 ? 8.734 13.766 -9.961 1 98.69 261 GLY B N 1
ATOM 5436 C CA . GLY B 1 261 ? 10.094 14.273 -10 1 98.69 261 GLY B CA 1
ATOM 5437 C C . GLY B 1 261 ? 10.461 14.875 -11.344 1 98.69 261 GLY B C 1
ATOM 5438 O O . GLY B 1 261 ? 9.609 15.008 -12.227 1 98.69 261 GLY B O 1
ATOM 5439 N N . PHE B 1 262 ? 11.68 15.305 -11.461 1 98.5 262 PHE B N 1
ATOM 5440 C CA . PHE B 1 262 ? 12.18 16.062 -12.602 1 98.5 262 PHE B CA 1
ATOM 5441 C C . PHE B 1 262 ? 13.062 15.188 -13.484 1 98.5 262 PHE B C 1
ATOM 5443 O O . PHE B 1 262 ? 13.414 15.578 -14.602 1 98.5 262 PHE B O 1
ATOM 5450 N N . ASN B 1 263 ? 13.461 14.086 -12.961 1 97.81 263 ASN B N 1
ATOM 5451 C CA . ASN B 1 263 ? 14.227 13.07 -13.68 1 97.81 263 ASN B CA 1
ATOM 5452 C C . ASN B 1 263 ? 13.398 11.812 -13.914 1 97.81 263 ASN B C 1
ATOM 5454 O O . ASN B 1 263 ? 13.219 11 -13 1 97.81 263 ASN B O 1
ATOM 5458 N N . GLU B 1 264 ? 13 11.594 -15.141 1 97.31 264 GLU B N 1
ATOM 5459 C CA . GLU B 1 264 ? 12.109 10.492 -15.492 1 97.31 264 GLU B CA 1
ATOM 5460 C C . GLU B 1 264 ? 12.727 9.141 -15.133 1 97.31 264 GLU B C 1
ATOM 5462 O O . GLU B 1 264 ? 12.031 8.234 -14.68 1 97.31 264 GLU B O 1
ATOM 5467 N N . SER B 1 265 ? 13.977 8.984 -15.391 1 97.44 265 SER B N 1
ATOM 5468 C CA . SER B 1 265 ? 14.672 7.727 -15.125 1 97.44 265 SER B CA 1
ATOM 5469 C C . SER B 1 265 ? 14.594 7.359 -13.648 1 97.44 265 SER B C 1
ATOM 5471 O O . SER B 1 265 ? 14.336 6.203 -13.305 1 97.44 265 SER B O 1
ATOM 5473 N N . PHE B 1 266 ? 14.797 8.32 -12.773 1 97.75 266 PHE B N 1
ATOM 5474 C CA . PHE B 1 266 ? 14.758 8.039 -11.344 1 97.75 266 PHE B CA 1
ATOM 5475 C C . PHE B 1 266 ? 13.352 7.66 -10.898 1 97.75 266 PHE B C 1
ATOM 5477 O O . PHE B 1 266 ? 13.172 6.754 -10.086 1 97.75 266 PHE B O 1
ATOM 5484 N N . ILE B 1 267 ? 12.383 8.406 -11.383 1 98.38 267 ILE B N 1
ATOM 5485 C CA . ILE B 1 267 ? 10.992 8.102 -11.039 1 98.38 267 ILE B CA 1
ATOM 5486 C C . ILE B 1 267 ? 10.641 6.695 -11.516 1 98.38 267 ILE B C 1
ATOM 5488 O O . ILE B 1 267 ? 9.945 5.953 -10.82 1 98.38 267 ILE B O 1
ATOM 5492 N N . GLN B 1 268 ? 11.109 6.293 -12.664 1 97.12 268 GLN B N 1
ATOM 5493 C CA . GLN B 1 268 ? 10.906 4.938 -13.172 1 97.12 268 GLN B CA 1
ATOM 5494 C C . GLN B 1 268 ? 11.586 3.908 -12.281 1 97.12 268 GLN B C 1
ATOM 5496 O O . GLN B 1 268 ? 11.078 2.803 -12.094 1 97.12 268 GLN B O 1
ATOM 5501 N N . GLU B 1 269 ? 12.742 4.266 -11.805 1 97.19 269 GLU B N 1
ATOM 5502 C CA . GLU B 1 269 ? 13.438 3.369 -10.883 1 97.19 269 GLU B CA 1
ATOM 5503 C C . GLU B 1 269 ? 12.609 3.113 -9.633 1 97.19 269 GLU B C 1
ATOM 5505 O O . GLU B 1 269 ? 12.594 1.996 -9.109 1 97.19 269 GLU B O 1
ATOM 5510 N N . ILE B 1 270 ? 11.953 4.156 -9.148 1 98 270 ILE B N 1
ATOM 5511 C CA . ILE B 1 270 ? 11.117 4 -7.965 1 98 270 ILE B CA 1
ATOM 5512 C C . ILE B 1 270 ? 9.953 3.061 -8.273 1 98 270 ILE B C 1
ATOM 5514 O O . ILE B 1 270 ? 9.641 2.17 -7.48 1 98 270 ILE B O 1
ATOM 5518 N N . SER B 1 271 ? 9.289 3.275 -9.391 1 97.12 271 SER B N 1
ATOM 5519 C CA . SER B 1 271 ? 8.172 2.426 -9.781 1 97.12 271 SER B CA 1
ATOM 5520 C C . SER B 1 271 ? 8.609 0.975 -9.945 1 97.12 271 SER B C 1
ATOM 5522 O O . SER B 1 271 ? 7.871 0.053 -9.586 1 97.12 271 SER B O 1
ATOM 5524 N N . LYS B 1 272 ? 9.805 0.774 -10.453 1 95.62 272 LYS B N 1
ATOM 5525 C CA . LYS B 1 272 ? 10.344 -0.566 -10.656 1 95.62 272 LYS B CA 1
ATOM 5526 C C . LYS B 1 272 ? 10.734 -1.212 -9.336 1 95.62 272 LYS B C 1
ATOM 5528 O O . LYS B 1 272 ? 10.812 -2.439 -9.234 1 95.62 272 LYS B O 1
ATOM 5533 N N . MET B 1 273 ? 10.984 -0.37 -8.383 1 96.38 273 MET B N 1
ATOM 5534 C CA . MET B 1 273 ? 11.398 -0.887 -7.082 1 96.38 273 MET B CA 1
ATOM 5535 C C . MET B 1 273 ? 10.227 -1.525 -6.348 1 96.38 273 MET B C 1
ATOM 5537 O O . MET B 1 273 ? 10.422 -2.393 -5.492 1 96.38 273 MET B O 1
ATOM 5541 N N . TYR B 1 274 ? 9.008 -1.085 -6.648 1 96.88 274 TYR B N 1
ATOM 5542 C CA . TYR B 1 274 ? 7.816 -1.668 -6.035 1 96.88 274 TYR B CA 1
ATOM 5543 C C . TYR B 1 274 ? 7.688 -3.143 -6.395 1 96.88 274 TYR B C 1
ATOM 5545 O O . TYR B 1 274 ? 7.59 -3.496 -7.57 1 96.88 274 TYR B O 1
ATOM 5553 N N . PRO B 1 275 ? 7.664 -4.023 -5.414 1 95.81 275 PRO B N 1
ATOM 5554 C CA . PRO B 1 275 ? 7.648 -5.453 -5.73 1 95.81 275 PRO B CA 1
ATOM 5555 C C . PRO B 1 275 ? 6.238 -5.988 -5.969 1 95.81 275 PRO B C 1
ATOM 5557 O O . PRO B 1 275 ? 5.551 -6.375 -5.016 1 95.81 275 PRO B O 1
ATOM 5560 N N . GLY B 1 276 ? 5.887 -6.09 -7.242 1 94.06 276 GLY B N 1
ATOM 5561 C CA . GLY B 1 276 ? 4.652 -6.793 -7.559 1 94.06 276 GLY B CA 1
ATOM 5562 C C . GLY B 1 276 ? 3.523 -5.863 -7.957 1 94.06 276 GLY B C 1
ATOM 5563 O O . GLY B 1 276 ? 3.76 -4.707 -8.32 1 94.06 276 GLY B O 1
ATOM 5564 N N . ARG B 1 277 ? 2.277 -6.352 -7.91 1 95.75 277 ARG B N 1
ATOM 5565 C CA . ARG B 1 277 ? 1.062 -5.645 -8.297 1 95.75 277 ARG B CA 1
ATOM 5566 C C . ARG B 1 277 ? 0.451 -4.906 -7.113 1 95.75 277 ARG B C 1
ATOM 5568 O O . ARG B 1 277 ? 0.92 -5.043 -5.984 1 95.75 277 ARG B O 1
ATOM 5575 N N . ALA B 1 278 ? -0.526 -4.09 -7.426 1 96.94 278 ALA B N 1
ATOM 5576 C CA . ALA B 1 278 ? -1.13 -3.291 -6.363 1 96.94 278 ALA B CA 1
ATOM 5577 C C . ALA B 1 278 ? -2.59 -2.977 -6.676 1 96.94 278 ALA B C 1
ATOM 5579 O O . ALA B 1 278 ? -3.076 -3.275 -7.77 1 96.94 278 ALA B O 1
ATOM 5580 N N . SER B 1 279 ? -3.242 -2.418 -5.684 1 97.62 279 SER B N 1
ATOM 5581 C CA . SER B 1 279 ? -4.637 -2.006 -5.82 1 97.62 279 SER B CA 1
ATOM 5582 C C . SER B 1 279 ? -4.781 -0.881 -6.84 1 97.62 279 SER B C 1
ATOM 5584 O O . SER B 1 279 ? -3.951 0.028 -6.891 1 97.62 279 SER B O 1
ATOM 5586 N N . ALA B 1 280 ? -5.82 -0.933 -7.613 1 97.62 280 ALA B N 1
ATOM 5587 C CA . ALA B 1 280 ? -6.121 0.136 -8.562 1 97.62 280 ALA B CA 1
ATOM 5588 C C . ALA B 1 280 ? -6.98 1.217 -7.918 1 97.62 280 ALA B C 1
ATOM 5590 O O . ALA B 1 280 ? -7.234 2.262 -8.523 1 97.62 280 ALA B O 1
ATOM 5591 N N . SER B 1 281 ? -7.375 1.054 -6.695 1 98.12 281 SER B N 1
ATOM 5592 C CA . SER B 1 281 ? -8.414 1.864 -6.074 1 98.12 281 SER B CA 1
ATOM 5593 C C . SER B 1 281 ? -8 3.33 -5.992 1 98.12 281 SER B C 1
ATOM 5595 O O . SER B 1 281 ? -8.781 4.219 -6.34 1 98.12 281 SER B O 1
ATOM 5597 N N . PRO B 1 282 ? -6.789 3.637 -5.535 1 98.25 282 PRO B N 1
ATOM 5598 C CA . PRO B 1 282 ? -6.418 5.055 -5.477 1 98.25 282 PRO B CA 1
ATOM 5599 C C . PRO B 1 282 ? -6.398 5.711 -6.855 1 98.25 282 PRO B C 1
ATOM 5601 O O . PRO B 1 282 ? -6.824 6.863 -7 1 98.25 282 PRO B O 1
ATOM 5604 N N . SER B 1 283 ? -5.898 5.004 -7.855 1 98.44 283 SER B N 1
ATOM 5605 C CA . SER B 1 283 ? -5.895 5.531 -9.219 1 98.44 283 SER B CA 1
ATOM 5606 C C . SER B 1 283 ? -7.316 5.766 -9.719 1 98.44 283 SER B C 1
ATOM 5608 O O . SER B 1 283 ? -7.594 6.789 -10.352 1 98.44 283 SER B O 1
ATOM 5610 N N . LEU B 1 284 ? -8.156 4.812 -9.445 1 98.56 284 LEU B N 1
ATOM 5611 C CA . LEU B 1 284 ? -9.555 4.93 -9.828 1 98.56 284 LEU B CA 1
ATOM 5612 C C . LEU B 1 284 ? -10.203 6.141 -9.172 1 98.56 284 LEU B C 1
ATOM 5614 O O . LEU B 1 284 ? -10.898 6.918 -9.828 1 98.56 284 LEU B O 1
ATOM 5618 N N . ASP B 1 285 ? -9.992 6.324 -7.926 1 98.75 285 ASP B N 1
ATOM 5619 C CA . ASP B 1 285 ? -10.602 7.402 -7.152 1 98.75 285 ASP B CA 1
ATOM 5620 C C . ASP B 1 285 ? -10.18 8.766 -7.688 1 98.75 285 ASP B C 1
ATOM 5622 O O . ASP B 1 285 ? -11.016 9.648 -7.883 1 98.75 285 ASP B O 1
ATOM 5626 N N . VAL B 1 286 ? -8.898 8.953 -7.852 1 98.75 286 VAL B N 1
ATOM 5627 C CA . VAL B 1 286 ? -8.414 10.273 -8.242 1 98.75 286 VAL B CA 1
ATOM 5628 C C . VAL B 1 286 ? -8.812 10.555 -9.695 1 98.75 286 VAL B C 1
ATOM 5630 O O . VAL B 1 286 ? -9.109 11.695 -10.055 1 98.75 286 VAL B O 1
ATOM 5633 N N . LEU B 1 287 ? -8.82 9.508 -10.555 1 98.69 287 LEU B N 1
ATOM 5634 C CA . LEU B 1 287 ? -9.25 9.703 -11.938 1 98.69 287 LEU B CA 1
ATOM 5635 C C . LEU B 1 287 ? -10.711 10.133 -11.992 1 98.69 287 LEU B C 1
ATOM 5637 O O . LEU B 1 287 ? -11.047 11.109 -12.664 1 98.69 287 LEU B O 1
ATOM 5641 N N . ILE B 1 288 ? -11.57 9.383 -11.281 1 98.81 288 ILE B N 1
ATOM 5642 C CA . ILE B 1 288 ? -12.992 9.719 -11.25 1 98.81 288 ILE B CA 1
ATOM 5643 C C . ILE B 1 288 ? -13.172 11.156 -10.766 1 98.81 288 ILE B C 1
ATOM 5645 O O . ILE B 1 288 ? -13.945 11.922 -11.344 1 98.81 288 ILE B O 1
ATOM 5649 N N . THR B 1 289 ? -12.477 11.523 -9.742 1 98.88 289 THR B N 1
ATOM 5650 C CA . THR B 1 289 ? -12.609 12.836 -9.109 1 98.88 289 THR B CA 1
ATOM 5651 C C . THR B 1 289 ? -12.188 13.938 -10.078 1 98.88 289 THR B C 1
ATOM 5653 O O . THR B 1 289 ? -12.898 14.938 -10.234 1 98.88 289 THR B O 1
ATOM 5656 N N . LEU B 1 290 ? -11.039 13.742 -10.703 1 98.75 290 LEU B N 1
ATOM 5657 C CA . LEU B 1 290 ? -10.523 14.773 -11.602 1 98.75 290 LEU B CA 1
ATOM 5658 C C . LEU B 1 290 ? -11.383 14.867 -12.859 1 98.75 290 LEU B C 1
ATOM 5660 O O . LEU B 1 290 ? -11.547 15.953 -13.422 1 98.75 290 LEU B O 1
ATOM 5664 N N . LEU B 1 291 ? -11.906 13.703 -13.32 1 98.62 291 LEU B N 1
ATOM 5665 C CA . LEU B 1 291 ? -12.844 13.75 -14.438 1 98.62 291 LEU B CA 1
ATOM 5666 C C . LEU B 1 291 ? -14.125 14.469 -14.039 1 98.62 291 LEU B C 1
ATOM 5668 O O . LEU B 1 291 ? -14.734 15.156 -14.859 1 98.62 291 LEU B O 1
ATOM 5672 N N . SER B 1 292 ? -14.578 14.312 -12.82 1 98.62 292 SER B N 1
ATOM 5673 C CA . SER B 1 292 ? -15.797 14.945 -12.32 1 98.62 292 SER B CA 1
ATOM 5674 C C . SE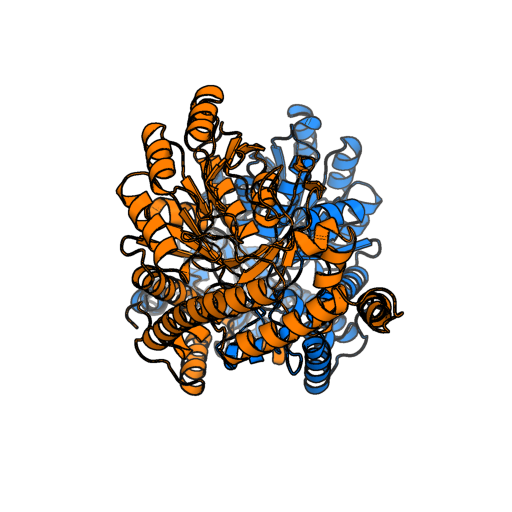R B 1 292 ? -15.617 16.453 -12.172 1 98.62 292 SER B C 1
ATOM 5676 O O . SER B 1 292 ? -16.531 17.234 -12.461 1 98.62 292 SER B O 1
ATOM 5678 N N . LEU B 1 293 ? -14.43 16.875 -11.734 1 98.38 293 LEU B N 1
ATOM 5679 C CA . LEU B 1 293 ? -14.148 18.281 -11.477 1 98.38 293 LEU B CA 1
ATOM 5680 C C . LEU B 1 293 ? -13.711 18.984 -12.758 1 98.38 293 LEU B C 1
ATOM 5682 O O . LEU B 1 293 ? -14.086 20.141 -12.984 1 98.38 293 LEU B O 1
ATOM 5686 N N . GLY B 1 294 ? -12.93 18.219 -13.602 1 98.25 294 GLY B N 1
ATOM 5687 C CA . GLY B 1 294 ? -12.18 18.906 -14.648 1 98.25 294 GLY B CA 1
ATOM 5688 C C . GLY B 1 294 ? -11.078 19.797 -14.117 1 98.25 294 GLY B C 1
ATOM 5689 O O . GLY B 1 294 ? -11.023 20.062 -12.914 1 98.25 294 GLY B O 1
ATOM 5690 N N . ALA B 1 295 ? -10.195 20.219 -15.031 1 98.12 295 ALA B N 1
ATOM 5691 C CA . ALA B 1 295 ? -9.133 21.141 -14.625 1 98.12 295 ALA B CA 1
ATOM 5692 C C . ALA B 1 295 ? -9.711 22.422 -14.047 1 98.12 295 ALA B C 1
ATOM 5694 O O . ALA B 1 295 ? -9.188 22.969 -13.07 1 98.12 295 ALA B O 1
ATOM 5695 N N . SER B 1 296 ? -10.773 22.938 -14.602 1 98.25 296 SER B N 1
ATOM 5696 C CA . SER B 1 296 ? -11.398 24.172 -14.164 1 98.25 296 SER B CA 1
ATOM 5697 C C . SER B 1 296 ? -11.992 24.031 -12.766 1 98.25 296 SER B C 1
ATOM 5699 O O . SER B 1 296 ? -11.859 24.938 -11.938 1 98.25 296 SER B O 1
ATOM 5701 N N . GLY B 1 297 ? -12.695 22.922 -12.578 1 98.5 297 GLY B N 1
ATOM 5702 C CA . GLY B 1 297 ? -13.25 22.672 -11.266 1 98.5 297 GLY B CA 1
ATOM 5703 C C . GLY B 1 297 ? -12.195 22.562 -10.18 1 98.5 297 GLY B C 1
ATOM 5704 O O . GLY B 1 297 ? -12.383 23.062 -9.07 1 98.5 297 GLY B O 1
ATOM 5705 N N . TYR B 1 298 ? -11.141 21.938 -10.484 1 98.44 298 TYR B N 1
ATOM 5706 C CA . TYR B 1 298 ? -10.047 21.797 -9.523 1 98.44 298 TYR B CA 1
ATOM 5707 C C . TYR B 1 298 ? -9.414 23.141 -9.227 1 98.44 298 TYR B C 1
ATOM 5709 O O . TYR B 1 298 ? -9.156 23.469 -8.062 1 98.44 298 TYR B O 1
ATOM 5717 N N . LYS B 1 299 ? -9.156 23.922 -10.242 1 98.06 299 LYS B N 1
ATOM 5718 C CA . LYS B 1 299 ? -8.586 25.25 -10.078 1 98.06 299 LYS B CA 1
ATOM 5719 C C . LYS B 1 299 ? -9.5 26.141 -9.234 1 98.06 299 LYS B C 1
ATOM 5721 O O . LYS B 1 299 ? -9.016 26.938 -8.43 1 98.06 299 LYS B O 1
ATOM 5726 N N . GLN B 1 300 ? -10.742 26.016 -9.438 1 98.25 300 GLN B N 1
ATOM 5727 C CA . GLN B 1 300 ? -11.703 26.781 -8.656 1 98.25 300 GLN B CA 1
ATOM 5728 C C . GLN B 1 300 ? -11.625 26.422 -7.176 1 98.25 300 GLN B C 1
ATOM 5730 O O . GLN B 1 300 ? -11.727 27.281 -6.312 1 98.25 300 GLN B O 1
ATOM 5735 N N . LEU B 1 301 ? -11.469 25.156 -6.914 1 97.88 301 LEU B N 1
ATOM 5736 C CA . LEU B 1 301 ? -11.328 24.703 -5.535 1 97.88 301 LEU B CA 1
ATOM 5737 C C . LEU B 1 301 ? -10.078 25.312 -4.895 1 97.88 301 LEU B C 1
ATOM 5739 O O . LEU B 1 301 ? -10.102 25.688 -3.719 1 97.88 301 LEU B O 1
ATOM 5743 N N . LEU B 1 302 ? -8.984 25.344 -5.641 1 97.88 302 LEU B N 1
ATOM 5744 C CA . LEU B 1 302 ? -7.75 25.938 -5.137 1 97.88 302 LEU B CA 1
ATOM 5745 C C . LEU B 1 302 ? -7.957 27.406 -4.809 1 97.88 302 LEU B C 1
ATOM 5747 O O . LEU B 1 302 ? -7.477 27.891 -3.779 1 97.88 302 LEU B O 1
ATOM 5751 N N . LYS B 1 303 ? -8.648 28.078 -5.676 1 97.94 303 LYS B N 1
ATOM 5752 C CA . LYS B 1 303 ? -8.938 29.5 -5.469 1 97.94 303 LYS B CA 1
ATOM 5753 C C . LYS B 1 303 ? -9.797 29.703 -4.227 1 97.94 303 LYS B C 1
ATOM 5755 O O . LYS B 1 303 ? -9.516 30.594 -3.412 1 97.94 303 LYS B O 1
ATOM 5760 N N . GLU B 1 304 ? -10.812 28.922 -4.121 1 97.94 304 GLU B N 1
ATOM 5761 C CA . GLU B 1 304 ? -11.703 29.016 -2.971 1 97.94 304 GLU B CA 1
ATOM 5762 C C . GLU B 1 304 ? -10.953 28.75 -1.669 1 97.94 304 GLU B C 1
ATOM 5764 O O . GLU B 1 304 ? -11.203 29.422 -0.661 1 97.94 304 GLU B O 1
ATOM 5769 N N . ARG B 1 305 ? -10.117 27.781 -1.7 1 97.56 305 ARG B N 1
ATOM 5770 C CA . ARG B 1 305 ? -9.328 27.453 -0.52 1 97.56 305 ARG B CA 1
ATOM 5771 C C . ARG B 1 305 ? -8.5 28.656 -0.067 1 97.56 305 ARG B C 1
ATOM 5773 O O . ARG B 1 305 ? -8.422 28.953 1.129 1 97.56 305 ARG B O 1
ATOM 5780 N N . LYS B 1 306 ? -7.863 29.328 -1 1 97.44 306 LYS B N 1
ATOM 5781 C CA . LYS B 1 306 ? -7.055 30.5 -0.704 1 97.44 306 LYS B CA 1
ATOM 5782 C C . LYS B 1 306 ? -7.906 31.625 -0.101 1 97.44 306 LYS B C 1
ATOM 5784 O O . LYS B 1 306 ? -7.488 32.281 0.854 1 97.44 306 LYS B O 1
ATOM 5789 N N . GLU B 1 307 ? -9.055 31.797 -0.658 1 98.31 307 GLU B N 1
ATOM 5790 C CA . GLU B 1 307 ? -9.992 32.781 -0.142 1 98.31 307 GLU B CA 1
ATOM 5791 C C . GLU B 1 307 ? -10.422 32.469 1.282 1 98.31 307 GLU B C 1
ATOM 5793 O O . GLU B 1 307 ? -10.492 33.344 2.141 1 98.31 307 GLU B O 1
ATOM 5798 N N . MET B 1 308 ? -10.719 31.203 1.469 1 98.06 308 MET B N 1
ATOM 5799 C CA . MET B 1 308 ? -11.156 30.766 2.791 1 98.06 308 MET B CA 1
ATOM 5800 C C . MET B 1 308 ? -10.031 30.875 3.807 1 98.06 308 MET B C 1
ATOM 5802 O O . MET B 1 308 ? -10.266 31.156 4.984 1 98.06 308 MET B O 1
ATOM 5806 N N . PHE B 1 309 ? -8.805 30.688 3.334 1 97.75 309 PHE B N 1
ATOM 5807 C CA . PHE B 1 309 ? -7.664 30.875 4.223 1 97.75 309 PHE B CA 1
ATOM 5808 C C . PHE B 1 309 ? -7.605 32.312 4.738 1 97.75 309 PHE B C 1
ATOM 5810 O O . PHE B 1 309 ? -7.395 32.531 5.934 1 97.75 309 PHE B O 1
ATOM 5817 N N . SER B 1 310 ? -7.75 33.25 3.875 1 98.31 310 SER B N 1
ATOM 5818 C CA . SER B 1 310 ? -7.746 34.656 4.246 1 98.31 310 SER B CA 1
ATOM 5819 C C . SER B 1 310 ? -8.891 35 5.203 1 98.31 310 SER B C 1
ATOM 5821 O O . SER B 1 310 ? -8.703 35.719 6.18 1 98.31 310 SER B O 1
ATOM 5823 N N . TYR B 1 311 ? -10.008 34.438 4.871 1 98.62 311 TYR B N 1
ATOM 5824 C CA . TYR B 1 311 ? -11.18 34.625 5.719 1 98.62 311 TYR B CA 1
ATOM 5825 C C . TYR B 1 311 ? -10.953 34.062 7.109 1 98.62 311 TYR B C 1
ATOM 5827 O O . TYR B 1 311 ? -11.219 34.719 8.117 1 98.62 311 TYR B O 1
ATOM 5835 N N . LEU B 1 312 ? -10.5 32.812 7.148 1 98.5 312 LEU B N 1
ATOM 5836 C CA . LEU B 1 312 ? -10.203 32.156 8.414 1 98.5 312 LEU B CA 1
ATOM 5837 C C . LEU B 1 312 ? -9.18 32.938 9.219 1 98.5 312 LEU B C 1
ATOM 5839 O O . LEU B 1 312 ? -9.328 33.125 10.43 1 98.5 312 LEU B O 1
ATOM 5843 N N . SER B 1 313 ? -8.156 33.438 8.562 1 98.56 313 SER B N 1
ATOM 5844 C CA . SER B 1 313 ? -7.098 34.188 9.203 1 98.56 313 SER B CA 1
ATOM 5845 C C . SER B 1 313 ? -7.652 35.469 9.828 1 98.56 313 SER B C 1
ATOM 5847 O O . SER B 1 313 ? -7.367 35.781 10.992 1 98.56 313 SER B O 1
ATOM 5849 N N . SER B 1 314 ? -8.445 36.188 9.109 1 98.5 314 SER B N 1
ATOM 5850 C CA . SER B 1 314 ? -9.008 37.469 9.578 1 98.5 314 SER B CA 1
ATOM 5851 C C . SER B 1 314 ? -9.938 37.25 10.766 1 98.5 314 SER B C 1
ATOM 5853 O O . SER B 1 314 ? -9.836 37.938 11.773 1 98.5 314 SER B O 1
ATOM 5855 N N . GLU B 1 315 ? -10.828 36.281 10.633 1 98.56 315 GLU B N 1
ATOM 5856 C CA . GLU B 1 315 ? -11.828 36.031 11.672 1 98.56 315 GLU B CA 1
ATOM 5857 C C . GLU B 1 315 ? -11.188 35.438 12.922 1 98.56 315 GLU B C 1
ATOM 5859 O O . GLU B 1 315 ? -11.617 35.75 14.047 1 98.56 315 GLU B O 1
ATOM 5864 N N . LEU B 1 316 ? -10.242 34.562 12.727 1 98.62 316 LEU B N 1
ATOM 5865 C CA . LEU B 1 316 ? -9.547 34 13.875 1 98.62 316 LEU B CA 1
ATOM 5866 C C . LEU B 1 316 ? -8.758 35.062 14.633 1 98.62 316 LEU B C 1
ATOM 5868 O O . LEU B 1 316 ? -8.641 35 15.859 1 98.62 316 LEU B O 1
ATOM 5872 N N . LYS B 1 317 ? -8.148 36 13.938 1 98.56 317 LYS B N 1
ATOM 5873 C CA . LYS B 1 317 ? -7.43 37.094 14.562 1 98.56 317 LYS B CA 1
ATOM 5874 C C . LYS B 1 317 ? -8.359 37.938 15.445 1 98.56 317 LYS B C 1
ATOM 5876 O O . LYS B 1 317 ? -8.016 38.281 16.578 1 98.56 317 LYS B O 1
ATOM 5881 N N . LYS B 1 318 ? -9.523 38.25 14.93 1 98.5 318 LYS B N 1
ATOM 5882 C CA . LYS B 1 318 ? -10.516 39 15.695 1 98.5 318 LYS B CA 1
ATOM 5883 C C . LYS B 1 318 ? -10.898 38.25 16.969 1 98.5 318 LYS B C 1
ATOM 5885 O O . LYS B 1 318 ? -10.984 38.844 18.047 1 98.5 318 LYS B O 1
ATOM 5890 N N . LEU B 1 319 ? -11.188 36.969 16.75 1 98.38 319 LEU B N 1
ATOM 5891 C CA . LEU B 1 319 ? -11.578 36.156 17.891 1 98.38 319 LEU B CA 1
ATOM 5892 C C . LEU B 1 319 ? -10.461 36.125 18.938 1 98.38 319 LEU B C 1
ATOM 5894 O O . LEU B 1 319 ? -10.719 36.156 20.141 1 98.38 319 LEU B O 1
ATOM 5898 N N . ALA B 1 320 ? -9.258 35.906 18.453 1 98.19 320 ALA B N 1
ATOM 5899 C CA . ALA B 1 320 ? -8.109 35.875 19.344 1 98.19 320 ALA B CA 1
ATOM 5900 C C . ALA B 1 320 ? -8.031 37.156 20.172 1 98.19 320 ALA B C 1
ATOM 5902 O O . ALA B 1 320 ? -7.793 37.125 21.391 1 98.19 320 ALA B O 1
ATOM 5903 N N . ASP B 1 321 ? -8.258 38.312 19.594 1 97.69 321 ASP B N 1
ATOM 5904 C CA . ASP B 1 321 ? -8.211 39.594 20.266 1 97.69 321 ASP B CA 1
ATOM 5905 C C . ASP B 1 321 ? -9.266 39.688 21.375 1 97.69 321 ASP B C 1
ATOM 5907 O O . ASP B 1 321 ? -9 40.219 22.453 1 97.69 321 ASP B O 1
ATOM 5911 N N . ILE B 1 322 ? -10.375 39.219 21.031 1 97 322 ILE B N 1
ATOM 5912 C CA . ILE B 1 322 ? -11.492 39.25 21.969 1 97 322 ILE B CA 1
ATOM 5913 C C . ILE B 1 322 ? -11.125 38.469 23.234 1 97 322 ILE B C 1
ATOM 5915 O O . ILE B 1 322 ? -11.516 38.875 24.344 1 97 322 ILE B O 1
ATOM 5919 N N . HIS B 1 323 ? -10.398 37.469 23.109 1 95.69 323 HIS B N 1
ATOM 5920 C CA . HIS B 1 323 ? -10.07 36.594 24.234 1 95.69 323 HIS B CA 1
ATOM 5921 C C . HIS B 1 323 ? -8.672 36.875 24.766 1 95.69 323 HIS B C 1
ATOM 5923 O O . HIS B 1 323 ? -8.094 36.062 25.484 1 95.69 323 HIS B O 1
ATOM 5929 N N . ASN B 1 324 ? -8.086 38 24.422 1 95.31 324 ASN B N 1
ATOM 5930 C CA . ASN B 1 324 ? -6.762 38.438 24.859 1 95.31 324 ASN B CA 1
ATOM 5931 C C . ASN B 1 324 ? -5.68 37.438 24.438 1 95.31 324 ASN B C 1
ATOM 5933 O O . ASN B 1 324 ? -4.789 37.125 25.234 1 95.31 324 ASN B O 1
ATOM 5937 N N . GLU B 1 325 ? -5.883 36.781 23.359 1 97.06 325 GLU B N 1
ATOM 5938 C CA . GLU B 1 325 ? -4.891 35.969 22.656 1 97.06 325 GLU B CA 1
ATOM 5939 C C . GLU B 1 325 ? -4.445 36.656 21.359 1 97.06 325 GLU B C 1
ATOM 5941 O O . GLU B 1 325 ? -4.871 37.75 21.062 1 97.06 325 GLU B O 1
ATOM 5946 N N . ARG B 1 326 ? -3.627 36.031 20.672 1 97.31 326 ARG B N 1
ATOM 5947 C CA . ARG B 1 326 ? -3.205 36.625 19.406 1 97.31 326 ARG B CA 1
ATOM 5948 C C . ARG B 1 326 ? -3.057 35.562 18.312 1 97.31 326 ARG B C 1
ATOM 5950 O O . ARG B 1 326 ? -2.727 34.406 18.609 1 97.31 326 ARG B O 1
ATOM 5957 N N . LEU B 1 327 ? -3.338 35.875 17.156 1 98.56 327 LEU B N 1
ATOM 5958 C CA . LEU B 1 327 ? -2.961 35.062 16.016 1 98.56 327 LEU B CA 1
ATOM 5959 C C . LEU B 1 327 ? -1.463 35.156 15.742 1 98.56 327 LEU B C 1
ATOM 5961 O O . LEU B 1 327 ? -0.927 36.25 15.594 1 98.56 327 LEU B O 1
ATOM 5965 N N . LEU B 1 328 ? -0.781 34 15.773 1 98.5 328 LEU B N 1
ATOM 5966 C CA . LEU B 1 328 ? 0.657 34.031 15.531 1 98.5 328 LEU B CA 1
ATOM 5967 C C . LEU B 1 328 ? 0.969 34.5 14.125 1 98.5 328 LEU B C 1
ATOM 5969 O O . LEU B 1 328 ? 0.24 34.219 13.18 1 98.5 328 LEU B O 1
ATOM 5973 N N . ASP B 1 329 ? 2.033 35.312 14.016 1 98.12 329 ASP B N 1
ATOM 5974 C CA . ASP B 1 329 ? 2.439 35.875 12.719 1 98.12 329 ASP B CA 1
ATOM 5975 C C . ASP B 1 329 ? 3.289 34.875 11.945 1 98.12 329 ASP B C 1
ATOM 5977 O O . ASP B 1 329 ? 4.508 34.812 12.125 1 98.12 329 ASP B O 1
ATOM 5981 N N . THR B 1 330 ? 2.668 34.125 11.062 1 97.56 330 THR B N 1
ATOM 5982 C CA . THR B 1 330 ? 3.328 33.125 10.242 1 97.56 330 THR B CA 1
ATOM 5983 C C . THR B 1 330 ? 3.021 33.344 8.758 1 97.56 330 THR B C 1
ATOM 5985 O O . THR B 1 330 ? 2.414 32.469 8.117 1 97.56 330 THR B O 1
ATOM 5988 N N . PRO B 1 331 ? 3.518 34.406 8.211 1 96.56 331 PRO B N 1
ATOM 5989 C CA . PRO B 1 331 ? 3.141 34.781 6.852 1 96.56 331 PRO B CA 1
ATOM 5990 C C . PRO B 1 331 ? 3.594 33.781 5.801 1 96.56 331 PRO B C 1
ATOM 5992 O O . PRO B 1 331 ? 3.062 33.781 4.688 1 96.56 331 PRO B O 1
ATOM 5995 N N . HIS B 1 332 ? 4.504 32.938 6.121 1 97 332 HIS B N 1
ATOM 5996 C CA . HIS B 1 332 ? 5.023 32 5.117 1 97 332 HIS B CA 1
ATOM 5997 C C . HIS B 1 332 ? 4.285 30.672 5.152 1 97 332 HIS B C 1
ATOM 5999 O O . HIS B 1 332 ? 4.586 29.766 4.367 1 97 332 HIS B O 1
ATOM 6005 N N . ASN B 1 333 ? 3.385 30.453 6.102 1 97.06 333 ASN B N 1
ATOM 6006 C CA . ASN B 1 333 ? 2.539 29.266 6.09 1 97.06 333 ASN B CA 1
ATOM 6007 C C . ASN B 1 333 ? 1.217 29.516 5.375 1 97.06 333 ASN B C 1
ATOM 6009 O O . ASN B 1 333 ? 0.364 30.25 5.883 1 97.06 333 ASN B O 1
ATOM 6013 N N . PRO B 1 334 ? 1.056 28.969 4.266 1 95.56 334 PRO B N 1
ATOM 6014 C CA . PRO B 1 334 ? -0.089 29.344 3.436 1 95.56 334 PRO B CA 1
ATOM 6015 C C . PRO B 1 334 ? -1.326 28.5 3.707 1 95.56 334 PRO B C 1
ATOM 6017 O O . PRO B 1 334 ? -2.367 28.688 3.074 1 95.56 334 PRO B O 1
ATOM 6020 N N . ILE B 1 335 ? -1.315 27.531 4.605 1 96 335 ILE B N 1
ATOM 6021 C CA . ILE B 1 335 ? -2.414 26.578 4.746 1 96 335 ILE B CA 1
ATOM 6022 C C . ILE B 1 335 ? -2.9 26.562 6.191 1 96 335 ILE B C 1
ATOM 6024 O O . ILE B 1 335 ? -4.105 26.516 6.445 1 96 335 ILE B O 1
ATOM 6028 N N . SER B 1 336 ? -1.968 26.641 7.129 1 97 336 SER B N 1
ATOM 6029 C CA . SER B 1 336 ? -2.281 26.469 8.547 1 97 336 SER B CA 1
ATOM 6030 C C . SER B 1 336 ? -2.066 27.766 9.32 1 97 336 SER B C 1
ATOM 6032 O O . SER B 1 336 ? -1.19 28.562 8.984 1 97 336 SER B O 1
ATOM 6034 N N . LEU B 1 337 ? -2.898 27.984 10.312 1 98.19 337 LEU B N 1
ATOM 6035 C CA . LEU B 1 337 ? -2.811 29.109 11.242 1 98.19 337 LEU B CA 1
ATOM 6036 C C . LEU B 1 337 ? -2.66 28.625 12.68 1 98.19 337 LEU B C 1
ATOM 6038 O O . LEU B 1 337 ? -2.992 27.469 12.984 1 98.19 337 LEU B O 1
ATOM 6042 N N . ALA B 1 338 ? -2.082 29.438 13.5 1 98.31 338 ALA B N 1
ATOM 6043 C CA . ALA B 1 338 ? -1.962 29.125 14.922 1 98.31 338 ALA B CA 1
ATOM 6044 C C . ALA B 1 338 ? -2.377 30.312 15.781 1 98.31 338 ALA B C 1
ATOM 6046 O O . ALA B 1 338 ? -1.949 31.453 15.539 1 98.31 338 ALA B O 1
ATOM 6047 N N . MET B 1 339 ? -3.283 30.109 16.656 1 98.38 339 MET B N 1
ATOM 6048 C CA . MET B 1 339 ? -3.707 31.078 17.656 1 98.38 339 MET B CA 1
ATOM 6049 C C . MET B 1 339 ? -3.109 30.766 19.016 1 98.38 339 MET B C 1
ATOM 6051 O O . MET B 1 339 ? -3.189 29.641 19.484 1 98.38 339 MET B O 1
ATOM 6055 N N . SER B 1 340 ? -2.5 31.781 19.656 1 97.81 340 SER B N 1
ATOM 6056 C CA . SER B 1 340 ? -1.89 31.547 20.969 1 97.81 340 SER B CA 1
ATOM 6057 C C . SER B 1 340 ? -2.936 31.141 22 1 97.81 340 SER B C 1
ATOM 6059 O O . SER B 1 340 ? -4.109 31.5 21.875 1 97.81 340 SER B O 1
ATOM 6061 N N . LEU B 1 341 ? -2.58 30.312 22.844 1 96.56 341 LEU B N 1
ATOM 6062 C CA . LEU B 1 341 ? -3.338 29.984 24.047 1 96.56 341 LEU B CA 1
ATOM 6063 C C . LEU B 1 341 ? -2.525 30.297 25.312 1 96.56 341 LEU B C 1
ATOM 6065 O O . LEU B 1 341 ? -2.539 29.516 26.266 1 96.56 341 LEU B O 1
ATOM 6069 N N . LYS B 1 342 ? -1.766 31.312 25.203 1 93.56 342 LYS B N 1
ATOM 6070 C CA . LYS B 1 342 ? -0.854 31.688 26.281 1 93.56 342 LYS B CA 1
ATOM 6071 C C . LYS B 1 342 ? -1.619 32.031 27.562 1 93.56 342 LYS B C 1
ATOM 6073 O O . LYS B 1 342 ? -1.253 31.562 28.641 1 93.56 342 LYS B O 1
ATOM 6078 N N . ASN B 1 343 ? -2.637 32.812 27.531 1 90 343 ASN B N 1
ATOM 6079 C CA . ASN B 1 343 ? -3.428 33.219 28.688 1 90 343 ASN B CA 1
ATOM 6080 C C . ASN B 1 343 ? -4.168 32.031 29.297 1 90 343 ASN B C 1
ATOM 6082 O O . ASN B 1 343 ? -4.336 31.969 30.516 1 90 343 ASN B O 1
ATOM 6086 N N . LEU B 1 344 ? -4.621 31.234 28.438 1 87.06 344 LEU B N 1
ATOM 6087 C CA . LEU B 1 344 ? -5.312 30.031 28.906 1 87.06 344 LEU B CA 1
ATOM 6088 C C . LEU B 1 344 ? -4.352 29.109 29.656 1 87.06 344 LEU B C 1
ATOM 6090 O O . LEU B 1 344 ? -4.707 28.531 30.672 1 87.06 344 LEU B O 1
ATOM 6094 N N . ASP B 1 345 ? -3.182 28.906 29.078 1 86.88 345 ASP B N 1
ATOM 6095 C CA . ASP B 1 345 ? -2.16 28.031 29.641 1 86.88 345 ASP B CA 1
ATOM 6096 C C . ASP B 1 345 ? -1.667 28.547 30.984 1 86.88 345 ASP B C 1
ATOM 6098 O O . ASP B 1 345 ? -1.447 27.766 31.922 1 86.88 345 ASP B O 1
ATOM 6102 N N . GLU B 1 346 ? -1.399 29.797 31.219 1 82.12 346 GLU B N 1
ATOM 6103 C CA . GLU B 1 346 ? -0.89 30.422 32.438 1 82.12 346 GLU B CA 1
ATOM 6104 C C . GLU B 1 346 ? -1.899 30.312 33.562 1 82.12 346 GLU B C 1
ATOM 6106 O O . GLU B 1 346 ? -1.519 30.25 34.75 1 82.12 346 GLU B O 1
ATOM 6111 N N . ASN B 1 347 ? -3.029 30.156 33.156 1 71.44 347 ASN B N 1
ATOM 6112 C CA . ASN B 1 347 ? -4.074 30.172 34.188 1 71.44 347 ASN B CA 1
ATOM 6113 C C . ASN B 1 347 ? -4.445 28.75 34.625 1 71.44 347 ASN B C 1
ATOM 6115 O O . ASN B 1 347 ? -4.98 28.562 35.719 1 71.44 347 ASN B O 1
ATOM 6119 N N . ASN B 1 348 ? -4.281 27.812 33.688 1 74.12 348 ASN B N 1
ATOM 6120 C CA . ASN B 1 348 ? -4.68 26.438 33.969 1 74.12 348 ASN B CA 1
ATOM 6121 C C . ASN B 1 348 ? -3.949 25.453 33.062 1 74.12 348 ASN B C 1
ATOM 6123 O O . ASN B 1 348 ? -4.273 25.344 31.859 1 74.12 348 ASN B O 1
ATOM 6127 N N . ASP B 1 349 ? -3.141 24.734 33.531 1 68.75 349 ASP B N 1
ATOM 6128 C CA . ASP B 1 349 ? -2.281 23.812 32.781 1 68.75 349 ASP B CA 1
ATOM 6129 C C . ASP B 1 349 ? -3.111 22.797 32 1 68.75 349 ASP B C 1
ATOM 6131 O O . ASP B 1 349 ? -2.777 22.453 30.875 1 68.75 349 ASP B O 1
ATOM 6135 N N . ALA B 1 350 ? -4.148 22.391 32.594 1 81.12 350 ALA B N 1
ATOM 6136 C CA . ALA B 1 350 ? -4.992 21.359 32 1 81.12 350 ALA B CA 1
ATOM 6137 C C . ALA B 1 350 ? -5.984 21.938 31 1 81.12 350 ALA B C 1
ATOM 6139 O O . ALA B 1 350 ? -6.559 21.219 30.188 1 81.12 350 ALA B O 1
ATOM 6140 N N . ALA B 1 351 ? -6.047 23.234 30.984 1 84.19 351 ALA B N 1
ATOM 6141 C CA . ALA B 1 351 ? -7.094 23.922 30.234 1 84.19 351 ALA B CA 1
ATOM 6142 C C . ALA B 1 351 ? -6.855 23.797 28.734 1 84.19 351 ALA B C 1
ATOM 6144 O O . ALA B 1 351 ? -7.809 23.703 27.953 1 84.19 351 ALA B O 1
ATOM 6145 N N . VAL B 1 352 ? -5.633 23.734 28.344 1 88.69 352 VAL B N 1
ATOM 6146 C CA . VAL B 1 352 ? -5.289 23.672 26.922 1 88.69 352 VAL B CA 1
ATOM 6147 C C . VAL B 1 352 ? -5.773 22.359 26.328 1 88.69 352 VAL B C 1
ATOM 6149 O O . VAL B 1 352 ? -6.473 22.359 25.312 1 88.69 352 VAL B O 1
ATOM 6152 N N . THR B 1 353 ? -5.492 21.312 26.906 1 88.19 353 THR B N 1
ATOM 6153 C CA . THR B 1 353 ? -5.902 20.016 26.406 1 88.19 353 THR B CA 1
ATOM 6154 C C . THR B 1 353 ? -7.422 19.859 26.453 1 88.19 353 THR B C 1
ATOM 6156 O O . THR B 1 353 ? -8.016 19.234 25.594 1 88.19 353 THR B O 1
ATOM 6159 N N . GLN B 1 354 ? -7.98 20.438 27.484 1 91 354 GLN B N 1
ATOM 6160 C CA . GLN B 1 354 ? -9.43 20.375 27.609 1 91 354 GLN B CA 1
ATOM 6161 C C . GLN B 1 354 ? -10.117 21.109 26.453 1 91 354 GLN B C 1
ATOM 6163 O O . GLN B 1 354 ? -11.188 20.688 26.016 1 91 354 GLN B O 1
ATOM 6168 N N . LEU B 1 355 ? -9.516 22.188 26.047 1 93.5 355 LEU B N 1
ATOM 6169 C CA . LEU B 1 355 ? -10.078 22.938 24.922 1 93.5 355 LEU B CA 1
ATOM 6170 C C . LEU B 1 355 ? -10.172 22.047 23.688 1 93.5 355 LEU B C 1
ATOM 6172 O O . LEU B 1 355 ? -11.164 22.109 22.953 1 93.5 355 LEU B O 1
ATOM 6176 N N . GLY B 1 356 ? -9.148 21.234 23.438 1 91.94 356 GLY B N 1
ATOM 6177 C CA . GLY B 1 356 ? -9.18 20.297 22.328 1 91.94 356 GLY B CA 1
ATOM 6178 C C . GLY B 1 356 ? -10.328 19.297 22.422 1 91.94 356 GLY B C 1
ATOM 6179 O O . GLY B 1 356 ? -11.016 19.047 21.422 1 91.94 356 GLY B O 1
ATOM 6180 N N . SER B 1 357 ? -10.508 18.812 23.547 1 90.38 357 SER B N 1
ATOM 6181 C CA . SER B 1 357 ? -11.586 17.859 23.781 1 90.38 357 SER B CA 1
ATOM 6182 C C . SER B 1 357 ? -12.953 18.516 23.578 1 90.38 357 SER B C 1
ATOM 6184 O O . SER B 1 357 ? -13.867 17.906 23.016 1 90.38 357 SER B O 1
ATOM 6186 N N . MET B 1 358 ? -13.086 19.734 24.047 1 93.44 358 MET B N 1
ATOM 6187 C CA . MET B 1 358 ? -14.336 20.484 23.922 1 93.44 358 MET B CA 1
ATOM 6188 C C . MET B 1 358 ? -14.688 20.703 22.453 1 93.44 358 MET B C 1
ATOM 6190 O O . MET B 1 358 ? -15.836 20.516 22.062 1 93.44 358 MET B O 1
ATOM 6194 N N . LEU B 1 359 ? -13.711 21.062 21.766 1 93.62 359 LEU B N 1
ATOM 6195 C CA . LEU B 1 359 ? -13.938 21.312 20.344 1 93.62 359 LEU B CA 1
ATOM 6196 C C . LEU B 1 359 ? -14.344 20.031 19.625 1 93.62 359 LEU B C 1
ATOM 6198 O O . LEU B 1 359 ? -15.266 20.047 18.797 1 93.62 359 LEU B O 1
ATOM 6202 N N . PHE B 1 360 ? -13.68 18.984 19.938 1 89.56 360 PHE B N 1
ATOM 6203 C CA . PHE B 1 360 ? -13.961 17.703 19.297 1 89.56 360 PHE B CA 1
ATOM 6204 C C . PHE B 1 360 ? -15.383 17.25 19.594 1 89.56 360 PHE B C 1
ATOM 6206 O O . PHE B 1 360 ? -16.094 16.766 18.703 1 89.56 360 PHE B O 1
ATOM 6213 N N . THR B 1 361 ? -15.734 17.328 20.781 1 90.12 361 THR B N 1
ATOM 6214 C CA . THR B 1 361 ? -17.062 16.906 21.203 1 90.12 361 THR B CA 1
ATOM 6215 C C . THR B 1 361 ? -18.141 17.75 20.531 1 90.12 361 THR B C 1
ATOM 6217 O O . THR B 1 361 ? -19.281 17.328 20.391 1 90.12 361 THR B O 1
ATOM 6220 N N . ARG B 1 362 ? -17.781 18.906 20.141 1 92 362 ARG B N 1
ATOM 6221 C CA . ARG B 1 362 ? -18.703 19.797 19.453 1 92 362 ARG B CA 1
ATOM 6222 C C . ARG B 1 362 ? -18.562 19.688 17.938 1 92 362 ARG B C 1
ATOM 6224 O O . ARG B 1 362 ? -18.875 20.641 17.219 1 92 362 ARG B O 1
ATOM 6231 N N . GLN B 1 363 ? -17.891 18.625 17.438 1 91.94 363 GLN B N 1
ATOM 6232 C CA . GLN B 1 363 ? -17.844 18.188 16.047 1 91.94 363 GLN B CA 1
ATOM 6233 C C . GLN B 1 363 ? -16.938 19.109 15.211 1 91.94 363 GLN B C 1
ATOM 6235 O O . GLN B 1 363 ? -17.234 19.375 14.039 1 91.94 363 GLN B O 1
ATOM 6240 N N . VAL B 1 364 ? -15.984 19.672 15.93 1 93.88 364 VAL B N 1
ATOM 6241 C CA . VAL B 1 364 ? -14.914 20.344 15.203 1 93.88 364 VAL B CA 1
ATOM 6242 C C . VAL B 1 364 ? -13.781 19.375 14.914 1 93.88 364 VAL B C 1
ATOM 6244 O O . VAL B 1 364 ? -13.172 18.828 15.836 1 93.88 364 VAL B O 1
ATOM 6247 N N . SER B 1 365 ? -13.586 19.125 13.633 1 91.88 365 SER B N 1
ATOM 6248 C CA . SER B 1 365 ? -12.508 18.234 13.25 1 91.88 365 SER B CA 1
ATOM 6249 C C . SER B 1 365 ? -11.336 19 12.641 1 91.88 365 SER B C 1
ATOM 6251 O O . SER B 1 365 ? -11.531 20.047 12.023 1 91.88 365 SER B O 1
ATOM 6253 N N . GLY B 1 366 ? -10.086 18.5 12.898 1 91.12 366 GLY B N 1
ATOM 6254 C CA . GLY B 1 366 ? -8.906 19.047 12.234 1 91.12 366 GLY B CA 1
ATOM 6255 C C . GLY B 1 366 ? -8.156 20.047 13.094 1 91.12 366 GLY B C 1
ATOM 6256 O O . GLY B 1 366 ? -6.945 20.219 12.945 1 91.12 366 GLY B O 1
ATOM 6257 N N . ALA B 1 367 ? -8.93 20.766 13.984 1 93.81 367 ALA B N 1
ATOM 6258 C CA . ALA B 1 367 ? -8.242 21.672 14.883 1 93.81 367 ALA B CA 1
ATOM 6259 C C . ALA B 1 367 ? -7.414 20.906 15.914 1 93.81 367 ALA B C 1
ATOM 6261 O O . ALA B 1 367 ? -7.844 19.875 16.422 1 93.81 367 ALA B O 1
ATOM 6262 N N . ARG B 1 368 ? -6.227 21.438 16.188 1 92.5 368 ARG B N 1
ATOM 6263 C CA . ARG B 1 368 ? -5.352 20.75 17.141 1 92.5 368 ARG B CA 1
ATOM 6264 C C . ARG B 1 368 ? -4.793 21.734 18.156 1 92.5 368 ARG B C 1
ATOM 6266 O O . ARG B 1 368 ? -4.297 22.797 17.797 1 92.5 368 ARG B O 1
ATOM 6273 N N . VAL B 1 369 ? -4.961 21.328 19.422 1 94.94 369 VAL B N 1
ATOM 6274 C CA . VAL B 1 369 ? -4.344 22.109 20.484 1 94.94 369 VAL B CA 1
ATOM 6275 C C . VAL B 1 369 ? -2.955 21.562 20.797 1 94.94 369 VAL B C 1
ATOM 6277 O O . VAL B 1 369 ? -2.762 20.344 20.828 1 94.94 369 VAL B O 1
ATOM 6280 N N . VAL B 1 370 ? -1.981 22.438 20.938 1 94.75 370 VAL B N 1
ATOM 6281 C CA . VAL B 1 370 ? -0.598 22.047 21.188 1 94.75 370 VAL B CA 1
ATOM 6282 C C . VAL B 1 370 ? -0.138 22.641 22.516 1 94.75 370 VAL B C 1
ATOM 6284 O O . VAL B 1 370 ? 0.232 23.812 22.578 1 94.75 370 VAL B O 1
ATOM 6287 N N . PRO B 1 371 ? -0.207 21.812 23.531 1 93.12 371 PRO B N 1
ATOM 6288 C CA . PRO B 1 371 ? 0.327 22.297 24.812 1 93.12 371 PRO B CA 1
ATOM 6289 C C . PRO B 1 371 ? 1.849 22.406 24.812 1 93.12 371 PRO B C 1
ATOM 6291 O O . PRO B 1 371 ? 2.512 21.859 23.922 1 93.12 371 PRO B O 1
ATOM 6294 N N . ARG B 1 372 ? 2.395 23.062 25.781 1 91.31 372 ARG B N 1
ATOM 6295 C CA . ARG B 1 372 ? 3.844 23.172 25.906 1 91.31 372 ARG B CA 1
ATOM 6296 C C . ARG B 1 372 ? 4.418 21.938 26.609 1 91.31 372 ARG B C 1
ATOM 6298 O O . ARG B 1 372 ? 3.746 21.328 27.453 1 91.31 372 ARG B O 1
ATOM 6305 N N . GLY B 1 373 ? 5.578 21.562 26.188 1 87.19 373 GLY B N 1
ATOM 6306 C CA . GLY B 1 373 ? 6.371 20.625 26.969 1 87.19 373 GLY B CA 1
ATOM 6307 C C . GLY B 1 373 ? 5.992 19.172 26.719 1 87.19 373 GLY B C 1
ATOM 6308 O O . GLY B 1 373 ? 6.539 18.266 27.359 1 87.19 373 GLY B O 1
ATOM 6309 N N . SER B 1 374 ? 5.051 18.891 25.812 1 89.62 374 SER B N 1
ATOM 6310 C CA . SER B 1 374 ? 4.703 17.516 25.516 1 89.62 374 SER B CA 1
ATOM 6311 C C . SER B 1 374 ? 5.918 16.734 25.031 1 89.62 374 SER B C 1
ATOM 6313 O O . SER B 1 374 ? 6.691 17.219 24.203 1 89.62 374 SER B O 1
ATOM 6315 N N . VAL B 1 375 ? 6.102 15.562 25.641 1 94.25 375 VAL B N 1
ATOM 6316 C CA . VAL B 1 375 ? 7.211 14.695 25.266 1 94.25 375 VAL B CA 1
ATOM 6317 C C . VAL B 1 375 ? 6.676 13.438 24.594 1 94.25 375 VAL B C 1
ATOM 6319 O O . VAL B 1 375 ? 5.691 12.852 25.047 1 94.25 375 VAL B O 1
ATOM 6322 N N . GLN B 1 376 ? 7.254 13.055 23.469 1 93.56 376 GLN B N 1
ATOM 6323 C CA . GLN B 1 376 ? 6.84 11.867 22.719 1 93.56 376 GLN B CA 1
ATOM 6324 C C . GLN B 1 376 ? 8.055 11.062 22.266 1 93.56 376 GLN B C 1
ATOM 6326 O O . GLN B 1 376 ? 9.047 11.625 21.797 1 93.56 376 GLN B O 1
ATOM 6331 N N . THR B 1 377 ? 8.031 9.781 22.5 1 93 377 THR B N 1
ATOM 6332 C CA . THR B 1 377 ? 9.062 8.891 21.969 1 93 377 THR B CA 1
ATOM 6333 C C . THR B 1 377 ? 8.547 8.133 20.75 1 93 377 THR B C 1
ATOM 6335 O O . THR B 1 377 ? 7.508 7.473 20.812 1 93 377 THR B O 1
ATOM 6338 N N . VAL B 1 378 ? 9.195 8.305 19.656 1 89.31 378 VAL B N 1
ATOM 6339 C CA . VAL B 1 378 ? 8.883 7.609 18.406 1 89.31 378 VAL B CA 1
ATOM 6340 C C . VAL B 1 378 ? 10.055 6.727 18 1 89.31 378 VAL B C 1
ATOM 6342 O O . VAL B 1 378 ? 11.117 7.227 17.625 1 89.31 378 VAL B O 1
ATOM 6345 N N . ASN B 1 379 ? 9.906 5.387 17.969 1 87.56 379 ASN B N 1
ATOM 6346 C CA . ASN B 1 379 ? 10.945 4.426 17.609 1 87.56 379 ASN B CA 1
ATOM 6347 C C . ASN B 1 379 ? 12.258 4.734 18.328 1 87.56 379 ASN B C 1
ATOM 6349 O O . ASN B 1 379 ? 13.305 4.855 17.688 1 87.56 379 ASN B O 1
ATOM 6353 N N . ASN B 1 380 ? 12.289 5.031 19.609 1 87.56 380 ASN B N 1
ATOM 6354 C CA . ASN B 1 380 ? 13.438 5.195 20.484 1 87.56 380 ASN B CA 1
ATOM 6355 C C . ASN B 1 380 ? 14.039 6.594 20.359 1 87.56 380 ASN B C 1
ATOM 6357 O O . ASN B 1 380 ? 15.148 6.84 20.844 1 87.56 380 ASN B O 1
ATOM 6361 N N . TYR B 1 381 ? 13.445 7.531 19.594 1 93.75 381 TYR B N 1
ATOM 6362 C CA . TYR B 1 381 ? 13.797 8.945 19.578 1 93.75 381 TYR B CA 1
ATOM 6363 C C . TYR B 1 381 ? 12.836 9.758 20.438 1 93.75 381 TYR B C 1
ATOM 6365 O O . TYR B 1 381 ? 11.617 9.695 20.25 1 93.75 381 TYR B O 1
ATOM 6373 N N . THR B 1 382 ? 13.352 10.438 21.328 1 96.19 382 THR B N 1
ATOM 6374 C CA . THR B 1 382 ? 12.516 11.242 22.203 1 96.19 382 THR B CA 1
ATOM 6375 C C . THR B 1 382 ? 12.5 12.703 21.734 1 96.19 382 THR B C 1
ATOM 6377 O O . THR B 1 382 ? 13.555 13.32 21.578 1 96.19 382 THR B O 1
ATOM 6380 N N . PHE B 1 383 ? 11.359 13.211 21.531 1 96.5 383 PHE B N 1
ATOM 6381 C CA . PHE B 1 383 ? 11.164 14.586 21.078 1 96.5 383 PHE B CA 1
ATOM 6382 C C . PHE B 1 383 ? 10.516 15.422 22.188 1 96.5 383 PHE B C 1
ATOM 6384 O O . PHE B 1 383 ? 9.43 15.078 22.672 1 96.5 383 PHE B O 1
ATOM 6391 N N . LYS B 1 384 ? 11.172 16.469 22.562 1 96.44 384 LYS B N 1
ATOM 6392 C CA . LYS B 1 384 ? 10.562 17.453 23.453 1 96.44 384 LYS B CA 1
ATOM 6393 C C . LYS B 1 384 ? 9.688 18.422 22.672 1 96.44 384 LYS B C 1
ATOM 6395 O O . LYS B 1 384 ? 9.984 18.75 21.531 1 96.44 384 LYS B O 1
ATOM 6400 N N . GLY B 1 385 ? 8.648 18.875 23.359 1 95.38 385 GLY B N 1
ATOM 6401 C CA . GLY B 1 385 ? 7.746 19.797 22.688 1 95.38 385 GLY B CA 1
ATOM 6402 C C . GLY B 1 385 ? 7.098 19.203 21.453 1 95.38 385 GLY B C 1
ATOM 6403 O O . GLY B 1 385 ? 6.953 19.891 20.438 1 95.38 385 GLY B O 1
ATOM 6404 N N . PHE B 1 386 ? 6.859 17.938 21.516 1 93.94 386 PHE B N 1
ATOM 6405 C CA . PHE B 1 386 ? 6.309 17.25 20.344 1 93.94 386 PHE B CA 1
ATOM 6406 C C . PHE B 1 386 ? 4.996 17.891 19.906 1 93.94 386 PHE B C 1
ATOM 6408 O O . PHE B 1 386 ? 4.176 18.266 20.75 1 93.94 386 PHE B O 1
ATOM 6415 N N . MET B 1 387 ? 4.801 18 18.594 1 93.5 387 MET B N 1
ATOM 6416 C CA . MET B 1 387 ? 3.695 18.625 17.875 1 93.5 387 MET B CA 1
ATOM 6417 C C . MET B 1 387 ? 3.99 20.094 17.609 1 93.5 387 MET B C 1
ATOM 6419 O O . MET B 1 387 ? 3.371 20.719 16.75 1 93.5 387 MET B O 1
ATOM 6423 N N . SER B 1 388 ? 4.895 20.688 18.375 1 95.44 388 SER B N 1
ATOM 6424 C CA . SER B 1 388 ? 5.227 22.094 18.156 1 95.44 388 SER B CA 1
ATOM 6425 C C . SER B 1 388 ? 6.363 22.25 17.156 1 95.44 388 SER B C 1
ATOM 6427 O O . SER B 1 388 ? 6.688 23.359 16.75 1 95.44 388 SER B O 1
ATOM 6429 N N . HIS B 1 389 ? 7.043 21.094 16.719 1 96.94 389 HIS B N 1
ATOM 6430 C CA . HIS B 1 389 ? 8.125 21.062 15.734 1 96.94 389 HIS B CA 1
ATOM 6431 C C . HIS B 1 389 ? 9.398 21.688 16.297 1 96.94 389 HIS B C 1
ATOM 6433 O O . HIS B 1 389 ? 10.281 22.094 15.547 1 96.94 389 HIS B O 1
ATOM 6439 N N . ALA B 1 390 ? 9.445 21.906 17.578 1 96.75 390 ALA B N 1
ATOM 6440 C CA . ALA B 1 390 ? 10.594 22.469 18.281 1 96.75 390 ALA B CA 1
ATOM 6441 C C . ALA B 1 390 ? 10.656 21.984 19.719 1 96.75 390 ALA B C 1
ATOM 6443 O O . ALA B 1 390 ? 9.633 21.578 20.281 1 96.75 390 ALA B O 1
ATOM 6444 N N . ASN B 1 391 ? 11.844 22 20.281 1 96.06 391 ASN B N 1
ATOM 6445 C CA . ASN B 1 391 ? 11.992 21.594 21.672 1 96.06 391 ASN B CA 1
ATOM 6446 C C . ASN B 1 391 ? 11.242 22.516 22.609 1 96.06 391 ASN B C 1
ATOM 6448 O O . ASN B 1 391 ? 10.703 22.078 23.625 1 96.06 391 ASN B O 1
ATOM 6452 N N . ASP B 1 392 ? 11.359 23.797 22.219 1 93.31 392 ASP B N 1
ATOM 6453 C CA . ASP B 1 392 ? 10.75 24.781 23.109 1 93.31 392 ASP B CA 1
ATOM 6454 C C . ASP B 1 392 ? 10.133 25.922 22.312 1 93.31 392 ASP B C 1
ATOM 6456 O O . ASP B 1 392 ? 10.82 26.891 21.953 1 93.31 392 ASP B O 1
ATOM 6460 N N . TYR B 1 393 ? 8.883 25.859 22.078 1 95.38 393 TYR B N 1
ATOM 6461 C CA . TYR B 1 393 ? 8.164 26.984 21.516 1 95.38 393 TYR B CA 1
ATOM 6462 C C . TYR B 1 393 ? 7.59 27.891 22.609 1 95.38 393 TYR B C 1
ATOM 6464 O O . TYR B 1 393 ? 7.305 27.422 23.703 1 95.38 393 TYR B O 1
ATOM 6472 N N . SER B 1 394 ? 7.367 29.109 22.438 1 93.44 394 SER B N 1
ATOM 6473 C CA . SER B 1 394 ? 7.215 30.141 23.453 1 93.44 394 SER B CA 1
ATOM 6474 C C . SER B 1 394 ? 5.855 30.047 24.141 1 93.44 394 SER B C 1
ATOM 6476 O O . SER B 1 394 ? 5.695 30.516 25.266 1 93.44 394 SER B O 1
ATOM 6478 N N . CYS B 1 395 ? 4.848 29.406 23.484 1 95 395 CYS B N 1
ATOM 6479 C CA . CYS B 1 395 ? 3.529 29.344 24.094 1 95 395 CYS B CA 1
ATOM 6480 C C . CYS B 1 395 ? 2.723 28.172 23.547 1 95 395 CYS B C 1
ATOM 6482 O O . CYS B 1 395 ? 3.064 27.625 22.5 1 95 395 CYS B O 1
ATOM 6484 N N . ALA B 1 396 ? 1.682 27.766 24.297 1 95.81 396 ALA B N 1
ATOM 6485 C CA . ALA B 1 396 ? 0.68 26.844 23.75 1 95.81 396 ALA B CA 1
ATOM 6486 C C . ALA B 1 396 ? -0.146 27.516 22.656 1 95.81 396 ALA B C 1
ATOM 6488 O O . ALA B 1 396 ? -0.246 28.734 22.609 1 95.81 396 ALA B O 1
ATOM 6489 N N . TYR B 1 397 ? -0.693 26.734 21.812 1 97.19 397 TYR B N 1
ATOM 6490 C CA . TYR B 1 397 ? -1.475 27.359 20.734 1 97.19 397 TYR B CA 1
ATOM 6491 C C . TYR B 1 397 ? -2.471 26.359 20.156 1 97.19 397 TYR B C 1
ATOM 6493 O O . TYR B 1 397 ? -2.439 25.172 20.484 1 97.19 397 TYR B O 1
ATOM 6501 N N . LEU B 1 398 ? -3.428 26.781 19.375 1 97.31 398 LEU B N 1
ATOM 6502 C CA . LEU B 1 398 ? -4.414 26.031 18.625 1 97.31 398 LEU B CA 1
ATOM 6503 C C . LEU B 1 398 ? -4.199 26.203 17.125 1 97.31 398 LEU B C 1
ATOM 6505 O O . LEU B 1 398 ? -4.082 27.328 16.625 1 97.31 398 LEU B O 1
ATOM 6509 N N . ASN B 1 399 ? -4.098 25.047 16.453 1 97.06 399 ASN B N 1
ATOM 6510 C CA . ASN B 1 399 ? -3.971 25.094 14.992 1 97.06 399 ASN B CA 1
ATOM 6511 C C . ASN B 1 399 ? -5.328 24.969 14.305 1 97.06 399 ASN B C 1
ATOM 6513 O O . ASN B 1 399 ? -6.195 24.219 14.758 1 97.06 399 ASN B O 1
ATOM 6517 N N . ALA B 1 400 ? -5.527 25.688 13.305 1 97.62 400 ALA B N 1
ATOM 6518 C CA . ALA B 1 400 ? -6.613 25.547 12.344 1 97.62 400 ALA B CA 1
ATOM 6519 C C . ALA B 1 400 ? -6.105 25.734 10.914 1 97.62 400 ALA B C 1
ATOM 6521 O O . ALA B 1 400 ? -5.238 26.562 10.664 1 97.62 400 ALA B O 1
ATOM 6522 N N . ALA B 1 401 ? -6.605 24.906 10.008 1 97 401 ALA B N 1
ATOM 6523 C CA . ALA B 1 401 ? -6.086 24.953 8.641 1 97 401 ALA B CA 1
ATOM 6524 C C . ALA B 1 401 ? -7.223 25.047 7.625 1 97 401 ALA B C 1
ATOM 6526 O O . ALA B 1 401 ? -8.336 24.594 7.883 1 97 401 ALA B O 1
ATOM 6527 N N . SER B 1 402 ? -6.953 25.719 6.574 1 96.56 402 SER B N 1
ATOM 6528 C CA . SER B 1 402 ? -7.828 25.797 5.41 1 96.56 402 SER B CA 1
ATOM 6529 C C . SER B 1 402 ? -7.348 24.875 4.297 1 96.56 402 SER B C 1
ATOM 6531 O O . SER B 1 402 ? -6.426 25.203 3.555 1 96.56 402 SER B O 1
ATOM 6533 N N . ALA B 1 403 ? -7.953 23.734 4.207 1 95.94 403 ALA B N 1
ATOM 6534 C CA . ALA B 1 403 ? -7.613 22.766 3.164 1 95.94 403 ALA B CA 1
ATOM 6535 C C . ALA B 1 403 ? -8.641 22.797 2.033 1 95.94 403 ALA B C 1
ATOM 6537 O O . ALA B 1 403 ? -9.727 23.359 2.188 1 95.94 403 ALA B O 1
ATOM 6538 N N . ILE B 1 404 ? -8.266 22.234 0.943 1 96.94 404 ILE B N 1
ATOM 6539 C CA . ILE B 1 404 ? -9.102 22.203 -0.25 1 96.94 404 ILE B CA 1
ATOM 6540 C C . ILE B 1 404 ? -10.477 21.641 0.102 1 96.94 404 ILE B C 1
ATOM 6542 O O . ILE B 1 404 ? -10.586 20.656 0.849 1 96.94 404 ILE B O 1
ATOM 6546 N N . GLY B 1 405 ? -11.539 22.312 -0.357 1 96.06 405 GLY B N 1
ATOM 6547 C CA . GLY B 1 405 ? -12.906 21.875 -0.11 1 96.06 405 GLY B CA 1
ATOM 6548 C C . GLY B 1 405 ? -13.539 22.562 1.082 1 96.06 405 GLY B C 1
ATOM 6549 O O . GLY B 1 405 ? -14.742 22.406 1.321 1 96.06 405 GLY B O 1
ATOM 6550 N N . ILE B 1 406 ? -12.781 23.359 1.832 1 96.81 406 ILE B N 1
ATOM 6551 C CA . ILE B 1 406 ? -13.336 24.078 2.967 1 96.81 406 ILE B CA 1
ATOM 6552 C C . ILE B 1 406 ? -14.367 25.094 2.479 1 96.81 406 ILE B C 1
ATOM 6554 O O . ILE B 1 406 ? -14.227 25.656 1.396 1 96.81 406 ILE B O 1
ATOM 6558 N N . LYS B 1 407 ? -15.398 25.25 3.252 1 95.69 407 LYS B N 1
ATOM 6559 C CA . LYS B 1 407 ? -16.453 26.203 2.936 1 95.69 407 LYS B CA 1
ATOM 6560 C C . LYS B 1 407 ? -16.547 27.281 4 1 95.69 407 LYS B C 1
ATOM 6562 O O . LYS B 1 407 ? -16.078 27.109 5.121 1 95.69 407 LYS B O 1
ATOM 6567 N N . LYS B 1 408 ? -17.156 28.391 3.584 1 97.5 408 LYS B N 1
ATOM 6568 C CA . LYS B 1 408 ? -17.344 29.5 4.516 1 97.5 408 LYS B CA 1
ATOM 6569 C C . LYS B 1 408 ? -18.094 29.047 5.766 1 97.5 408 LYS B C 1
ATOM 6571 O O . LYS B 1 408 ? -17.797 29.5 6.871 1 97.5 408 LYS B O 1
ATOM 6576 N N . GLN B 1 409 ? -19.047 28.188 5.566 1 96.31 409 GLN B N 1
ATOM 6577 C CA . GLN B 1 409 ? -19.844 27.672 6.676 1 96.31 409 GLN B CA 1
ATOM 6578 C C . GLN B 1 409 ? -18.969 26.906 7.672 1 96.31 409 GLN B C 1
ATOM 6580 O O . GLN B 1 409 ? -19.203 26.969 8.883 1 96.31 409 GLN B O 1
ATOM 6585 N N . ASP B 1 410 ? -17.984 26.172 7.168 1 96.06 410 ASP B N 1
ATOM 6586 C CA . ASP B 1 410 ? -17.047 25.469 8.055 1 96.06 410 ASP B CA 1
ATOM 6587 C C . ASP B 1 410 ? -16.328 26.453 8.969 1 96.06 410 ASP B C 1
ATOM 6589 O O . ASP B 1 410 ? -16.203 26.219 10.172 1 96.06 410 ASP B O 1
ATOM 6593 N N . VAL B 1 411 ? -15.914 27.562 8.398 1 97.5 411 VAL B N 1
ATOM 6594 C CA . VAL B 1 411 ? -15.156 28.562 9.133 1 97.5 411 VAL B CA 1
ATOM 6595 C C . VAL B 1 411 ? -16.062 29.234 10.172 1 97.5 411 VAL B C 1
ATOM 6597 O O . VAL B 1 411 ? -15.68 29.359 11.336 1 97.5 411 VAL B O 1
ATOM 6600 N N . ASP B 1 412 ? -17.25 29.562 9.758 1 97.88 412 ASP B N 1
ATOM 6601 C CA . ASP B 1 412 ? -18.188 30.266 10.633 1 97.88 412 ASP B CA 1
ATOM 6602 C C . ASP B 1 412 ? -18.562 29.391 11.836 1 97.88 412 ASP B C 1
ATOM 6604 O O . ASP B 1 412 ? -18.562 29.875 12.977 1 97.88 412 ASP B O 1
ATOM 6608 N N . ILE B 1 413 ? -18.875 28.188 11.578 1 97.25 413 ILE B N 1
ATOM 6609 C CA . ILE B 1 413 ? -19.281 27.266 12.633 1 97.25 413 ILE B CA 1
ATOM 6610 C C . ILE B 1 413 ? -18.109 27 13.578 1 97.25 413 ILE B C 1
ATOM 6612 O O . ILE B 1 413 ? -18.281 26.969 14.797 1 97.25 413 ILE B O 1
ATOM 6616 N N . PHE B 1 414 ? -16.984 26.859 13.016 1 97.69 414 PHE B N 1
ATOM 6617 C CA . PHE B 1 414 ? -15.781 26.641 13.82 1 97.69 414 PHE B CA 1
ATOM 6618 C C . PHE B 1 414 ? -15.555 27.812 14.773 1 97.69 414 PHE B C 1
ATOM 6620 O O . PHE B 1 414 ? -15.352 27.609 15.977 1 97.69 414 PHE B O 1
ATOM 6627 N N . LEU B 1 415 ? -15.625 29.031 14.266 1 98.25 415 LEU B N 1
ATOM 6628 C CA . LEU B 1 415 ? -15.367 30.234 15.055 1 98.25 415 LEU B CA 1
ATOM 6629 C C . LEU B 1 415 ? -16.391 30.375 16.188 1 98.25 415 LEU B C 1
ATOM 6631 O O . LEU B 1 415 ? -16.031 30.734 17.312 1 98.25 415 LEU B O 1
ATOM 6635 N N . LYS B 1 416 ? -17.578 30.078 15.812 1 98 416 LYS B N 1
ATOM 6636 C CA . LYS B 1 416 ? -18.641 30.141 16.812 1 98 416 LYS B CA 1
ATOM 6637 C C . LYS B 1 416 ? -18.391 29.141 17.938 1 98 416 LYS B C 1
ATOM 6639 O O . LYS B 1 416 ? -18.516 29.469 19.125 1 98 416 LYS B O 1
ATOM 6644 N N . ARG B 1 417 ? -18.062 27.953 17.578 1 97.38 417 ARG B N 1
ATOM 6645 C CA . ARG B 1 417 ? -17.844 26.906 18.562 1 97.38 417 ARG B CA 1
ATOM 6646 C C . ARG B 1 417 ? -16.578 27.156 19.359 1 97.38 417 ARG B C 1
ATOM 6648 O O . ARG B 1 417 ? -16.531 26.891 20.562 1 97.38 417 ARG B O 1
ATOM 6655 N N . LEU B 1 418 ? -15.547 27.656 18.719 1 97.81 418 LEU B N 1
ATOM 6656 C CA . LEU B 1 418 ? -14.328 28.016 19.438 1 97.81 418 LEU B CA 1
ATOM 6657 C C . LEU B 1 418 ? -14.586 29.125 20.453 1 97.81 418 LEU B C 1
ATOM 6659 O O . LEU B 1 418 ? -14.094 29.047 21.578 1 97.81 418 LEU B O 1
ATOM 6663 N N . ASP B 1 419 ? -15.32 30.141 20.047 1 97.69 419 ASP B N 1
ATOM 6664 C CA . ASP B 1 419 ? -15.68 31.234 20.953 1 97.69 419 ASP B CA 1
ATOM 6665 C C . ASP B 1 419 ? -16.406 30.719 22.188 1 97.69 419 ASP B C 1
ATOM 6667 O O . ASP B 1 419 ? -16.062 31.094 23.312 1 97.69 419 ASP B O 1
ATOM 6671 N N . LYS B 1 420 ? -17.344 29.844 21.938 1 96.56 420 LYS B N 1
ATOM 6672 C CA . LYS B 1 420 ? -18.094 29.25 23.047 1 96.56 420 LYS B CA 1
ATOM 6673 C C . LYS B 1 420 ? -17.188 28.469 23.969 1 96.56 420 LYS B C 1
ATOM 6675 O O . LYS B 1 420 ? -17.328 28.547 25.203 1 96.56 420 LYS B O 1
ATOM 6680 N N . CYS B 1 421 ? -16.312 27.656 23.375 1 95.44 421 CYS B N 1
ATOM 6681 C CA . CYS B 1 421 ? -15.406 26.844 24.172 1 95.44 421 CYS B CA 1
ATOM 6682 C C . CYS B 1 421 ? -14.43 27.703 24.969 1 95.44 421 CYS B C 1
ATOM 6684 O O . CYS B 1 421 ? -14.117 27.391 26.109 1 95.44 421 CYS B O 1
ATOM 6686 N N . LEU B 1 422 ? -13.969 28.812 24.391 1 95.19 422 LEU B N 1
ATOM 6687 C CA . LEU B 1 422 ? -13.039 29.703 25.078 1 95.19 422 LEU B CA 1
ATOM 6688 C C . LEU B 1 422 ? -13.734 30.422 26.234 1 95.19 422 LEU B C 1
ATOM 6690 O O . LEU B 1 422 ? -13.141 30.594 27.312 1 95.19 422 LEU B O 1
ATOM 6694 N N . LYS B 1 423 ? -14.938 30.859 26.047 1 94.12 423 LYS B N 1
ATOM 6695 C CA . LYS B 1 423 ? -15.719 31.484 27.109 1 94.12 423 LYS B CA 1
ATOM 6696 C C . LYS B 1 423 ? -15.961 30.516 28.266 1 94.12 423 LYS B C 1
ATOM 6698 O O . LYS B 1 423 ? -15.859 30.891 29.438 1 94.12 423 LYS B O 1
ATOM 6703 N N . ALA B 1 424 ? -16.25 29.297 27.859 1 90.25 424 ALA B N 1
ATOM 6704 C CA . ALA B 1 424 ? -16.5 28.281 28.875 1 90.25 424 ALA B CA 1
ATOM 6705 C C . ALA B 1 424 ? -15.234 27.984 29.672 1 90.25 424 ALA B C 1
ATOM 6707 O O . ALA B 1 424 ? -15.297 27.688 30.875 1 90.25 424 ALA B O 1
ATOM 6708 N N . SER B 1 425 ? -14.148 27.891 29.031 1 87.62 425 SER B N 1
ATOM 6709 C CA . SER B 1 425 ? -12.875 27.578 29.672 1 87.62 425 SER B CA 1
ATOM 6710 C C . SER B 1 425 ? -12.477 28.672 30.656 1 87.62 425 SER B C 1
ATOM 6712 O O . SER B 1 425 ? -11.781 28.406 31.641 1 87.62 425 SER B O 1
ATOM 6714 N N . ARG B 1 426 ? -12.82 29.906 30.5 1 79.44 426 ARG B N 1
ATOM 6715 C CA . ARG B 1 426 ? -12.523 31.016 31.391 1 79.44 426 ARG B CA 1
ATOM 6716 C C . ARG B 1 426 ? -13.438 30.984 32.625 1 79.44 426 ARG B C 1
ATOM 6718 O O . ARG B 1 426 ? -13.039 31.406 33.688 1 79.44 426 ARG B O 1
ATOM 6725 N N . LYS B 1 427 ? -14.766 30.719 32.406 1 70.19 427 LYS B N 1
ATOM 6726 C CA . LYS B 1 427 ? -15.711 30.672 33.531 1 70.19 427 LYS B CA 1
ATOM 6727 C C . LYS B 1 427 ? -15.445 29.469 34.438 1 70.19 427 LYS B C 1
ATOM 6729 O O . LYS B 1 427 ? -15.289 28.344 33.938 1 70.19 427 LYS B O 1
ATOM 6734 N N . GLY B 1 428 ? -14.633 28.938 34.875 1 54.28 428 GLY B N 1
ATOM 6735 C CA . GLY B 1 428 ? -14.141 27.781 35.625 1 54.28 428 GLY B CA 1
ATOM 6736 C C . GLY B 1 428 ? -14.984 26.531 35.406 1 54.28 428 GLY B C 1
ATOM 6737 O O . GLY B 1 428 ? -14.453 25.469 35.125 1 54.28 428 GLY B O 1
ATOM 6738 N N . LYS B 1 429 ? -15.523 25.719 36.938 1 47.47 429 LYS B N 1
ATOM 6739 C CA . LYS B 1 429 ? -15.812 24.609 37.812 1 47.47 429 LYS B CA 1
ATOM 6740 C C . LYS B 1 429 ? -17.172 23.984 37.5 1 47.47 429 LYS B C 1
ATOM 6742 O O . LYS B 1 429 ? -17.703 23.203 38.281 1 47.47 429 LYS B O 1
ATOM 6747 N N . GLU B 1 430 ? -17.891 24.625 36.938 1 35.31 430 GLU B N 1
ATOM 6748 C CA . GLU B 1 430 ? -19.094 23.797 37 1 35.31 430 GLU B CA 1
ATOM 6749 C C . GLU B 1 430 ? -18.938 22.547 36.156 1 35.31 430 GLU B C 1
ATOM 6751 O O . GLU B 1 430 ? -18.297 22.562 35.094 1 35.31 430 GLU B O 1
ATOM 6756 N N . LYS B 1 431 ? -19.188 21.375 36.75 1 45.25 431 LYS B N 1
ATOM 6757 C CA . LYS B 1 431 ? -19.188 19.953 36.375 1 45.25 431 LYS B CA 1
ATOM 6758 C C . LYS B 1 431 ? -19.703 19.766 34.938 1 45.25 431 LYS B C 1
ATOM 6760 O O . LYS B 1 431 ? -20.922 19.703 34.719 1 45.25 431 LYS B O 1
ATOM 6765 N N . SER B 1 432 ? -19.359 20.5 34.031 1 36.34 432 SER B N 1
ATOM 6766 C CA . SER B 1 432 ? -20.125 20.219 32.844 1 36.34 432 SER B CA 1
ATOM 6767 C C . SER B 1 432 ? -20.078 18.75 32.469 1 36.34 432 SER B C 1
ATOM 6769 O O . SER B 1 432 ? -19.062 18.078 32.688 1 36.34 432 SER B O 1
ATOM 6771 N N . GLU B 1 433 ? -21.141 18.156 32.031 1 37.69 433 GLU B N 1
ATOM 6772 C CA . GLU B 1 433 ? -21.641 16.922 31.453 1 37.69 433 GLU B CA 1
ATOM 6773 C C . GLU B 1 433 ? -20.781 16.453 30.281 1 37.69 433 GLU B C 1
ATOM 6775 O O . GLU B 1 433 ? -21 15.359 29.75 1 37.69 433 GLU B O 1
ATOM 6780 N N . ASP B 1 434 ? -19.953 17.297 29.781 1 38.66 434 ASP B N 1
ATOM 6781 C CA . ASP B 1 434 ? -19.359 17 28.484 1 38.66 434 ASP B CA 1
ATOM 6782 C C . ASP B 1 434 ? -18.141 16.094 28.641 1 38.66 434 ASP B C 1
ATOM 6784 O O . ASP B 1 434 ? -17.531 15.672 27.656 1 38.66 434 ASP B O 1
ATOM 6788 N N . ALA B 1 435 ? -17.469 16.125 29.703 1 40.22 435 ALA B N 1
ATOM 6789 C CA . ALA B 1 435 ? -16.422 15.133 29.953 1 40.22 435 ALA B CA 1
ATOM 6790 C C . ALA B 1 435 ? -16.969 13.719 29.781 1 40.22 435 ALA B C 1
ATOM 6792 O O . ALA B 1 435 ? -16.203 12.781 29.547 1 40.22 435 ALA B O 1
ATOM 6793 N N . LEU B 1 436 ? -18.234 13.5 30.172 1 36.66 436 LEU B N 1
ATOM 6794 C CA . LEU B 1 436 ? -18.891 12.203 30.062 1 36.66 436 LEU B CA 1
ATOM 6795 C C . LEU B 1 436 ? -18.969 11.75 28.609 1 36.66 436 LEU B C 1
ATOM 6797 O O . LEU B 1 436 ? -18.875 10.562 28.312 1 36.66 436 LEU B O 1
ATOM 6801 N N . LEU B 1 437 ? -19.141 12.68 27.766 1 37.5 437 LEU B N 1
ATOM 6802 C CA . LEU B 1 437 ? -19.359 12.25 26.391 1 37.5 437 LEU B CA 1
ATOM 6803 C C . LEU B 1 437 ? -18.047 11.812 25.75 1 37.5 437 LEU B C 1
ATOM 6805 O O . LEU B 1 437 ? -18.031 10.969 24.844 1 37.5 437 LEU B O 1
ATOM 6809 N N . PHE B 1 438 ? -16.984 12.438 26.109 1 39.72 438 PHE B N 1
ATOM 6810 C CA . PHE B 1 438 ? -15.719 11.977 25.547 1 39.72 438 PHE B CA 1
ATOM 6811 C C . PHE B 1 438 ? -15.352 10.602 26.109 1 39.72 438 PHE B C 1
ATOM 6813 O O . PHE B 1 438 ? -14.828 9.758 25.391 1 39.72 438 PHE B O 1
ATOM 6820 N N . GLU B 1 439 ? -15.523 10.438 27.422 1 40.84 439 GLU B N 1
ATOM 6821 C CA . GLU B 1 439 ? -15.383 9.094 27.984 1 40.84 439 GLU B CA 1
ATOM 6822 C C . GLU B 1 439 ? -16.375 8.125 27.328 1 40.84 439 GLU B C 1
ATOM 6824 O O . GLU B 1 439 ? -16.062 6.945 27.156 1 40.84 439 GLU B O 1
ATOM 6829 N N . VAL B 1 440 ? -17.469 8.609 27.047 1 38.25 440 VAL B N 1
ATOM 6830 C CA . VAL B 1 440 ? -18.469 7.793 26.359 1 38.25 440 VAL B CA 1
ATOM 6831 C C . VAL B 1 440 ? -18.016 7.527 24.922 1 38.25 440 VAL B C 1
ATOM 6833 O O . VAL B 1 440 ? -18.188 6.414 24.406 1 38.25 440 VAL B O 1
ATOM 6836 N N . CYS B 1 441 ? -17.531 8.562 24.297 1 39.75 441 CYS B N 1
ATOM 6837 C CA . CYS B 1 441 ? -17.031 8.305 22.953 1 39.75 441 CYS B CA 1
ATOM 6838 C C . CYS B 1 441 ? -15.805 7.398 22.984 1 39.75 441 CYS B C 1
ATOM 6840 O O . CYS B 1 441 ? -15.617 6.566 22.094 1 39.75 441 CYS B O 1
ATOM 6842 N N . GLN B 1 442 ? -14.938 7.633 23.875 1 41.25 442 GLN B N 1
ATOM 6843 C CA . GLN B 1 442 ? -13.883 6.648 24.094 1 41.25 442 GLN B CA 1
ATOM 6844 C C . GLN B 1 442 ? -14.461 5.297 24.5 1 41.25 442 GLN B C 1
ATOM 6846 O O . GLN B 1 442 ? -13.953 4.25 24.094 1 41.25 442 GLN B O 1
ATOM 6851 N N . VAL B 1 443 ? -15.422 5.262 25.438 1 36.12 443 VAL B N 1
ATOM 6852 C CA . VAL B 1 443 ? -16.141 4.074 25.891 1 36.12 443 VAL B CA 1
ATOM 6853 C C . VAL B 1 443 ? -16.953 3.484 24.75 1 36.12 443 VAL B C 1
ATOM 6855 O O . VAL B 1 443 ? -16.984 2.266 24.562 1 36.12 443 VAL B O 1
ATOM 6858 N N . CYS B 1 444 ? -17.703 4.262 24.047 1 36.16 444 CYS B N 1
ATOM 6859 C CA . CYS B 1 444 ? -18.453 3.688 22.938 1 36.16 444 CYS B CA 1
ATOM 6860 C C . CYS B 1 444 ? -17.531 3.039 21.922 1 36.16 444 CYS B C 1
ATOM 6862 O O . CYS B 1 444 ? -17.891 2.057 21.266 1 36.16 444 CYS B O 1
ATOM 6864 N N . ILE B 1 445 ? -16.5 3.693 21.656 1 38.91 445 ILE B N 1
ATOM 6865 C CA . ILE B 1 445 ? -15.508 3.002 20.828 1 38.91 445 ILE B CA 1
ATOM 6866 C C . ILE B 1 445 ? -14.945 1.807 21.594 1 38.91 445 ILE B C 1
ATOM 6868 O O . ILE B 1 445 ? -14.703 0.746 21 1 38.91 445 ILE B O 1
ATOM 6872 N N . GLY B 1 446 ? -14.727 1.948 22.875 1 35.84 446 GLY B N 1
ATOM 6873 C CA . GLY B 1 446 ? -14.383 0.826 23.734 1 35.84 446 GLY B CA 1
ATOM 6874 C C . GLY B 1 446 ? -15.469 -0.23 23.812 1 35.84 446 GLY B C 1
ATOM 6875 O O . GLY B 1 446 ? -15.18 -1.428 23.844 1 35.84 446 GLY B O 1
ATOM 6876 N N . LEU B 1 447 ? -16.688 0.117 24.062 1 34.78 447 LEU B N 1
ATOM 6877 C CA . LEU B 1 447 ? -17.812 -0.808 24.172 1 34.78 447 LEU B CA 1
ATOM 6878 C C . LEU B 1 447 ? -18.078 -1.491 22.828 1 34.78 447 LEU B C 1
ATOM 6880 O O . LEU B 1 447 ? -18.719 -2.549 22.781 1 34.78 447 LEU B O 1
ATOM 6884 N N . ALA B 1 448 ? -18.047 -0.768 21.75 1 33.44 448 ALA B N 1
ATOM 6885 C CA . ALA B 1 448 ? -18.266 -1.509 20.5 1 33.44 448 ALA B CA 1
ATOM 6886 C C . ALA B 1 448 ? -17.125 -2.484 20.234 1 33.44 448 ALA B C 1
ATOM 6888 O O . ALA B 1 448 ? -17.219 -3.338 19.359 1 33.44 448 ALA B O 1
ATOM 6889 N N . LEU B 1 449 ? -15.867 -2.16 20.641 1 32.28 449 LEU B N 1
ATOM 6890 C CA . LEU B 1 449 ? -14.828 -3.184 20.547 1 32.28 449 LEU B CA 1
ATOM 6891 C C . LEU B 1 449 ? -15.062 -4.297 21.562 1 32.28 449 LEU B C 1
ATOM 6893 O O . LEU B 1 449 ? -15.281 -4.023 22.734 1 32.28 449 LEU B O 1
#

Radius of gyration: 28.03 Å; Cα contacts (8 Å, |Δi|>4): 2085; chains: 2; bounding box: 60×79×80 Å

Foldseek 3Di:
DVLEFFAAFDDPVVLLVLLLVLLCQALLNDDPRDDDDDCSLDDDDPVVCVVNSSQRPFADFQQFRLDADNNRNSLNVLQSSLQSHVVNLLCVLAQVLWDGKGKDQAFLLLLVLLLLLLLCVVQVQAAEEEEAFDQDQSNVVSCVVNPHHYDYDFFDDDQQATEGDLVSSLVVCVVCDQSRYSAYEFEAADAPPYHGYQLQSRQASCQVRVGEYEYEDAQVSLPNLSSNSVNNSVVNGHYAWYKYGCCQQQVFDGGIIMITGNDPVSNRSSRSSDRGGDHSVSSSGSSNSSSRQTSNNSVVLSVQLQVVQVVLQVLVQVLCVVLVWGWGDRVRHRWKTKIFPAVLCVVPVCLQVVLVLQLVLVVQPDKDKQAAFDWDDRPNDIATSRPNSHNGRPGIIIMDTRTGPDDPVSSVVSSVSSSVSSVCSVPDVDPDPSVVVVVVVVVVVVVVD/DVLEFFAAFDDPVVLLVLLLVLLCQALLNDDPRDDDDDCSLDDDDPVVCVVNSSQRPFADFQQFRLDADNNRNSLNVLQSSLQSHVVNLLCVLAQVLWDGKGKDQAFLLLLVLLLLLLLCVVQVQAAEEEEAFDQDQSNVVSCVVNPHHYDYDFFDDDQQATEGDLVSSLVVCVVCDQSRYSAYEFEQADAPPYHGYQLQSRQASCQVRVGEYEYEDAQVSLPNLSSNSVNNSVVNGHYAWYKYGCCQQQVFDGGIIMITGNDPVSNRSSRSSDRGGDHSVSSSGSSNSSSRQTSNNSVVLSVVLQVVQVVLQVLVQVLCVVLVWGWGDRVRHRWKTKIFPAVLCVVPVCLQVVLVLQLVLVVQPDKDKQAAFDWDDRPNDIATSRPNSHNGRPGIIIMDTRTGPDDPVSSVSSSVSSSVSSVVSVVDDDPDPSVVVVVVVVVVVVVVD

pLDDT: mean 93.07, std 13.16, range [31.39, 98.94]

Solvent-accessible surface area (backbone atoms only — not comparable to full-atom values): 43295 Å² total; per-residue (Å²): 105,96,47,41,55,48,55,65,43,47,56,71,68,58,51,52,51,52,46,45,59,31,22,57,50,16,45,67,59,37,89,77,50,22,47,29,14,64,42,51,55,44,62,77,30,68,70,54,36,55,55,47,52,58,49,29,69,21,26,27,33,42,61,19,40,80,36,74,34,88,62,26,42,17,40,29,47,50,49,54,45,28,25,32,24,49,43,43,49,46,29,73,39,40,28,66,74,57,66,37,48,40,68,39,52,34,15,53,17,50,47,50,18,47,48,51,35,41,46,36,77,76,35,74,73,29,46,28,30,41,25,62,52,62,63,44,58,15,63,57,35,14,43,47,44,55,68,36,45,74,44,74,36,69,47,38,78,57,89,57,20,33,34,61,39,63,66,61,52,53,49,48,42,65,73,66,36,47,74,34,34,52,26,40,44,43,42,36,53,59,62,34,44,31,36,38,43,55,42,46,62,51,8,36,52,21,47,74,56,70,28,48,22,40,33,41,26,41,51,16,63,62,31,56,67,45,22,38,40,52,42,47,8,43,70,73,27,34,48,54,32,39,33,30,23,36,21,36,52,60,33,30,52,34,19,14,16,33,48,30,22,59,45,50,68,59,52,49,48,41,39,40,45,39,20,14,45,30,33,39,59,41,47,51,39,50,39,53,29,45,44,44,33,6,47,51,45,48,51,48,36,39,52,46,16,55,52,46,34,53,50,46,52,55,53,48,36,53,53,23,50,74,70,69,34,41,51,54,63,38,88,72,30,88,45,24,39,29,32,44,33,48,63,52,40,78,72,31,77,65,47,43,62,48,50,42,52,53,40,42,76,67,37,40,37,54,57,42,56,40,61,69,69,37,70,44,71,58,96,90,43,76,36,50,10,47,68,66,39,31,64,77,67,96,57,23,31,37,30,40,24,42,23,64,77,52,47,71,65,31,50,53,52,45,52,53,53,48,50,51,50,54,53,45,65,71,74,47,89,63,86,65,73,64,64,54,52,51,50,39,52,53,38,50,55,46,69,74,93,104,94,45,41,54,48,57,66,43,46,55,70,69,59,50,51,53,53,47,45,58,30,22,57,51,16,44,68,60,38,88,78,50,24,47,29,14,62,42,51,55,42,62,75,32,68,70,54,35,57,54,46,51,58,52,30,68,19,27,26,33,40,61,20,39,80,36,75,34,88,61,26,42,18,40,29,48,50,50,53,43,30,25,32,25,48,45,43,50,48,29,72,39,40,27,67,73,56,66,37,49,40,70,38,52,32,16,53,17,49,44,50,18,48,50,52,35,43,46,37,75,77,35,74,72,28,46,29,29,44,25,61,53,62,64,43,58,15,64,57,34,13,42,47,45,56,69,37,45,74,42,78,35,70,48,38,76,58,89,58,20,33,32,61,41,60,67,62,52,53,50,49,42,65,71,66,36,47,72,34,35,51,26,40,44,43,42,38,55,60,63,32,46,33,34,40,41,55,42,45,62,52,8,34,52,20,47,76,56,70,30,48,24,39,34,42,25,41,51,16,63,62,31,55,67,43,23,38,41,53,40,49,9,43,71,71,28,34,48,54,34,39,34,31,22,37,22,36,53,59,32,32,51,35,18,15,19,34,48,30,21,58,44,52,69,60,53,49,47,40,38,41,45,40,19,13,45,30,34,40,59,42,47,51,41,51,38,53,29,45,42,43,33,7,49,51,44,49,52,50,37,39,50,46,16,54,52,47,33,53,49,45,52,54,54,47,34,54,51,22,49,75,69,68,33,41,50,56,66,39,88,72,31,87,45,24,39,28,32,44,33,46,64,52,40,76,72,31,76,65,48,44,62,47,50,40,53,52,39,42,76,66,37,41,36,55,56,42,57,42,60,69,68,36,70,45,70,59,95,90,42,74,37,48,10,45,67,66,41,32,65,77,66,96,57,24,31,37,30,41,24,41,22,63,77,51,47,72,65,30,49,52,51,45,52,53,51,48,51,53,50,54,53,51,66,69,60,73,76,75,81,63,72,62,64,55,50,52,51,38,50,53,36,48,56,48,67,74,93

Secondary structure (DSSP, 8-state):
-TTS--SSPPPHHHHHHHHHHHHTTBGGGSTT-EE-SS-TT----HHHHHHTTT--S-B--SS-TTPPPTTBHHHHHHHHHHHHHHHHHHHHHT-TT--EEEEESS-HHHHHHHHHHHHHHH-TT--EEEEE----HHHHHHHHHTT-EEEEE--EEETTEEE--HHHHHHHHHHH-GGGEEEEEEES--STTB----HHHHHHHHHHHT--EEEE-TTGGG-HHHHHHHHHHHHHS---EEEEEHHHHSS--SS-EEEEES-HHHHHHHHHHS-S-B-SHHHHHHHHHHHHHHHHHHHHHHHHHHHHHHHHHHHHHHHHHHTT--B---TT-SSEEEEE-HHHHHH-TTHHHHHHHHHHHTTEES-EEE-TT-EEEETTEEEETTTTTSS--SS-EEEEE--TT--HHHHHHHHHHHHHHHHHHHH--S--THHHHHHHHHHHHHHH-/-TTS--SSPPPHHHHHHHHHHHHTTBGGGSTT-EE-SS-TT----HHHHHHTTT--S-B--SS-TTPPPTTBHHHHHHHHHHHHHHHHHHHHHT-TT--EEEEESS-HHHHHHHHHHHHHHH-TT--EEEEE----HHHHHHHHHTT-EEEEE--EEETTEEE--HHHHHHHHHHH-GGGEEEEEEES--STTB----HHHHHHHHHHHT--EEEE-TTGGG-HHHHHHHHHHHHHS---EEEEEHHHHSS--SS-EEEEES-HHHHHHHHHHS-S-B-SHHHHHHHHHHHHHHHHHHHHHHHHHHHHHHHHHHHHHHHHHHTT--B---TT-SSEEEEE-HHHHHH-TTHHHHHHHHHHHTTEES-EEE-TT-EEEETTEEEETTTTTSS--SS-EEEEE--TT--HHHHHHHHHHHHHHHHHHHS-----THHHHHHHHHHHHHHH-

Organism: Chrysolophus pictus (NCBI:txid9089)

Sequence (898 aa):
MKGKCPEDGWDESTIELFLHELAIMDSNNFLGNCGVGEREGRVASGLVARRHYRLIHGIGRSGDISAVQPKAAGSSLLNKLTNSVVLDIIKQAGVRTVTSCFVVPMATGMSLTLCFLTLRHKRPKAKYIIWPRIDQKSCFKSMITAGFEPVVIENVLEGDELRTDIEAVEAKVKTLGAENILCVHSTTSCFAPRVPDRLEELAIICANYDIPHIVNNAYGVQSSKCMHLIQQGARVGRIDAFVQSLDKNFMVPVGGAIIAGFNESFIQEISKMYPGRASASPSLDVLITLLSLGASGYKQLLKERKEMFSYLSSELKKLADIHNERLLDTPHNPISLAMSLKNLDENNDAAVTQLGSMLFTRQVSGARVVPRGSVQTVNNYTFKGFMSHANDYSCAYLNAASAIGIKKQDVDIFLKRLDKCLKASRKGKEKSEDALLFEVCQVCIGLALMKGKCPEDGWDESTIELFLHELAIMDSNNFLGNCGVGEREGRVASGLVARRHYRLIHGIGRSGDISAVQPKAAGSSLLNKLTNSVVLDIIKQAGVRTVTSCFVVPMATGMSLTLCFLTLRHKRPKAKYIIWPRIDQKSCFKSMITAGFEPVVIENVLEGDELRTDIEAVEAKVKTLGAENILCVHSTTSCFAPRVPDRLEELAIICANYDIPHIVNNAYGVQSSKCMHLIQQGARVGRIDAFVQSLDKNFMVPVGGAIIAGFNESFIQEISKMYPGRASASPSLDVLITLLSLGASGYKQLLKERKEMFSYLSSELKKLADIHNERLLDTPHNPISLAMSLKNLDENNDAAVTQLGSMLFTRQVSGARVVPRGSVQTVNNYTFKGFMSHANDYSCAYLNAASAIGIKKQDVDIFLKRLDKCLKASRKGKEKSEDALLFEVCQVCIGLAL

Nearest PDB structures (foldseek):
  4zdo-assembly2_D  TM=9.952E-01  e=9.080E-73  Homo sapiens
  4zdo-assembly1_B  TM=9.949E-01  e=9.080E-73  Homo sapiens
  8g9z-assembly2_D  TM=9.885E-01  e=6.633E-73  Homo sapiens
  3bcb-assembly1_A  TM=9.923E-01  e=3.931E-72  Mus musculus
  4zdp-assembly1_A  TM=9.946E-01  e=7.365E-72  Homo sapiens